Protein 9LA7 (pdb70)

Secondary structure (DSSP, 8-state):
-TTTTTTPBPTTSTTTHHHHHHHHHHHHHHHHHHHHHHHS-SS--HHHHHHHHHHHHHHHHHHHHTTTB-EEETTTTEEE--HHHHHHHHHHHSSHHHHHHTS-HHHHHHTTT--HHHHGGGGGGGGGHHHHHHHHHHHHH-SSS-HHHHHHHHHHHHHHHHHHHHHHHHHHHHHTS-GGGGGGSTTTT---TT---TTGGGS-HHHHHHHHHHHHHHHHTT----SS---SHHHHHHHHHHHHHHHHHHHHHHHHHHHHHHH--HHHHHHHHHHHHHHHHHHS---HHHHHHHHHHHHTTTTT-/-TTTS-SPBPTT-HHHHHHHHHHHHHHHHHHHHHHHHHHS-SS--GGGHHHHHHHHHHHHHHHHHTTTB-EE-SSS-SEE--HHHHHHHHHHHTHHHHHHHTS-HHHHHHHTTS-HHHHGGGGGGGGGHHHHHHHHHHHHT-TTS-HHHHHHHHHHHHHHHHHHHHHHHHHHHHHHS-GGGGGGSTTTT---TT---TTTTTS-HHHHHHHHHHHHHHHHTT---SSS---SHHHHHHHHHHHHHHHHHHHHHHHHHHHHHHH--HHHHHHHHHHHHHHHHHHHT--HHHHHHHHHHHHHHTTT-/--SS--SSBPTT-HHHHHHHHHHHHHHHHHHHHHHHHHHH-SS--GGGHHHHHHHHHHHHHHHHHHHTB-EE-SSS-SEE--HHHHHHHHHHHTHHHHHHHTS-HHHHHHHTTS-HHHHGGGGGGGGGGHHHHHHHHHHHH-TTS-HHHHHHHHHHHHHHHHHHHHHHHHHHHHHHS-GGGGGGSTTTT-EETTEE-TTGGGS-HHHHHHHHHHHHHHHHTT---SSS---SHHHHHHHHHHHHHHHHHHHHHHHHHHHHHHH--HHHHHHHHHHHHHHHHHHHT--HHHHHHHHHHHHHHHHT-/--SS-TT-B-TT-HHHHHHHHHHHHHHHHHHHHHHHHHHH-SS--GGGHHHHHHHHHHHHHHHHHGGGB-EE-SSS--EE--HHHHHHHHHHHTHHHHHHHTS-HHHHHHHTTT-GGGGGGGGGGGGGGHHHHHHHHHHHH-SSS-HHHHHHHHHHHHHHHHHHHHHHHHHHHHHTS-GGGGGGSTTTT---TT---TTTTSS-HHHHHHHHHHHHHHHHTT---SSS---SHHHHHHHHHHHHHHHHHHHHHHHHHHHHHHH--HHHHHHHHHHHHHHHHHHHT--HHHHHHHHHHHHHHHHT-

Foldseek 3Di:
DCVVLDPAAECPDPPVVVLLVVLLVLLLCLLLVLLLCLQLPLADDPVCVVVLLVSLVSLVVVLVNQLRYWDQDPVVRDTDRDSVVSNVCCVPPDDVLSVLCSPSLRVVCVVVVSDSVSSVSSNSSNCSCVSVVVVLVVLPVDPVNDVLVSVLVVLVVVLVSLLSSLLSVLSNVCVVDPLVCNCQHQQCVQCPDPRHCPRVSPDDSVVSSVVSSVCSVCLLVVVCPPSGAGRDPVRVVSSVVSNVVSVVSVVVSVVSNVCSVVVPDLVVVLVVVVVVVVVVCVVVPDDDVVVVVVNVVSVCVSPPD/DDDPQPQAAECVDPVNVVLLVVLLVLLVVLLLCLLLCLQLDLADDPVCPVVLQVSLVSLVVVLVNQLRYWAQDDVVRRTDRDSVVSNVCCVPPCSVLSVLCSDSLRVVCVVVVSDSVSSVSPCSSNCSCVSVVVVLVVVLVDPVDDNLVSVLVVLVVVLLSLLSSLLSVLSNVCVVDPLVCNCQHQQCVQCPDPDHCNSVSPPDSVVSSVVSSVCSVCLLVPVCPPSGAGRDPVRVVSSVVSNVVSVVSVVVSVVSVVVVVVVDDLVVVLVVVLVVVVVVCVVVVDDPVVNVVVVVVSVVVSVVD/DCVVDDPAAECPDPVNVVLLVVLLVLLVVLLLCLLLCLQLHLADDVVCVVVLLVSLVSLVVVLVNQLRYWDQDPPVRHTDGDSVVSNVCCVPPPNVLSVLLSDPLRVVCVVVVSDSVSSVSNCSSNCSCVSVVVVLVVVCPDPVDDNLRSVLVVLVVVLVSLLLSLLSVLSNVLVVDPLVCNCQHQQCVQCPDPDHCNSVSPDDSVVSSVVSSVVSVCLLVPVCPPSGAGGDPVRVVSSVVSNVVSVVSVVVSVVSVVCVVVVPDLVRVLCVVVVVVVVVCVVVVHDPVVVVVVNVVSVVVSPVD/DPPVLPQADECPDPVNVVLLVVLLVLLVCLLLVLLLCLQLDLADDPVCVVVLLVSLVSLVVVLVNQLRYWAQDDPVRHTDRDSVVSNVCCVVPPNVLSVLLSPSLRVVCVVVVNDSVSSVSNNSSNCSCVSVVVVLVVVCVVPVDDNLVSVLVVLVVVLVSLLSSLLSVLSRVCVVDPLVCNCQHQQCVQDDDPDHCNSVSPPDSVVSSVVSSVQSVCLLVPVCPPSTAGRDVVSVVSSVVSSVVSVVSVVVSVVSVVVVPVVPDLVVVLVVVVVVVVVVCVVVVPDPVVVVVVVVVSVVVSVVD

Nearest PDB structures (foldseek):
  8wtz-assembly1_B  TM=9.848E-01  e=7.050E-30  Arabidopsis thaliana
  8wui-assembly1_C  TM=9.180E-01  e=1.294E-29  Arabidopsis thaliana
  8wui-assembly1_D  TM=9.429E-01  e=3.217E-29  Arabidopsis thaliana
  8jet-assembly1_C  TM=9.693E-01  e=1.182E-28  Arabidopsis thaliana
  8jeu-assembly1_A  TM=9.623E-01  e=2.366E-28  Arabidopsis thaliana

Radius of gyration: 34.72 Å; Cα contacts (8 Å, |Δi|>4): 1526; chains: 4; bounding box: 105×106×72 Å

Solvent-accessible surface area: 60384 Å² total; per-residue (Å²): 93,120,129,115,87,133,175,21,50,45,36,129,46,191,216,19,103,66,40,36,93,97,5,9,98,37,0,44,75,8,0,49,31,1,0,19,3,4,1,9,26,79,33,8,56,144,221,39,75,99,71,9,56,65,3,17,92,10,6,71,63,6,10,86,43,41,50,95,13,3,24,130,27,90,164,85,78,144,40,22,39,87,51,96,90,3,30,106,116,9,101,148,67,68,40,112,59,18,76,36,1,11,67,53,25,3,50,61,11,60,95,55,67,124,93,39,112,26,2,94,65,0,56,34,6,43,103,13,46,30,14,7,80,55,42,9,84,95,41,11,84,34,42,199,80,51,21,74,111,3,74,6,67,36,19,38,70,55,3,86,27,32,1,11,19,5,0,1,48,0,4,8,31,0,10,46,15,60,74,147,72,21,23,38,0,4,0,7,46,9,130,5,23,90,63,30,0,112,91,0,73,149,21,89,37,138,29,18,25,13,0,0,33,0,2,1,20,2,2,8,5,35,0,0,5,10,27,2,36,0,3,3,44,106,0,0,81,23,0,16,109,9,2,33,89,4,28,45,14,16,4,70,2,30,0,6,0,1,11,36,6,35,72,23,53,85,71,8,97,14,22,46,98,19,30,90,55,36,69,96,0,82,149,110,189,46,39,195,100,71,32,74,124,47,27,29,106,10,120,109,75,66,90,65,143,107,59,148,121,74,168,183,12,52,64,35,103,53,178,184,17,84,59,48,37,98,94,2,9,89,46,0,59,84,10,1,59,37,3,0,12,4,4,2,8,31,95,14,4,58,156,206,21,91,101,65,7,55,63,4,20,88,9,5,78,60,6,12,70,36,28,53,62,12,2,30,141,27,108,144,78,134,173,27,27,33,88,50,88,122,4,28,125,112,13,87,157,55,82,40,107,70,10,75,39,0,9,64,58,26,4,70,61,8,76,90,52,69,111,94,38,111,20,2,90,66,1,55,29,4,39,101,6,32,38,20,3,72,51,55,18,98,81,49,33,160,59,63,218,57,67,15,1,81,0,51,8,57,53,24,38,37,48,2,86,15,34,1,13,16,6,0,0,45,0,4,10,30,0,13,43,15,63,72,143,77,29,19,42,0,4,0,1,29,8,112,7,29,103,62,39,0,82,103,0,67,147,20,88,37,143,32,18,25,12,0,0,33,1,4,1,15,4,0,8,10,28,0,0,2,13,26,2,39,0,3,2,45,107,0,0,83,27,0,14,108,11,2,35,83,6,31,34,19,18,3,56,2,23,0,2,1,1,2,30,28,42,77,19,49,86,48,21,124,10,6,72,83,4,52,84,50,52,57,88,4,109,107,128,172,38,42,153,99,80,65,49,112,62,31,39,110,11,86,79,76,72,78,76,142,65,114,126,112,84,134,168,24,42,79,39,158,48,198,205,19,64,62,51,28,81,94,3,11,98,40,0,42,73,8,0,52,32,2,0,16,4,4,1,8,33,96,16,4,51,121,214,32,73,97,73,19,57,68,2,18,90,9,5,71,64,3,9,78,46,35,50,79,14,4,24,140,22,109,151,64,74,149,26,21,36,74,47,98,114,3,30,109,119,9,104,141,51,79,42,98,58,9,77,39,1,9,67,61,20,10,68,60,9,60,93,43,58,115,109,42,140,28,3,92,65,1,58,35,8,45,106,4,47,33,11,5,73,48,51,11,84,69,39,19,115,53,71,216,58,74,19,4,80,0,52,5,53,43,25,40,75,57,4,84,22,31,1,11,18,6,0,0,48,0,4,7,29,0,9,42,25,54,75,147,70,24,15,43,0,3,0,3,45,9,127,6,20,90,64,39,0,103,97,0,76,146,21,89,37,141,27,16,26,12,0,0,34,0,1,0,19,2,2,8,8,31,0,0,3,10,26,1,40,0,1,2,41,101,0,0,79,24,0,16,111,11,2,34,91,4,28,40,14,18,5,57,1,27,0,0,0,1,3,35,9,37,74,22,44,84,73,16,93,35,51,52,57,18,38,84,35,32,60,88,2,78,86,120,171,47,40,209,102,82,55,65,120,54,27,37,116,10,140,110,81,73,83,57,195,120,42,142,105,49,150,184,8,54,75,35,139,49,184,201,18,57,62,46,39,96,94,5,12,101,40,0,49,76,7,0,47,34,1,0,17,2,5,1,10,28,100,15,4,56,160,201,22,88,95,68,5,53,65,5,13,90,11,4,69,63,4,20,84,41,37,45,95,4,2,22,151,32,98,152,92,141,134,42,12,30,82,45,72,129,0,26,118,85,20,81,163,58,77,53,103,60,32,78,45,1,10,63,56,20,3,66,58,8,76,90,49,68,118,105,39,117,23,2,97,68,2,54,38,5,44,86,16,33,102,32,6,50,64,41,16,93,81,51,33,160,59,48,190,35,67,29,0,76,0,63,3,64,49,22,39,53,56,3,81,18,33,1,14,18,6,0,0,47,0,4,9,28,0,9,43,20,61,68,146,76,29,19,40,0,4,0,10,45,10,120,2,22,92,70,34,0,106,106,0,71,150,18,86,34,142,28,19,27,11,0,0,33,1,5,0,19,4,2,10,6,34,1,0,2,15,26,3,38,0,3,3,45,100,0,0,83,28,0,13,109,9,4,36,84,5,32,34,15,18,3,49,2,24,0,2,0,1,2,30,6,41,64,16,39,108,52,7,118,12,9,70,83,5,53,91,53,33,41,103,6,75,124,114,145,56,32,205,100,84,66,64,109,54,34,39,115,9,82,72,75,73,54,67,155

InterPro domains:
  IPR000595 Cyclic nucleotide-binding domain [PF00027] (405-490)
  IPR000595 Cyclic nucleotide-binding domain [PS50042] (386-489)
  IPR000595 Cyclic nucleotide-binding domain [SM00100] (386-504)
  IPR000595 Cyclic nucleotide-binding domain [cd00038] (386-500)
  IPR002110 Ankyrin repeat [PF12796] (538-627)
  IPR002110 Ankyrin repeat [PF12796] (636-713)
  IPR002110 Ankyrin repeat [PS50088] (563-595)
  IPR002110 Ankyrin repeat [PS50088] (596-628)
  IPR002110 Ankyrin repeat [PS50088] (660-692)
  IPR002110 Ankyrin repeat [SM00248] (563-592)
  IPR002110 Ankyrin repeat [SM00248] (596-625)
  IPR002110 Ankyrin repeat [SM00248] (627-656)
  IPR002110 Ankyrin repeat [SM00248] (660-690)
  IPR002110 Ankyrin repeat [SM00248] (693-722)
  IPR003938 Potassium channel, voltage-dependent, EAG/ELK/ERG-like [PR01463] (78-85)
  IPR003938 Potassium channel, voltage-dependent, EAG/ELK/ERG-like [PR01463] (101-111)
  IPR003938 Potassium channel, voltage-dependent, EAG/ELK/ERG-like [PR01463] (210-220)
  IPR003938 Potassium channel, voltage-dependent, EAG/ELK/ERG-like [PR01463] (258-275)
  IPR003938 Potassium channel, voltage-dependent, EAG/ELK/ERG-like [PR01463] (302-311)
  IPR005821 Ion transport domain [PF00520] (65-313)

B-factor: mean 60.4, std 37.84, range [9.28, 151.01]

Structure (mmCIF, N/CA/C/O backbone):
data_9LA7
#
_entry.id   9LA7
#
_cell.length_a   1.00
_cell.length_b   1.00
_cell.length_c   1.00
_cell.angle_alpha   90.00
_cell.angle_beta   90.00
_cell.angle_gamma   90.00
#
_symmetry.space_group_name_H-M   'P 1'
#
loop_
_atom_site.group_PDB
_atom_site.id
_atom_site.type_symbol
_atom_site.label_atom_id
_atom_site.label_alt_id
_atom_site.label_comp_id
_atom_site.label_asym_id
_atom_site.label_entity_id
_atom_site.label_seq_id
_atom_site.pdbx_PDB_ins_code
_atom_site.Cartn_x
_atom_site.Cartn_y
_atom_site.Cartn_z
_atom_site.occupancy
_atom_site.B_iso_or_equiv
_atom_site.auth_seq_id
_atom_site.auth_comp_id
_atom_site.auth_asym_id
_atom_site.auth_atom_id
_atom_site.pdbx_PDB_model_num
ATOM 1 N N . GLY A 1 58 ? 109.716 154.051 163.847 1.00 127.34 50 GLY A N 1
ATOM 2 C CA . GLY A 1 58 ? 108.398 153.857 163.271 1.00 131.74 50 GLY A CA 1
ATOM 3 C C . GLY A 1 58 ? 108.412 153.773 161.758 1.00 132.24 50 GLY A C 1
ATOM 4 O O . GLY A 1 58 ? 107.938 154.678 161.070 1.00 128.81 50 GLY A O 1
ATOM 5 N N . HIS A 1 59 ? 108.963 152.674 161.236 1.00 133.21 51 HIS A N 1
ATOM 6 C CA . HIS A 1 59 ? 109.026 152.493 159.790 1.00 131.09 51 HIS A CA 1
ATOM 7 C C . HIS A 1 59 ? 107.641 152.297 159.187 1.00 128.99 51 HIS A C 1
ATOM 8 O O . HIS A 1 59 ? 107.413 152.663 158.029 1.00 126.76 51 HIS A O 1
ATOM 15 N N . ASN A 1 60 ? 106.709 151.719 159.950 1.00 130.75 52 ASN A N 1
ATOM 16 C CA . ASN A 1 60 ? 105.356 151.517 159.441 1.00 132.18 52 ASN A CA 1
ATOM 17 C C . ASN A 1 60 ? 104.639 152.839 159.202 1.00 130.51 52 ASN A C 1
ATOM 18 O O . ASN A 1 60 ? 103.782 152.926 158.315 1.00 129.44 52 ASN A O 1
ATOM 23 N N . ASP A 1 61 ? 104.962 153.869 159.988 1.00 127.99 53 ASP A N 1
ATOM 24 C CA . ASP A 1 61 ? 104.357 155.184 159.793 1.00 124.87 53 ASP A CA 1
ATOM 25 C C . ASP A 1 61 ? 104.629 155.703 158.387 1.00 123.89 53 ASP A C 1
ATOM 26 O O . ASP A 1 61 ? 103.703 155.932 157.601 1.00 121.18 53 ASP A O 1
ATOM 31 N N . TYR A 1 62 ? 105.900 155.894 158.055 1.00 121.69 54 TYR A N 1
ATOM 32 C CA . TYR A 1 62 ? 106.300 156.306 156.711 1.00 115.28 54 TYR A CA 1
ATOM 33 C C . TYR A 1 62 ? 106.676 155.082 155.879 1.00 114.95 54 TYR A C 1
ATOM 34 O O . TYR A 1 62 ? 107.822 154.887 155.473 1.00 108.94 54 TYR A O 1
ATOM 43 N N . LYS A 1 63 ? 105.671 154.245 155.637 1.00 116.49 55 LYS A N 1
ATOM 44 C CA . LYS A 1 63 ? 105.873 153.005 154.909 1.00 116.94 55 LYS A CA 1
ATOM 45 C C . LYS A 1 63 ? 106.115 153.296 153.429 1.00 115.65 55 LYS A C 1
ATOM 46 O O . LYS A 1 63 ? 105.922 154.415 152.945 1.00 110.24 55 LYS A O 1
ATOM 52 N N . TYR A 1 64 ? 106.558 152.262 152.712 1.00 114.71 56 TYR A N 1
ATOM 53 C CA . TYR A 1 64 ? 107.009 152.301 151.323 1.00 110.21 56 TYR A CA 1
ATOM 54 C C . TYR A 1 64 ? 108.303 153.087 151.158 1.00 100.64 56 TYR A C 1
ATOM 55 O O . TYR A 1 64 ? 108.758 153.272 150.023 1.00 96.87 56 TYR A O 1
ATOM 64 N N . ILE A 1 65 ? 108.910 153.556 152.244 1.00 97.15 57 ILE A N 1
ATOM 65 C CA . ILE A 1 65 ? 110.221 154.191 152.182 1.00 88.43 57 ILE A CA 1
ATOM 66 C C . ILE A 1 65 ? 111.281 153.106 152.322 1.00 85.94 57 ILE A C 1
ATOM 67 O O . ILE A 1 65 ? 111.273 152.336 153.288 1.00 87.43 57 ILE A O 1
ATOM 72 N N . ILE A 1 66 ? 112.188 153.041 151.358 1.00 82.98 58 ILE A N 1
ATOM 73 C CA . ILE A 1 66 ? 113.186 151.980 151.313 1.00 81.58 58 ILE A CA 1
ATOM 74 C C . ILE A 1 66 ? 114.354 152.336 152.220 1.00 83.21 58 ILE A C 1
ATOM 75 O O . ILE A 1 66 ? 114.914 153.436 152.139 1.00 82.13 58 ILE A O 1
ATOM 80 N N . HIS A 1 67 ? 114.720 151.406 153.099 1.00 85.10 59 HIS A N 1
ATOM 81 C CA . HIS A 1 67 ? 115.915 151.591 153.909 1.00 85.49 59 HIS A CA 1
ATOM 82 C C . HIS A 1 67 ? 117.158 151.492 153.025 1.00 84.02 59 HIS A C 1
ATOM 83 O O . HIS A 1 67 ? 117.211 150.646 152.130 1.00 81.24 59 HIS A O 1
ATOM 90 N N . PRO A 1 68 ? 118.161 152.349 153.246 1.00 85.55 60 PRO A N 1
ATOM 91 C CA . PRO A 1 68 ? 119.320 152.390 152.342 1.00 85.58 60 PRO A CA 1
ATOM 92 C C . PRO A 1 68 ? 120.012 151.051 152.136 1.00 87.38 60 PRO A C 1
ATOM 93 O O . PRO A 1 68 ? 120.389 150.716 151.009 1.00 88.60 60 PRO A O 1
ATOM 97 N N . LYS A 1 69 ? 120.181 150.271 153.203 1.00 88.34 61 LYS A N 1
ATOM 98 C CA . LYS A 1 69 ? 120.954 149.037 153.136 1.00 90.09 61 LYS A CA 1
ATOM 99 C C . LYS A 1 69 ? 120.091 147.802 153.372 1.00 86.82 61 LYS A C 1
ATOM 100 O O . LYS A 1 69 ? 120.564 146.803 153.917 1.00 86.82 61 LYS A O 1
ATOM 106 N N . ASN A 1 70 ? 118.826 147.851 152.970 1.00 84.35 62 ASN A N 1
ATOM 107 C CA . ASN A 1 70 ? 118.016 146.643 152.975 1.00 87.73 62 ASN A CA 1
ATOM 108 C C . ASN A 1 70 ? 118.288 145.826 151.718 1.00 88.20 62 ASN A C 1
ATOM 109 O O . ASN A 1 70 ? 118.869 146.314 150.746 1.00 88.01 62 ASN A O 1
ATOM 114 N N . ARG A 1 71 ? 117.870 144.565 151.747 1.00 93.95 63 ARG A N 1
ATOM 115 C CA . ARG A 1 71 ? 117.981 143.735 150.561 1.00 94.67 63 ARG A CA 1
ATOM 116 C C . ARG A 1 71 ? 116.982 144.198 149.504 1.00 93.66 63 ARG A C 1
ATOM 117 O O . ARG A 1 71 ? 116.038 144.944 149.784 1.00 92.07 63 ARG A O 1
ATOM 125 N N . TRP A 1 72 ? 117.233 143.772 148.263 1.00 89.94 64 TRP A N 1
ATOM 126 C CA . TRP A 1 72 ? 116.402 144.069 147.098 1.00 89.24 64 TRP A CA 1
ATOM 127 C C . TRP A 1 72 ? 116.542 145.527 146.676 1.00 82.50 64 TRP A C 1
ATOM 128 O O . TRP A 1 72 ? 116.009 145.931 145.638 1.00 82.65 64 TRP A O 1
ATOM 139 N N . TYR A 1 73 ? 117.259 146.325 147.471 1.00 80.07 65 TYR A N 1
ATOM 140 C CA . TYR A 1 73 ? 117.671 147.642 147.002 1.00 71.48 65 TYR A CA 1
ATOM 141 C C . TYR A 1 73 ? 119.177 147.695 146.805 1.00 70.96 65 TYR A C 1
ATOM 142 O O . TYR A 1 73 ? 119.677 148.496 146.012 1.00 72.88 65 TYR A O 1
ATOM 151 N N . LYS A 1 74 ? 119.921 146.859 147.530 1.00 71.15 66 LYS A N 1
ATOM 152 C CA . LYS A 1 74 ? 121.338 146.696 147.223 1.00 68.43 66 LYS A CA 1
ATOM 153 C C . LYS A 1 74 ? 121.515 145.972 145.895 1.00 65.36 66 LYS A C 1
ATOM 154 O O . LYS A 1 74 ? 122.438 146.273 145.128 1.00 67.25 66 LYS A O 1
ATOM 160 N N . ALA A 1 75 ? 120.624 145.023 145.599 1.00 65.22 67 ALA A N 1
ATOM 161 C CA . ALA A 1 75 ? 120.621 144.395 144.284 1.00 60.89 67 ALA A CA 1
ATOM 162 C C . ALA A 1 75 ? 120.326 145.415 143.193 1.00 60.92 67 ALA A C 1
ATOM 163 O O . ALA A 1 75 ? 120.974 145.414 142.140 1.00 59.62 67 ALA A O 1
ATOM 165 N N . TRP A 1 76 ? 119.356 146.302 143.429 1.00 61.25 68 TRP A N 1
ATOM 166 C CA . TRP A 1 76 ? 119.075 147.355 142.460 1.00 56.39 68 TRP A CA 1
ATOM 167 C C . TRP A 1 76 ? 120.241 148.328 142.359 1.00 54.33 68 TRP A C 1
ATOM 168 O O . TRP A 1 76 ? 120.507 148.885 141.292 1.00 56.11 68 TRP A O 1
ATOM 179 N N . GLU A 1 77 ? 120.936 148.566 143.471 1.00 54.93 69 GLU A N 1
ATOM 180 C CA . GLU A 1 77 ? 122.108 149.430 143.438 1.00 55.66 69 GLU A CA 1
ATOM 181 C C . GLU A 1 77 ? 123.195 148.838 142.556 1.00 54.25 69 GLU A C 1
ATOM 182 O O . GLU A 1 77 ? 123.808 149.547 141.756 1.00 54.41 69 GLU A O 1
ATOM 188 N N . MET A 1 78 ? 123.434 147.531 142.674 1.00 53.07 70 MET A N 1
ATOM 189 C CA . MET A 1 78 ? 124.393 146.871 141.792 1.00 51.86 70 MET A CA 1
ATOM 190 C C . MET A 1 78 ? 123.925 146.901 140.340 1.00 48.46 70 MET A C 1
ATOM 191 O O . MET A 1 78 ? 124.728 147.119 139.422 1.00 52.88 70 MET A O 1
ATOM 196 N N . PHE A 1 79 ? 122.629 146.677 140.114 1.00 45.33 71 PHE A N 1
ATOM 197 C CA . PHE A 1 79 ? 122.085 146.676 138.759 1.00 44.25 71 PHE A CA 1
ATOM 198 C C . PHE A 1 79 ? 122.248 148.042 138.103 1.00 46.82 71 PHE A C 1
ATOM 199 O O . PHE A 1 79 ? 122.708 148.149 136.959 1.00 47.04 71 PHE A O 1
ATOM 207 N N . ILE A 1 80 ? 121.900 149.106 138.828 1.00 43.77 72 ILE A N 1
ATOM 208 C CA . ILE A 1 80 ? 122.048 150.451 138.301 1.00 40.38 72 ILE A CA 1
ATOM 209 C C . ILE A 1 80 ? 123.506 150.876 138.254 1.00 40.34 72 ILE A C 1
ATOM 210 O O . ILE A 1 80 ? 123.859 151.738 137.454 1.00 42.34 72 ILE A O 1
ATOM 215 N N . LEU A 1 81 ? 124.373 150.216 139.019 1.00 42.59 73 LEU A N 1
ATOM 216 C CA . LEU A 1 81 ? 125.824 150.512 138.907 1.00 39.95 73 LEU A CA 1
ATOM 217 C C . LEU A 1 81 ? 126.300 150.013 137.537 1.00 39.07 73 LEU A C 1
ATOM 218 O O . LEU A 1 81 ? 126.992 150.775 136.840 1.00 46.96 73 LEU A O 1
ATOM 223 N N . VAL A 1 82 ? 125.928 148.785 137.169 1.00 38.98 74 VAL A N 1
ATOM 224 C CA . VAL A 1 82 ? 126.339 148.200 135.858 1.00 40.81 74 VAL A CA 1
ATOM 225 C C . VAL A 1 82 ? 125.790 149.077 134.723 1.00 38.75 74 VAL A C 1
ATOM 226 O O . VAL A 1 82 ? 126.557 149.380 133.790 1.00 40.96 74 VAL A O 1
ATOM 230 N N . TRP A 1 83 ? 124.520 149.476 134.811 1.00 37.54 75 TRP A N 1
ATOM 231 C CA . TRP A 1 83 ? 123.914 150.345 133.771 1.00 34.34 75 TRP A CA 1
ATOM 232 C C . TRP A 1 83 ? 124.661 151.674 133.700 1.00 32.32 75 TRP A C 1
ATOM 233 O O . TRP A 1 83 ? 124.904 152.155 132.581 1.00 36.90 75 TRP A O 1
ATOM 244 N N . ALA A 1 84 ? 125.008 152.245 134.855 1.00 31.89 76 ALA A N 1
ATOM 245 C CA . ALA A 1 84 ? 125.734 153.534 134.896 1.00 31.36 76 ALA A CA 1
ATOM 246 C C . ALA A 1 84 ? 127.080 153.380 134.192 1.00 30.97 76 ALA A C 1
ATOM 247 O O . ALA A 1 84 ? 127.458 154.277 133.422 1.00 33.49 76 ALA A O 1
ATOM 249 N N . ILE A 1 85 ? 127.771 152.270 134.449 1.00 29.54 77 ILE A N 1
ATOM 250 C CA . ILE A 1 85 ? 129.093 152.018 133.805 1.00 29.65 77 ILE A CA 1
ATOM 251 C C . ILE A 1 85 ? 128.886 151.943 132.286 1.00 29.71 77 ILE A C 1
ATOM 252 O O . ILE A 1 85 ? 129.595 152.664 131.561 1.00 36.70 77 ILE A O 1
ATOM 257 N N . TYR A 1 86 ? 127.929 151.134 131.833 1.00 27.66 78 TYR A N 1
ATOM 258 C CA . TYR A 1 86 ? 127.695 150.971 130.374 1.00 25.32 78 TYR A CA 1
ATOM 259 C C . TYR A 1 86 ? 127.304 152.311 129.776 1.00 27.63 78 TYR A C 1
ATOM 260 O O . TYR A 1 86 ? 127.887 152.706 128.756 1.00 31.46 78 TYR A O 1
ATOM 269 N N . SER A 1 87 ? 126.339 152.994 130.388 1.00 27.48 79 SER A N 1
ATOM 270 C CA . SER A 1 87 ? 125.843 154.278 129.834 1.00 28.23 79 SER A CA 1
ATOM 271 C C . SER A 1 87 ? 126.984 155.300 129.785 1.00 30.28 79 SER A C 1
ATOM 272 O O . SER A 1 87 ? 127.084 156.019 128.776 1.00 32.77 79 SER A O 1
ATOM 275 N N . SER A 1 88 ? 127.806 155.356 130.830 1.00 26.64 80 SER A N 1
ATOM 276 C CA . SER A 1 88 ? 128.896 156.361 130.895 1.00 27.18 80 SER A CA 1
ATOM 277 C C . SER A 1 88 ? 130.045 155.969 129.955 1.00 29.22 80 SER A C 1
ATOM 278 O O . SER A 1 88 ? 130.899 156.834 129.685 1.00 32.84 80 SER A O 1
ATOM 281 N N . LEU A 1 89 ? 130.071 154.719 129.490 1.00 24.67 81 LEU A N 1
ATOM 282 C CA . LEU A 1 89 ? 131.110 154.278 128.525 1.00 22.24 81 LEU A CA 1
ATOM 283 C C . LEU A 1 89 ? 130.552 154.368 127.097 1.00 24.22 81 LEU A C 1
ATOM 284 O O . LEU A 1 89 ? 131.315 154.718 126.183 1.00 26.68 81 LEU A O 1
ATOM 289 N N . PHE A 1 90 ? 129.267 154.071 126.919 1.00 26.51 82 PHE A N 1
ATOM 290 C CA . PHE A 1 90 ? 128.647 154.097 125.568 1.00 23.15 82 PHE A CA 1
ATOM 291 C C . PHE A 1 90 ? 128.412 155.538 125.144 1.00 26.28 82 PHE A C 1
ATOM 292 O O . PHE A 1 90 ? 128.450 155.822 123.935 1.00 29.64 82 PHE A O 1
ATOM 300 N N . THR A 1 91 ? 128.175 156.429 126.105 1.00 25.48 83 THR A N 1
ATOM 301 C CA . THR A 1 91 ? 127.856 157.834 125.765 1.00 25.71 83 THR A CA 1
ATOM 302 C C . THR A 1 91 ? 128.970 158.433 124.925 1.00 28.22 83 THR A C 1
ATOM 303 O O . THR A 1 91 ? 128.652 158.959 123.839 1.00 30.94 83 THR A O 1
ATOM 307 N N . PRO A 1 92 ? 130.256 158.390 125.339 1.00 24.03 84 PRO A N 1
ATOM 308 C CA . PRO A 1 92 ? 131.329 158.895 124.498 1.00 21.13 84 PRO A CA 1
ATOM 309 C C . PRO A 1 92 ? 131.335 158.266 123.108 1.00 24.08 84 PRO A C 1
ATOM 310 O O . PRO A 1 92 ? 131.612 158.982 122.130 1.00 25.84 84 PRO A O 1
ATOM 314 N N . MET A 1 93 ? 131.031 156.968 123.017 1.00 23.31 85 MET A N 1
ATOM 315 C CA . MET A 1 93 ? 131.046 156.253 121.713 1.00 21.97 85 MET A CA 1
ATOM 316 C C . MET A 1 93 ? 129.848 156.697 120.863 1.00 25.38 85 MET A C 1
ATOM 317 O O . MET A 1 93 ? 130.036 156.921 119.654 1.00 28.94 85 MET A O 1
ATOM 322 N N . GLU A 1 94 ? 128.666 156.812 121.470 1.00 26.65 86 GLU A N 1
ATOM 323 C CA . GLU A 1 94 ? 127.461 157.289 120.746 1.00 28.61 86 GLU A CA 1
ATOM 324 C C . GLU A 1 94 ? 127.724 158.701 120.210 1.00 30.26 86 GLU A C 1
ATOM 325 O O . GLU A 1 94 ? 127.230 159.026 119.112 1.00 33.94 86 GLU A O 1
ATOM 331 N N . PHE A 1 95 ? 128.481 159.500 120.958 1.00 26.82 87 PHE A N 1
ATOM 332 C CA . PHE A 1 95 ? 128.759 160.896 120.540 1.00 26.33 87 PHE A CA 1
ATOM 333 C C . PHE A 1 95 ? 129.844 160.921 119.476 1.00 26.77 87 PHE A C 1
ATOM 334 O O . PHE A 1 95 ? 129.677 161.621 118.462 1.00 33.67 87 PHE A O 1
ATOM 342 N N . GLY A 1 96 ? 130.931 160.181 119.681 1.00 23.30 88 GLY A N 1
ATOM 343 C CA . GLY A 1 96 ? 132.060 160.294 118.739 1.00 23.30 88 GLY A CA 1
ATOM 344 C C . GLY A 1 96 ? 131.914 159.486 117.477 1.00 23.41 88 GLY A C 1
ATOM 345 O O . GLY A 1 96 ? 132.194 160.045 116.402 1.00 26.75 88 GLY A O 1
ATOM 346 N N . PHE A 1 97 ? 131.463 158.240 117.574 1.00 23.65 89 PHE A N 1
ATOM 347 C CA . PHE A 1 97 ? 131.456 157.360 116.418 1.00 23.31 89 PHE A CA 1
ATOM 348 C C . PHE A 1 97 ? 130.126 157.348 115.683 1.00 27.31 89 PHE A C 1
ATOM 349 O O . PHE A 1 97 ? 129.955 156.559 114.750 1.00 32.78 89 PHE A O 1
ATOM 357 N N . PHE A 1 98 ? 129.157 158.134 116.158 1.00 28.28 90 PHE A N 1
ATOM 358 C CA . PHE A 1 98 ? 127.804 158.069 115.544 1.00 32.25 90 PHE A CA 1
ATOM 359 C C . PHE A 1 98 ? 127.194 159.454 115.463 1.00 35.07 90 PHE A C 1
ATOM 360 O O . PHE A 1 98 ? 126.618 159.913 116.469 1.00 44.61 90 PHE A O 1
ATOM 368 N N . ARG A 1 99 ? 127.279 160.099 114.299 1.00 38.09 91 ARG A N 1
ATOM 369 C CA . ARG A 1 99 ? 126.574 161.399 114.152 1.00 39.66 91 ARG A CA 1
ATOM 370 C C . ARG A 1 99 ? 125.082 161.115 114.384 1.00 41.81 91 ARG A C 1
ATOM 371 O O . ARG A 1 99 ? 124.390 162.017 114.882 1.00 47.22 91 ARG A O 1
ATOM 379 N N . GLY A 1 100 ? 124.619 159.908 114.042 1.00 47.43 92 GLY A N 1
ATOM 380 C CA . GLY A 1 100 ? 123.219 159.514 114.307 1.00 47.32 92 GLY A CA 1
ATOM 381 C C . GLY A 1 100 ? 123.151 158.048 114.699 1.00 52.17 92 GLY A C 1
ATOM 382 O O . GLY A 1 100 ? 123.634 157.208 113.911 1.00 55.44 92 GLY A O 1
ATOM 383 N N . LEU A 1 101 ? 122.581 157.740 115.869 1.00 45.95 93 LEU A N 1
ATOM 384 C CA . LEU A 1 101 ? 122.530 156.336 116.359 1.00 44.74 93 LEU A CA 1
ATOM 385 C C . LEU A 1 101 ? 121.650 155.499 115.415 1.00 48.23 93 LEU A C 1
ATOM 386 O O . LEU A 1 101 ? 120.567 155.988 115.027 1.00 49.65 93 LEU A O 1
ATOM 391 N N . PRO A 1 102 ? 122.059 154.268 115.034 1.00 53.59 94 PRO A N 1
ATOM 392 C CA . PRO A 1 102 ? 121.288 153.472 114.087 1.00 52.88 94 PRO A CA 1
ATOM 393 C C . PRO A 1 102 ? 120.083 152.765 114.693 1.00 55.71 94 PRO A C 1
ATOM 394 O O . PRO A 1 102 ? 120.051 152.556 115.924 1.00 59.46 94 PRO A O 1
ATOM 398 N N . GLU A 1 103 ? 119.110 152.400 113.851 1.00 60.10 95 GLU A N 1
ATOM 399 C CA . GLU A 1 103 ? 117.933 151.682 114.326 1.00 63.08 95 GLU A CA 1
ATOM 400 C C . GLU A 1 103 ? 118.305 150.462 115.157 1.00 62.96 95 GLU A C 1
ATOM 401 O O . GLU A 1 103 ? 117.599 150.146 116.122 1.00 62.83 95 GLU A O 1
ATOM 407 N N . ARG A 1 104 ? 119.411 149.794 114.815 1.00 58.32 96 ARG A N 1
ATOM 408 C CA . ARG A 1 104 ? 119.837 148.591 115.523 1.00 59.65 96 ARG A CA 1
ATOM 409 C C . ARG A 1 104 ? 119.977 148.825 117.022 1.00 59.58 96 ARG A C 1
ATOM 410 O O . ARG A 1 104 ? 119.718 147.915 117.815 1.00 59.82 96 ARG A O 1
ATOM 418 N N . LEU A 1 105 ? 120.384 150.026 117.429 1.00 57.86 97 LEU A N 1
ATOM 419 C CA . LEU A 1 105 ? 120.593 150.346 118.833 1.00 53.00 97 LEU A CA 1
ATOM 420 C C . LEU A 1 105 ? 119.373 150.976 119.490 1.00 55.83 97 LEU A C 1
ATOM 421 O O . LEU A 1 105 ? 119.352 151.109 120.720 1.00 60.14 97 LEU A O 1
ATOM 426 N N . PHE A 1 106 ? 118.350 151.332 118.701 1.00 56.54 98 PHE A N 1
ATOM 427 C CA . PHE A 1 106 ? 117.228 152.118 119.216 1.00 56.66 98 PHE A CA 1
ATOM 428 C C . PHE A 1 106 ? 116.723 151.576 120.545 1.00 58.85 98 PHE A C 1
ATOM 429 O O . PHE A 1 106 ? 116.818 152.251 121.579 1.00 58.64 98 PHE A O 1
ATOM 437 N N . VAL A 1 107 ? 116.234 150.333 120.545 1.00 57.09 99 VAL A N 1
ATOM 438 C CA . VAL A 1 107 ? 115.651 149.764 121.754 1.00 57.15 99 VAL A CA 1
ATOM 439 C C . VAL A 1 107 ? 116.636 149.853 122.907 1.00 52.42 99 VAL A C 1
ATOM 440 O O . VAL A 1 107 ? 116.303 150.367 123.984 1.00 54.82 99 VAL A O 1
ATOM 444 N N . LEU A 1 108 ? 117.882 149.429 122.674 1.00 49.52 100 LEU A N 1
ATOM 445 C CA . LEU A 1 108 ? 118.890 149.484 123.725 1.00 46.19 100 LEU A CA 1
ATOM 446 C C . LEU A 1 108 ? 118.956 150.878 124.325 1.00 49.17 100 LEU A C 1
ATOM 447 O O . LEU A 1 108 ? 118.803 151.051 125.542 1.00 50.85 100 LEU A O 1
ATOM 452 N N . ASP A 1 109 ? 119.083 151.895 123.468 1.00 47.93 101 ASP A N 1
ATOM 453 C CA . ASP A 1 109 ? 119.140 153.266 123.955 1.00 50.97 101 ASP A CA 1
ATOM 454 C C . ASP A 1 109 ? 117.947 153.562 124.850 1.00 52.72 101 ASP A C 1
ATOM 455 O O . ASP A 1 109 ? 118.112 153.922 126.024 1.00 53.89 101 ASP A O 1
ATOM 460 N N . ILE A 1 110 ? 116.737 153.304 124.344 1.00 51.65 102 ILE A N 1
ATOM 461 C CA . ILE A 1 110 ? 115.541 153.582 125.131 1.00 49.53 102 ILE A CA 1
ATOM 462 C C . ILE A 1 110 ? 115.615 152.843 126.454 1.00 49.12 102 ILE A C 1
ATOM 463 O O . ILE A 1 110 ? 115.453 153.441 127.528 1.00 50.88 102 ILE A O 1
ATOM 468 N N . VAL A 1 111 ? 115.964 151.554 126.400 1.00 48.57 103 VAL A N 1
ATOM 469 C CA . VAL A 1 111 ? 115.963 150.742 127.609 1.00 48.69 103 VAL A CA 1
ATOM 470 C C . VAL A 1 111 ? 116.865 151.373 128.654 1.00 49.64 103 VAL A C 1
ATOM 471 O O . VAL A 1 111 ? 116.484 151.499 129.827 1.00 51.21 103 VAL A O 1
ATOM 475 N N . GLY A 1 112 ? 118.033 151.862 128.229 1.00 48.24 104 GLY A N 1
ATOM 476 C CA . GLY A 1 112 ? 118.943 152.468 129.183 1.00 43.99 104 GLY A CA 1
ATOM 477 C C . GLY A 1 112 ? 118.266 153.566 129.973 1.00 43.93 104 GLY A C 1
ATOM 478 O O . GLY A 1 112 ? 118.198 153.512 131.206 1.00 47.53 104 GLY A O 1
ATOM 479 N N . GLN A 1 113 ? 117.656 154.518 129.264 1.00 45.15 105 GLN A N 1
ATOM 480 C CA . GLN A 1 113 ? 117.026 155.635 129.954 1.00 46.22 105 GLN A CA 1
ATOM 481 C C . GLN A 1 113 ? 115.941 155.133 130.887 1.00 46.03 105 GLN A C 1
ATOM 482 O O . GLN A 1 113 ? 115.832 155.598 132.031 1.00 47.45 105 GLN A O 1
ATOM 488 N N . ILE A 1 114 ? 115.188 154.120 130.447 1.00 47.23 106 ILE A N 1
ATOM 489 C CA . ILE A 1 114 ? 114.119 153.586 131.278 1.00 47.41 106 ILE A CA 1
ATOM 490 C C . ILE A 1 114 ? 114.672 153.181 132.633 1.00 47.07 106 ILE A C 1
ATOM 491 O O . ILE A 1 114 ? 114.157 153.604 133.677 1.00 50.22 106 ILE A O 1
ATOM 496 N N . ALA A 1 115 ? 115.781 152.433 132.639 1.00 41.19 107 ALA A N 1
ATOM 497 C CA . ALA A 1 115 ? 116.356 152.010 133.908 1.00 38.95 107 ALA A CA 1
ATOM 498 C C . ALA A 1 115 ? 116.653 153.213 134.786 1.00 41.54 107 ALA A C 1
ATOM 499 O O . ALA A 1 115 ? 116.205 153.278 135.938 1.00 47.67 107 ALA A O 1
ATOM 501 N N . PHE A 1 116 ? 117.332 154.215 134.228 1.00 40.51 108 PHE A N 1
ATOM 502 C CA . PHE A 1 116 ? 117.682 155.374 135.033 1.00 39.98 108 PHE A CA 1
ATOM 503 C C . PHE A 1 116 ? 116.440 156.144 135.444 1.00 45.60 108 PHE A C 1
ATOM 504 O O . PHE A 1 116 ? 116.392 156.689 136.553 1.00 50.30 108 PHE A O 1
ATOM 512 N N . LEU A 1 117 ? 115.410 156.154 134.592 1.00 45.97 109 LEU A N 1
ATOM 513 C CA . LEU A 1 117 ? 114.146 156.747 135.002 1.00 45.25 109 LEU A CA 1
ATOM 514 C C . LEU A 1 117 ? 113.637 156.082 136.270 1.00 46.29 109 LEU A C 1
ATOM 515 O O . LEU A 1 117 ? 113.302 156.767 137.245 1.00 52.10 109 LEU A O 1
ATOM 520 N N . VAL A 1 118 ? 113.643 154.747 136.298 1.00 43.23 110 VAL A N 1
ATOM 521 C CA . VAL A 1 118 ? 113.230 154.038 137.502 1.00 45.56 110 VAL A CA 1
ATOM 522 C C . VAL A 1 118 ? 114.093 154.472 138.674 1.00 46.92 110 VAL A C 1
ATOM 523 O O . VAL A 1 118 ? 113.589 154.733 139.775 1.00 52.03 110 VAL A O 1
ATOM 527 N N . ASP A 1 119 ? 115.400 154.618 138.437 1.00 45.64 111 ASP A N 1
ATOM 528 C CA . ASP A 1 119 ? 116.299 155.075 139.488 1.00 44.92 111 ASP A CA 1
ATOM 529 C C . ASP A 1 119 ? 115.821 156.399 140.064 1.00 50.28 111 ASP A C 1
ATOM 530 O O . ASP A 1 119 ? 115.716 156.555 141.286 1.00 58.22 111 ASP A O 1
ATOM 535 N N . ILE A 1 120 ? 115.469 157.347 139.190 1.00 51.01 112 ILE A N 1
ATOM 536 C CA . ILE A 1 120 ? 115.008 158.646 139.656 1.00 53.19 112 ILE A CA 1
ATOM 537 C C . ILE A 1 120 ? 113.776 158.498 140.527 1.00 54.99 112 ILE A C 1
ATOM 538 O O . ILE A 1 120 ? 113.638 159.203 141.532 1.00 61.75 112 ILE A O 1
ATOM 543 N N . VAL A 1 121 ? 112.877 157.580 140.177 1.00 51.36 113 VAL A N 1
ATOM 544 C CA . VAL A 1 121 ? 111.733 157.317 141.039 1.00 52.92 113 VAL A CA 1
ATOM 545 C C . VAL A 1 121 ? 112.188 156.644 142.326 1.00 54.96 113 VAL A C 1
ATOM 546 O O . VAL A 1 121 ? 111.797 157.047 143.428 1.00 61.33 113 VAL A O 1
ATOM 550 N N . LEU A 1 122 ? 113.058 155.639 142.206 1.00 55.49 114 LEU A N 1
ATOM 551 C CA . LEU A 1 122 ? 113.449 154.850 143.369 1.00 54.34 114 LEU A CA 1
ATOM 552 C C . LEU A 1 122 ? 114.196 155.703 144.385 1.00 57.71 114 LEU A C 1
ATOM 553 O O . LEU A 1 122 ? 114.026 155.534 145.597 1.00 67.25 114 LEU A O 1
ATOM 558 N N . GLN A 1 123 ? 115.022 156.633 143.910 1.00 58.98 115 GLN A N 1
ATOM 559 C CA . GLN A 1 123 ? 115.754 157.499 144.821 1.00 61.42 115 GLN A CA 1
ATOM 560 C C . GLN A 1 123 ? 114.866 158.549 145.473 1.00 61.48 115 GLN A C 1
ATOM 561 O O . GLN A 1 123 ? 115.318 159.226 146.401 1.00 68.01 115 GLN A O 1
ATOM 567 N N . PHE A 1 124 ? 113.622 158.702 145.016 1.00 60.82 116 PHE A N 1
ATOM 568 C CA . PHE A 1 124 ? 112.689 159.591 145.695 1.00 65.05 116 PHE A CA 1
ATOM 569 C C . PHE A 1 124 ? 112.039 158.932 146.902 1.00 70.62 116 PHE A C 1
ATOM 570 O O . PHE A 1 124 ? 111.330 159.610 147.653 1.00 74.88 116 PHE A O 1
ATOM 578 N N . PHE A 1 125 ? 112.262 157.635 147.101 1.00 67.71 117 PHE A N 1
ATOM 579 C CA . PHE A 1 125 ? 111.673 156.881 148.198 1.00 65.93 117 PHE A CA 1
ATOM 580 C C . PHE A 1 125 ? 112.695 156.311 149.165 1.00 70.55 117 PHE A C 1
ATOM 581 O O . PHE A 1 125 ? 112.311 155.824 150.228 1.00 79.99 117 PHE A O 1
ATOM 589 N N . VAL A 1 126 ? 113.982 156.348 148.823 1.00 69.62 118 VAL A N 1
ATOM 590 C CA . VAL A 1 126 ? 114.993 155.688 149.638 1.00 71.37 118 VAL A CA 1
ATOM 591 C C . VAL A 1 126 ? 115.435 156.615 150.761 1.00 76.95 118 VAL A C 1
ATOM 592 O O . VAL A 1 126 ? 115.830 157.763 150.523 1.00 75.02 118 VAL A O 1
ATOM 596 N N . ALA A 1 127 ? 115.380 156.115 151.992 1.00 80.08 119 ALA A N 1
ATOM 597 C CA . ALA A 1 127 ? 115.811 156.887 153.146 1.00 76.39 119 ALA A CA 1
ATOM 598 C C . ALA A 1 127 ? 117.317 157.130 153.094 1.00 76.98 119 ALA A C 1
ATOM 599 O O . ALA A 1 127 ? 118.040 156.561 152.274 1.00 82.67 119 ALA A O 1
ATOM 601 N N . TYR A 1 128 ? 117.787 158.003 153.979 1.00 78.30 120 TYR A N 1
ATOM 602 C CA . TYR A 1 128 ? 119.204 158.318 154.060 1.00 82.47 120 TYR A CA 1
ATOM 603 C C . TYR A 1 128 ? 119.594 158.640 155.493 1.00 88.71 120 TYR A C 1
ATOM 604 O O . TYR A 1 128 ? 118.768 159.077 156.299 1.00 91.96 120 TYR A O 1
ATOM 613 N N . ARG A 1 129 ? 120.869 158.419 155.795 1.00 91.28 121 ARG A N 1
ATOM 614 C CA . ARG A 1 129 ? 121.438 158.828 157.070 1.00 95.60 121 ARG A CA 1
ATOM 615 C C . ARG A 1 129 ? 121.806 160.303 157.010 1.00 97.51 121 ARG A C 1
ATOM 616 O O . ARG A 1 129 ? 122.653 160.707 156.208 1.00 98.86 121 ARG A O 1
ATOM 624 N N . ASP A 1 130 ? 121.173 161.109 157.859 1.00 98.43 122 ASP A N 1
ATOM 625 C CA . ASP A 1 130 ? 121.509 162.527 157.934 1.00 100.71 122 ASP A CA 1
ATOM 626 C C . ASP A 1 130 ? 122.740 162.692 158.815 1.00 104.96 122 ASP A C 1
ATOM 627 O O . ASP A 1 130 ? 122.757 162.236 159.963 1.00 107.27 122 ASP A O 1
ATOM 632 N N . THR A 1 131 ? 123.770 163.346 158.271 1.00 106.16 123 THR A N 1
ATOM 633 C CA . THR A 1 131 ? 125.071 163.414 158.924 1.00 109.62 123 THR A CA 1
ATOM 634 C C . THR A 1 131 ? 125.074 164.289 160.169 1.00 113.00 123 THR A C 1
ATOM 635 O O . THR A 1 131 ? 126.027 164.213 160.952 1.00 112.99 123 THR A O 1
ATOM 639 N N . GLN A 1 132 ? 124.053 165.117 160.373 1.00 111.18 124 GLN A N 1
ATOM 640 C CA . GLN A 1 132 ? 123.983 165.970 161.550 1.00 108.47 124 GLN A CA 1
ATOM 641 C C . GLN A 1 132 ? 123.254 165.317 162.715 1.00 107.25 124 GLN A C 1
ATOM 642 O O . GLN A 1 132 ? 123.229 165.889 163.810 1.00 108.68 124 GLN A O 1
ATOM 648 N N . THR A 1 133 ? 122.658 164.141 162.513 1.00 107.09 125 THR A N 1
ATOM 649 C CA . THR A 1 133 ? 122.074 163.385 163.614 1.00 107.43 125 THR A CA 1
ATOM 650 C C . THR A 1 133 ? 122.396 161.897 163.554 1.00 107.47 125 THR A C 1
ATOM 651 O O . THR A 1 133 ? 122.116 161.189 164.526 1.00 108.80 125 THR A O 1
ATOM 655 N N . TYR A 1 134 ? 122.978 161.403 162.459 1.00 105.93 126 TYR A N 1
ATOM 656 C CA . TYR A 1 134 ? 123.377 160.007 162.312 1.00 107.96 126 TYR A CA 1
ATOM 657 C C . TYR A 1 134 ? 122.207 159.046 162.474 1.00 106.32 126 TYR A C 1
ATOM 658 O O . TYR A 1 134 ? 122.379 157.933 162.982 1.00 107.51 126 TYR A O 1
ATOM 667 N N . ARG A 1 135 ? 121.021 159.457 162.044 1.00 104.05 127 ARG A N 1
ATOM 668 C CA . ARG A 1 135 ? 119.880 158.565 161.962 1.00 103.40 127 ARG A CA 1
ATOM 669 C C . ARG A 1 135 ? 119.503 158.375 160.496 1.00 102.48 127 ARG A C 1
ATOM 670 O O . ARG A 1 135 ? 120.084 158.992 159.594 1.00 102.39 127 ARG A O 1
ATOM 678 N N . THR A 1 136 ? 118.534 157.499 160.254 1.00 100.56 128 THR A N 1
ATOM 679 C CA . THR A 1 136 ? 117.997 157.262 158.920 1.00 98.40 128 THR A CA 1
ATOM 680 C C . THR A 1 136 ? 116.614 157.895 158.859 1.00 93.54 128 THR A C 1
ATOM 681 O O . THR A 1 136 ? 115.662 157.380 159.454 1.00 94.41 128 THR A O 1
ATOM 685 N N . VAL A 1 137 ? 116.508 159.008 158.139 1.00 89.97 129 VAL A N 1
ATOM 686 C CA . VAL A 1 137 ? 115.252 159.751 158.076 1.00 87.36 129 VAL A CA 1
ATOM 687 C C . VAL A 1 137 ? 114.361 159.104 157.020 1.00 86.72 129 VAL A C 1
ATOM 688 O O . VAL A 1 137 ? 114.753 158.970 155.858 1.00 89.42 129 VAL A O 1
ATOM 692 N N . TYR A 1 138 ? 113.164 158.688 157.429 1.00 88.14 130 TYR A N 1
ATOM 693 C CA . TYR A 1 138 ? 112.197 158.075 156.532 1.00 88.81 130 TYR A CA 1
ATOM 694 C C . TYR A 1 138 ? 111.167 159.060 155.998 1.00 91.61 130 TYR A C 1
ATOM 695 O O . TYR A 1 138 ? 110.272 158.649 155.253 1.00 95.44 130 TYR A O 1
ATOM 704 N N . LYS A 1 139 ? 111.264 160.335 156.358 1.00 90.09 131 LYS A N 1
ATOM 705 C CA . LYS A 1 139 ? 110.245 161.301 155.973 1.00 91.04 131 LYS A CA 1
ATOM 706 C C . LYS A 1 139 ? 110.385 161.645 154.495 1.00 89.76 131 LYS A C 1
ATOM 707 O O . LYS A 1 139 ? 111.436 162.139 154.067 1.00 88.79 131 LYS A O 1
ATOM 713 N N . PRO A 1 140 ? 109.346 161.398 153.691 1.00 90.63 132 PRO A N 1
ATOM 714 C CA . PRO A 1 140 ? 109.474 161.581 152.235 1.00 87.80 132 PRO A CA 1
ATOM 715 C C . PRO A 1 140 ? 109.839 162.993 151.811 1.00 85.63 132 PRO A C 1
ATOM 716 O O . PRO A 1 140 ? 110.509 163.169 150.786 1.00 87.52 132 PRO A O 1
ATOM 720 N N . THR A 1 141 ? 109.406 164.008 152.560 1.00 85.19 133 THR A N 1
ATOM 721 C CA . THR A 1 141 ? 109.733 165.382 152.196 1.00 86.01 133 THR A CA 1
ATOM 722 C C . THR A 1 141 ? 111.239 165.611 152.232 1.00 84.42 133 THR A C 1
ATOM 723 O O . THR A 1 141 ? 111.808 166.212 151.315 1.00 82.58 133 THR A O 1
ATOM 727 N N . ARG A 1 142 ? 111.906 165.116 153.277 1.00 83.69 134 ARG A N 1
ATOM 728 C CA . ARG A 1 142 ? 113.356 165.258 153.372 1.00 82.85 134 ARG A CA 1
ATOM 729 C C . ARG A 1 142 ? 114.060 164.493 152.258 1.00 83.29 134 ARG A C 1
ATOM 730 O O . ARG A 1 142 ? 115.050 164.969 151.693 1.00 83.33 134 ARG A O 1
ATOM 738 N N . ILE A 1 143 ? 113.564 163.296 151.935 1.00 82.76 135 ILE A N 1
ATOM 739 C CA . ILE A 1 143 ? 114.156 162.502 150.860 1.00 79.72 135 ILE A CA 1
ATOM 740 C C . ILE A 1 143 ? 114.071 163.245 149.534 1.00 79.98 135 ILE A C 1
ATOM 741 O O . ILE A 1 143 ? 115.068 163.373 148.807 1.00 77.80 135 ILE A O 1
ATOM 746 N N . ALA A 1 144 ? 112.880 163.746 149.199 1.00 76.17 136 ALA A N 1
ATOM 747 C CA . ALA A 1 144 ? 112.703 164.472 147.947 1.00 72.50 136 ALA A CA 1
ATOM 748 C C . ALA A 1 144 ? 113.533 165.747 147.930 1.00 71.30 136 ALA A C 1
ATOM 749 O O . ALA A 1 144 ? 114.108 166.108 146.898 1.00 73.63 136 ALA A O 1
ATOM 751 N N . PHE A 1 145 ? 113.602 166.445 149.064 1.00 72.09 137 PHE A N 1
ATOM 752 C CA . PHE A 1 145 ? 114.376 167.677 149.143 1.00 75.24 137 PHE A CA 1
ATOM 753 C C . PHE A 1 145 ? 115.860 167.408 148.924 1.00 75.16 137 PHE A C 1
ATOM 754 O O . PHE A 1 145 ? 116.534 168.144 148.192 1.00 76.52 137 PHE A O 1
ATOM 762 N N . ARG A 1 146 ? 116.383 166.341 149.537 1.00 73.67 138 ARG A N 1
ATOM 763 C CA . ARG A 1 146 ? 117.779 165.973 149.329 1.00 71.31 138 ARG A CA 1
ATOM 764 C C . ARG A 1 146 ? 118.042 165.597 147.879 1.00 75.24 138 ARG A C 1
ATOM 765 O O . ARG A 1 146 ? 119.062 165.993 147.304 1.00 76.20 138 ARG A O 1
ATOM 773 N N . TYR A 1 147 ? 117.139 164.822 147.271 1.00 76.66 139 TYR A N 1
ATOM 774 C CA . TYR A 1 147 ? 117.318 164.462 145.867 1.00 66.62 139 TYR A CA 1
ATOM 775 C C . TYR A 1 147 ? 117.324 165.699 144.979 1.00 67.82 139 TYR A C 1
ATOM 776 O O . TYR A 1 147 ? 118.176 165.836 144.094 1.00 71.96 139 TYR A O 1
ATOM 785 N N . LEU A 1 148 ? 116.382 166.616 145.206 1.00 67.87 140 LEU A N 1
ATOM 786 C CA . LEU A 1 148 ? 116.291 167.812 144.377 1.00 67.02 140 LEU A CA 1
ATOM 787 C C . LEU A 1 148 ? 117.515 168.704 144.536 1.00 71.12 140 LEU A C 1
ATOM 788 O O . LEU A 1 148 ? 117.998 169.270 143.550 1.00 72.76 140 LEU A O 1
ATOM 793 N N . LYS A 1 149 ? 118.029 168.850 145.758 1.00 73.70 141 LYS A N 1
ATOM 794 C CA . LYS A 1 149 ? 119.215 169.679 145.940 1.00 73.41 141 LYS A CA 1
ATOM 795 C C . LYS A 1 149 ? 120.491 169.035 145.411 1.00 76.32 141 LYS A C 1
ATOM 796 O O . LYS A 1 149 ? 121.292 169.712 144.759 1.00 76.75 141 LYS A O 1
ATOM 802 N N . SER A 1 150 ? 120.710 167.746 145.675 1.00 76.98 142 SER A N 1
ATOM 803 C CA . SER A 1 150 ? 122.042 167.178 145.463 1.00 78.96 142 SER A CA 1
ATOM 804 C C . SER A 1 150 ? 122.287 166.846 143.994 1.00 79.29 142 SER A C 1
ATOM 805 O O . SER A 1 150 ? 123.133 167.465 143.340 1.00 81.34 142 SER A O 1
ATOM 808 N N . HIS A 1 151 ? 121.550 165.868 143.455 1.00 74.22 143 HIS A N 1
ATOM 809 C CA . HIS A 1 151 ? 121.650 165.567 142.026 1.00 71.41 143 HIS A CA 1
ATOM 810 C C . HIS A 1 151 ? 120.331 164.933 141.577 1.00 70.39 143 HIS A C 1
ATOM 811 O O . HIS A 1 151 ? 120.110 163.727 141.695 1.00 69.18 143 HIS A O 1
ATOM 818 N N . PHE A 1 152 ? 119.446 165.771 141.042 1.00 67.94 144 PHE A N 1
ATOM 819 C CA . PHE A 1 152 ? 118.252 165.311 140.349 1.00 62.84 144 PHE A CA 1
ATOM 820 C C . PHE A 1 152 ? 118.192 165.877 138.937 1.00 64.39 144 PHE A C 1
ATOM 821 O O . PHE A 1 152 ? 117.838 165.164 137.994 1.00 61.82 144 PHE A O 1
ATOM 829 N N . LEU A 1 153 ? 118.528 167.158 138.778 1.00 63.49 145 LEU A N 1
ATOM 830 C CA . LEU A 1 153 ? 118.443 167.796 137.470 1.00 60.31 145 LEU A CA 1
ATOM 831 C C . LEU A 1 153 ? 119.363 167.114 136.468 1.00 59.03 145 LEU A C 1
ATOM 832 O O . LEU A 1 153 ? 118.964 166.839 135.333 1.00 61.45 145 LEU A O 1
ATOM 837 N N . MET A 1 154 ? 120.600 166.826 136.872 1.00 56.90 146 MET A N 1
ATOM 838 C CA . MET A 1 154 ? 121.524 166.156 135.964 1.00 53.85 146 MET A CA 1
ATOM 839 C C . MET A 1 154 ? 121.068 164.733 135.668 1.00 51.53 146 MET A C 1
ATOM 840 O O . MET A 1 154 ? 121.100 164.289 134.514 1.00 55.76 146 MET A O 1
ATOM 845 N N . ASP A 1 155 ? 120.617 164.012 136.698 1.00 51.42 147 ASP A N 1
ATOM 846 C CA . ASP A 1 155 ? 120.110 162.660 136.497 1.00 52.65 147 ASP A CA 1
ATOM 847 C C . ASP A 1 155 ? 118.902 162.647 135.571 1.00 50.65 147 ASP A C 1
ATOM 848 O O . ASP A 1 155 ? 118.806 161.786 134.690 1.00 48.93 147 ASP A O 1
ATOM 853 N N . PHE A 1 156 ? 117.976 163.586 135.755 1.00 53.57 148 PHE A N 1
ATOM 854 C CA . PHE A 1 156 ? 116.787 163.690 134.919 1.00 50.16 148 PHE A CA 1
ATOM 855 C C . PHE A 1 156 ? 117.128 164.069 133.483 1.00 48.96 148 PHE A C 1
ATOM 856 O O . PHE A 1 156 ? 116.573 163.498 132.540 1.00 49.06 148 PHE A O 1
ATOM 864 N N . ILE A 1 157 ? 118.035 165.030 133.304 1.00 48.88 149 ILE A N 1
ATOM 865 C CA . ILE A 1 157 ? 118.406 165.477 131.964 1.00 45.77 149 ILE A CA 1
ATOM 866 C C . ILE A 1 157 ? 119.115 164.362 131.210 1.00 46.63 149 ILE A C 1
ATOM 867 O O . ILE A 1 157 ? 118.921 164.188 130.001 1.00 51.51 149 ILE A O 1
ATOM 872 N N . GLY A 1 158 ? 119.936 163.577 131.912 1.00 43.44 150 GLY A N 1
ATOM 873 C CA . GLY A 1 158 ? 120.585 162.450 131.267 1.00 37.18 150 GLY A CA 1
ATOM 874 C C . GLY A 1 158 ? 119.608 161.422 130.732 1.00 42.51 150 GLY A C 1
ATOM 875 O O . GLY A 1 158 ? 119.927 160.689 129.793 1.00 43.34 150 GLY A O 1
ATOM 876 N N . CYS A 1 159 ? 118.409 161.354 131.313 1.00 47.36 151 CYS A N 1
ATOM 877 C CA . CYS A 1 159 ? 117.422 160.373 130.877 1.00 47.82 151 CYS A CA 1
ATOM 878 C C . CYS A 1 159 ? 116.618 160.844 129.675 1.00 45.25 151 CYS A C 1
ATOM 879 O O . CYS A 1 159 ? 115.803 160.075 129.155 1.00 49.44 151 CYS A O 1
ATOM 882 N N . PHE A 1 160 ? 116.816 162.078 129.231 1.00 47.11 152 PHE A N 1
ATOM 883 C CA . PHE A 1 160 ? 116.085 162.567 128.073 1.00 46.18 152 PHE A CA 1
ATOM 884 C C . PHE A 1 160 ? 116.494 161.781 126.830 1.00 47.99 152 PHE A C 1
ATOM 885 O O . PHE A 1 160 ? 117.665 161.408 126.688 1.00 53.01 152 PHE A O 1
ATOM 893 N N . PRO A 1 161 ? 115.582 161.495 125.864 1.00 43.31 153 PRO A N 1
ATOM 894 C CA . PRO A 1 161 ? 115.986 160.821 124.637 1.00 44.28 153 PRO A CA 1
ATOM 895 C C . PRO A 1 161 ? 116.811 161.753 123.762 1.00 45.59 153 PRO A C 1
ATOM 896 O O . PRO A 1 161 ? 116.363 162.096 122.650 1.00 49.98 153 PRO A O 1
ATOM 900 N N . TRP A 1 162 ? 118.005 162.130 124.230 1.00 44.69 154 TRP A N 1
ATOM 901 C CA . TRP A 1 162 ? 118.855 163.096 123.485 1.00 40.93 154 TRP A CA 1
ATOM 902 C C . TRP A 1 162 ? 119.040 162.650 122.033 1.00 43.79 154 TRP A C 1
ATOM 903 O O . TRP A 1 162 ? 118.934 163.507 121.131 1.00 46.24 154 TRP A O 1
ATOM 914 N N . ASP A 1 163 ? 119.317 161.362 121.817 1.00 48.03 155 ASP A N 1
ATOM 915 C CA . ASP A 1 163 ? 119.536 160.847 120.439 1.00 49.60 155 ASP A CA 1
ATOM 916 C C . ASP A 1 163 ? 118.321 161.188 119.572 1.00 47.15 155 ASP A C 1
ATOM 917 O O . ASP A 1 163 ? 118.509 161.806 118.502 1.00 52.25 155 ASP A O 1
ATOM 922 N N . LEU A 1 164 ? 117.124 160.802 120.021 1.00 45.54 156 LEU A N 1
ATOM 923 C CA . LEU A 1 164 ? 115.887 161.043 119.233 1.00 45.47 156 LEU A CA 1
ATOM 924 C C . LEU A 1 164 ? 115.645 162.555 119.110 1.00 45.93 156 LEU A C 1
ATOM 925 O O . LEU A 1 164 ? 115.259 163.004 118.010 1.00 54.71 156 LEU A O 1
ATOM 930 N N . ILE A 1 165 ? 115.868 163.302 120.195 1.00 41.19 157 ILE A N 1
ATOM 931 C CA . ILE A 1 165 ? 115.650 164.780 120.180 1.00 39.39 157 ILE A CA 1
ATOM 932 C C . ILE A 1 165 ? 116.566 165.399 119.112 1.00 47.10 157 ILE A C 1
ATOM 933 O O . ILE A 1 165 ? 116.083 166.260 118.344 1.00 53.33 157 ILE A O 1
ATOM 938 N N . TYR A 1 166 ? 117.826 164.958 119.053 1.00 44.71 158 TYR A N 1
ATOM 939 C CA . TYR A 1 166 ? 118.788 165.494 118.053 1.00 44.48 158 TYR A CA 1
ATOM 940 C C . TYR A 1 166 ? 118.232 165.256 116.652 1.00 44.81 158 TYR A C 1
ATOM 941 O O . TYR A 1 166 ? 118.253 166.189 115.819 1.00 46.90 158 TYR A O 1
ATOM 950 N N . LYS A 1 167 ? 117.738 164.041 116.401 1.00 43.71 159 LYS A N 1
ATOM 951 C CA . LYS A 1 167 ? 117.186 163.702 115.064 1.00 44.78 159 LYS A CA 1
ATOM 952 C C . LYS A 1 167 ? 115.932 164.547 114.802 1.00 49.96 159 LYS A C 1
ATOM 953 O O . LYS A 1 167 ? 115.810 165.089 113.681 1.00 58.53 159 LYS A O 1
ATOM 959 N N . ALA A 1 168 ? 115.044 164.661 115.794 1.00 46.34 160 ALA A N 1
ATOM 960 C CA . ALA A 1 168 ? 113.800 165.393 115.602 1.00 47.90 160 ALA A CA 1
ATOM 961 C C . ALA A 1 168 ? 114.003 166.901 115.549 1.00 52.60 160 ALA A C 1
ATOM 962 O O . ALA A 1 168 ? 113.027 167.642 115.400 1.00 58.92 160 ALA A O 1
ATOM 964 N N . SER A 1 169 ? 115.243 167.373 115.664 1.00 50.40 161 SER A N 1
ATOM 965 C CA . SER A 1 169 ? 115.548 168.797 115.608 1.00 47.46 161 SER A CA 1
ATOM 966 C C . SER A 1 169 ? 116.334 169.146 114.349 1.00 51.70 161 SER A C 1
ATOM 967 O O . SER A 1 169 ? 117.050 170.148 114.313 1.00 54.36 161 SER A O 1
ATOM 970 N N . GLY A 1 170 ? 116.206 168.328 113.309 1.00 48.17 162 GLY A N 1
ATOM 971 C CA . GLY A 1 170 ? 116.932 168.578 112.082 1.00 49.43 162 GLY A CA 1
ATOM 972 C C . GLY A 1 170 ? 118.407 168.261 112.142 1.00 55.06 162 GLY A C 1
ATOM 973 O O . GLY A 1 170 ? 119.186 168.851 111.388 1.00 54.82 162 GLY A O 1
ATOM 974 N N . LYS A 1 171 ? 118.813 167.346 113.023 1.00 48.15 163 LYS A N 1
ATOM 975 C CA . LYS A 1 171 ? 120.204 166.915 113.158 1.00 42.14 163 LYS A CA 1
ATOM 976 C C . LYS A 1 171 ? 121.127 168.094 113.475 1.00 47.85 163 LYS A C 1
ATOM 977 O O . LYS A 1 171 ? 121.996 168.473 112.688 1.00 50.04 163 LYS A O 1
ATOM 983 N N . HIS A 1 172 ? 120.915 168.695 114.646 1.00 45.28 164 HIS A N 1
ATOM 984 C CA . HIS A 1 172 ? 121.793 169.809 115.091 1.00 44.34 164 HIS A CA 1
ATOM 985 C C . HIS A 1 172 ? 122.874 169.214 115.995 1.00 44.92 164 HIS A C 1
ATOM 986 O O . HIS A 1 172 ? 122.525 168.628 117.036 1.00 47.27 164 HIS A O 1
ATOM 993 N N . GLU A 1 173 ? 124.145 169.346 115.613 1.00 42.19 165 GLU A N 1
ATOM 994 C CA . GLU A 1 173 ? 125.233 168.709 116.401 1.00 39.50 165 GLU A CA 1
ATOM 995 C C . GLU A 1 173 ? 125.189 169.189 117.860 1.00 43.08 165 GLU A C 1
ATOM 996 O O . GLU A 1 173 ? 125.549 168.389 118.749 1.00 47.01 165 GLU A O 1
ATOM 1002 N N . LEU A 1 174 ? 124.759 170.431 118.101 1.00 40.63 166 LEU A N 1
ATOM 1003 C CA . LEU A 1 174 ? 124.814 170.978 119.483 1.00 41.81 166 LEU A CA 1
ATOM 1004 C C . LEU A 1 174 ? 123.897 170.160 120.407 1.00 40.25 166 LEU A C 1
ATOM 1005 O O . LEU A 1 174 ? 124.262 169.977 121.583 1.00 38.77 166 LEU A O 1
ATOM 1010 N N . VAL A 1 175 ? 122.761 169.692 119.892 1.00 41.18 167 VAL A N 1
ATOM 1011 C CA . VAL A 1 175 ? 121.829 168.852 120.702 1.00 40.42 167 VAL A CA 1
ATOM 1012 C C . VAL A 1 175 ? 122.555 167.563 121.117 1.00 39.77 167 VAL A C 1
ATOM 1013 O O . VAL A 1 175 ? 122.253 167.039 122.208 1.00 40.89 167 VAL A O 1
ATOM 1017 N N . ARG A 1 176 ? 123.480 167.073 120.289 1.00 38.91 168 ARG A N 1
ATOM 1018 C CA . ARG A 1 176 ? 124.146 165.781 120.604 1.00 35.38 168 ARG A CA 1
ATOM 1019 C C . ARG A 1 176 ? 125.217 165.992 121.689 1.00 34.35 168 ARG A C 1
ATOM 1020 O O . ARG A 1 176 ? 125.681 164.984 122.260 1.00 38.56 168 ARG A O 1
ATOM 1028 N N . TYR A 1 177 ? 125.588 167.245 121.966 1.00 32.28 169 TYR A N 1
ATOM 1029 C CA . TYR A 1 177 ? 126.560 167.520 123.058 1.00 30.30 169 TYR A CA 1
ATOM 1030 C C . TYR A 1 177 ? 125.883 167.299 124.407 1.00 32.60 169 TYR A C 1
ATOM 1031 O O . TYR A 1 177 ? 126.582 167.170 125.428 1.00 32.80 169 TYR A O 1
ATOM 1040 N N . LEU A 1 178 ? 124.550 167.264 124.416 1.00 35.26 170 LEU A N 1
ATOM 1041 C CA . LEU A 1 178 ? 123.794 167.057 125.676 1.00 34.80 170 LEU A CA 1
ATOM 1042 C C . LEU A 1 178 ? 124.053 165.629 126.172 1.00 35.24 170 LEU A C 1
ATOM 1043 O O . LEU A 1 178 ? 123.939 165.399 127.387 1.00 38.18 170 LEU A O 1
ATOM 1048 N N . LEU A 1 179 ? 124.386 164.713 125.262 1.00 33.61 171 LEU A N 1
ATOM 1049 C CA . LEU A 1 179 ? 124.728 163.326 125.663 1.00 29.73 171 LEU A CA 1
ATOM 1050 C C . LEU A 1 179 ? 125.767 163.368 126.793 1.00 32.17 171 LEU A C 1
ATOM 1051 O O . LEU A 1 179 ? 125.743 162.460 127.638 1.00 34.16 171 LEU A O 1
ATOM 1056 N N . TRP A 1 180 ? 126.643 164.378 126.812 1.00 33.03 172 TRP A N 1
ATOM 1057 C CA . TRP A 1 180 ? 127.706 164.365 127.848 1.00 28.44 172 TRP A CA 1
ATOM 1058 C C . TRP A 1 180 ? 127.111 164.497 129.251 1.00 31.17 172 TRP A C 1
ATOM 1059 O O . TRP A 1 180 ? 127.821 164.166 130.217 1.00 35.25 172 TRP A O 1
ATOM 1070 N N . ILE A 1 181 ? 125.862 164.950 129.370 1.00 33.09 173 ILE A N 1
ATOM 1071 C CA . ILE A 1 181 ? 125.220 164.986 130.680 1.00 35.05 173 ILE A CA 1
ATOM 1072 C C . ILE A 1 181 ? 125.158 163.583 131.270 1.00 38.96 173 ILE A C 1
ATOM 1073 O O . ILE A 1 181 ? 125.290 163.395 132.485 1.00 43.96 173 ILE A O 1
ATOM 1078 N N . ARG A 1 182 ? 124.983 162.572 130.414 1.00 34.96 174 ARG A N 1
ATOM 1079 C CA . ARG A 1 182 ? 124.904 161.194 130.882 1.00 31.00 174 ARG A CA 1
ATOM 1080 C C . ARG A 1 182 ? 126.225 160.692 131.445 1.00 32.77 174 ARG A C 1
ATOM 1081 O O . ARG A 1 182 ? 126.273 159.579 131.977 1.00 37.45 174 ARG A O 1
ATOM 1089 N N . LEU A 1 183 ? 127.300 161.473 131.332 1.00 34.86 175 LEU A N 1
ATOM 1090 C CA . LEU A 1 183 ? 128.537 161.119 132.014 1.00 34.94 175 LEU A CA 1
ATOM 1091 C C . LEU A 1 183 ? 128.482 161.398 133.507 1.00 37.25 175 LEU A C 1
ATOM 1092 O O . LEU A 1 183 ? 129.396 160.990 134.228 1.00 43.51 175 LEU A O 1
ATOM 1097 N N . PHE A 1 184 ? 127.448 162.087 133.987 1.00 40.63 176 PHE A N 1
ATOM 1098 C CA . PHE A 1 184 ? 127.270 162.242 135.422 1.00 43.57 176 PHE A CA 1
ATOM 1099 C C . PHE A 1 184 ? 126.804 160.957 136.087 1.00 45.38 176 PHE A C 1
ATOM 1100 O O . PHE A 1 184 ? 126.764 160.895 137.319 1.00 50.58 176 PHE A O 1
ATOM 1108 N N . ARG A 1 185 ? 126.457 159.935 135.303 1.00 43.79 177 ARG A N 1
ATOM 1109 C CA . ARG A 1 185 ? 126.157 158.620 135.850 1.00 38.23 177 ARG A CA 1
ATOM 1110 C C . ARG A 1 185 ? 127.387 157.925 136.415 1.00 42.36 177 ARG A C 1
ATOM 1111 O O . ARG A 1 185 ? 127.239 156.899 137.087 1.00 48.44 177 ARG A O 1
ATOM 1119 N N . VAL A 1 186 ? 128.591 158.448 136.165 1.00 42.45 178 VAL A N 1
ATOM 1120 C CA . VAL A 1 186 ? 129.772 157.963 136.870 1.00 41.43 178 VAL A CA 1
ATOM 1121 C C . VAL A 1 186 ? 129.731 158.291 138.351 1.00 43.98 178 VAL A C 1
ATOM 1122 O O . VAL A 1 186 ? 130.583 157.810 139.106 1.00 48.52 178 VAL A O 1
ATOM 1126 N N . ARG A 1 187 ? 128.772 159.109 138.788 1.00 43.68 179 ARG A N 1
ATOM 1127 C CA . ARG A 1 187 ? 128.583 159.311 140.218 1.00 46.06 179 ARG A CA 1
ATOM 1128 C C . ARG A 1 187 ? 128.226 158.001 140.906 1.00 49.63 179 ARG A C 1
ATOM 1129 O O . ARG A 1 187 ? 128.554 157.801 142.078 1.00 53.27 179 ARG A O 1
ATOM 1137 N N . LYS A 1 188 ? 127.575 157.085 140.186 1.00 47.75 180 LYS A N 1
ATOM 1138 C CA . LYS A 1 188 ? 127.308 155.764 140.745 1.00 46.20 180 LYS A CA 1
ATOM 1139 C C . LYS A 1 188 ? 128.591 154.970 140.947 1.00 48.46 180 LYS A C 1
ATOM 1140 O O . LYS A 1 188 ? 128.745 154.294 141.968 1.00 52.70 180 LYS A O 1
ATOM 1146 N N . VAL A 1 189 ? 129.520 155.041 139.993 1.00 48.70 181 VAL A N 1
ATOM 1147 C CA . VAL A 1 189 ? 130.801 154.362 140.158 1.00 45.37 181 VAL A CA 1
ATOM 1148 C C . VAL A 1 189 ? 131.596 154.994 141.293 1.00 48.88 181 VAL A C 1
ATOM 1149 O O . VAL A 1 189 ? 132.262 154.299 142.068 1.00 53.81 181 VAL A O 1
ATOM 1153 N N . VAL A 1 190 ? 131.536 156.321 141.409 1.00 50.05 182 VAL A N 1
ATOM 1154 C CA . VAL A 1 190 ? 132.204 157.005 142.512 1.00 51.77 182 VAL A CA 1
ATOM 1155 C C . VAL A 1 190 ? 131.604 156.583 143.848 1.00 56.80 182 VAL A C 1
ATOM 1156 O O . VAL A 1 190 ? 132.327 156.358 144.823 1.00 64.50 182 VAL A O 1
ATOM 1160 N N . GLU A 1 191 ? 130.276 156.472 143.916 1.00 53.71 183 GLU A N 1
ATOM 1161 C CA . GLU A 1 191 ? 129.616 156.025 145.138 1.00 55.18 183 GLU A CA 1
ATOM 1162 C C . GLU A 1 191 ? 130.010 154.595 145.482 1.00 57.41 183 GLU A C 1
ATOM 1163 O O . GLU A 1 191 ? 130.251 154.265 146.649 1.00 65.80 183 GLU A O 1
ATOM 1169 N N . PHE A 1 192 ? 130.068 153.727 144.471 1.00 54.67 184 PHE A N 1
ATOM 1170 C CA . PHE A 1 192 ? 130.482 152.348 144.700 1.00 57.10 184 PHE A CA 1
ATOM 1171 C C . PHE A 1 192 ? 131.913 152.286 145.213 1.00 58.29 184 PHE A C 1
ATOM 1172 O O . PHE A 1 192 ? 132.230 151.482 146.095 1.00 65.14 184 PHE A O 1
ATOM 1180 N N . PHE A 1 193 ? 132.792 153.130 144.674 1.00 58.10 185 PHE A N 1
ATOM 1181 C CA . PHE A 1 193 ? 134.172 153.142 145.143 1.00 60.06 185 PHE A CA 1
ATOM 1182 C C . PHE A 1 193 ? 134.270 153.711 146.554 1.00 65.74 185 PHE A C 1
ATOM 1183 O O . PHE A 1 193 ? 135.105 153.266 147.345 1.00 74.12 185 PHE A O 1
ATOM 1191 N N . GLN A 1 194 ? 133.418 154.681 146.893 1.00 64.57 186 GLN A N 1
ATOM 1192 C CA . GLN A 1 194 ? 133.357 155.161 148.271 1.00 65.70 186 GLN A CA 1
ATOM 1193 C C . GLN A 1 194 ? 132.947 154.043 149.222 1.00 67.93 186 GLN A C 1
ATOM 1194 O O . GLN A 1 194 ? 133.571 153.845 150.273 1.00 75.51 186 GLN A O 1
ATOM 1200 N N . ARG A 1 195 ? 131.903 153.295 148.861 1.00 65.96 187 ARG A N 1
ATOM 1201 C CA . ARG A 1 195 ? 131.456 152.184 149.696 1.00 68.40 187 ARG A CA 1
ATOM 1202 C C . ARG A 1 195 ? 132.517 151.096 149.805 1.00 73.62 187 ARG A C 1
ATOM 1203 O O . ARG A 1 195 ? 132.695 150.513 150.880 1.00 78.07 187 ARG A O 1
ATOM 1211 N N . LEU A 1 196 ? 133.222 150.805 148.711 1.00 72.34 188 LEU A N 1
ATOM 1212 C CA . LEU A 1 196 ? 134.295 149.817 148.755 1.00 71.91 188 LEU A CA 1
ATOM 1213 C C . LEU A 1 196 ? 135.452 150.300 149.621 1.00 80.06 188 LEU A C 1
ATOM 1214 O O . LEU A 1 196 ? 136.090 149.503 150.317 1.00 85.38 188 LEU A O 1
ATOM 1219 N N . GLU A 1 197 ? 135.745 151.602 149.576 1.00 77.86 189 GLU A N 1
ATOM 1220 C CA . GLU A 1 197 ? 136.773 152.168 150.440 1.00 82.39 189 GLU A CA 1
ATOM 1221 C C . GLU A 1 197 ? 136.384 152.039 151.905 1.00 87.24 189 GLU A C 1
ATOM 1222 O O . GLU A 1 197 ? 137.232 151.760 152.760 1.00 92.44 189 GLU A O 1
ATOM 1228 N N . LYS A 1 198 ? 135.102 152.244 152.215 1.00 85.36 190 LYS A N 1
ATOM 1229 C CA . LYS A 1 198 ? 134.632 152.022 153.579 1.00 87.08 190 LYS A CA 1
ATOM 1230 C C . LYS A 1 198 ? 134.73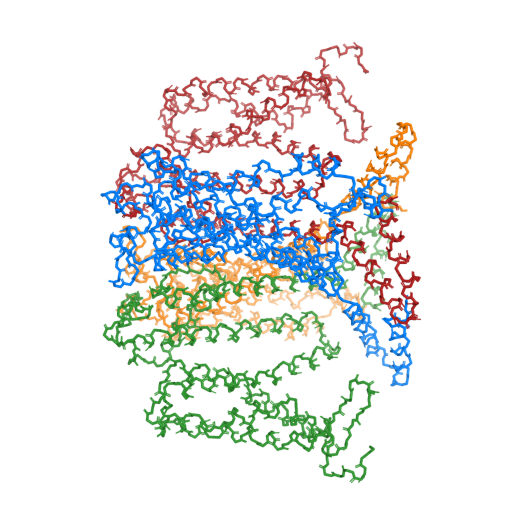1 150.551 153.966 1.00 90.60 190 LYS A C 1
ATOM 1231 O O . LYS A 1 198 ? 134.897 150.223 155.146 1.00 95.14 190 LYS A O 1
ATOM 1237 N N . ASP A 1 199 ? 134.626 149.652 152.989 1.00 91.29 191 ASP A N 1
ATOM 1238 C CA . ASP A 1 199 ? 134.686 148.222 153.269 1.00 95.24 191 ASP A CA 1
ATOM 1239 C C . ASP A 1 199 ? 136.062 147.826 153.788 1.00 100.41 191 ASP A C 1
ATOM 1240 O O . ASP A 1 199 ? 137.085 148.360 153.350 1.00 101.97 191 ASP A O 1
ATOM 1245 N N . THR A 1 200 ? 136.081 146.878 154.728 1.00 102.10 192 THR A N 1
ATOM 1246 C CA . THR A 1 200 ? 137.345 146.420 155.295 1.00 105.15 192 THR A CA 1
ATOM 1247 C C . THR A 1 200 ? 137.875 145.188 154.568 1.00 105.45 192 THR A C 1
ATOM 1248 O O . THR A 1 200 ? 139.092 145.045 154.404 1.00 101.21 192 THR A O 1
ATOM 1252 N N . ARG A 1 201 ? 136.983 144.300 154.114 1.00 106.48 193 ARG A N 1
ATOM 1253 C CA . ARG A 1 201 ? 137.423 143.110 153.391 1.00 108.42 193 ARG A CA 1
ATOM 1254 C C . ARG A 1 201 ? 138.209 143.491 152.144 1.00 108.67 193 ARG A C 1
ATOM 1255 O O . ARG A 1 201 ? 139.334 143.022 151.935 1.00 104.66 193 ARG A O 1
ATOM 1263 N N . ILE A 1 202 ? 137.632 144.351 151.307 1.00 107.97 194 ILE A N 1
ATOM 1264 C CA . ILE A 1 202 ? 138.332 144.895 150.146 1.00 103.39 194 ILE A CA 1
ATOM 1265 C C . ILE A 1 202 ? 139.207 146.031 150.666 1.00 101.05 194 ILE A C 1
ATOM 1266 O O . ILE A 1 202 ? 138.745 147.159 150.842 1.00 101.10 194 ILE A O 1
ATOM 1271 N N . ASN A 1 203 ? 140.475 145.724 150.925 1.00 100.56 195 ASN A N 1
ATOM 1272 C CA . ASN A 1 203 ? 141.360 146.662 151.598 1.00 100.57 195 ASN A CA 1
ATOM 1273 C C . ASN A 1 203 ? 141.527 147.941 150.788 1.00 98.78 195 ASN A C 1
ATOM 1274 O O . ASN A 1 203 ? 141.712 147.910 149.569 1.00 97.73 195 ASN A O 1
ATOM 1279 N N . TYR A 1 204 ? 141.469 149.076 151.495 1.00 96.78 196 TYR A N 1
ATOM 1280 C CA . TYR A 1 204 ? 141.800 150.378 150.920 1.00 95.93 196 TYR A CA 1
ATOM 1281 C C . TYR A 1 204 ? 143.060 150.311 150.074 1.00 95.53 196 TYR A C 1
ATOM 1282 O O . TYR A 1 204 ? 143.172 151.042 149.078 1.00 95.36 196 TYR A O 1
ATOM 1291 N N . LEU A 1 205 ? 143.984 149.420 150.444 1.00 95.68 197 LEU A N 1
ATOM 1292 C CA . LEU A 1 205 ? 145.244 149.242 149.734 1.00 98.39 197 LEU A CA 1
ATOM 1293 C C . LEU A 1 205 ? 145.033 149.164 148.226 1.00 88.88 197 LEU A C 1
ATOM 1294 O O . LEU A 1 205 ? 145.500 150.027 147.474 1.00 78.85 197 LEU A O 1
ATOM 1299 N N . PHE A 1 206 ? 144.309 148.145 147.765 1.00 87.07 198 PHE A N 1
ATOM 1300 C CA . PHE A 1 206 ? 144.085 148.009 146.332 1.00 84.41 198 PHE A CA 1
ATOM 1301 C C . PHE A 1 206 ? 143.074 149.016 145.801 1.00 80.43 198 PHE A C 1
ATOM 1302 O O . PHE A 1 206 ? 143.286 149.572 144.721 1.00 75.90 198 PHE A O 1
ATOM 1310 N N . THR A 1 207 ? 141.988 149.272 146.538 1.00 82.03 199 THR A N 1
ATOM 1311 C CA . THR A 1 207 ? 140.909 150.093 145.995 1.00 77.39 199 THR A CA 1
ATOM 1312 C C . THR A 1 207 ? 141.361 151.512 145.679 1.00 72.87 199 THR A C 1
ATOM 1313 O O . THR A 1 207 ? 140.818 152.131 144.758 1.00 72.47 199 THR A O 1
ATOM 1317 N N . ARG A 1 208 ? 142.346 152.046 146.406 1.00 73.94 200 ARG A N 1
ATOM 1318 C CA . ARG A 1 208 ? 142.775 153.408 146.103 1.00 72.14 200 ARG A CA 1
ATOM 1319 C C . ARG A 1 208 ? 143.359 153.510 144.698 1.00 65.73 200 ARG A C 1
ATOM 1320 O O . ARG A 1 208 ? 143.096 154.483 143.982 1.00 59.05 200 ARG A O 1
ATOM 1328 N N . ILE A 1 209 ? 144.149 152.519 144.281 1.00 65.74 201 ILE A N 1
ATOM 1329 C CA . ILE A 1 209 ? 144.675 152.534 142.921 1.00 57.63 201 ILE A CA 1
ATOM 1330 C C . ILE A 1 209 ? 143.687 151.943 141.924 1.00 54.49 201 ILE A C 1
ATOM 1331 O O . ILE A 1 209 ? 143.779 152.238 140.730 1.00 51.95 201 ILE A O 1
ATOM 1336 N N . LEU A 1 210 ? 142.738 151.121 142.379 1.00 56.61 202 LEU A N 1
ATOM 1337 C CA . LEU A 1 210 ? 141.700 150.624 141.482 1.00 53.10 202 LEU A CA 1
ATOM 1338 C C . LEU A 1 210 ? 140.785 151.755 141.035 1.00 49.70 202 LEU A C 1
ATOM 1339 O O . LEU A 1 210 ? 140.330 151.778 139.887 1.00 50.12 202 LEU A O 1
ATOM 1344 N N . LYS A 1 211 ? 140.510 152.703 141.930 1.00 51.98 203 LYS A N 1
ATOM 1345 C CA . LYS A 1 211 ? 139.766 153.899 141.553 1.00 46.66 203 LYS A CA 1
ATOM 1346 C C . LYS A 1 211 ? 140.498 154.669 140.461 1.00 45.00 203 LYS A C 1
ATOM 1347 O O . LYS A 1 211 ? 139.895 155.104 139.474 1.00 48.84 203 LYS A O 1
ATOM 1353 N N . LEU A 1 212 ? 141.814 154.829 140.615 1.00 48.01 204 LEU A N 1
ATOM 1354 C CA . LEU A 1 212 ? 142.590 155.564 139.623 1.00 44.33 204 LEU A CA 1
ATOM 1355 C C . LEU A 1 212 ? 142.713 154.794 138.316 1.00 42.23 204 LEU A C 1
ATOM 1356 O O . LEU A 1 212 ? 142.789 155.405 137.250 1.00 42.03 204 LEU A O 1
ATOM 1361 N N . LEU A 1 213 ? 142.729 153.462 138.370 1.00 40.76 205 LEU A N 1
ATOM 1362 C CA . LEU A 1 213 ? 142.737 152.677 137.139 1.00 41.71 205 LEU A CA 1
ATOM 1363 C C . LEU A 1 213 ? 141.394 152.760 136.423 1.00 39.15 205 LEU A C 1
ATOM 1364 O O . LEU A 1 213 ? 141.344 152.794 135.190 1.00 40.77 205 LEU A O 1
ATOM 1369 N N . PHE A 1 214 ? 140.296 152.797 137.180 1.00 41.47 206 PHE A N 1
ATOM 1370 C CA . PHE A 1 214 ? 138.994 153.068 136.578 1.00 39.35 206 PHE A CA 1
ATOM 1371 C C . PHE A 1 214 ? 138.971 154.441 135.923 1.00 34.39 206 PHE A C 1
ATOM 1372 O O . PHE A 1 214 ? 138.435 154.604 134.821 1.00 36.00 206 PHE A O 1
ATOM 1380 N N . VAL A 1 215 ? 139.545 155.443 136.594 1.00 34.27 207 VAL A N 1
ATOM 1381 C CA . VAL A 1 215 ? 139.627 156.781 136.014 1.00 33.18 207 VAL A CA 1
ATOM 1382 C C . VAL A 1 215 ? 140.472 156.762 134.747 1.00 30.46 207 VAL A C 1
ATOM 1383 O O . VAL A 1 215 ? 140.138 157.409 133.752 1.00 31.16 207 VAL A O 1
ATOM 1387 N N . GLU A 1 216 ? 141.580 156.022 134.767 1.00 36.11 208 GLU A N 1
ATOM 1388 C CA . GLU A 1 216 ? 142.432 155.895 133.589 1.00 33.74 208 GLU A CA 1
ATOM 1389 C C . GLU A 1 216 ? 141.677 155.269 132.426 1.00 28.61 208 GLU A C 1
ATOM 1390 O O . GLU A 1 216 ? 141.753 155.755 131.294 1.00 29.19 208 GLU A O 1
ATOM 1396 N N . VAL A 1 217 ? 140.935 154.194 132.693 1.00 28.88 209 VAL A N 1
ATOM 1397 C CA . VAL A 1 217 ? 140.158 153.529 131.649 1.00 28.83 209 VAL A CA 1
ATOM 1398 C C . VAL A 1 217 ? 139.110 154.479 131.083 1.00 25.25 209 VAL A C 1
ATOM 1399 O O . VAL A 1 217 ? 138.961 154.615 129.861 1.00 26.68 209 VAL A O 1
ATOM 1403 N N . TYR A 1 218 ? 138.367 155.146 131.964 1.00 24.27 210 TYR A N 1
ATOM 1404 C CA . TYR A 1 218 ? 137.305 156.080 131.505 1.00 24.15 210 TYR A CA 1
ATOM 1405 C C . TYR A 1 218 ? 137.921 157.190 130.672 1.00 22.88 210 TYR A C 1
ATOM 1406 O O . TYR A 1 218 ? 137.397 157.467 129.579 1.00 24.00 210 TYR A O 1
ATOM 1415 N N . CYS A 1 219 ? 138.992 157.813 131.165 1.00 21.84 211 CYS A N 1
ATOM 1416 C CA . CYS A 1 219 ? 139.580 158.948 130.470 1.00 20.23 211 CYS A CA 1
ATOM 1417 C C . CYS A 1 219 ? 140.177 158.530 129.136 1.00 19.05 211 CYS A C 1
ATOM 1418 O O . CYS A 1 219 ? 140.049 159.255 128.148 1.00 24.35 211 CYS A O 1
ATOM 1421 N N . THR A 1 220 ? 140.817 157.362 129.079 1.00 18.83 212 THR A N 1
ATOM 1422 C CA . THR A 1 220 ? 141.379 156.890 127.820 1.00 17.61 212 THR A CA 1
ATOM 1423 C C . THR A 1 220 ? 140.285 156.594 126.801 1.00 19.08 212 THR A C 1
ATOM 1424 O O . THR A 1 220 ? 140.394 156.977 125.630 1.00 25.60 212 THR A O 1
ATOM 1428 N N . HIS A 1 221 ? 139.218 155.915 127.227 1.00 18.53 213 HIS A N 1
ATOM 1429 C CA . HIS A 1 221 ? 138.127 155.607 126.307 1.00 16.08 213 HIS A CA 1
ATOM 1430 C C . HIS A 1 221 ? 137.441 156.880 125.821 1.00 17.64 213 HIS A C 1
ATOM 1431 O O . HIS A 1 221 ? 137.158 157.029 124.623 1.00 20.56 213 HIS A O 1
ATOM 1438 N N . THR A 1 222 ? 137.195 157.824 126.733 1.00 17.74 214 THR A N 1
ATOM 1439 C CA . THR A 1 222 ? 136.582 159.090 126.353 1.00 17.89 214 THR A CA 1
ATOM 1440 C C . THR A 1 222 ? 137.488 159.887 125.425 1.00 17.49 214 THR A C 1
ATOM 1441 O O . THR A 1 222 ? 137.009 160.527 124.484 1.00 22.45 214 THR A O 1
ATOM 1445 N N . ALA A 1 223 ? 138.798 159.865 125.675 1.00 16.65 215 ALA A N 1
ATOM 1446 C CA . ALA A 1 223 ? 139.737 160.557 124.805 1.00 16.08 215 ALA A CA 1
ATOM 1447 C C . ALA A 1 223 ? 139.759 159.940 123.416 1.00 17.71 215 ALA A C 1
ATOM 1448 O O . ALA A 1 223 ? 139.852 160.658 122.418 1.00 23.56 215 ALA A O 1
ATOM 1450 N N . ALA A 1 224 ? 139.683 158.611 123.329 1.00 15.98 216 ALA A N 1
ATOM 1451 C CA . ALA A 1 224 ? 139.604 157.960 122.026 1.00 12.99 216 ALA A CA 1
ATOM 1452 C C . ALA A 1 224 ? 138.353 158.388 121.274 1.00 13.11 216 ALA A C 1
ATOM 1453 O O . ALA A 1 224 ? 138.405 158.698 120.074 1.00 17.87 216 ALA A O 1
ATOM 1455 N N . CYS A 1 225 ? 137.216 158.416 121.970 1.00 16.44 217 CYS A N 1
ATOM 1456 C CA . CYS A 1 225 ? 135.971 158.826 121.330 1.00 14.52 217 CYS A CA 1
ATOM 1457 C C . CYS A 1 225 ? 136.032 160.279 120.871 1.00 15.94 217 CYS A C 1
ATOM 1458 O O . CYS A 1 225 ? 135.579 160.607 119.769 1.00 17.91 217 CYS A O 1
ATOM 1461 N N . ILE A 1 226 ? 136.599 161.162 121.696 1.00 17.05 218 ILE A N 1
ATOM 1462 C CA . ILE A 1 226 ? 136.703 162.569 121.320 1.00 16.49 218 ILE A CA 1
ATOM 1463 C C . ILE A 1 226 ? 137.690 162.757 120.174 1.00 17.42 218 ILE A C 1
ATOM 1464 O O . ILE A 1 226 ? 137.492 163.618 119.315 1.00 21.76 218 ILE A O 1
ATOM 1469 N N . PHE A 1 227 ? 138.766 161.970 120.142 1.00 16.11 219 PHE A N 1
ATOM 1470 C CA . PHE A 1 227 ? 139.714 162.032 119.035 1.00 15.43 219 PHE A CA 1
ATOM 1471 C C . PHE A 1 227 ? 139.041 161.660 117.720 1.00 16.80 219 PHE A C 1
ATOM 1472 O O . PHE A 1 227 ? 139.183 162.363 116.707 1.00 20.32 219 PHE A O 1
ATOM 1480 N N . TYR A 1 228 ? 138.279 160.564 117.721 1.00 13.49 220 TYR A N 1
ATOM 1481 C CA . TYR A 1 228 ? 137.552 160.201 116.509 1.00 14.94 220 TYR A CA 1
ATOM 1482 C C . TYR A 1 228 ? 136.515 161.257 116.141 1.00 17.07 220 TYR A C 1
ATOM 1483 O O . TYR A 1 228 ? 136.334 161.569 114.956 1.00 20.26 220 TYR A O 1
ATOM 1492 N N . TYR A 1 229 ? 135.842 161.812 117.151 1.00 16.76 221 TYR A N 1
ATOM 1493 C CA . TYR A 1 229 ? 134.822 162.864 116.886 1.00 18.05 221 TYR A CA 1
ATOM 1494 C C . TYR A 1 229 ? 135.503 164.059 116.214 1.00 17.70 221 TYR A C 1
ATOM 1495 O O . TYR A 1 229 ? 134.955 164.601 115.233 1.00 19.85 221 TYR A O 1
ATOM 1504 N N . LEU A 1 230 ? 136.665 164.466 116.728 1.00 17.39 222 LEU A N 1
ATOM 1505 C CA . LEU A 1 230 ? 137.390 165.591 116.149 1.00 16.28 222 LEU A CA 1
ATOM 1506 C C . LEU A 1 230 ? 137.803 165.291 114.719 1.00 20.20 222 LEU A C 1
ATOM 1507 O O . LEU A 1 230 ? 137.831 166.190 113.871 1.00 24.14 222 LEU A O 1
ATOM 1512 N N . ALA A 1 231 ? 138.140 164.032 114.434 1.00 19.36 223 ALA A N 1
ATOM 1513 C CA . ALA A 1 231 ? 138.348 163.646 113.043 1.00 17.09 223 ALA A CA 1
ATOM 1514 C C . ALA A 1 231 ? 137.086 163.848 112.212 1.00 18.99 223 ALA A C 1
ATOM 1515 O O . ALA A 1 231 ? 137.166 164.292 111.063 1.00 23.25 223 ALA A O 1
ATOM 1517 N N . THR A 1 232 ? 135.917 163.581 112.801 1.00 20.99 224 THR A N 1
ATOM 1518 C CA . THR A 1 232 ? 134.657 163.677 112.024 1.00 19.94 224 THR A CA 1
ATOM 1519 C C . THR A 1 232 ? 134.223 165.128 111.885 1.00 23.65 224 THR A C 1
ATOM 1520 O O . THR A 1 232 ? 133.410 165.402 110.977 1.00 28.06 224 THR A O 1
ATOM 1524 N N . THR A 1 233 ? 134.715 166.029 112.744 1.00 25.49 225 THR A N 1
ATOM 1525 C CA . THR A 1 233 ? 134.262 167.416 112.677 1.00 20.72 225 THR A CA 1
ATOM 1526 C C . THR A 1 233 ? 134.686 168.089 111.379 1.00 23.81 225 THR A C 1
ATOM 1527 O O . THR A 1 233 ? 134.110 169.114 110.998 1.00 30.46 225 THR A O 1
ATOM 1531 N N . LEU A 1 234 ? 135.688 167.547 110.698 1.00 25.46 226 LEU A N 1
ATOM 1532 C CA . LEU A 1 234 ? 136.030 168.043 109.380 1.00 28.17 226 LEU A CA 1
ATOM 1533 C C . LEU A 1 234 ? 135.137 167.383 108.330 1.00 31.50 226 LEU A C 1
ATOM 1534 O O . LEU A 1 234 ? 134.694 166.246 108.508 1.00 31.82 226 LEU A O 1
ATOM 1539 N N . PRO A 1 235 ? 134.848 168.081 107.231 1.00 33.96 227 PRO A N 1
ATOM 1540 C CA . PRO A 1 235 ? 134.075 167.459 106.162 1.00 33.40 227 PRO A CA 1
ATOM 1541 C C . PRO A 1 235 ? 134.848 166.307 105.547 1.00 35.17 227 PRO A C 1
ATOM 1542 O O . PRO A 1 235 ? 136.090 166.287 105.583 1.00 38.36 227 PRO A O 1
ATOM 1546 N N . PRO A 1 236 ? 134.156 165.311 104.990 1.00 36.57 228 PRO A N 1
ATOM 1547 C CA . PRO A 1 236 ? 134.868 164.152 104.426 1.00 36.58 228 PRO A CA 1
ATOM 1548 C C . PRO A 1 236 ? 135.853 164.513 103.330 1.00 40.67 228 PRO A C 1
ATOM 1549 O O . PRO A 1 236 ? 136.877 163.833 103.194 1.00 44.19 228 PRO A O 1
ATOM 1553 N N . GLU A 1 237 ? 135.586 165.563 102.550 1.00 39.97 229 GLU A N 1
ATOM 1554 C CA . GLU A 1 237 ? 136.535 165.984 101.525 1.00 37.61 229 GLU A CA 1
ATOM 1555 C C . GLU A 1 237 ? 137.838 166.489 102.135 1.00 40.94 229 GLU A C 1
ATOM 1556 O O . GLU A 1 237 ? 138.896 166.380 101.507 1.00 46.57 229 GLU A O 1
ATOM 1562 N N . ASN A 1 238 ? 137.785 167.036 103.349 1.00 38.65 230 ASN A N 1
ATOM 1563 C CA . ASN A 1 238 ? 138.975 167.432 104.088 1.00 34.93 230 ASN A CA 1
ATOM 1564 C C . ASN A 1 238 ? 139.493 166.308 104.973 1.00 31.51 230 ASN A C 1
ATOM 1565 O O . ASN A 1 238 ? 140.360 166.538 105.823 1.00 35.84 230 ASN A O 1
ATOM 1570 N N . GLU A 1 239 ? 138.977 165.096 104.777 1.00 30.66 231 GLU A N 1
ATOM 1571 C CA . GLU A 1 239 ? 139.338 163.946 105.593 1.00 30.80 231 GLU A CA 1
ATOM 1572 C C . GLU A 1 239 ? 140.813 163.586 105.494 1.00 28.54 231 GLU A C 1
ATOM 1573 O O . GLU A 1 239 ? 141.341 162.944 106.406 1.00 28.06 231 GLU A O 1
ATOM 1579 N N . GLY A 1 240 ? 141.492 163.987 104.421 1.00 30.54 232 GLY A N 1
ATOM 1580 C CA . GLY A 1 240 ? 142.925 163.775 104.347 1.00 25.93 232 GLY A CA 1
ATOM 1581 C C . GLY A 1 240 ? 143.723 164.572 105.353 1.00 28.20 232 GLY A C 1
ATOM 1582 O O . GLY A 1 240 ? 144.899 164.264 105.571 1.00 29.70 232 GLY A O 1
ATOM 1583 N N . TYR A 1 241 ? 143.115 165.585 105.969 1.00 26.83 233 TYR A N 1
ATOM 1584 C CA . TYR A 1 241 ? 143.767 166.382 106.995 1.00 22.97 233 TYR A CA 1
ATOM 1585 C C . TYR A 1 241 ? 143.462 165.886 108.404 1.00 25.40 233 TYR A C 1
ATOM 1586 O O . TYR A 1 241 ? 143.954 166.463 109.373 1.00 28.85 233 TYR A O 1
ATOM 1595 N N . THR A 1 242 ? 142.693 164.817 108.545 1.00 23.76 234 THR A N 1
ATOM 1596 C CA . THR A 1 242 ? 142.394 164.274 109.860 1.00 20.97 234 THR A CA 1
ATOM 1597 C C . THR A 1 242 ? 143.402 163.191 110.231 1.00 21.58 234 THR A C 1
ATOM 1598 O O . THR A 1 242 ? 144.167 162.702 109.398 1.00 23.96 234 THR A O 1
ATOM 1602 N N . TRP A 1 243 ? 143.401 162.829 111.516 1.00 18.59 235 TRP A N 1
ATOM 1603 C CA . TRP A 1 243 ? 144.360 161.845 112.005 1.00 16.36 235 TRP A CA 1
ATOM 1604 C C . TRP A 1 243 ? 144.077 160.455 111.452 1.00 17.52 235 TRP A C 1
ATOM 1605 O O . TRP A 1 243 ? 145.012 159.684 111.217 1.00 20.65 235 TRP A O 1
ATOM 1616 N N . ILE A 1 244 ? 142.808 160.120 111.236 1.00 16.50 236 ILE A N 1
ATOM 1617 C CA . ILE A 1 244 ? 142.434 158.782 110.797 1.00 17.18 236 ILE A CA 1
ATOM 1618 C C . ILE A 1 244 ? 142.294 158.768 109.281 1.00 21.34 236 ILE A C 1
ATOM 1619 O O . ILE A 1 244 ? 142.602 157.765 108.630 1.00 24.77 236 ILE A O 1
ATOM 1624 N N . GLY A 1 245 ? 141.854 159.887 108.703 1.00 20.92 237 GLY A N 1
ATOM 1625 C CA . GLY A 1 245 ? 141.711 159.952 107.260 1.00 22.91 237 GLY A CA 1
ATOM 1626 C C . GLY A 1 245 ? 143.033 159.887 106.526 1.00 24.31 237 GLY A C 1
ATOM 1627 O O . GLY A 1 245 ? 143.081 159.476 105.363 1.00 28.94 237 GLY A O 1
ATOM 1628 N N . SER A 1 246 ? 144.120 160.290 107.185 1.00 24.02 238 SER A N 1
ATOM 1629 C CA . SER A 1 246 ? 145.463 160.214 106.624 1.00 24.05 238 SER A CA 1
ATOM 1630 C C . SER A 1 246 ? 146.239 159.002 107.125 1.00 25.04 238 SER A C 1
ATOM 1631 O O . SER A 1 246 ? 147.436 158.872 106.840 1.00 30.13 238 SER A O 1
ATOM 1634 N N . LEU A 1 247 ? 145.586 158.109 107.860 1.00 22.03 239 LEU A N 1
ATOM 1635 C CA . LEU A 1 247 ? 146.227 156.950 108.464 1.00 20.00 239 LEU A CA 1
ATOM 1636 C C . LEU A 1 247 ? 146.384 155.839 107.433 1.00 26.86 239 LEU A C 1
ATOM 1637 O O . LEU A 1 247 ? 145.432 155.509 106.720 1.00 28.41 239 LEU A O 1
ATOM 1642 N N . LYS A 1 248 ? 147.586 155.272 107.358 1.00 28.26 240 LYS A N 1
ATOM 1643 C CA . LYS A 1 248 ? 147.932 154.209 106.417 1.00 27.08 240 LYS A CA 1
ATOM 1644 C C . LYS A 1 248 ? 148.700 153.100 107.133 1.00 29.02 240 LYS A C 1
ATOM 1645 O O . LYS A 1 248 ? 149.804 152.714 106.745 1.00 39.40 240 LYS A O 1
ATOM 1651 N N . LEU A 1 249 ? 148.139 152.615 108.237 1.00 24.79 241 LEU A N 1
ATOM 1652 C CA . LEU A 1 249 ? 148.745 151.537 109.011 1.00 21.65 241 LEU A CA 1
ATOM 1653 C C . LEU A 1 249 ? 148.957 150.282 108.173 1.00 22.39 241 LEU A C 1
ATOM 1654 O O . LEU A 1 249 ? 147.992 149.645 107.744 1.00 23.05 241 LEU A O 1
ATOM 1659 N N . GLY A 1 250 ? 150.217 149.909 107.954 1.00 24.15 242 GLY A N 1
ATOM 1660 C CA . GLY A 1 250 ? 150.548 148.776 107.111 1.00 22.27 242 GLY A CA 1
ATOM 1661 C C . GLY A 1 250 ? 150.194 149.006 105.658 1.00 28.25 242 GLY A C 1
ATOM 1662 O O . GLY A 1 250 ? 150.481 150.073 105.107 1.00 34.66 242 GLY A O 1
ATOM 1663 N N . ASP A 1 251 ? 149.575 148.014 105.020 1.00 26.67 243 ASP A N 1
ATOM 1664 C CA . ASP A 1 251 ? 149.051 148.171 103.671 1.00 28.92 243 ASP A CA 1
ATOM 1665 C C . ASP A 1 251 ? 147.596 148.614 103.662 1.00 33.27 243 ASP A C 1
ATOM 1666 O O . ASP A 1 251 ? 147.006 148.750 102.586 1.00 34.02 243 ASP A O 1
ATOM 1671 N N . TYR A 1 252 ? 147.007 148.836 104.831 1.00 29.94 244 TYR A N 1
ATOM 1672 C CA . TYR A 1 252 ? 145.631 149.291 104.954 1.00 24.23 244 TYR A CA 1
ATOM 1673 C C . TYR A 1 252 ? 145.628 150.787 105.224 1.00 26.10 244 TYR A C 1
ATOM 1674 O O . TYR A 1 252 ? 146.257 151.251 106.180 1.00 28.98 244 TYR A O 1
ATOM 1683 N N . SER A 1 253 ? 144.926 151.537 104.386 1.00 25.67 245 SER A N 1
ATOM 1684 C CA . SER A 1 253 ? 144.761 152.970 104.571 1.00 27.48 245 SER A CA 1
ATOM 1685 C C . SER A 1 253 ? 143.314 153.239 104.956 1.00 25.27 245 SER A C 1
ATOM 1686 O O . SER A 1 253 ? 142.393 152.721 104.319 1.00 29.08 245 SER A O 1
ATOM 1689 N N . TYR A 1 254 ? 143.119 154.042 106.002 1.00 25.24 246 TYR A N 1
ATOM 1690 C CA . TYR A 1 254 ? 141.784 154.396 106.484 1.00 24.66 246 TYR A CA 1
ATOM 1691 C C . TYR A 1 254 ? 141.206 155.479 105.571 1.00 27.58 246 TYR A C 1
ATOM 1692 O O . TYR A 1 254 ? 140.981 156.623 105.966 1.00 32.57 246 TYR A O 1
ATOM 1701 N N . GLU A 1 255 ? 140.967 155.095 104.314 1.00 36.36 247 GLU A N 1
ATOM 1702 C CA . GLU A 1 255 ? 140.610 156.074 103.295 1.00 35.57 247 GLU A CA 1
ATOM 1703 C C . GLU A 1 255 ? 139.325 156.811 103.636 1.00 35.54 247 GLU A C 1
ATOM 1704 O O . GLU A 1 255 ? 139.371 157.991 103.987 1.00 38.91 247 GLU A O 1
ATOM 1710 N N . ASN A 1 256 ? 138.189 156.118 103.594 1.00 33.22 248 ASN A N 1
ATOM 1711 C CA . ASN A 1 256 ? 136.901 156.706 103.951 1.00 32.65 248 ASN A CA 1
ATOM 1712 C C . ASN A 1 256 ? 136.547 156.194 105.343 1.00 34.50 248 ASN A C 1
ATOM 1713 O O . ASN A 1 256 ? 135.839 155.203 105.514 1.00 39.10 248 ASN A O 1
ATOM 1718 N N . PHE A 1 257 ? 137.060 156.893 106.357 1.00 30.83 249 PHE A N 1
ATOM 1719 C CA . PHE A 1 257 ? 137.003 156.360 107.711 1.00 27.17 249 PHE A CA 1
ATOM 1720 C C . PHE A 1 257 ? 135.590 156.327 108.276 1.00 28.94 249 PHE A C 1
ATOM 1721 O O . PHE A 1 257 ? 135.327 155.538 109.186 1.00 34.29 249 PHE A O 1
ATOM 1729 N N . ARG A 1 258 ? 134.675 157.148 107.768 1.00 28.42 250 ARG A N 1
ATOM 1730 C CA . ARG A 1 258 ? 133.294 157.078 108.228 1.00 27.66 250 ARG A CA 1
ATOM 1731 C C . ARG A 1 258 ? 132.589 155.803 107.787 1.00 31.13 250 ARG A C 1
ATOM 1732 O O . ARG A 1 258 ? 131.636 155.382 108.451 1.00 36.95 250 ARG A O 1
ATOM 1740 N N . GLU A 1 259 ? 133.034 155.175 106.700 1.00 33.53 251 GLU A N 1
ATOM 1741 C CA . GLU A 1 259 ? 132.437 153.938 106.221 1.00 32.80 251 GLU A CA 1
ATOM 1742 C C . GLU A 1 259 ? 133.150 152.691 106.721 1.00 32.20 251 GLU A C 1
ATOM 1743 O O . GLU A 1 259 ? 132.714 151.579 106.403 1.00 34.09 251 GLU A O 1
ATOM 1749 N N . ILE A 1 260 ? 134.230 152.836 107.484 1.00 30.62 252 ILE A N 1
ATOM 1750 C CA . ILE A 1 260 ? 134.914 151.695 108.080 1.00 27.78 252 ILE A CA 1
ATOM 1751 C C . ILE A 1 260 ? 134.027 151.127 109.182 1.00 28.63 252 ILE A C 1
ATOM 1752 O O . ILE A 1 260 ? 133.169 151.833 109.723 1.00 31.48 252 ILE A O 1
ATOM 1757 N N . ASP A 1 261 ? 134.205 149.844 109.494 1.00 27.16 253 ASP A N 1
ATOM 1758 C CA . ASP A 1 261 ? 133.468 149.212 110.578 1.00 23.05 253 ASP A CA 1
ATOM 1759 C C . ASP A 1 261 ? 133.664 149.982 111.876 1.00 23.28 253 ASP A C 1
ATOM 1760 O O . ASP A 1 261 ? 134.746 150.506 112.149 1.00 23.42 253 ASP A O 1
ATOM 1765 N N . LEU A 1 262 ? 132.592 150.060 112.668 1.00 24.35 254 LEU A N 1
ATOM 1766 C CA . LEU A 1 262 ? 132.643 150.790 113.930 1.00 20.84 254 LEU A CA 1
ATOM 1767 C C . LEU A 1 262 ? 133.773 150.292 114.817 1.00 24.83 254 LEU A C 1
ATOM 1768 O O . LEU A 1 262 ? 134.482 151.091 115.439 1.00 27.58 254 LEU A O 1
ATOM 1773 N N . TRP A 1 263 ? 133.961 148.975 114.887 1.00 25.41 255 TRP A N 1
ATOM 1774 C CA . TRP A 1 263 ? 134.922 148.436 115.837 1.00 18.62 255 TRP A CA 1
ATOM 1775 C C . TRP A 1 263 ? 136.357 148.621 115.372 1.00 19.92 255 TRP A C 1
ATOM 1776 O O . TRP A 1 263 ? 137.244 148.791 116.207 1.00 21.73 255 TRP A O 1
ATOM 1787 N N . LYS A 1 264 ? 136.613 148.626 114.063 1.00 20.38 256 LYS A N 1
ATOM 1788 C CA . LYS A 1 264 ? 137.964 148.945 113.611 1.00 17.06 256 LYS A CA 1
ATOM 1789 C C . LYS A 1 264 ? 138.322 150.394 113.929 1.00 17.66 256 LYS A C 1
ATOM 1790 O O . LYS A 1 264 ? 139.421 150.673 114.422 1.00 16.95 256 LYS A O 1
ATOM 1796 N N . ARG A 1 265 ? 137.397 151.324 113.674 1.00 20.67 257 ARG A N 1
ATOM 1797 C CA . ARG A 1 265 ? 137.632 152.725 114.012 1.00 15.91 257 ARG A CA 1
ATOM 1798 C C . ARG A 1 265 ? 137.820 152.911 115.510 1.00 15.95 257 ARG A C 1
ATOM 1799 O O . ARG A 1 265 ? 138.724 153.637 115.945 1.00 18.65 257 ARG A O 1
ATOM 1807 N N . TYR A 1 266 ? 136.970 152.272 116.316 1.00 16.22 258 TYR A N 1
ATOM 1808 C CA . TYR A 1 266 ? 137.087 152.416 117.761 1.00 13.61 258 TYR A CA 1
ATOM 1809 C C . TYR A 1 266 ? 138.368 151.785 118.278 1.00 16.01 258 TYR A C 1
ATOM 1810 O O . TYR A 1 266 ? 139.001 152.325 119.184 1.00 16.63 258 TYR A O 1
ATOM 1819 N N . THR A 1 267 ? 138.753 150.630 117.736 1.00 16.30 259 THR A N 1
ATOM 1820 C CA . THR A 1 267 ? 139.995 149.996 118.150 1.00 14.03 259 THR A CA 1
ATOM 1821 C C . THR A 1 267 ? 141.189 150.865 117.793 1.00 14.67 259 THR A C 1
ATOM 1822 O O . THR A 1 267 ? 142.122 150.993 118.586 1.00 19.76 259 THR A O 1
ATOM 1826 N N . THR A 1 268 ? 141.163 151.495 116.619 1.00 14.23 260 THR A N 1
ATOM 1827 C CA . THR A 1 268 ? 142.242 152.400 116.235 1.00 14.33 260 THR A CA 1
ATOM 1828 C C . THR A 1 268 ? 142.324 153.597 117.180 1.00 14.83 260 THR A C 1
ATOM 1829 O O . THR A 1 268 ? 143.406 153.944 117.675 1.00 16.55 260 THR A O 1
ATOM 1833 N N . ALA A 1 269 ? 141.182 154.239 117.444 1.00 13.81 261 ALA A N 1
ATOM 1834 C CA . ALA A 1 269 ? 141.174 155.403 118.324 1.00 13.14 261 ALA A CA 1
ATOM 1835 C C . ALA A 1 269 ? 141.581 155.032 119.745 1.00 12.26 261 ALA A C 1
ATOM 1836 O O . ALA A 1 269 ? 142.365 155.745 120.382 1.00 14.99 261 ALA A O 1
ATOM 1838 N N . LEU A 1 270 ? 141.061 153.916 120.258 1.00 15.02 262 LEU A N 1
ATOM 1839 C CA . LEU A 1 270 ? 141.422 153.454 121.590 1.00 14.05 262 LEU A CA 1
ATOM 1840 C C . LEU A 1 270 ? 142.883 153.053 121.663 1.00 12.38 262 LEU A C 1
ATOM 1841 O O . LEU A 1 270 ? 143.514 153.234 122.701 1.00 17.47 262 LEU A O 1
ATOM 1846 N N . TYR A 1 271 ? 143.441 152.510 120.586 1.00 14.45 263 TYR A N 1
ATOM 1847 C CA . TYR A 1 271 ? 144.887 152.163 120.553 1.00 14.21 263 TYR A CA 1
ATOM 1848 C C . TYR A 1 271 ? 145.705 153.432 120.646 1.00 15.73 263 TYR A C 1
ATOM 1849 O O . TYR A 1 271 ? 146.670 153.471 121.412 1.00 18.54 263 TYR A O 1
ATOM 1858 N N . PHE A 1 272 ? 145.317 154.457 119.900 1.00 14.16 264 PHE A N 1
ATOM 1859 C CA . PHE A 1 272 ? 146.022 155.726 120.032 1.00 14.15 264 PHE A CA 1
ATOM 1860 C C . PHE A 1 272 ? 145.909 156.264 121.453 1.00 14.43 264 PHE A C 1
ATOM 1861 O O . PHE A 1 272 ? 146.894 156.747 122.022 1.00 15.75 264 PHE A O 1
ATOM 1869 N N . ALA A 1 273 ? 144.716 156.186 122.044 1.00 14.23 265 ALA A N 1
ATOM 1870 C CA . ALA A 1 273 ? 144.504 156.762 123.369 1.00 14.53 265 ALA A CA 1
ATOM 1871 C C . ALA A 1 273 ? 145.253 155.991 124.451 1.00 17.25 265 ALA A C 1
ATOM 1872 O O . ALA A 1 273 ? 145.788 156.593 125.385 1.00 19.89 265 ALA A O 1
ATOM 1874 N N . ILE A 1 274 ? 145.287 154.661 124.353 1.00 17.09 266 ILE A N 1
ATOM 1875 C CA . ILE A 1 274 ? 146.019 153.846 125.318 1.00 16.48 266 ILE A CA 1
ATOM 1876 C C . ILE A 1 274 ? 147.520 154.035 125.138 1.00 17.03 266 ILE A C 1
ATOM 1877 O O . ILE A 1 274 ? 148.271 154.122 126.116 1.00 19.77 266 ILE A O 1
ATOM 1882 N N . VAL A 1 275 ? 147.952 154.087 123.875 1.00 17.32 267 VAL A N 1
ATOM 1883 C CA . VAL A 1 275 ? 149.385 154.349 123.545 1.00 16.95 267 VAL A CA 1
ATOM 1884 C C . VAL A 1 275 ? 149.791 155.691 124.177 1.00 18.11 267 VAL A C 1
ATOM 1885 O O . VAL A 1 275 ? 150.879 155.752 124.793 1.00 21.81 267 VAL A O 1
ATOM 1889 N N . THR A 1 276 ? 148.939 156.712 124.044 1.00 17.37 268 THR A N 1
ATOM 1890 C CA . THR A 1 276 ? 149.242 158.016 124.618 1.00 15.79 268 THR A CA 1
ATOM 1891 C C . THR A 1 276 ? 149.220 157.970 126.141 1.00 18.95 268 THR A C 1
ATOM 1892 O O . THR A 1 276 ? 150.096 158.544 126.797 1.00 25.29 268 THR A O 1
ATOM 1896 N N . MET A 1 277 ? 148.224 157.294 126.717 1.00 19.58 269 MET A N 1
ATOM 1897 C CA . MET A 1 277 ? 148.121 157.196 128.168 1.00 19.16 269 MET A CA 1
ATOM 1898 C C . MET A 1 277 ? 149.308 156.455 128.764 1.00 21.81 269 MET A C 1
ATOM 1899 O O . MET A 1 277 ? 149.847 156.870 129.795 1.00 25.59 269 MET A O 1
ATOM 1904 N N . ALA A 1 278 ? 149.734 155.370 128.128 1.00 22.15 270 ALA A N 1
ATOM 1905 C CA . ALA A 1 278 ? 150.887 154.603 128.565 1.00 18.90 270 ALA A CA 1
ATOM 1906 C C . ALA A 1 278 ? 152.199 155.332 128.327 1.00 23.00 270 ALA A C 1
ATOM 1907 O O . ALA A 1 278 ? 153.247 154.838 128.755 1.00 28.30 270 ALA A O 1
ATOM 1909 N N . THR A 1 279 ? 152.134 156.472 127.619 1.00 23.54 271 THR A N 1
ATOM 1910 C CA . THR A 1 279 ? 153.320 157.319 127.297 1.00 22.71 271 THR A CA 1
ATOM 1911 C C . THR A 1 279 ? 154.286 156.587 126.382 1.00 23.92 271 THR A C 1
ATOM 1912 O O . THR A 1 279 ? 155.495 156.880 126.460 1.00 32.97 271 THR A O 1
ATOM 1916 N N . VAL A 1 280 ? 153.781 155.683 125.536 1.00 21.86 272 VAL A N 1
ATOM 1917 C CA . VAL A 1 280 ? 154.642 155.005 124.518 1.00 22.89 272 VAL A CA 1
ATOM 1918 C C . VAL A 1 280 ? 154.811 155.942 123.311 1.00 24.22 272 VAL A C 1
ATOM 1919 O O . VAL A 1 280 ? 155.971 156.247 122.956 1.00 33.22 272 VAL A O 1
ATOM 1923 N N . GLY A 1 281 ? 153.695 156.373 122.715 1.00 24.16 273 GLY A N 1
ATOM 1924 C CA . GLY A 1 281 ? 153.716 157.341 121.601 1.00 18.86 273 GLY A CA 1
ATOM 1925 C C . GLY A 1 281 ? 154.570 156.852 120.447 1.00 19.21 273 GLY A C 1
ATOM 1926 O O . GLY A 1 281 ? 155.563 157.534 120.119 1.00 26.11 273 GLY A O 1
ATOM 1927 N N . TYR A 1 282 ? 154.195 155.720 119.842 1.00 17.94 274 TYR A N 1
ATOM 1928 C CA . TYR A 1 282 ? 154.867 155.234 118.606 1.00 17.04 274 TYR A CA 1
ATOM 1929 C C . TYR A 1 282 ? 154.804 156.327 117.543 1.00 20.73 274 TYR A C 1
ATOM 1930 O O . TYR A 1 282 ? 155.842 156.649 116.925 1.00 29.51 274 TYR A O 1
ATOM 1939 N N . GLY A 1 283 ? 153.606 156.884 117.340 1.00 16.47 275 GLY A N 1
ATOM 1940 C CA . GLY A 1 283 ? 153.409 157.983 116.377 1.00 14.59 275 GLY A CA 1
ATOM 1941 C C . GLY A 1 283 ? 152.791 157.487 115.084 1.00 16.03 275 GLY A C 1
ATOM 1942 O O . GLY A 1 283 ? 152.475 158.333 114.223 1.00 17.58 275 GLY A O 1
ATOM 1943 N N . ASP A 1 284 ? 152.619 156.167 114.946 1.00 15.29 276 ASP A N 1
ATOM 1944 C CA . ASP A 1 284 ? 151.885 155.611 113.783 1.00 14.88 276 ASP A CA 1
ATOM 1945 C C . ASP A 1 284 ? 150.607 156.423 113.650 1.00 17.09 276 ASP A C 1
ATOM 1946 O O . ASP A 1 284 ? 150.274 156.833 112.532 1.00 18.49 276 ASP A O 1
ATOM 1951 N N . ILE A 1 285 ? 149.942 156.637 114.768 1.00 14.55 277 ILE A N 1
ATOM 1952 C CA . ILE A 1 285 ? 148.730 157.440 114.871 1.00 15.43 277 ILE A CA 1
ATOM 1953 C C . ILE A 1 285 ? 149.116 158.667 115.687 1.00 16.83 277 ILE A C 1
ATOM 1954 O O . ILE A 1 285 ? 149.715 158.568 116.756 1.00 19.85 277 ILE A O 1
ATOM 1959 N N . HIS A 1 286 ? 148.783 159.840 115.168 1.00 18.61 278 HIS A N 1
ATOM 1960 C CA . HIS A 1 286 ? 149.101 161.100 115.817 1.00 15.03 278 HIS A CA 1
ATOM 1961 C C . HIS A 1 286 ? 148.138 162.184 115.347 1.00 15.96 278 HIS A C 1
ATOM 1962 O O . HIS A 1 286 ? 147.411 162.025 114.365 1.00 20.19 278 HIS A O 1
ATOM 1969 N N . ALA A 1 287 ? 148.144 163.298 116.070 1.00 19.62 279 ALA A N 1
ATOM 1970 C CA . ALA A 1 287 ? 147.337 164.452 115.712 1.00 13.83 279 ALA A CA 1
ATOM 1971 C C . ALA A 1 287 ? 147.825 165.063 114.406 1.00 16.01 279 ALA A C 1
ATOM 1972 O O . ALA A 1 287 ? 149.029 165.107 114.138 1.00 18.91 279 ALA A O 1
ATOM 1974 N N . VAL A 1 288 ? 146.883 165.536 113.590 1.00 19.90 280 VAL A N 1
ATOM 1975 C CA . VAL A 1 288 ? 147.187 166.170 112.313 1.00 17.69 280 VAL A CA 1
ATOM 1976 C C . VAL A 1 288 ? 146.538 167.548 112.206 1.00 19.76 280 VAL A C 1
ATOM 1977 O O . VAL A 1 288 ? 147.207 168.537 111.897 1.00 21.82 280 VAL A O 1
ATOM 1981 N N . ASN A 1 289 ? 145.229 167.631 112.461 1.00 25.40 281 ASN A N 1
ATOM 1982 C CA . ASN A 1 289 ? 144.548 168.914 112.594 1.00 17.33 281 ASN A CA 1
ATOM 1983 C C . ASN A 1 289 ? 145.159 169.739 113.717 1.00 16.67 281 ASN A C 1
ATOM 1984 O O . ASN A 1 289 ? 145.874 169.233 114.579 1.00 16.82 281 ASN A O 1
ATOM 1989 N N . LEU A 1 290 ? 144.831 171.031 113.716 1.00 19.33 282 LEU A N 1
ATOM 1990 C CA . LEU A 1 290 ? 145.138 171.878 114.864 1.00 14.82 282 LEU A CA 1
ATOM 1991 C C . LEU A 1 290 ? 144.253 171.532 116.052 1.00 16.90 282 LEU A C 1
ATOM 1992 O O . LEU A 1 290 ? 144.714 171.537 117.200 1.00 18.65 282 LEU A O 1
ATOM 1997 N N . ARG A 1 291 ? 142.976 171.234 115.797 1.00 16.46 283 ARG A N 1
ATOM 1998 C CA . ARG A 1 291 ? 142.100 170.771 116.867 1.00 15.76 283 ARG A CA 1
ATOM 1999 C C . ARG A 1 291 ? 142.593 169.451 117.441 1.00 15.92 283 ARG A C 1
ATOM 2000 O O . ARG A 1 291 ? 142.489 169.221 118.652 1.00 17.44 283 ARG A O 1
ATOM 2008 N N . GLU A 1 292 ? 143.149 168.585 116.592 1.00 15.81 284 GLU A N 1
ATOM 2009 C CA . GLU A 1 292 ? 143.756 167.356 117.082 1.00 12.52 284 GLU A CA 1
ATOM 2010 C C . GLU A 1 292 ? 144.963 167.647 117.964 1.00 15.41 284 GLU A C 1
ATOM 2011 O O . GLU A 1 292 ? 145.131 167.011 119.008 1.00 17.52 284 GLU A O 1
ATOM 2017 N N . MET A 1 293 ? 145.813 168.604 117.569 1.00 16.41 285 MET A N 1
ATOM 2018 C CA . MET A 1 293 ? 146.936 168.974 118.429 1.00 13.32 285 MET A CA 1
ATOM 2019 C C . MET A 1 293 ? 146.449 169.489 119.771 1.00 15.86 285 MET A C 1
ATOM 2020 O O . MET A 1 293 ? 147.007 169.140 120.813 1.00 17.59 285 MET A O 1
ATOM 2025 N N . ILE A 1 294 ? 145.425 170.344 119.764 1.00 16.68 286 ILE A N 1
ATOM 2026 C CA . ILE A 1 294 ? 144.942 170.930 121.010 1.00 13.38 286 ILE A CA 1
ATOM 2027 C C . ILE A 1 294 ? 144.374 169.851 121.922 1.00 15.31 286 ILE A C 1
ATOM 2028 O O . ILE A 1 294 ? 144.663 169.816 123.127 1.00 19.74 286 ILE A O 1
ATOM 2033 N N . PHE A 1 295 ? 143.569 168.945 121.363 1.00 15.99 287 PHE A N 1
ATOM 2034 C CA . PHE A 1 295 ? 143.033 167.859 122.174 1.00 15.70 287 PHE A CA 1
ATOM 2035 C C . PHE A 1 295 ? 144.136 166.954 122.698 1.00 19.17 287 PHE A C 1
ATOM 2036 O O . PHE A 1 295 ? 144.077 166.503 123.846 1.00 22.79 287 PHE A O 1
ATOM 2044 N N . VAL A 1 296 ? 145.133 166.646 121.867 1.00 17.89 288 VAL A N 1
ATOM 2045 C CA . VAL A 1 296 ? 146.213 165.777 122.315 1.00 14.10 288 VAL A CA 1
ATOM 2046 C C . VAL A 1 296 ? 147.019 166.460 123.409 1.00 18.48 288 VAL A C 1
ATOM 2047 O O . VAL A 1 296 ? 147.446 165.817 124.366 1.00 23.22 288 VAL A O 1
ATOM 2051 N N . MET A 1 297 ? 147.218 167.774 123.302 1.00 16.55 289 MET A N 1
ATOM 2052 C CA . MET A 1 297 ? 147.913 168.504 124.359 1.00 17.90 289 MET A CA 1
ATOM 2053 C C . MET A 1 297 ? 147.136 168.451 125.667 1.00 21.21 289 MET A C 1
ATOM 2054 O O . MET A 1 297 ? 147.709 168.196 126.733 1.00 24.70 289 MET A O 1
ATOM 2059 N N . ILE A 1 298 ? 145.822 168.681 125.603 1.00 20.00 290 ILE A N 1
ATOM 2060 C CA . ILE A 1 298 ? 145.003 168.650 126.813 1.00 17.17 290 ILE A CA 1
ATOM 2061 C C . ILE A 1 298 ? 145.034 167.261 127.436 1.00 20.52 290 ILE A C 1
ATOM 2062 O O . ILE A 1 298 ? 145.287 167.098 128.639 1.00 27.54 290 ILE A O 1
ATOM 2067 N N . TYR A 1 299 ? 144.793 166.237 126.616 1.00 22.57 291 TYR A N 1
ATOM 2068 C CA . TYR A 1 299 ? 144.777 164.864 127.100 1.00 21.37 291 TYR A CA 1
ATOM 2069 C C . TYR A 1 299 ? 146.139 164.452 127.633 1.00 20.16 291 TYR A C 1
ATOM 2070 O O . TYR A 1 299 ? 146.229 163.759 128.646 1.00 23.27 291 TYR A O 1
ATOM 2079 N N . VAL A 1 300 ? 147.210 164.891 126.976 1.00 19.99 292 VAL A N 1
ATOM 2080 C CA . VAL A 1 300 ? 148.560 164.505 127.357 1.00 21.01 292 VAL A CA 1
ATOM 2081 C C . VAL A 1 300 ? 148.959 165.154 128.676 1.00 23.26 292 VAL A C 1
ATOM 2082 O O . VAL A 1 300 ? 149.569 164.510 129.532 1.00 25.24 292 VAL A O 1
ATOM 2086 N N . SER A 1 301 ? 148.617 166.429 128.872 1.00 23.30 293 SER A N 1
ATOM 2087 C CA . SER A 1 301 ? 148.915 167.081 130.144 1.00 22.32 293 SER A CA 1
ATOM 2088 C C . SER A 1 301 ? 148.109 166.459 131.279 1.00 25.72 293 SER A C 1
ATOM 2089 O O . SER A 1 301 ? 148.651 166.139 132.351 1.00 30.21 293 SER A O 1
ATOM 2092 N N . PHE A 1 302 ? 146.806 166.263 131.053 1.00 28.77 294 PHE A N 1
ATOM 2093 C CA . PHE A 1 302 ? 145.974 165.645 132.077 1.00 27.47 294 PHE A CA 1
ATOM 2094 C C . PHE A 1 302 ? 146.460 164.240 132.399 1.00 27.64 294 PHE A C 1
ATOM 2095 O O . PHE A 1 302 ? 146.491 163.837 133.565 1.00 30.71 294 PHE A O 1
ATOM 2103 N N . ASP A 1 303 ? 146.855 163.482 131.378 1.00 25.67 295 ASP A N 1
ATOM 2104 C CA . ASP A 1 303 ? 147.329 162.125 131.581 1.00 25.09 295 ASP A CA 1
ATOM 2105 C C . ASP A 1 303 ? 148.705 162.087 132.223 1.00 26.41 295 ASP A C 1
ATOM 2106 O O . ASP A 1 303 ? 149.006 161.139 132.944 1.00 26.81 295 ASP A O 1
ATOM 2111 N N . MET A 1 304 ? 149.551 163.088 131.982 1.00 25.62 296 MET A N 1
ATOM 2112 C CA . MET A 1 304 ? 150.805 163.163 132.718 1.00 25.69 296 MET A CA 1
ATOM 2113 C C . MET A 1 304 ? 150.537 163.345 134.202 1.00 27.23 296 MET A C 1
ATOM 2114 O O . MET A 1 304 ? 151.121 162.646 135.040 1.00 28.87 296 MET A O 1
ATOM 2119 N N . VAL A 1 305 ? 149.621 164.257 134.542 1.00 30.16 297 VAL A N 1
ATOM 2120 C CA . VAL A 1 305 ? 149.274 164.451 135.948 1.00 27.30 297 VAL A CA 1
ATOM 2121 C C . VAL A 1 305 ? 148.658 163.182 136.531 1.00 26.82 297 VAL A C 1
ATOM 2122 O O . VAL A 1 305 ? 148.983 162.773 137.651 1.00 32.01 297 VAL A O 1
ATOM 2126 N N . LEU A 1 306 ? 147.776 162.527 135.774 1.00 27.39 298 LEU A N 1
ATOM 2127 C CA . LEU A 1 306 ? 147.073 161.359 136.296 1.00 30.12 298 LEU A CA 1
ATOM 2128 C C . LEU A 1 306 ? 147.999 160.151 136.418 1.00 29.89 298 LEU A C 1
ATOM 2129 O O . LEU A 1 306 ? 147.865 159.355 137.351 1.00 36.48 298 LEU A O 1
ATOM 2134 N N . GLY A 1 307 ? 148.946 159.997 135.493 1.00 26.95 299 GLY A N 1
ATOM 2135 C CA . GLY A 1 307 ? 149.932 158.940 135.621 1.00 29.63 299 GLY A CA 1
ATOM 2136 C C . GLY A 1 307 ? 150.890 159.180 136.769 1.00 29.77 299 GLY A C 1
ATOM 2137 O O . GLY A 1 307 ? 151.296 158.239 137.457 1.00 32.48 299 GLY A O 1
ATOM 2138 N N . ALA A 1 308 ? 151.271 160.441 136.990 1.00 27.66 300 ALA A N 1
ATOM 2139 C CA . ALA A 1 308 ? 152.052 160.764 138.177 1.00 26.30 300 ALA A CA 1
ATOM 2140 C C . ALA A 1 308 ? 151.271 160.435 139.441 1.00 27.89 300 ALA A C 1
ATOM 2141 O O . ALA A 1 308 ? 151.838 159.938 140.417 1.00 33.22 300 ALA A O 1
ATOM 2143 N N . TYR A 1 309 ? 149.962 160.697 139.435 1.00 27.76 301 TYR A N 1
ATOM 2144 C CA . TYR A 1 309 ? 149.126 160.331 140.575 1.00 30.67 301 TYR A CA 1
ATOM 2145 C C . TYR A 1 309 ? 149.062 158.821 140.765 1.00 32.52 301 TYR A C 1
ATOM 2146 O O . TYR A 1 309 ? 149.077 158.333 141.899 1.00 37.06 301 TYR A O 1
ATOM 2155 N N . LEU A 1 310 ? 148.961 158.066 139.671 1.00 32.54 302 LEU A N 1
ATOM 2156 C CA . LEU A 1 310 ? 148.942 156.609 139.771 1.00 29.45 302 LEU A CA 1
ATOM 2157 C C . LEU A 1 310 ? 150.245 156.085 140.360 1.00 31.24 302 LEU A C 1
ATOM 2158 O O . LEU A 1 310 ? 150.241 155.229 141.256 1.00 33.52 302 LEU A O 1
ATOM 2163 N N . ILE A 1 311 ? 151.375 156.601 139.872 1.00 30.19 303 ILE A N 1
ATOM 2164 C CA . ILE A 1 311 ? 152.672 156.194 140.402 1.00 27.03 303 ILE A CA 1
ATOM 2165 C C . ILE A 1 311 ? 152.786 156.574 141.872 1.00 30.34 303 ILE A C 1
ATOM 2166 O O . ILE A 1 311 ? 153.288 155.795 142.690 1.00 35.07 303 ILE A O 1
ATOM 2171 N N . GLY A 1 312 ? 152.313 157.767 142.235 1.00 28.06 304 GLY A N 1
ATOM 2172 C CA . GLY A 1 312 ? 152.378 158.191 143.623 1.00 29.56 304 GLY A CA 1
ATOM 2173 C C . GLY A 1 312 ? 151.527 157.337 144.542 1.00 33.51 304 GLY A C 1
ATOM 2174 O O . GLY A 1 312 ? 151.943 157.002 145.651 1.00 37.31 304 GLY A O 1
ATOM 2175 N N . ASN A 1 313 ? 150.325 156.975 144.095 1.00 32.92 305 ASN A N 1
ATOM 2176 C CA . ASN A 1 313 ? 149.460 156.122 144.902 1.00 32.64 305 ASN A CA 1
ATOM 2177 C C . ASN A 1 313 ? 150.055 154.730 145.068 1.00 32.44 305 ASN A C 1
ATOM 2178 O O . ASN A 1 313 ? 150.023 154.164 146.166 1.00 34.62 305 ASN A O 1
ATOM 2183 N N . ILE A 1 314 ? 150.609 154.165 143.994 1.00 32.59 306 ILE A N 1
ATOM 2184 C CA . ILE A 1 314 ? 151.236 152.851 144.098 1.00 33.30 306 ILE A CA 1
ATOM 2185 C C . ILE A 1 314 ? 152.459 152.909 145.008 1.00 33.28 306 ILE A C 1
ATOM 2186 O O . ILE A 1 314 ? 152.706 151.994 145.804 1.00 39.19 306 ILE A O 1
ATOM 2191 N N . THR A 1 315 ? 153.248 153.970 144.908 1.00 35.71 307 THR A N 1
ATOM 2192 C CA . THR A 1 315 ? 154.461 154.095 145.740 1.00 34.16 307 THR A CA 1
ATOM 2193 C C . THR A 1 315 ? 154.065 154.166 147.189 1.00 37.34 307 THR A C 1
ATOM 2194 O O . THR A 1 315 ? 154.717 153.505 148.001 1.00 43.75 307 THR A O 1
ATOM 2198 N N . ALA A 1 316 ? 153.021 154.921 147.508 1.00 36.41 308 ALA A N 1
ATOM 2199 C CA . ALA A 1 316 ? 152.570 155.097 148.903 1.00 39.18 308 ALA A CA 1
ATOM 2200 C C . ALA A 1 316 ? 152.096 153.769 149.493 1.00 42.13 308 ALA A C 1
ATOM 2201 O O . ALA A 1 316 ? 152.305 153.554 150.689 1.00 48.23 308 ALA A O 1
ATOM 2203 N N . LEU A 1 317 ? 151.454 152.925 148.695 1.00 39.41 309 LEU A N 1
ATOM 2204 C CA . LEU A 1 317 ? 150.998 151.596 149.160 1.00 40.05 309 LEU A CA 1
ATOM 2205 C C . LEU A 1 317 ? 152.212 150.721 149.485 1.00 44.06 309 LEU A C 1
ATOM 2206 O O . LEU A 1 317 ? 152.149 149.948 150.462 1.00 48.88 309 LEU A O 1
ATOM 2211 N N . ILE A 1 318 ? 153.281 150.853 148.706 1.00 39.10 310 ILE A N 1
ATOM 2212 C CA . ILE A 1 318 ? 154.508 150.046 148.934 1.00 42.28 310 ILE A CA 1
ATOM 2213 C C . ILE A 1 318 ? 155.289 150.668 150.105 1.00 48.09 310 ILE A C 1
ATOM 2214 O O . ILE A 1 318 ? 155.865 149.905 150.899 1.00 55.21 310 ILE A O 1
ATOM 2219 N N . VAL A 1 319 ? 155.259 151.989 150.240 1.00 43.32 311 VAL A N 1
ATOM 2220 C CA . VAL A 1 319 ? 155.995 152.676 151.341 1.00 46.84 311 VAL A CA 1
ATOM 2221 C C . VAL A 1 319 ? 155.268 152.369 152.659 1.00 52.02 311 VAL A C 1
ATOM 2222 O O . VAL A 1 319 ? 155.942 151.954 153.619 1.00 58.66 311 VAL A O 1
ATOM 2226 N N . LYS A 1 320 ? 153.948 152.529 152.688 1.00 50.32 312 LYS A N 1
ATOM 2227 C CA . LYS A 1 320 ? 153.154 152.251 153.908 1.00 59.00 312 LYS A CA 1
ATOM 2228 C C . LYS A 1 320 ? 153.653 150.947 154.525 1.00 64.90 312 LYS A C 1
ATOM 2229 O O . LYS A 1 320 ? 153.831 150.894 155.753 1.00 68.48 312 LYS A O 1
ATOM 2235 N N . GLY A 1 321 ? 153.838 149.935 153.688 1.00 65.18 313 GLY A N 1
ATOM 2236 C CA . GLY A 1 321 ? 154.464 148.679 154.113 1.00 72.01 313 GLY A CA 1
ATOM 2237 C C . GLY A 1 321 ? 153.480 147.813 154.857 1.00 86.24 313 GLY A C 1
ATOM 2238 O O . GLY A 1 321 ? 152.297 148.197 154.940 1.00 86.26 313 GLY A O 1
ATOM 2239 N N . SER A 1 322 ? 153.948 146.674 155.369 1.00 91.95 314 SER A N 1
ATOM 2240 C CA . SER A 1 322 ? 153.058 145.730 156.084 1.00 94.44 314 SER A CA 1
ATOM 2241 C C . SER A 1 322 ? 153.618 145.486 157.484 1.00 99.75 314 SER A C 1
ATOM 2242 O O . SER A 1 322 ? 154.808 145.775 157.703 1.00 100.02 314 SER A O 1
ATOM 2245 N N . ASN A 1 323 ? 152.784 145.000 158.400 1.00 105.10 315 ASN A N 1
ATOM 2246 C CA . ASN A 1 323 ? 153.287 144.656 159.754 1.00 106.25 315 ASN A CA 1
ATOM 2247 C C . ASN A 1 323 ? 154.423 143.659 159.553 1.00 103.44 315 ASN A C 1
ATOM 2248 O O . ASN A 1 323 ? 155.484 143.845 160.176 1.00 104.57 315 ASN A O 1
ATOM 2253 N N . THR A 1 324 ? 154.203 142.658 158.700 1.00 103.44 316 THR A N 1
ATOM 2254 C CA . THR A 1 324 ? 155.261 141.686 158.383 1.00 107.60 316 THR A CA 1
ATOM 2255 C C . THR A 1 324 ? 156.499 142.428 157.961 1.00 105.68 316 THR A C 1
ATOM 2256 O O . THR A 1 324 ? 157.591 142.053 158.415 1.00 110.08 316 THR A O 1
ATOM 2260 N N . GLU A 1 325 ? 156.350 143.429 157.098 1.00 99.71 317 GLU A N 1
ATOM 2261 C CA . GLU A 1 325 ? 157.536 144.151 156.574 1.00 97.42 317 GLU A CA 1
ATOM 2262 C C . GLU A 1 325 ? 158.254 144.851 157.740 1.00 100.30 317 GLU A C 1
ATOM 2263 O O . GLU A 1 325 ? 159.459 144.633 157.866 1.00 103.25 317 GLU A O 1
ATOM 2269 N N . ARG A 1 326 ? 157.564 145.634 158.575 1.00 99.89 318 ARG A N 1
ATOM 2270 C CA . ARG A 1 326 ? 158.306 146.219 159.690 1.00 100.41 318 ARG A CA 1
ATOM 2271 C C . ARG A 1 326 ? 158.942 145.137 160.554 1.00 104.77 318 ARG A C 1
ATOM 2272 O O . ARG A 1 326 ? 160.067 145.305 161.055 1.00 105.33 318 ARG A O 1
ATOM 2280 N N . PHE A 1 327 ? 158.240 144.017 160.741 1.00 107.13 319 PHE A N 1
ATOM 2281 C CA . PHE A 1 327 ? 158.832 142.905 161.473 1.00 109.76 319 PHE A CA 1
ATOM 2282 C C . PHE A 1 327 ? 160.079 142.394 160.764 1.00 109.22 319 PHE A C 1
ATOM 2283 O O . PHE A 1 327 ? 161.070 142.047 161.411 1.00 112.65 319 PHE A O 1
ATOM 2291 N N . ARG A 1 328 ? 160.049 142.345 159.431 1.00 107.50 320 ARG A N 1
ATOM 2292 C CA . ARG A 1 328 ? 161.213 141.902 158.676 1.00 105.91 320 ARG A CA 1
ATOM 2293 C C . ARG A 1 328 ? 162.359 142.899 158.766 1.00 107.42 320 ARG A C 1
ATOM 2294 O O . ARG A 1 328 ? 163.518 142.485 158.804 1.00 109.29 320 ARG A O 1
ATOM 2302 N N . ASP A 1 329 ? 162.062 144.199 158.807 1.00 108.86 321 ASP A N 1
ATOM 2303 C CA . ASP A 1 329 ? 163.097 145.200 159.085 1.00 109.42 321 ASP A CA 1
ATOM 2304 C C . ASP A 1 329 ? 163.784 144.937 160.422 1.00 110.87 321 ASP A C 1
ATOM 2305 O O . ASP A 1 329 ? 165.018 144.870 160.505 1.00 113.36 321 ASP A O 1
ATOM 2310 N N . LYS A 1 330 ? 162.987 144.800 161.484 1.00 111.20 322 LYS A N 1
ATOM 2311 C CA . LYS A 1 330 ? 163.558 144.584 162.810 1.00 111.70 322 LYS A CA 1
ATOM 2312 C C . LYS A 1 330 ? 164.337 143.275 162.862 1.00 113.00 322 LYS A C 1
ATOM 2313 O O . LYS A 1 330 ? 165.420 143.200 163.458 1.00 115.54 322 LYS A O 1
ATOM 2319 N N . MET A 1 331 ? 163.801 142.233 162.225 1.00 114.01 323 MET A N 1
ATOM 2320 C CA . MET A 1 331 ? 164.479 140.943 162.197 1.00 116.24 323 MET A CA 1
ATOM 2321 C C . MET A 1 331 ? 165.790 141.027 161.429 1.00 115.60 323 MET A C 1
ATOM 2322 O O . MET A 1 331 ? 166.786 140.423 161.828 1.00 118.25 323 MET A O 1
ATOM 2327 N N . ASN A 1 332 ? 165.812 141.769 160.320 1.00 113.96 324 ASN A N 1
ATOM 2328 C CA . ASN A 1 332 ? 167.057 141.944 159.580 1.00 113.67 324 ASN A CA 1
ATOM 2329 C C . ASN A 1 332 ? 168.102 142.646 160.430 1.00 115.76 324 ASN A C 1
ATOM 2330 O O . ASN A 1 332 ? 169.266 142.228 160.466 1.00 118.88 324 ASN A O 1
ATOM 2335 N N . ASP A 1 333 ? 167.704 143.712 161.128 1.00 116.83 325 ASP A N 1
ATOM 2336 C CA . ASP A 1 333 ? 168.650 144.416 161.991 1.00 119.26 325 ASP A CA 1
ATOM 2337 C C . ASP A 1 333 ? 169.202 143.487 163.067 1.00 120.16 325 ASP A C 1
ATOM 2338 O O . ASP A 1 333 ? 170.420 143.422 163.293 1.00 118.48 325 ASP A O 1
ATOM 2343 N N . LEU A 1 334 ? 168.316 142.735 163.724 1.00 120.16 326 LEU A N 1
ATOM 2344 C CA . LEU A 1 334 ? 168.750 141.893 164.832 1.00 120.31 326 LEU A CA 1
ATOM 2345 C C . LEU A 1 334 ? 169.585 140.715 164.346 1.00 121.79 326 LEU A C 1
ATOM 2346 O O . LEU A 1 334 ? 170.530 140.300 165.019 1.00 125.86 326 LEU A O 1
ATOM 2351 N N . ILE A 1 335 ? 169.262 140.166 163.173 1.00 120.98 327 ILE A N 1
ATOM 2352 C CA . ILE A 1 335 ? 170.052 139.066 162.626 1.00 122.16 327 ILE A CA 1
ATOM 2353 C C . ILE A 1 335 ? 171.427 139.556 162.190 1.00 122.03 327 ILE A C 1
ATOM 2354 O O . ILE A 1 335 ? 172.430 138.853 162.355 1.00 124.86 327 ILE A O 1
ATOM 2359 N N . SER A 1 336 ? 171.503 140.766 161.628 1.00 121.07 328 SER A N 1
ATOM 2360 C CA . SER A 1 336 ? 172.805 141.330 161.290 1.00 122.95 328 SER A CA 1
ATOM 2361 C C . SER A 1 336 ? 173.656 141.511 162.540 1.00 126.26 328 SER A C 1
ATOM 2362 O O . SER A 1 336 ? 174.841 141.151 162.560 1.00 125.88 328 SER A O 1
ATOM 2365 N N . PHE A 1 337 ? 173.058 142.050 163.605 1.00 127.10 329 PHE A N 1
ATOM 2366 C CA . PHE A 1 337 ? 173.789 142.205 164.859 1.00 126.88 329 PHE A CA 1
ATOM 2367 C C . PHE A 1 337 ? 174.193 140.848 165.430 1.00 126.88 329 PHE A C 1
ATOM 2368 O O . PHE A 1 337 ? 175.297 140.688 165.961 1.00 129.68 329 PHE A O 1
ATOM 2376 N N . MET A 1 338 ? 173.305 139.858 165.323 1.00 125.08 330 MET A N 1
ATOM 2377 C CA . MET A 1 338 ? 173.565 138.531 165.867 1.00 127.39 330 MET A CA 1
ATOM 2378 C C . MET A 1 338 ? 174.711 137.844 165.137 1.00 129.64 330 MET A C 1
ATOM 2379 O O . MET A 1 338 ? 175.550 137.185 165.760 1.00 131.75 330 MET A O 1
ATOM 2384 N N . ASN A 1 339 ? 174.745 137.961 163.809 1.00 129.04 331 ASN A N 1
ATOM 2385 C CA . ASN A 1 339 ? 175.860 137.409 163.052 1.00 130.01 331 ASN A CA 1
ATOM 2386 C C . ASN A 1 339 ? 177.149 138.162 163.349 1.00 131.85 331 ASN A C 1
ATOM 2387 O O . ASN A 1 339 ? 178.224 137.556 163.431 1.00 132.45 331 ASN A O 1
ATOM 2392 N N . ARG A 1 340 ? 177.065 139.484 163.510 1.00 131.82 332 ARG A N 1
ATOM 2393 C CA . ARG A 1 340 ? 178.244 140.276 163.833 1.00 132.11 332 ARG A CA 1
ATOM 2394 C C . ARG A 1 340 ? 178.744 139.929 165.232 1.00 132.12 332 ARG A C 1
ATOM 2395 O O . ARG A 1 340 ? 179.942 139.705 165.432 1.00 130.04 332 ARG A O 1
ATOM 2403 N N . LYS A 1 341 ? 177.832 139.878 166.206 1.00 132.42 333 LYS A N 1
ATOM 2404 C CA . LYS A 1 341 ? 178.147 139.398 167.555 1.00 131.99 333 LYS A CA 1
ATOM 2405 C C . LYS A 1 341 ? 177.605 137.979 167.729 1.00 133.91 333 LYS A C 1
ATOM 2406 O O . LYS A 1 341 ? 176.522 137.750 168.271 1.00 134.29 333 LYS A O 1
ATOM 2412 N N . LYS A 1 342 ? 178.389 137.014 167.251 1.00 132.76 334 LYS A N 1
ATOM 2413 C CA . LYS A 1 342 ? 178.012 135.606 167.311 1.00 133.22 334 LYS A CA 1
ATOM 2414 C C . LYS A 1 342 ? 177.706 135.186 168.742 1.00 133.64 334 LYS A C 1
ATOM 2415 O O . LYS A 1 342 ? 178.529 135.368 169.645 1.00 131.26 334 LYS A O 1
ATOM 2421 N N . LEU A 1 343 ? 176.514 134.620 168.951 1.00 134.48 335 LEU A N 1
ATOM 2422 C CA . LEU A 1 343 ? 176.028 134.352 170.298 1.00 137.10 335 LEU A CA 1
ATOM 2423 C C . LEU A 1 343 ? 175.340 133.005 170.488 1.00 138.96 335 LEU A C 1
ATOM 2424 O O . LEU A 1 343 ? 174.923 132.710 171.614 1.00 139.87 335 LEU A O 1
ATOM 2429 N N . GLY A 1 344 ? 175.202 132.190 169.454 1.00 136.45 336 GLY A N 1
ATOM 2430 C CA . GLY A 1 344 ? 174.639 130.865 169.673 1.00 138.09 336 GLY A CA 1
ATOM 2431 C C . GLY A 1 344 ? 173.178 130.772 169.283 1.00 140.76 336 GLY A C 1
ATOM 2432 O O . GLY A 1 344 ? 172.459 131.764 169.187 1.00 141.17 336 GLY A O 1
ATOM 2433 N N . ARG A 1 345 ? 172.729 129.534 169.063 1.00 141.16 337 ARG A N 1
ATOM 2434 C CA . ARG A 1 345 ? 171.371 129.305 168.578 1.00 141.88 337 ARG A CA 1
ATOM 2435 C C . ARG A 1 345 ? 170.333 129.495 169.679 1.00 142.30 337 ARG A C 1
ATOM 2436 O O . ARG A 1 345 ? 169.188 129.864 169.405 1.00 143.60 337 ARG A O 1
ATOM 2444 N N . ASP A 1 346 ? 170.709 129.237 170.933 1.00 141.57 338 ASP A N 1
ATOM 2445 C CA . ASP A 1 346 ? 169.746 129.348 172.027 1.00 141.68 338 ASP A CA 1
ATOM 2446 C C . ASP A 1 346 ? 169.352 130.801 172.286 1.00 141.70 338 ASP A C 1
ATOM 2447 O O . ASP A 1 346 ? 168.162 131.127 172.393 1.00 139.89 338 ASP A O 1
ATOM 2452 N N . LEU A 1 347 ? 170.342 131.690 172.389 1.00 141.85 339 LEU A N 1
ATOM 2453 C CA . LEU A 1 347 ? 170.050 133.108 172.572 1.00 142.02 339 LEU A CA 1
ATOM 2454 C C . LEU A 1 347 ? 169.361 133.679 171.339 1.00 142.23 339 LEU A C 1
ATOM 2455 O O . LEU A 1 347 ? 168.458 134.521 171.446 1.00 141.59 339 LEU A O 1
ATOM 2460 N N . ARG A 1 348 ? 169.789 133.234 170.154 1.00 141.20 340 ARG A N 1
ATOM 2461 C CA . ARG A 1 348 ? 169.099 133.591 168.920 1.00 140.20 340 ARG A CA 1
ATOM 2462 C C . ARG A 1 348 ? 167.619 133.254 169.014 1.00 139.98 340 ARG A C 1
ATOM 2463 O O . ARG A 1 348 ? 166.758 134.089 168.720 1.00 139.00 340 ARG A O 1
ATOM 2471 N N . SER A 1 349 ? 167.309 132.026 169.434 1.00 140.89 341 SER A N 1
ATOM 2472 C CA . SER A 1 349 ? 165.922 131.589 169.528 1.00 141.14 341 SER A CA 1
ATOM 2473 C C . SER A 1 349 ? 165.153 132.424 170.541 1.00 140.14 341 SER A C 1
ATOM 2474 O O . SER A 1 349 ? 164.024 132.851 170.278 1.00 138.33 341 SER A O 1
ATOM 2477 N N . GLN A 1 350 ? 165.756 132.679 171.704 1.00 141.09 342 GLN A N 1
ATOM 2478 C CA . GLN A 1 350 ? 165.075 133.471 172.724 1.00 141.43 342 GLN A CA 1
ATOM 2479 C C . GLN A 1 350 ? 164.741 134.879 172.244 1.00 141.18 342 GLN A C 1
ATOM 2480 O O . GLN A 1 350 ? 163.580 135.298 172.346 1.00 141.70 342 GLN A O 1
ATOM 2486 N N . ILE A 1 351 ? 165.712 135.607 171.702 1.00 139.85 343 ILE A N 1
ATOM 2487 C CA . ILE A 1 351 ? 165.482 136.974 171.251 1.00 138.26 343 ILE A CA 1
ATOM 2488 C C . ILE A 1 351 ? 164.566 137.022 170.032 1.00 138.11 343 ILE A C 1
ATOM 2489 O O . ILE A 1 351 ? 163.727 137.918 169.923 1.00 136.99 343 ILE A O 1
ATOM 2494 N N . THR A 1 352 ? 164.698 136.068 169.106 1.00 138.99 344 THR A N 1
ATOM 2495 C CA . THR A 1 352 ? 163.812 136.047 167.947 1.00 137.37 344 THR A CA 1
ATOM 2496 C C . THR A 1 352 ? 162.377 135.740 168.353 1.00 136.99 344 THR A C 1
ATOM 2497 O O . THR A 1 352 ? 161.436 136.305 167.786 1.00 137.11 344 THR A O 1
ATOM 2501 N N . GLY A 1 353 ? 162.183 134.851 169.329 1.00 137.22 345 GLY A N 1
ATOM 2502 C CA . GLY A 1 353 ? 160.845 134.622 169.845 1.00 137.69 345 GLY A CA 1
ATOM 2503 C C . GLY A 1 353 ? 160.282 135.846 170.538 1.00 138.83 345 GLY A C 1
ATOM 2504 O O . GLY A 1 353 ? 159.096 136.162 170.398 1.00 139.64 345 GLY A O 1
ATOM 2505 N N . HIS A 1 354 ? 161.126 136.558 171.290 1.00 138.40 346 HIS A N 1
ATOM 2506 C CA . HIS A 1 354 ? 160.689 137.816 171.888 1.00 136.82 346 HIS A CA 1
ATOM 2507 C C . HIS A 1 354 ? 160.217 138.792 170.818 1.00 137.43 346 HIS A C 1
ATOM 2508 O O . HIS A 1 354 ? 159.154 139.409 170.948 1.00 137.88 346 HIS A O 1
ATOM 2515 N N . VAL A 1 355 ? 160.998 138.938 169.745 1.00 136.14 347 VAL A N 1
ATOM 2516 C CA . VAL A 1 355 ? 160.627 139.857 168.670 1.00 137.15 347 VAL A CA 1
ATOM 2517 C C . VAL A 1 355 ? 159.334 139.408 168.002 1.00 137.55 347 VAL A C 1
ATOM 2518 O O . VAL A 1 355 ? 158.445 140.222 167.724 1.00 136.82 347 VAL A O 1
ATOM 2522 N N . ARG A 1 356 ? 159.205 138.107 167.739 1.00 137.65 348 ARG A N 1
ATOM 2523 C CA . ARG A 1 356 ? 157.975 137.552 167.192 1.00 139.29 348 ARG A CA 1
ATOM 2524 C C . ARG A 1 356 ? 156.793 137.724 168.131 1.00 140.40 348 ARG A C 1
ATOM 2525 O O . ARG A 1 356 ? 155.647 137.600 167.686 1.00 140.08 348 ARG A O 1
ATOM 2533 N N . LEU A 1 357 ? 157.044 138.001 169.412 1.00 139.73 349 LEU A N 1
ATOM 2534 C CA . LEU A 1 357 ? 155.995 138.327 170.369 1.00 140.67 349 LEU A CA 1
ATOM 2535 C C . LEU A 1 357 ? 155.777 139.835 170.483 1.00 139.86 349 LEU A C 1
ATOM 2536 O O . LEU A 1 357 ? 155.315 140.325 171.516 1.00 138.86 349 LEU A O 1
ATOM 2541 N N . GLN A 1 358 ? 156.124 140.581 169.435 1.00 140.17 350 GLN A N 1
ATOM 2542 C CA . GLN A 1 358 ? 155.773 141.991 169.314 1.00 141.15 350 GLN A CA 1
ATOM 2543 C C . GLN A 1 358 ? 154.921 142.259 168.085 1.00 141.68 350 GLN A C 1
ATOM 2544 O O . GLN A 1 358 ? 153.953 143.026 168.157 1.00 141.15 350 GLN A O 1
ATOM 2550 N N . TYR A 1 359 ? 155.261 141.644 166.952 1.00 141.00 351 TYR A N 1
ATOM 2551 C CA . TYR A 1 359 ? 154.445 141.746 165.751 1.00 139.18 351 TYR A CA 1
ATOM 2552 C C . TYR A 1 359 ? 153.141 140.965 165.881 1.00 139.18 351 TYR A C 1
ATOM 2553 O O . TYR A 1 359 ? 152.220 141.177 165.086 1.00 140.35 351 TYR A O 1
ATOM 2562 N N . ASP A 1 360 ? 153.025 140.102 166.892 1.00 139.52 352 ASP A N 1
ATOM 2563 C CA . ASP A 1 360 ? 151.833 139.288 167.096 1.00 141.27 352 ASP A CA 1
ATOM 2564 C C . ASP A 1 360 ? 151.157 139.537 168.440 1.00 142.07 352 ASP A C 1
ATOM 2565 O O . ASP A 1 360 ? 150.170 138.860 168.756 1.00 137.68 352 ASP A O 1
ATOM 2570 N N . SER A 1 361 ? 151.652 140.481 169.241 1.00 145.31 353 SER A N 1
ATOM 2571 C CA . SER A 1 361 ? 151.101 140.685 170.577 1.00 145.73 353 SER A CA 1
ATOM 2572 C C . SER A 1 361 ? 150.540 142.089 170.773 1.00 144.52 353 SER A C 1
ATOM 2573 O O . SER A 1 361 ? 149.481 142.251 171.389 1.00 141.53 353 SER A O 1
ATOM 2576 N N . HIS A 1 362 ? 151.248 143.099 170.270 1.00 145.20 354 HIS A N 1
ATOM 2577 C CA . HIS A 1 362 ? 150.923 144.509 170.505 1.00 144.80 354 HIS A CA 1
ATOM 2578 C C . HIS A 1 362 ? 149.437 144.832 170.348 1.00 144.80 354 HIS A C 1
ATOM 2579 O O . HIS A 1 362 ? 149.007 145.957 170.604 1.00 145.35 354 HIS A O 1
ATOM 2586 N N . GLY B 1 58 ? 152.561 202.417 161.928 1.00 129.06 50 GLY D N 1
ATOM 2587 C CA . GLY B 1 58 ? 153.631 202.707 162.863 1.00 132.34 50 GLY D CA 1
ATOM 2588 C C . GLY B 1 58 ? 154.730 203.568 162.268 1.00 134.54 50 GLY D C 1
ATOM 2589 O O . GLY B 1 58 ? 155.915 203.307 162.472 1.00 131.30 50 GLY D O 1
ATOM 2590 N N . HIS B 1 59 ? 154.331 204.601 161.528 1.00 133.27 51 HIS D N 1
ATOM 2591 C CA . HIS B 1 59 ? 155.286 205.499 160.884 1.00 131.58 51 HIS D CA 1
ATOM 2592 C C . HIS B 1 59 ? 154.632 206.862 160.705 1.00 133.72 51 HIS D C 1
ATOM 2593 O O . HIS B 1 59 ? 153.804 207.051 159.809 1.00 133.84 51 HIS D O 1
ATOM 2600 N N . ASN B 1 60 ? 154.994 207.809 161.572 1.00 134.94 52 ASN D N 1
ATOM 2601 C CA . ASN B 1 60 ? 154.439 209.156 161.495 1.00 135.70 52 ASN D CA 1
ATOM 2602 C C . ASN B 1 60 ? 155.209 210.020 160.502 1.00 135.00 52 ASN D C 1
ATOM 2603 O O . ASN B 1 60 ? 154.613 210.741 159.695 1.00 133.05 52 ASN D O 1
ATOM 2608 N N . ASP B 1 61 ? 156.543 209.963 160.557 1.00 133.36 53 ASP D N 1
ATOM 2609 C CA . ASP B 1 61 ? 157.363 210.798 159.685 1.00 133.10 53 ASP D CA 1
ATOM 2610 C C . ASP B 1 61 ? 157.169 210.433 158.218 1.00 132.32 53 ASP D C 1
ATOM 2611 O O . ASP B 1 61 ? 157.049 211.316 157.360 1.00 131.52 53 ASP D O 1
ATOM 2616 N N . TYR B 1 62 ? 157.132 209.138 157.912 1.00 130.25 54 TYR D N 1
ATOM 2617 C CA . TYR B 1 62 ? 157.110 208.661 156.530 1.00 126.98 54 TYR D CA 1
ATOM 2618 C C . TYR B 1 62 ? 155.672 208.335 156.149 1.00 127.04 54 TYR D C 1
ATOM 2619 O O . TYR B 1 62 ? 155.258 207.177 156.127 1.00 124.42 54 TYR D O 1
ATOM 2628 N N . LYS B 1 63 ? 154.900 209.375 155.837 1.00 127.77 55 LYS D N 1
ATOM 2629 C CA . LYS B 1 63 ? 153.517 209.217 155.411 1.00 128.63 55 LYS D CA 1
ATOM 2630 C C . LYS B 1 63 ? 153.396 208.716 153.977 1.00 127.36 55 LYS D C 1
ATOM 2631 O O . LYS B 1 63 ? 152.333 208.212 153.598 1.00 123.62 55 LYS D O 1
ATOM 2637 N N . TYR B 1 64 ? 154.462 208.817 153.185 1.00 124.62 56 TYR D N 1
ATOM 2638 C CA . TYR B 1 64 ? 154.435 208.482 151.769 1.00 122.17 56 TYR D CA 1
ATOM 2639 C C . TYR B 1 64 ? 154.788 207.022 151.497 1.00 114.96 56 TYR D C 1
ATOM 2640 O O . TYR B 1 64 ? 155.110 206.676 150.355 1.00 112.06 56 TYR D O 1
ATOM 2649 N N . ILE B 1 65 ? 154.737 206.163 152.513 1.00 112.00 57 ILE D N 1
ATOM 2650 C CA . ILE B 1 65 ? 155.115 204.759 152.393 1.00 106.09 57 ILE D CA 1
ATOM 2651 C C . ILE B 1 65 ? 153.857 203.912 152.532 1.00 105.03 57 ILE D C 1
ATOM 2652 O O . ILE B 1 65 ? 153.015 204.181 153.397 1.00 109.06 57 ILE D O 1
ATOM 2657 N N . ILE B 1 66 ? 153.728 202.900 151.676 1.00 103.88 58 ILE D N 1
ATOM 2658 C CA . ILE B 1 66 ? 152.549 202.041 151.632 1.00 101.52 58 ILE D CA 1
ATOM 2659 C C . ILE B 1 66 ? 152.842 200.748 152.380 1.00 99.78 58 ILE D C 1
ATOM 2660 O O . ILE B 1 66 ? 153.889 200.123 152.174 1.00 99.05 58 ILE D O 1
ATOM 2665 N N . HIS B 1 67 ? 151.923 200.357 153.253 1.00 101.27 59 HIS D N 1
ATOM 2666 C CA . HIS B 1 67 ? 152.005 199.061 153.917 1.00 102.40 59 HIS D CA 1
ATOM 2667 C C . HIS B 1 67 ? 151.824 197.947 152.892 1.00 101.82 59 HIS D C 1
ATOM 2668 O O . HIS B 1 67 ? 150.944 198.047 152.029 1.00 100.36 59 HIS D O 1
ATOM 2675 N N . PRO B 1 68 ? 152.620 196.868 152.947 1.00 99.81 60 PRO D N 1
ATOM 2676 C CA . PRO B 1 68 ? 152.339 195.723 152.071 1.00 98.17 60 PRO D CA 1
ATOM 2677 C C . PRO B 1 68 ? 151.214 194.862 152.618 1.00 99.98 60 PRO D C 1
ATOM 2678 O O . PRO B 1 68 ? 151.279 193.629 152.598 1.00 102.09 60 PRO D O 1
ATOM 2682 N N . LYS B 1 69 ? 150.169 195.527 153.104 1.00 99.92 61 LYS D N 1
ATOM 2683 C CA . LYS B 1 69 ? 148.917 194.902 153.502 1.00 97.56 61 LYS D CA 1
ATOM 2684 C C . LYS B 1 69 ? 147.716 195.729 153.088 1.00 94.15 61 LYS D C 1
ATOM 2685 O O . LYS B 1 69 ? 146.584 195.264 153.250 1.00 90.91 61 LYS D O 1
ATOM 2691 N N . ASN B 1 70 ? 147.924 196.940 152.576 1.00 91.08 62 ASN D N 1
ATOM 2692 C CA . ASN B 1 70 ? 146.832 197.784 152.120 1.00 88.75 62 ASN D CA 1
ATOM 2693 C C . ASN B 1 70 ? 146.034 197.070 151.039 1.00 88.24 62 ASN D C 1
ATOM 2694 O O . ASN B 1 70 ? 146.602 196.420 150.157 1.00 88.30 62 ASN D O 1
ATOM 2699 N N . ARG B 1 71 ? 144.706 197.177 151.123 1.00 90.43 63 ARG D N 1
ATOM 2700 C CA . ARG B 1 71 ? 143.858 196.534 150.127 1.00 91.00 63 ARG D CA 1
ATOM 2701 C C . ARG B 1 71 ? 144.102 197.105 148.736 1.00 90.95 63 ARG D C 1
ATOM 2702 O O . ARG B 1 71 ? 143.989 196.379 147.741 1.00 90.57 63 ARG D O 1
ATOM 2710 N N . TRP B 1 72 ? 144.458 198.389 148.643 1.00 91.41 64 TRP D N 1
ATOM 2711 C CA . TRP B 1 72 ? 144.823 198.955 147.350 1.00 90.80 64 TRP D CA 1
ATOM 2712 C C . TRP B 1 72 ? 146.095 198.313 146.810 1.00 84.35 64 TRP D C 1
ATOM 2713 O O . TRP B 1 72 ? 146.160 197.945 145.630 1.00 82.68 64 TRP D O 1
ATOM 2724 N N . TYR B 1 73 ? 147.110 198.149 147.661 1.00 83.23 65 TYR D N 1
ATOM 2725 C CA . TYR B 1 73 ? 148.358 197.563 147.188 1.00 80.55 65 TYR D CA 1
ATOM 2726 C C . TYR B 1 73 ? 148.203 196.071 146.928 1.00 79.92 65 TYR D C 1
ATOM 2727 O O . TYR B 1 73 ? 148.858 195.528 146.037 1.00 81.49 65 TYR D O 1
ATOM 2736 N N . LYS B 1 74 ? 147.337 195.389 147.679 1.00 80.19 66 LYS D N 1
ATOM 2737 C CA . LYS B 1 74 ? 147.073 193.984 147.377 1.00 76.79 66 LYS D CA 1
ATOM 2738 C C . LYS B 1 74 ? 146.320 193.828 146.061 1.00 73.49 66 LYS D C 1
ATOM 2739 O O . LYS B 1 74 ? 146.605 192.906 145.284 1.00 75.29 66 LYS D O 1
ATOM 2745 N N . ALA B 1 75 ? 145.364 194.719 145.788 1.00 74.06 67 ALA D N 1
ATOM 2746 C CA . ALA B 1 75 ? 144.689 194.699 144.496 1.00 72.02 67 ALA D CA 1
ATOM 2747 C C . ALA B 1 75 ? 145.669 194.974 143.363 1.00 68.71 67 ALA D C 1
ATOM 2748 O O . ALA B 1 75 ? 145.615 194.320 142.314 1.00 66.99 67 ALA D O 1
ATOM 2750 N N . TRP B 1 76 ? 146.578 195.933 143.559 1.00 68.61 68 TRP D N 1
ATOM 2751 C CA . TRP B 1 76 ? 147.587 196.198 142.540 1.00 63.81 68 TRP D CA 1
ATOM 2752 C C . TRP B 1 76 ? 148.537 195.017 142.389 1.00 62.08 68 TRP D C 1
ATOM 2753 O O . TRP B 1 76 ? 149.015 194.736 141.288 1.00 62.40 68 TRP D O 1
ATOM 2764 N N . GLU B 1 77 ? 148.833 194.322 143.488 1.00 63.12 69 GLU D N 1
ATOM 2765 C CA . GLU B 1 77 ? 149.671 193.133 143.410 1.00 60.53 69 GLU D CA 1
ATOM 2766 C C . GLU B 1 77 ? 149.010 192.053 142.570 1.00 59.42 69 GLU D C 1
ATOM 2767 O O . GLU B 1 77 ? 149.668 191.409 141.751 1.00 62.06 69 GLU D O 1
ATOM 2773 N N . MET B 1 78 ? 147.705 191.843 142.751 1.00 58.72 70 MET D N 1
ATOM 2774 C CA . MET B 1 78 ? 147.001 190.867 141.921 1.00 56.12 70 MET D CA 1
ATOM 2775 C C . MET B 1 78 ? 146.958 191.307 140.460 1.00 54.62 70 MET D C 1
ATOM 2776 O O . MET B 1 78 ? 147.149 190.492 139.546 1.00 56.85 70 MET D O 1
ATOM 2781 N N . PHE B 1 79 ? 146.712 192.597 140.222 1.00 53.67 71 PHE D N 1
ATOM 2782 C CA . PHE B 1 79 ? 146.664 193.124 138.860 1.00 49.53 71 PHE D CA 1
ATOM 2783 C C . PHE B 1 79 ? 148.006 192.949 138.156 1.00 49.79 71 PHE D C 1
ATOM 2784 O O . PHE B 1 79 ? 148.069 192.495 137.005 1.00 50.79 71 PHE D O 1
ATOM 2792 N N . ILE B 1 80 ? 149.100 193.277 138.845 1.00 48.23 72 ILE D N 1
ATOM 2793 C CA . ILE B 1 80 ? 150.417 193.129 138.251 1.00 47.38 72 ILE D CA 1
ATOM 2794 C C . ILE B 1 80 ? 150.846 191.672 138.204 1.00 46.75 72 ILE D C 1
ATOM 2795 O O . ILE B 1 80 ? 151.679 191.315 137.376 1.00 50.57 72 ILE D O 1
ATOM 2800 N N . LEU B 1 81 ? 150.292 190.809 139.055 1.00 46.50 73 LEU D N 1
ATOM 2801 C CA . LEU B 1 81 ? 150.527 189.380 138.895 1.00 43.06 73 LEU D CA 1
ATOM 2802 C C . LEU B 1 81 ? 149.911 188.877 137.600 1.00 43.35 73 LEU D C 1
ATOM 2803 O O . LEU B 1 81 ? 150.533 188.102 136.866 1.00 47.52 73 LEU D O 1
ATOM 2808 N N . VAL B 1 82 ? 148.689 189.319 137.299 1.00 42.69 74 VAL D N 1
ATOM 2809 C CA . VAL B 1 82 ? 148.062 188.953 136.032 1.00 42.18 74 VAL D CA 1
ATOM 2810 C C . VAL B 1 82 ? 148.880 189.491 134.862 1.00 41.78 74 VAL D C 1
ATOM 2811 O O . VAL B 1 82 ? 149.156 188.773 133.888 1.00 41.44 74 VAL D O 1
ATOM 2815 N N . TRP B 1 83 ? 149.300 190.756 134.950 1.00 42.17 75 TRP D N 1
ATOM 2816 C CA . TRP B 1 83 ? 150.112 191.338 133.888 1.00 39.18 75 TRP D CA 1
ATOM 2817 C C . TRP B 1 83 ? 151.457 190.640 133.739 1.00 37.16 75 TRP D C 1
ATOM 2818 O O . TRP B 1 83 ? 151.941 190.482 132.617 1.00 35.76 75 TRP D O 1
ATOM 2829 N N . ALA B 1 84 ? 152.070 190.217 134.844 1.00 38.53 76 ALA D N 1
ATOM 2830 C CA . ALA B 1 84 ? 153.358 189.542 134.777 1.00 35.43 76 ALA D CA 1
ATOM 2831 C C . ALA B 1 84 ? 153.216 188.144 134.201 1.00 35.30 76 ALA D C 1
ATOM 2832 O O . ALA B 1 84 ? 154.085 187.690 133.454 1.00 35.73 76 ALA D O 1
ATOM 2834 N N . ILE B 1 85 ? 152.128 187.448 134.533 1.00 36.36 77 ILE D N 1
ATOM 2835 C CA . ILE B 1 85 ? 151.866 186.156 133.906 1.00 33.15 77 ILE D CA 1
ATOM 2836 C C . ILE B 1 85 ? 151.735 186.329 132.401 1.00 31.33 77 ILE D C 1
ATOM 2837 O O . ILE B 1 85 ? 152.368 185.611 131.615 1.00 35.58 77 ILE D O 1
ATOM 2842 N N . TYR B 1 86 ? 150.943 187.318 131.975 1.00 31.57 78 TYR D N 1
ATOM 2843 C CA . TYR B 1 86 ? 150.777 187.540 130.543 1.00 27.75 78 TYR D CA 1
ATOM 2844 C C . TYR B 1 86 ? 152.096 187.919 129.883 1.00 29.18 78 TYR D C 1
ATOM 2845 O O . TYR B 1 86 ? 152.412 187.433 128.795 1.00 33.01 78 TYR D O 1
ATOM 2854 N N . SER B 1 87 ? 152.871 188.803 130.512 1.00 28.50 79 SER D N 1
ATOM 2855 C CA . SER B 1 87 ? 154.100 189.279 129.889 1.00 27.50 79 SER D CA 1
ATOM 2856 C C . SER B 1 87 ? 155.146 188.176 129.813 1.00 31.27 79 SER D C 1
ATOM 2857 O O . SER B 1 87 ? 155.831 188.033 128.795 1.00 34.30 79 SER D O 1
ATOM 2860 N N . SER B 1 88 ? 155.284 187.384 130.876 1.00 30.77 80 SER D N 1
ATOM 2861 C CA . SER B 1 88 ? 156.204 186.261 130.869 1.00 28.23 80 SER D CA 1
ATOM 2862 C C . SER B 1 88 ? 155.790 185.176 129.888 1.00 29.41 80 SER D C 1
ATOM 2863 O O . SER B 1 88 ? 156.661 184.488 129.351 1.00 31.06 80 SER D O 1
ATOM 2866 N N . LEU B 1 89 ? 154.491 185.003 129.644 1.00 27.36 81 LEU D N 1
ATOM 2867 C CA . LEU B 1 89 ? 154.047 184.061 128.624 1.00 21.40 81 LEU D CA 1
ATOM 2868 C C . LEU B 1 89 ? 154.210 184.600 127.210 1.00 25.94 81 LEU D C 1
ATOM 2869 O O . LEU B 1 89 ? 154.514 183.831 126.292 1.00 29.47 81 LEU D O 1
ATOM 2874 N N . PHE B 1 90 ? 154.017 185.904 127.015 1.00 27.83 82 PHE D N 1
ATOM 2875 C CA . PHE B 1 90 ? 154.060 186.494 125.684 1.00 25.97 82 PHE D CA 1
ATOM 2876 C C . PHE B 1 90 ? 155.479 186.782 125.218 1.00 27.00 82 PHE D C 1
ATOM 2877 O O . PHE B 1 90 ? 155.734 186.788 124.010 1.00 32.09 82 PHE D O 1
ATOM 2885 N N . THR B 1 91 ? 156.380 187.083 126.152 1.00 26.52 83 THR D N 1
ATOM 2886 C CA . THR B 1 91 ? 157.766 187.439 125.776 1.00 26.37 83 THR D CA 1
ATOM 2887 C C . THR B 1 91 ? 158.356 186.353 124.894 1.00 28.64 83 THR D C 1
ATOM 2888 O O . THR B 1 91 ? 158.857 186.702 123.807 1.00 32.02 83 THR D O 1
ATOM 2892 N N . PRO B 1 92 ? 158.327 185.055 125.277 1.00 26.35 84 PRO D N 1
ATOM 2893 C CA . PRO B 1 92 ? 158.816 183.998 124.404 1.00 22.02 84 PRO D CA 1
ATOM 2894 C C . PRO B 1 92 ? 158.165 183.978 123.020 1.00 24.68 84 PRO D C 1
ATOM 2895 O O . PRO B 1 92 ? 158.872 183.701 122.037 1.00 26.25 84 PRO D O 1
ATOM 2899 N N . MET B 1 93 ? 156.860 184.255 122.941 1.00 23.55 85 MET D N 1
ATOM 2900 C CA . MET B 1 93 ? 156.140 184.252 121.639 1.00 22.74 85 MET D CA 1
ATOM 2901 C C . MET B 1 93 ? 156.598 185.447 120.790 1.00 24.44 85 MET D C 1
ATOM 2902 O O . MET B 1 93 ? 156.794 185.266 119.576 1.00 27.98 85 MET D O 1
ATOM 2907 N N . GLU B 1 94 ? 156.753 186.615 121.410 1.00 24.02 86 GLU D N 1
ATOM 2908 C CA . GLU B 1 94 ? 157.235 187.815 120.685 1.00 26.41 86 GLU D CA 1
ATOM 2909 C C . GLU B 1 94 ? 158.637 187.532 120.133 1.00 27.62 86 GLU D C 1
ATOM 2910 O O . GLU B 1 94 ? 158.933 187.978 119.006 1.00 30.90 86 GLU D O 1
ATOM 2916 N N . PHE B 1 95 ? 159.454 186.803 120.890 1.00 24.49 87 PHE D N 1
ATOM 2917 C CA . PHE B 1 95 ? 160.850 186.540 120.462 1.00 24.77 87 PHE D CA 1
ATOM 2918 C C . PHE B 1 95 ? 160.891 185.428 119.433 1.00 23.49 87 PHE D C 1
ATOM 2919 O O . PHE B 1 95 ? 161.666 185.537 118.466 1.00 27.93 87 PHE D O 1
ATOM 2927 N N . GLY B 1 96 ? 160.073 184.393 119.605 1.00 19.65 88 GLY D N 1
ATOM 2928 C CA . GLY B 1 96 ? 160.199 183.225 118.718 1.00 18.34 88 GLY D CA 1
ATOM 2929 C C . GLY B 1 96 ? 159.403 183.320 117.445 1.00 21.44 88 GLY D C 1
ATOM 2930 O O . GLY B 1 96 ? 159.923 182.859 116.413 1.00 25.16 88 GLY D O 1
ATOM 2931 N N . PHE B 1 97 ? 158.219 183.926 117.480 1.00 22.43 89 PHE D N 1
ATOM 2932 C CA . PHE B 1 97 ? 157.345 183.889 116.318 1.00 19.40 89 PHE D CA 1
ATOM 2933 C C . PHE B 1 97 ? 157.296 185.198 115.545 1.00 23.60 89 PHE D C 1
ATOM 2934 O O . PHE B 1 97 ? 156.607 185.265 114.522 1.00 26.41 89 PHE D O 1
ATOM 2942 N N . PHE B 1 98 ? 158.074 186.193 115.971 1.00 24.13 90 PHE D N 1
ATOM 2943 C CA . PHE B 1 98 ? 158.110 187.473 115.219 1.00 26.48 90 PHE D CA 1
ATOM 2944 C C . PHE B 1 98 ? 159.506 188.071 115.209 1.00 32.33 90 PHE D C 1
ATOM 2945 O O . PHE B 1 98 ? 160.138 188.104 116.277 1.00 38.87 90 PHE D O 1
ATOM 2953 N N . ARG B 1 99 ? 159.989 188.516 114.046 1.00 32.67 91 ARG D N 1
ATOM 2954 C CA . ARG B 1 99 ? 161.274 189.265 113.994 1.00 34.54 91 ARG D CA 1
ATOM 2955 C C . ARG B 1 99 ? 160.849 190.733 114.024 1.00 38.43 91 ARG D C 1
ATOM 2956 O O . ARG B 1 99 ? 161.050 191.430 113.011 1.00 42.81 91 ARG D O 1
ATOM 2964 N N . GLY B 1 100 ? 160.266 191.170 115.138 1.00 34.29 92 GLY D N 1
ATOM 2965 C CA . GLY B 1 100 ? 159.699 192.494 115.271 1.00 41.75 92 GLY D CA 1
ATOM 2966 C C . GLY B 1 100 ? 158.193 192.422 115.398 1.00 45.42 92 GLY D C 1
ATOM 2967 O O . GLY B 1 100 ? 157.533 191.722 114.625 1.00 46.46 92 GLY D O 1
ATOM 2968 N N . LEU B 1 101 ? 157.640 193.132 116.371 1.00 49.45 93 LEU D N 1
ATOM 2969 C CA . LEU B 1 101 ? 156.210 193.052 116.630 1.00 46.21 93 LEU D CA 1
ATOM 2970 C C . LEU B 1 101 ? 155.423 193.709 115.501 1.00 52.64 93 LEU D C 1
ATOM 2971 O O . LEU B 1 101 ? 155.772 194.817 115.072 1.00 57.81 93 LEU D O 1
ATOM 2976 N N . PRO B 1 102 ? 154.376 193.067 114.992 1.00 53.84 94 PRO D N 1
ATOM 2977 C CA . PRO B 1 102 ? 153.513 193.732 114.012 1.00 55.32 94 PRO D CA 1
ATOM 2978 C C . PRO B 1 102 ? 152.787 194.911 114.637 1.00 62.29 94 PRO D C 1
ATOM 2979 O O . PRO B 1 102 ? 152.545 194.954 115.845 1.00 65.79 94 PRO D O 1
ATOM 2983 N N . GLU B 1 103 ? 152.444 195.883 113.788 1.00 65.88 95 GLU D N 1
ATOM 2984 C CA . GLU B 1 103 ? 151.850 197.127 114.265 1.00 70.29 95 GLU D CA 1
ATOM 2985 C C . GLU B 1 103 ? 150.520 196.912 114.977 1.00 67.93 95 GLU D C 1
ATOM 2986 O O . GLU B 1 103 ? 150.171 197.707 115.856 1.00 66.02 95 GLU D O 1
ATOM 2992 N N . ARG B 1 104 ? 149.787 195.849 114.629 1.00 64.78 96 ARG D N 1
ATOM 2993 C CA . ARG B 1 104 ? 148.444 195.642 115.169 1.00 69.76 96 ARG D CA 1
ATOM 2994 C C . ARG B 1 104 ? 148.443 195.676 116.692 1.00 67.52 96 ARG D C 1
ATOM 2995 O O . ARG B 1 104 ? 147.525 196.226 117.312 1.00 67.20 96 ARG D O 1
ATOM 3003 N N . LEU B 1 105 ? 149.466 195.098 117.314 1.00 62.83 97 LEU D N 1
ATOM 3004 C CA . LEU B 1 105 ? 149.563 195.039 118.766 1.00 65.33 97 LEU D CA 1
ATOM 3005 C C . LEU B 1 105 ? 150.666 195.942 119.315 1.00 63.08 97 LEU D C 1
ATOM 3006 O O . LEU B 1 105 ? 151.133 195.743 120.440 1.00 64.38 97 LEU D O 1
ATOM 3011 N N . PHE B 1 106 ? 151.068 196.956 118.541 1.00 64.34 98 PHE D N 1
ATOM 3012 C CA . PHE B 1 106 ? 152.086 197.891 119.014 1.00 67.05 98 PHE D CA 1
ATOM 3013 C C . PHE B 1 106 ? 151.684 198.519 120.342 1.00 64.94 98 PHE D C 1
ATOM 3014 O O . PHE B 1 106 ? 152.496 198.596 121.272 1.00 65.63 98 PHE D O 1
ATOM 3022 N N . VAL B 1 107 ? 150.429 198.960 120.451 1.00 63.07 99 VAL D N 1
ATOM 3023 C CA . VAL B 1 107 ? 149.945 199.537 121.701 1.00 65.69 99 VAL D CA 1
ATOM 3024 C C . VAL B 1 107 ? 150.104 198.540 122.840 1.00 62.70 99 VAL D C 1
ATOM 3025 O O . VAL B 1 107 ? 150.524 198.901 123.946 1.00 63.60 99 VAL D O 1
ATOM 3029 N N . LEU B 1 108 ? 149.803 197.266 122.579 1.00 59.41 100 LEU D N 1
ATOM 3030 C CA . LEU B 1 108 ? 149.936 196.250 123.617 1.00 57.03 100 LEU D CA 1
ATOM 3031 C C . LEU B 1 108 ? 151.378 196.136 124.095 1.00 60.19 100 LEU D C 1
ATOM 3032 O O . LEU B 1 108 ? 151.630 195.810 125.261 1.00 59.10 100 LEU D O 1
ATOM 3037 N N . ASP B 1 109 ? 152.340 196.405 123.210 1.00 61.44 101 ASP D N 1
ATOM 3038 C CA . ASP B 1 109 ? 153.738 196.386 123.623 1.00 61.42 101 ASP D CA 1
ATOM 3039 C C . ASP B 1 109 ? 154.047 197.540 124.567 1.00 63.72 101 ASP D C 1
ATOM 3040 O O . ASP B 1 109 ? 154.866 197.401 125.483 1.00 63.13 101 ASP D O 1
ATOM 3045 N N . ILE B 1 110 ? 153.402 198.689 124.361 1.00 63.36 102 ILE D N 1
ATOM 3046 C CA . ILE B 1 110 ? 153.714 199.870 125.159 1.00 60.85 102 ILE D CA 1
ATOM 3047 C C . ILE B 1 110 ? 153.015 199.805 126.510 1.00 60.80 102 ILE D C 1
ATOM 3048 O O . ILE B 1 110 ? 153.666 199.807 127.563 1.00 62.10 102 ILE D O 1
ATOM 3053 N N . VAL B 1 111 ? 151.680 199.724 126.500 1.00 60.80 103 VAL D N 1
ATOM 3054 C CA . VAL B 1 111 ? 150.909 199.846 127.736 1.00 61.33 103 VAL D CA 1
ATOM 3055 C C . VAL B 1 111 ? 151.342 198.804 128.756 1.00 62.29 103 VAL D C 1
ATOM 3056 O O . VAL B 1 111 ? 151.491 199.115 129.945 1.00 64.97 103 VAL D O 1
ATOM 3060 N N . GLY B 1 112 ? 151.591 197.571 128.311 1.00 59.00 104 GLY D N 1
ATOM 3061 C CA . GLY B 1 112 ? 152.038 196.544 129.235 1.00 53.19 104 GLY D CA 1
ATOM 3062 C C . GLY B 1 112 ? 153.296 196.949 129.974 1.00 51.55 104 GLY D C 1
ATOM 3063 O O . GLY B 1 112 ? 153.370 196.832 131.199 1.00 55.24 104 GLY D O 1
ATOM 3064 N N . GLN B 1 113 ? 154.279 197.483 129.248 1.00 52.29 105 GLN D N 1
ATOM 3065 C CA . GLN B 1 113 ? 155.486 197.973 129.901 1.00 53.51 105 GLN D CA 1
ATOM 3066 C C . GLN B 1 113 ? 155.149 199.059 130.911 1.00 54.69 105 GLN D C 1
ATOM 3067 O O . GLN B 1 113 ? 155.670 199.053 132.034 1.00 54.35 105 GLN D O 1
ATOM 3073 N N . ILE B 1 114 ? 154.245 199.971 130.543 1.00 56.72 106 ILE D N 1
ATOM 3074 C CA . ILE B 1 114 ? 153.807 200.998 131.480 1.00 58.04 106 ILE D CA 1
ATOM 3075 C C . ILE B 1 114 ? 153.237 200.350 132.732 1.00 55.35 106 ILE D C 1
ATOM 3076 O O . ILE B 1 114 ? 153.532 200.774 133.857 1.00 57.34 106 ILE D O 1
ATOM 3081 N N . ALA B 1 115 ? 152.456 199.280 132.556 1.00 51.70 107 ALA D N 1
ATOM 3082 C CA . ALA B 1 115 ? 151.873 198.591 133.701 1.00 51.61 107 ALA D CA 1
ATOM 3083 C C . ALA B 1 115 ? 152.941 198.138 134.682 1.00 51.55 107 ALA D C 1
ATOM 3084 O O . ALA B 1 115 ? 152.710 198.147 135.895 1.00 59.63 107 ALA D O 1
ATOM 3086 N N . PHE B 1 116 ? 154.120 197.757 134.187 1.00 50.44 108 PHE D N 1
ATOM 3087 C CA . PHE B 1 116 ? 155.209 197.411 135.085 1.00 49.80 108 PHE D CA 1
ATOM 3088 C C . PHE B 1 116 ? 156.024 198.616 135.517 1.00 56.66 108 PHE D C 1
ATOM 3089 O O . PHE B 1 116 ? 156.538 198.618 136.639 1.00 63.00 108 PHE D O 1
ATOM 3097 N N . LEU B 1 117 ? 156.124 199.648 134.675 1.00 59.12 109 LEU D N 1
ATOM 3098 C CA . LEU B 1 117 ? 156.879 200.833 135.062 1.00 57.99 109 LEU D CA 1
ATOM 3099 C C . LEU B 1 117 ? 156.299 201.446 136.328 1.00 58.60 109 LEU D C 1
ATOM 3100 O O . LEU B 1 117 ? 157.040 201.807 137.251 1.00 64.89 109 LEU D O 1
ATOM 3105 N N . VAL B 1 118 ? 154.969 201.524 136.404 1.00 56.63 110 VAL D N 1
ATOM 3106 C CA . VAL B 1 118 ? 154.307 201.983 137.621 1.00 57.34 110 VAL D CA 1
ATOM 3107 C C . VAL B 1 118 ? 154.750 201.145 138.811 1.00 59.39 110 VAL D C 1
ATOM 3108 O O . VAL B 1 118 ? 155.077 201.680 139.878 1.00 64.35 110 VAL D O 1
ATOM 3112 N N . ASP B 1 119 ? 154.797 199.820 138.640 1.00 56.90 111 ASP D N 1
ATOM 3113 C CA . ASP B 1 119 ? 155.254 198.955 139.722 1.00 60.34 111 ASP D CA 1
ATOM 3114 C C . ASP B 1 119 ? 156.671 199.313 140.148 1.00 65.02 111 ASP D C 1
ATOM 3115 O O . ASP B 1 119 ? 156.975 199.332 141.347 1.00 71.73 111 ASP D O 1
ATOM 3120 N N . ILE B 1 120 ? 157.541 199.633 139.185 1.00 62.17 112 ILE D N 1
ATOM 3121 C CA . ILE B 1 120 ? 158.900 200.045 139.531 1.00 63.65 112 ILE D CA 1
ATOM 3122 C C . ILE B 1 120 ? 158.860 201.225 140.490 1.00 68.53 112 ILE D C 1
ATOM 3123 O O . ILE B 1 120 ? 159.628 201.288 141.457 1.00 74.70 112 ILE D O 1
ATOM 3128 N N . VAL B 1 121 ? 157.943 202.164 140.254 1.00 66.31 113 VAL D N 1
ATOM 3129 C CA . VAL B 1 121 ? 157.791 203.291 141.166 1.00 67.16 113 VAL D CA 1
ATOM 3130 C C . VAL B 1 121 ? 157.212 202.827 142.497 1.00 70.06 113 VAL D C 1
ATOM 3131 O O . VAL B 1 121 ? 157.681 203.232 143.568 1.00 75.56 113 VAL D O 1
ATOM 3135 N N . LEU B 1 122 ? 156.200 201.954 142.455 1.00 69.16 114 LEU D N 1
ATOM 3136 C CA . LEU B 1 122 ? 155.456 201.623 143.668 1.00 70.95 114 LEU D CA 1
ATOM 3137 C C . LEU B 1 122 ? 156.352 200.961 144.706 1.00 74.75 114 LEU D C 1
ATOM 3138 O O . LEU B 1 122 ? 156.335 201.330 145.886 1.00 81.68 114 LEU D O 1
ATOM 3143 N N . GLN B 1 123 ? 157.175 200.006 144.275 1.00 73.93 115 GLN D N 1
ATOM 3144 C CA . GLN B 1 123 ? 158.058 199.318 145.204 1.00 77.01 115 GLN D CA 1
ATOM 3145 C C . GLN B 1 123 ? 159.124 200.235 145.782 1.00 78.96 115 GLN D C 1
ATOM 3146 O O . GLN B 1 123 ? 159.806 199.840 146.733 1.00 79.89 115 GLN D O 1
ATOM 3152 N N . PHE B 1 124 ? 159.285 201.443 145.236 1.00 79.01 116 PHE D N 1
ATOM 3153 C CA . PHE B 1 124 ? 160.207 202.397 145.836 1.00 78.66 116 PHE D CA 1
ATOM 3154 C C . PHE B 1 124 ? 159.638 203.009 147.109 1.00 84.55 116 PHE D C 1
ATOM 3155 O O . PHE B 1 124 ? 160.398 203.511 147.943 1.00 92.66 116 PHE D O 1
ATOM 3163 N N . PHE B 1 125 ? 158.317 202.992 147.277 1.00 83.86 117 PHE D N 1
ATOM 3164 C CA . PHE B 1 125 ? 157.708 203.476 148.510 1.00 87.33 117 PHE D CA 1
ATOM 3165 C C . PHE B 1 125 ? 156.638 202.515 149.007 1.00 89.05 117 PHE D C 1
ATOM 3166 O O . PHE B 1 125 ? 155.526 202.914 149.361 1.00 94.03 117 PHE D O 1
ATOM 3174 N N . VAL B 1 126 ? 156.966 201.227 149.045 1.00 86.93 118 VAL D N 1
ATOM 3175 C CA . VAL B 1 126 ? 156.156 200.223 149.722 1.00 90.55 118 VAL D CA 1
ATOM 3176 C C . VAL B 1 126 ? 157.000 199.629 150.842 1.00 95.49 118 VAL D C 1
ATOM 3177 O O . VAL B 1 126 ? 158.199 199.384 150.664 1.00 93.09 118 VAL D O 1
ATOM 3181 N N . ALA B 1 127 ? 156.391 199.457 152.011 1.00 99.63 119 ALA D N 1
ATOM 3182 C CA . ALA B 1 127 ? 157.118 198.929 153.155 1.00 96.28 119 ALA D CA 1
ATOM 3183 C C . ALA B 1 127 ? 157.415 197.448 152.960 1.00 97.00 119 ALA D C 1
ATOM 3184 O O . ALA B 1 127 ? 156.743 196.750 152.197 1.00 100.90 119 ALA D O 1
ATOM 3186 N N . TYR B 1 128 ? 158.449 196.972 153.647 1.00 98.16 120 TYR D N 1
ATOM 3187 C CA . TYR B 1 128 ? 158.843 195.574 153.578 1.00 102.54 120 TYR D CA 1
ATOM 3188 C C . TYR B 1 128 ? 159.135 195.052 154.974 1.00 109.56 120 TYR D C 1
ATOM 3189 O O . TYR B 1 128 ? 159.740 195.748 155.794 1.00 111.67 120 TYR D O 1
ATOM 3198 N N . ARG B 1 129 ? 158.695 193.826 155.240 1.00 112.74 121 ARG D N 1
ATOM 3199 C CA . ARG B 1 129 ? 158.99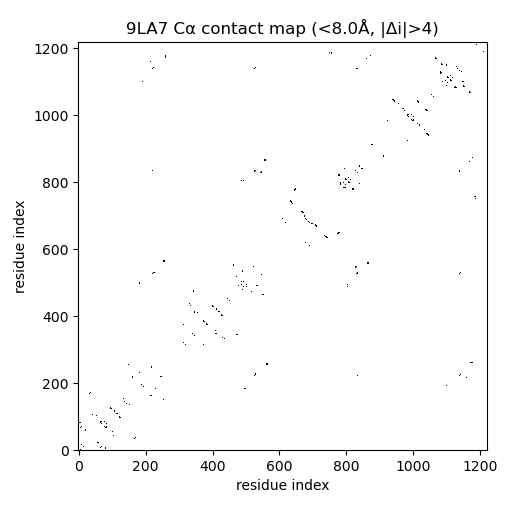2 193.190 156.513 1.00 116.03 121 ARG D CA 1
ATOM 3200 C C . ARG B 1 129 ? 160.435 192.708 156.536 1.00 119.63 121 ARG D C 1
ATOM 3201 O O . ARG B 1 129 ? 160.895 192.027 155.615 1.00 120.17 121 ARG D O 1
ATOM 3209 N N . ASP B 1 130 ? 161.150 193.067 157.596 1.00 123.76 122 ASP D N 1
ATOM 3210 C CA . ASP B 1 130 ? 162.533 192.650 157.739 1.00 125.33 122 ASP D CA 1
ATOM 3211 C C . ASP B 1 130 ? 162.608 191.153 158.024 1.00 128.12 122 ASP D C 1
ATOM 3212 O O . ASP B 1 130 ? 161.652 190.531 158.495 1.00 128.41 122 ASP D O 1
ATOM 3217 N N . THR B 1 131 ? 163.770 190.573 157.726 1.00 129.83 123 THR D N 1
ATOM 3218 C CA . THR B 1 131 ? 163.973 189.137 157.882 1.00 132.48 123 THR D CA 1
ATOM 3219 C C . THR B 1 131 ? 164.231 188.758 159.338 1.00 133.75 123 THR D C 1
ATOM 3220 O O . THR B 1 131 ? 163.484 187.966 159.922 1.00 131.60 123 THR D O 1
ATOM 3224 N N . GLN B 1 132 ? 165.283 189.319 159.936 1.00 135.65 124 GLN D N 1
ATOM 3225 C CA . GLN B 1 132 ? 165.646 188.951 161.300 1.00 135.50 124 GLN D CA 1
ATOM 3226 C C . GLN B 1 132 ? 164.755 189.645 162.325 1.00 134.99 124 GLN D C 1
ATOM 3227 O O . GLN B 1 132 ? 164.224 188.999 163.235 1.00 134.37 124 GLN D O 1
ATOM 3233 N N . THR B 1 133 ? 164.579 190.961 162.192 1.00 133.39 125 THR D N 1
ATOM 3234 C CA . THR B 1 133 ? 163.830 191.717 163.189 1.00 134.21 125 THR D CA 1
ATOM 3235 C C . THR B 1 133 ? 162.331 191.455 163.121 1.00 134.47 125 THR D C 1
ATOM 3236 O O . THR B 1 133 ? 161.628 191.726 164.100 1.00 135.15 125 THR D O 1
ATOM 3240 N N . TYR B 1 134 ? 161.831 190.950 161.991 1.00 132.34 126 TYR D N 1
ATOM 3241 C CA . TYR B 1 134 ? 160.401 190.704 161.787 1.00 133.69 126 TYR D CA 1
ATOM 3242 C C . TYR B 1 134 ? 159.578 191.981 161.931 1.00 132.53 126 TYR D C 1
ATOM 3243 O O . TYR B 1 134 ? 158.377 191.931 162.207 1.00 130.59 126 TYR D O 1
ATOM 3252 N N . ARG B 1 135 ? 160.215 193.133 161.743 1.00 131.57 127 ARG D N 1
ATOM 3253 C CA . ARG B 1 135 ? 159.558 194.431 161.823 1.00 129.87 127 ARG D CA 1
ATOM 3254 C C . ARG B 1 135 ? 159.519 195.040 160.429 1.00 124.97 127 ARG D C 1
ATOM 3255 O O . ARG B 1 135 ? 160.543 195.086 159.740 1.00 123.84 127 ARG D O 1
ATOM 3263 N N . THR B 1 136 ? 158.340 195.500 160.015 1.00 120.90 128 THR D N 1
ATOM 3264 C CA . THR B 1 136 ? 158.180 196.086 158.691 1.00 116.99 128 THR D CA 1
ATOM 3265 C C . THR B 1 136 ? 158.926 197.411 158.596 1.00 113.66 128 THR D C 1
ATOM 3266 O O . THR B 1 136 ? 158.497 198.415 159.173 1.00 112.71 128 THR D O 1
ATOM 3270 N N . VAL B 1 137 ? 160.044 197.418 157.869 1.00 110.89 129 VAL D N 1
ATOM 3271 C CA . VAL B 1 137 ? 160.861 198.619 157.751 1.00 107.75 129 VAL D CA 1
ATOM 3272 C C . VAL B 1 137 ? 160.112 199.666 156.940 1.00 106.75 129 VAL D C 1
ATOM 3273 O O . VAL B 1 137 ? 159.629 199.391 155.834 1.00 109.99 129 VAL D O 1
ATOM 3277 N N . TYR B 1 138 ? 160.015 200.877 157.486 1.00 106.45 130 TYR D N 1
ATOM 3278 C CA . TYR B 1 138 ? 159.255 201.949 156.862 1.00 108.06 130 TYR D CA 1
ATOM 3279 C C . TYR B 1 138 ? 160.120 203.056 156.281 1.00 108.54 130 TYR D C 1
ATOM 3280 O O . TYR B 1 138 ? 159.584 203.938 155.600 1.00 110.05 130 TYR D O 1
ATOM 3289 N N . LYS B 1 139 ? 161.424 203.042 156.526 1.00 108.21 131 LYS D N 1
ATOM 3290 C CA . LYS B 1 139 ? 162.289 204.115 156.056 1.00 109.14 131 LYS D CA 1
ATOM 3291 C C . LYS B 1 139 ? 162.337 204.124 154.533 1.00 107.04 131 LYS D C 1
ATOM 3292 O O . LYS B 1 139 ? 162.692 203.102 153.927 1.00 106.38 131 LYS D O 1
ATOM 3298 N N . PRO B 1 140 ? 161.988 205.235 153.879 1.00 107.47 132 PRO D N 1
ATOM 3299 C CA . PRO B 1 140 ? 162.064 205.270 152.411 1.00 106.78 132 PRO D CA 1
ATOM 3300 C C . PRO B 1 140 ? 163.464 205.038 151.879 1.00 105.35 132 PRO D C 1
ATOM 3301 O O . PRO B 1 140 ? 163.615 204.448 150.803 1.00 105.41 132 PRO D O 1
ATOM 3305 N N . THR B 1 141 ? 164.496 205.483 152.598 1.00 104.63 133 THR D N 1
ATOM 3306 C CA . THR B 1 141 ? 165.863 205.242 152.149 1.00 105.05 133 THR D CA 1
ATOM 3307 C C . THR B 1 141 ? 166.189 203.754 152.154 1.00 101.33 133 THR D C 1
ATOM 3308 O O . THR B 1 141 ? 166.744 203.229 151.181 1.00 99.69 133 THR D O 1
ATOM 3312 N N . ARG B 1 142 ? 165.836 203.052 153.234 1.00 101.92 134 ARG D N 1
ATOM 3313 C CA . ARG B 1 142 ? 166.083 201.615 153.297 1.00 103.06 134 ARG D CA 1
ATOM 3314 C C . ARG B 1 142 ? 165.291 200.870 152.232 1.00 101.44 134 ARG D C 1
ATOM 3315 O O . ARG B 1 142 ? 165.821 199.964 151.577 1.00 100.32 134 ARG D O 1
ATOM 3323 N N . ILE B 1 143 ? 164.022 201.239 152.047 1.00 101.50 135 ILE D N 1
ATOM 3324 C CA . ILE B 1 143 ? 163.183 200.579 151.050 1.00 98.26 135 ILE D CA 1
ATOM 3325 C C . ILE B 1 143 ? 163.771 200.778 149.660 1.00 94.30 135 ILE D C 1
ATOM 3326 O O . ILE B 1 143 ? 163.905 199.829 148.874 1.00 89.41 135 ILE D O 1
ATOM 3331 N N . ALA B 1 144 ? 164.142 202.021 149.344 1.00 94.03 136 ALA D N 1
ATOM 3332 C CA . ALA B 1 144 ? 164.692 202.333 148.034 1.00 90.64 136 ALA D CA 1
ATOM 3333 C C . ALA B 1 144 ? 166.005 201.603 147.798 1.00 89.78 136 ALA D C 1
ATOM 3334 O O . ALA B 1 144 ? 166.231 201.073 146.708 1.00 89.56 136 ALA D O 1
ATOM 3336 N N . PHE B 1 145 ? 166.880 201.557 148.804 1.00 90.84 137 PHE D N 1
ATOM 3337 C CA . PHE B 1 145 ? 168.156 200.870 148.637 1.00 90.85 137 PHE D CA 1
ATOM 3338 C C . PHE B 1 145 ? 167.951 199.373 148.436 1.00 88.60 137 PHE D C 1
ATOM 3339 O O . PHE B 1 145 ? 168.592 198.754 147.574 1.00 90.21 137 PHE D O 1
ATOM 3347 N N . ARG B 1 146 ? 167.055 198.771 149.223 1.00 86.71 138 ARG D N 1
ATOM 3348 C CA . ARG B 1 146 ? 166.823 197.337 149.107 1.00 86.32 138 ARG D CA 1
ATOM 3349 C C . ARG B 1 146 ? 166.241 196.991 147.744 1.00 89.22 138 ARG D C 1
ATOM 3350 O O . ARG B 1 146 ? 166.631 195.993 147.127 1.00 88.30 138 ARG D O 1
ATOM 3358 N N . TYR B 1 147 ? 165.305 197.807 147.252 1.00 88.45 139 TYR D N 1
ATOM 3359 C CA . TYR B 1 147 ? 164.781 197.577 145.910 1.00 80.14 139 TYR D CA 1
ATOM 3360 C C . TYR B 1 147 ? 165.859 197.787 144.854 1.00 77.68 139 TYR D C 1
ATOM 3361 O O . TYR B 1 147 ? 165.968 197.003 143.904 1.00 80.53 139 TYR D O 1
ATOM 3370 N N . LEU B 1 148 ? 166.674 198.834 145.008 1.00 78.52 140 LEU D N 1
ATOM 3371 C CA . LEU B 1 148 ? 167.708 199.137 144.027 1.00 79.68 140 LEU D CA 1
ATOM 3372 C C . LEU B 1 148 ? 168.714 198.005 143.904 1.00 79.71 140 LEU D C 1
ATOM 3373 O O . LEU B 1 148 ? 169.225 197.748 142.809 1.00 79.15 140 LEU D O 1
ATOM 3378 N N . LYS B 1 149 ? 169.017 197.323 145.007 1.00 81.02 141 LYS D N 1
ATOM 3379 C CA . LYS B 1 149 ? 169.981 196.234 144.963 1.00 82.04 141 LYS D CA 1
ATOM 3380 C C . LYS B 1 149 ? 169.354 194.847 144.894 1.00 84.46 141 LYS D C 1
ATOM 3381 O O . LYS B 1 149 ? 170.094 193.862 144.798 1.00 83.67 141 LYS D O 1
ATOM 3387 N N . SER B 1 150 ? 168.024 194.732 144.939 1.00 86.44 142 SER D N 1
ATOM 3388 C CA . SER B 1 150 ? 167.405 193.411 144.860 1.00 85.56 142 SER D CA 1
ATOM 3389 C C . SER B 1 150 ? 166.945 193.076 143.444 1.00 83.37 142 SER D C 1
ATOM 3390 O O . SER B 1 150 ? 167.446 192.131 142.826 1.00 86.00 142 SER D O 1
ATOM 3393 N N . HIS B 1 151 ? 165.993 193.848 142.907 1.00 78.89 143 HIS D N 1
ATOM 3394 C CA . HIS B 1 151 ? 165.412 193.524 141.608 1.00 76.87 143 HIS D CA 1
ATOM 3395 C C . HIS B 1 151 ? 165.137 194.743 140.737 1.00 74.40 143 HIS D C 1
ATOM 3396 O O . HIS B 1 151 ? 164.450 194.604 139.717 1.00 75.49 143 HIS D O 1
ATOM 3403 N N . PHE B 1 152 ? 165.624 195.931 141.100 1.00 72.20 144 PHE D N 1
ATOM 3404 C CA . PHE B 1 152 ? 165.325 197.113 140.298 1.00 66.96 144 PHE D CA 1
ATOM 3405 C C . PHE B 1 152 ? 165.919 197.004 138.902 1.00 67.87 144 PHE D C 1
ATOM 3406 O O . PHE B 1 152 ? 165.287 197.404 137.919 1.00 70.81 144 PHE D O 1
ATOM 3414 N N . LEU B 1 153 ? 167.145 196.489 138.797 1.00 69.44 145 LEU D N 1
ATOM 3415 C CA . LEU B 1 153 ? 167.848 196.503 137.519 1.00 68.82 145 LEU D CA 1
ATOM 3416 C C . LEU B 1 153 ? 167.133 195.648 136.482 1.00 66.42 145 LEU D C 1
ATOM 3417 O O . LEU B 1 153 ? 166.914 196.085 135.346 1.00 65.03 145 LEU D O 1
ATOM 3422 N N . MET B 1 154 ? 166.760 194.423 136.854 1.00 64.53 146 MET D N 1
ATOM 3423 C CA . MET B 1 154 ? 166.125 193.525 135.899 1.00 62.48 146 MET D CA 1
ATOM 3424 C C . MET B 1 154 ? 164.697 193.942 135.584 1.00 61.38 146 MET D C 1
ATOM 3425 O O . MET B 1 154 ? 164.186 193.606 134.511 1.00 62.14 146 MET D O 1
ATOM 3430 N N . ASP B 1 155 ? 164.041 194.660 136.495 1.00 59.50 147 ASP D N 1
ATOM 3431 C CA . ASP B 1 155 ? 162.728 195.215 136.193 1.00 58.87 147 ASP D CA 1
ATOM 3432 C C . ASP B 1 155 ? 162.839 196.381 135.218 1.00 59.91 147 ASP D C 1
ATOM 3433 O O . ASP B 1 155 ? 162.076 196.468 134.247 1.00 59.90 147 ASP D O 1
ATOM 3438 N N . PHE B 1 156 ? 163.796 197.278 135.455 1.00 61.72 148 PHE D N 1
ATOM 3439 C CA . PHE B 1 156 ? 163.962 198.455 134.612 1.00 59.58 148 PHE D CA 1
ATOM 3440 C C . PHE B 1 156 ? 164.429 198.080 133.211 1.00 59.03 148 PHE D C 1
ATOM 3441 O O . PHE B 1 156 ? 163.937 198.629 132.219 1.00 57.66 148 PHE D O 1
ATOM 3449 N N . ILE B 1 157 ? 165.385 197.152 133.109 1.00 58.57 149 ILE D N 1
ATOM 3450 C CA . ILE B 1 157 ? 165.828 196.693 131.795 1.00 56.79 149 ILE D CA 1
ATOM 3451 C C . ILE B 1 157 ? 164.686 195.999 131.067 1.00 56.92 149 ILE D C 1
ATOM 3452 O O . ILE B 1 157 ? 164.512 196.162 129.853 1.00 60.91 149 ILE D O 1
ATOM 3457 N N . GLY B 1 158 ? 163.886 195.221 131.797 1.00 52.21 150 GLY D N 1
ATOM 3458 C CA . GLY B 1 158 ? 162.726 194.595 131.187 1.00 42.92 150 GLY D CA 1
ATOM 3459 C C . GLY B 1 158 ? 161.710 195.604 130.691 1.00 46.33 150 GLY D C 1
ATOM 3460 O O . GLY B 1 158 ? 160.999 195.355 129.715 1.00 49.38 150 GLY D O 1
ATOM 3461 N N . CYS B 1 159 ? 161.627 196.759 131.353 1.00 53.70 151 CYS D N 1
ATOM 3462 C CA . CYS B 1 159 ? 160.649 197.769 130.966 1.00 53.19 151 CYS D CA 1
ATOM 3463 C C . CYS B 1 159 ? 161.066 198.585 129.748 1.00 50.10 151 CYS D C 1
ATOM 3464 O O . CYS B 1 159 ? 160.271 199.407 129.282 1.00 53.18 151 CYS D O 1
ATOM 3467 N N . PHE B 1 160 ? 162.274 198.395 129.229 1.00 51.66 152 PHE D N 1
ATOM 3468 C CA . PHE B 1 160 ? 162.694 199.154 128.060 1.00 51.29 152 PHE D CA 1
ATOM 3469 C C . PHE B 1 160 ? 161.893 198.719 126.835 1.00 51.49 152 PHE D C 1
ATOM 3470 O O . PHE B 1 160 ? 161.498 197.552 126.734 1.00 55.40 152 PHE D O 1
ATOM 3478 N N . PRO B 1 161 ? 161.628 199.627 125.890 1.00 47.85 153 PRO D N 1
ATOM 3479 C CA . PRO B 1 161 ? 160.896 199.238 124.677 1.00 48.43 153 PRO D CA 1
ATOM 3480 C C . PRO B 1 161 ? 161.763 198.433 123.725 1.00 47.39 153 PRO D C 1
ATOM 3481 O O . PRO B 1 161 ? 162.236 198.956 122.712 1.00 48.93 153 PRO D O 1
ATOM 3485 N N . TRP B 1 162 ? 161.969 197.152 124.038 1.00 44.47 154 TRP D N 1
ATOM 3486 C CA . TRP B 1 162 ? 162.935 196.357 123.290 1.00 41.17 154 TRP D CA 1
ATOM 3487 C C . TRP B 1 162 ? 162.493 196.115 121.854 1.00 45.38 154 TRP D C 1
ATOM 3488 O O . TRP B 1 162 ? 163.339 195.900 120.982 1.00 47.09 154 TRP D O 1
ATOM 3499 N N . ASP B 1 163 ? 161.190 196.154 121.581 1.00 47.46 155 ASP D N 1
ATOM 3500 C CA . ASP B 1 163 ? 160.735 196.047 120.198 1.00 44.40 155 ASP D CA 1
ATOM 3501 C C . ASP B 1 163 ? 161.094 197.298 119.408 1.00 46.84 155 ASP D C 1
ATOM 3502 O O . ASP B 1 163 ? 161.617 197.215 118.290 1.00 51.49 155 ASP D O 1
ATOM 3507 N N . LEU B 1 164 ? 160.820 198.472 119.977 1.00 46.88 156 LEU D N 1
ATOM 3508 C CA . LEU B 1 164 ? 161.184 199.718 119.312 1.00 45.13 156 LEU D CA 1
ATOM 3509 C C . LEU B 1 164 ? 162.695 199.859 119.199 1.00 47.69 156 LEU D C 1
ATOM 3510 O O . LEU B 1 1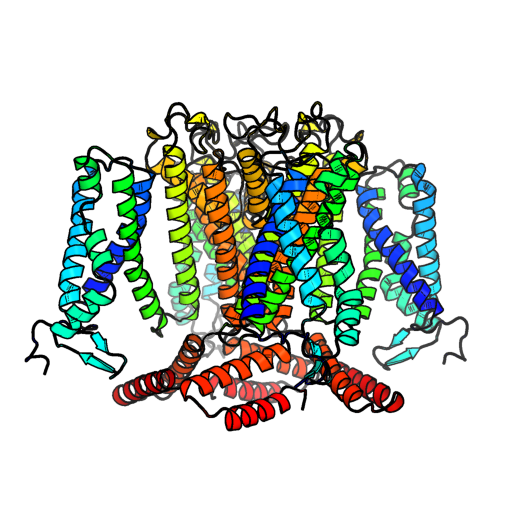64 ? 163.201 200.368 118.194 1.00 52.11 156 LEU D O 1
ATOM 3515 N N . ILE B 1 165 ? 163.432 199.422 120.222 1.00 45.72 157 ILE D N 1
ATOM 3516 C CA . ILE B 1 165 ? 164.889 199.492 120.168 1.00 40.86 157 ILE D CA 1
ATOM 3517 C C . ILE B 1 165 ? 165.427 198.539 119.108 1.00 44.08 157 ILE D C 1
ATOM 3518 O O . ILE B 1 165 ? 166.384 198.859 118.393 1.00 50.27 157 ILE D O 1
ATOM 3523 N N . TYR B 1 166 ? 164.789 197.374 118.972 1.00 43.23 158 TYR D N 1
ATOM 3524 C CA . TYR B 1 166 ? 165.211 196.400 117.928 1.00 44.50 158 TYR D CA 1
ATOM 3525 C C . TYR B 1 166 ? 164.954 196.995 116.554 1.00 41.68 158 TYR D C 1
ATOM 3526 O O . TYR B 1 166 ? 165.829 196.895 115.673 1.00 42.25 158 TYR D O 1
ATOM 3535 N N . LYS B 1 167 ? 163.782 197.600 116.370 1.00 41.00 159 LYS D N 1
ATOM 3536 C CA . LYS B 1 167 ? 163.431 198.132 115.057 1.00 43.78 159 LYS D CA 1
ATOM 3537 C C . LYS B 1 167 ? 164.284 199.343 114.701 1.00 51.23 159 LYS D C 1
ATOM 3538 O O . LYS B 1 167 ? 164.650 199.529 113.535 1.00 55.18 159 LYS D O 1
ATOM 3544 N N . ALA B 1 168 ? 164.608 200.179 115.688 1.00 48.13 160 ALA D N 1
ATOM 3545 C CA . ALA B 1 168 ? 165.399 201.375 115.419 1.00 48.14 160 ALA D CA 1
ATOM 3546 C C . ALA B 1 168 ? 166.849 201.029 115.109 1.00 52.13 160 ALA D C 1
ATOM 3547 O O . ALA B 1 168 ? 167.478 201.675 114.265 1.00 53.63 160 ALA D O 1
ATOM 3549 N N . SER B 1 169 ? 167.398 200.017 115.779 1.00 48.57 161 SER D N 1
ATOM 3550 C CA . SER B 1 169 ? 168.804 199.678 115.600 1.00 48.76 161 SER D CA 1
ATOM 3551 C C . SER B 1 169 ? 169.021 198.743 114.417 1.00 48.78 161 SER D C 1
ATOM 3552 O O . SER B 1 169 ? 169.681 197.708 114.552 1.00 48.37 161 SER D O 1
ATOM 3555 N N . GLY B 1 170 ? 168.488 199.109 113.255 1.00 49.35 162 GLY D N 1
ATOM 3556 C CA . GLY B 1 170 ? 168.730 198.356 112.032 1.00 49.89 162 GLY D CA 1
ATOM 3557 C C . GLY B 1 170 ? 168.305 196.905 112.075 1.00 53.02 162 GLY D C 1
ATOM 3558 O O . GLY B 1 170 ? 168.864 196.079 111.342 1.00 55.04 162 GLY D O 1
ATOM 3559 N N . LYS B 1 171 ? 167.321 196.574 112.914 1.00 50.68 163 LYS D N 1
ATOM 3560 C CA . LYS B 1 171 ? 166.838 195.200 113.062 1.00 43.00 163 LYS D CA 1
ATOM 3561 C C . LYS B 1 171 ? 167.973 194.244 113.419 1.00 44.18 163 LYS D C 1
ATOM 3562 O O . LYS B 1 171 ? 168.106 193.161 112.846 1.00 46.06 163 LYS D O 1
ATOM 3568 N N . HIS B 1 172 ? 168.808 194.651 114.371 1.00 42.74 164 HIS D N 1
ATOM 3569 C CA . HIS B 1 172 ? 169.894 193.800 114.839 1.00 44.95 164 HIS D CA 1
ATOM 3570 C C . HIS B 1 172 ? 169.315 192.703 115.721 1.00 45.65 164 HIS D C 1
ATOM 3571 O O . HIS B 1 172 ? 168.663 192.991 116.729 1.00 49.87 164 HIS D O 1
ATOM 3578 N N . GLU B 1 173 ? 169.499 191.439 115.334 1.00 40.60 165 GLU D N 1
ATOM 3579 C CA . GLU B 1 173 ? 168.832 190.322 116.061 1.00 39.80 165 GLU D CA 1
ATOM 3580 C C . GLU B 1 173 ? 169.206 190.275 117.552 1.00 42.21 165 GLU D C 1
ATOM 3581 O O . GLU B 1 173 ? 168.334 189.895 118.355 1.00 43.70 165 GLU D O 1
ATOM 3587 N N . LEU B 1 174 ? 170.431 190.642 117.919 1.00 43.47 166 LEU D N 1
ATOM 3588 C CA . LEU B 1 174 ? 170.855 190.496 119.338 1.00 45.90 166 LEU D CA 1
ATOM 3589 C C . LEU B 1 174 ? 169.978 191.363 120.257 1.00 44.34 166 LEU D C 1
ATOM 3590 O O . LEU B 1 174 ? 169.791 190.975 121.427 1.00 44.61 166 LEU D O 1
ATOM 3595 N N . VAL B 1 175 ? 169.467 192.486 119.752 1.00 43.26 167 VAL D N 1
ATOM 3596 C CA . VAL B 1 175 ? 168.636 193.404 120.586 1.00 40.91 167 VAL D CA 1
ATOM 3597 C C . VAL B 1 175 ? 167.380 192.653 121.055 1.00 39.49 167 VAL D C 1
ATOM 3598 O O . VAL B 1 175 ? 166.918 192.923 122.181 1.00 41.89 167 VAL D O 1
ATOM 3602 N N . ARG B 1 176 ? 166.862 191.740 120.230 1.00 38.46 168 ARG D N 1
ATOM 3603 C CA . ARG B 1 176 ? 165.614 191.007 120.564 1.00 32.34 168 ARG D CA 1
ATOM 3604 C C . ARG B 1 176 ? 165.882 189.934 121.631 1.00 33.03 168 ARG D C 1
ATOM 3605 O O . ARG B 1 176 ? 164.905 189.361 122.139 1.00 39.54 168 ARG D O 1
ATOM 3613 N N . TYR B 1 177 ? 167.148 189.677 121.961 1.00 35.84 169 TYR D N 1
ATOM 3614 C CA . TYR B 1 177 ? 167.480 188.697 123.031 1.00 32.63 169 TYR D CA 1
ATOM 3615 C C . TYR B 1 177 ? 167.337 189.376 124.384 1.00 34.65 169 TYR D C 1
ATOM 3616 O O . TYR B 1 177 ? 167.300 188.682 125.418 1.00 37.80 169 TYR D O 1
ATOM 3625 N N . LEU B 1 178 ? 167.267 190.707 124.384 1.00 36.93 170 LEU D N 1
ATOM 3626 C CA . LEU B 1 178 ? 167.072 191.459 125.648 1.00 36.76 170 LEU D CA 1
ATOM 3627 C C . LEU B 1 178 ? 165.609 191.308 126.080 1.00 38.69 170 LEU D C 1
ATOM 3628 O O . LEU B 1 178 ? 165.304 191.614 127.246 1.00 42.35 170 LEU D O 1
ATOM 3633 N N . LEU B 1 179 ? 164.743 190.858 125.170 1.00 34.11 171 LEU D N 1
ATOM 3634 C CA . LEU B 1 179 ? 163.325 190.607 125.529 1.00 32.21 171 LEU D CA 1
ATOM 3635 C C . LEU B 1 179 ? 163.293 189.574 126.659 1.00 33.55 171 LEU D C 1
ATOM 3636 O O . LEU B 1 179 ? 162.361 189.624 127.476 1.00 39.23 171 LEU D O 1
ATOM 3641 N N . TRP B 1 180 ? 164.291 188.692 126.711 1.00 31.34 172 TRP D N 1
ATOM 3642 C CA . TRP B 1 180 ? 164.299 187.616 127.733 1.00 29.66 172 TRP D CA 1
ATOM 3643 C C . TRP B 1 180 ? 164.454 188.193 129.139 1.00 33.91 172 TRP D C 1
ATOM 3644 O O . TRP B 1 180 ? 164.230 187.443 130.098 1.00 37.04 172 TRP D O 1
ATOM 3655 N N . ILE B 1 181 ? 164.854 189.459 129.272 1.00 37.92 173 ILE D N 1
ATOM 3656 C CA . ILE B 1 181 ? 164.879 190.065 130.598 1.00 38.72 173 ILE D CA 1
ATOM 3657 C C . ILE B 1 181 ? 163.477 190.099 131.189 1.00 42.50 173 ILE D C 1
ATOM 3658 O O . ILE B 1 181 ? 163.305 189.987 132.408 1.00 48.41 173 ILE D O 1
ATOM 3663 N N . ARG B 1 182 ? 162.453 190.231 130.341 1.00 37.13 174 ARG D N 1
ATOM 3664 C CA . ARG B 1 182 ? 161.075 190.224 130.817 1.00 32.04 174 ARG D CA 1
ATOM 3665 C C . ARG B 1 182 ? 160.657 188.859 131.345 1.00 34.97 174 ARG D C 1
ATOM 3666 O O . ARG B 1 182 ? 159.582 188.738 131.940 1.00 39.53 174 ARG D O 1
ATOM 3674 N N . LEU B 1 183 ? 161.476 187.830 131.126 1.00 37.41 175 LEU D N 1
ATOM 3675 C CA . LEU B 1 183 ? 161.307 186.563 131.825 1.00 35.69 175 LEU D CA 1
ATOM 3676 C C . LEU B 1 183 ? 161.402 186.727 133.332 1.00 40.03 175 LEU D C 1
ATOM 3677 O O . LEU B 1 183 ? 160.799 185.943 134.071 1.00 46.27 175 LEU D O 1
ATOM 3682 N N . PHE B 1 184 ? 162.147 187.728 133.803 1.00 44.54 176 PHE D N 1
ATOM 3683 C CA . PHE B 1 184 ? 162.309 187.936 135.235 1.00 44.44 176 PHE D CA 1
ATOM 3684 C C . PHE B 1 184 ? 161.026 188.414 135.896 1.00 45.40 176 PHE D C 1
ATOM 3685 O O . PHE B 1 184 ? 160.942 188.409 137.127 1.00 50.83 176 PHE D O 1
ATOM 3693 N N . ARG B 1 185 ? 160.026 188.819 135.112 1.00 47.47 177 ARG D N 1
ATOM 3694 C CA . ARG B 1 185 ? 158.722 189.152 135.667 1.00 39.30 177 ARG D CA 1
ATOM 3695 C C . ARG B 1 185 ? 157.984 187.928 136.186 1.00 41.54 177 ARG D C 1
ATOM 3696 O O . ARG B 1 185 ? 156.933 188.081 136.814 1.00 49.76 177 ARG D O 1
ATOM 3704 N N . VAL B 1 186 ? 158.496 186.723 135.926 1.00 43.16 178 VAL D N 1
ATOM 3705 C CA . VAL B 1 186 ? 157.965 185.521 136.556 1.00 44.48 178 VAL D CA 1
ATOM 3706 C C . VAL B 1 186 ? 158.261 185.476 138.047 1.00 48.74 178 VAL D C 1
ATOM 3707 O O . VAL B 1 186 ? 157.736 184.605 138.754 1.00 53.74 178 VAL D O 1
ATOM 3711 N N . ARG B 1 187 ? 159.089 186.398 138.547 1.00 49.77 179 ARG D N 1
ATOM 3712 C CA . ARG B 1 187 ? 159.303 186.486 139.986 1.00 51.17 179 ARG D CA 1
ATOM 3713 C C . ARG B 1 187 ? 158.017 186.843 140.714 1.00 55.20 179 ARG D C 1
ATOM 3714 O O . ARG B 1 187 ? 157.840 186.464 141.873 1.00 60.32 179 ARG D O 1
ATOM 3722 N N . LYS B 1 188 ? 157.108 187.570 140.058 1.00 50.98 180 LYS D N 1
ATOM 3723 C CA . LYS B 1 188 ? 155.818 187.858 140.676 1.00 50.16 180 LYS D CA 1
ATOM 3724 C C . LYS B 1 188 ? 155.005 186.585 140.866 1.00 50.78 180 LYS D C 1
ATOM 3725 O O . LYS B 1 188 ? 154.357 186.403 141.901 1.00 56.13 180 LYS D O 1
ATOM 3731 N N . VAL B 1 189 ? 155.042 185.680 139.885 1.00 51.32 181 VAL D N 1
ATOM 3732 C CA . VAL B 1 189 ? 154.369 184.393 140.036 1.00 50.09 181 VAL D CA 1
ATOM 3733 C C . VAL B 1 189 ? 155.049 183.558 141.113 1.00 52.60 181 VAL D C 1
ATOM 3734 O O . VAL B 1 189 ? 154.388 182.856 141.890 1.00 59.08 181 VAL D O 1
ATOM 3738 N N . VAL B 1 190 ? 156.381 183.611 141.168 1.00 50.57 182 VAL D N 1
ATOM 3739 C CA . VAL B 1 190 ? 157.111 182.884 142.204 1.00 5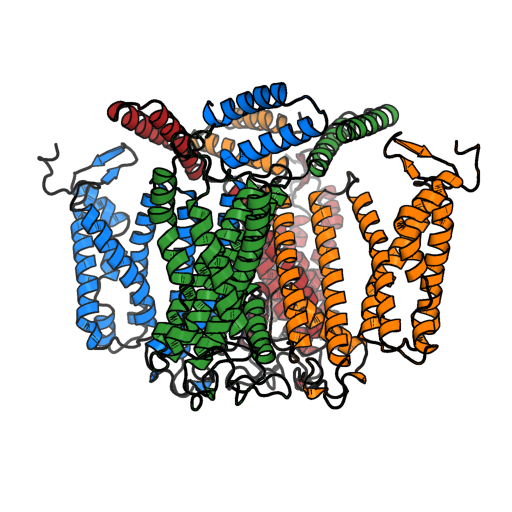5.62 182 VAL D CA 1
ATOM 3740 C C . VAL B 1 190 ? 156.716 183.389 143.587 1.00 60.25 182 VAL D C 1
ATOM 3741 O O . VAL B 1 190 ? 156.497 182.601 144.514 1.00 63.65 182 VAL D O 1
ATOM 3745 N N . GLU B 1 191 ? 156.609 184.709 143.745 1.00 59.16 183 GLU D N 1
ATOM 3746 C CA . GLU B 1 191 ? 156.212 185.283 145.025 1.00 61.27 183 GLU D CA 1
ATOM 3747 C C . GLU B 1 191 ? 154.757 184.964 145.347 1.00 61.67 183 GLU D C 1
ATOM 3748 O O . GLU B 1 191 ? 154.402 184.765 146.514 1.00 68.36 183 GLU D O 1
ATOM 3754 N N . PHE B 1 192 ? 153.899 184.918 144.326 1.00 56.32 184 PHE D N 1
ATOM 3755 C CA . PHE B 1 192 ? 152.521 184.493 144.541 1.00 58.91 184 PHE D CA 1
ATOM 3756 C C . PHE B 1 192 ? 152.463 183.073 145.083 1.00 61.13 184 PHE D C 1
ATOM 3757 O O . PHE B 1 192 ? 151.715 182.790 146.024 1.00 65.94 184 PHE D O 1
ATOM 3765 N N . PHE B 1 193 ? 153.247 182.165 144.503 1.00 60.99 185 PHE D N 1
ATOM 3766 C CA . PHE B 1 193 ? 153.256 180.793 145.002 1.00 59.69 185 PHE D CA 1
ATOM 3767 C C . PHE B 1 193 ? 153.904 180.699 146.378 1.00 64.59 185 PHE D C 1
ATOM 3768 O O . PHE B 1 193 ? 153.510 179.856 147.189 1.00 70.51 185 PHE D O 1
ATOM 3776 N N . GLN B 1 194 ? 154.884 181.558 146.664 1.00 65.05 186 GLN D N 1
ATOM 3777 C CA . GLN B 1 194 ? 155.451 181.618 148.008 1.00 69.17 186 GLN D CA 1
ATOM 3778 C C . GLN B 1 194 ? 154.390 182.012 149.028 1.00 69.26 186 GLN D C 1
ATOM 3779 O O . GLN B 1 194 ? 154.264 181.389 150.089 1.00 72.18 186 GLN D O 1
ATOM 3785 N N . ARG B 1 195 ? 153.606 183.044 148.711 1.00 65.53 187 ARG D N 1
ATOM 3786 C CA . ARG B 1 195 ? 152.523 183.458 149.596 1.00 69.26 187 ARG D CA 1
ATOM 3787 C C . ARG B 1 195 ? 151.472 182.363 149.731 1.00 72.65 187 ARG D C 1
ATOM 3788 O O . ARG B 1 195 ? 150.941 182.134 150.824 1.00 77.18 187 ARG D O 1
ATOM 3796 N N . LEU B 1 196 ? 151.157 181.679 148.629 1.00 71.10 188 LEU D N 1
ATOM 3797 C CA . LEU B 1 196 ? 150.170 180.605 148.677 1.00 67.60 188 LEU D CA 1
ATOM 3798 C C . LEU B 1 196 ? 150.635 179.464 149.573 1.00 71.44 188 LEU D C 1
ATOM 3799 O O . LEU B 1 196 ? 149.848 178.917 150.353 1.00 75.33 188 LEU D O 1
ATOM 3804 N N . GLU B 1 197 ? 151.911 179.085 149.471 1.00 71.39 189 GLU D N 1
ATOM 3805 C CA . GLU B 1 197 ? 152.440 178.049 150.351 1.00 76.14 189 GLU D CA 1
ATOM 3806 C C . GLU B 1 197 ? 152.528 178.539 151.790 1.00 81.65 189 GLU D C 1
ATOM 3807 O O . GLU B 1 197 ? 152.480 177.729 152.723 1.00 84.03 189 GLU D O 1
ATOM 3813 N N . LYS B 1 198 ? 152.656 179.853 151.990 1.00 80.13 190 LYS D N 1
ATOM 3814 C CA . LYS B 1 198 ? 152.589 180.398 153.341 1.00 77.88 190 LYS D CA 1
ATOM 3815 C C . LYS B 1 198 ? 151.164 180.375 153.879 1.00 81.32 190 LYS D C 1
ATOM 3816 O O . LYS B 1 198 ? 150.963 180.317 155.097 1.00 84.81 190 LYS D O 1
ATOM 3822 N N . ASP B 1 199 ? 150.171 180.422 152.994 1.00 82.25 191 ASP D N 1
ATOM 3823 C CA . ASP B 1 199 ? 148.779 180.390 153.420 1.00 82.59 191 ASP D CA 1
ATOM 3824 C C . ASP B 1 199 ? 148.420 179.012 153.963 1.00 88.44 191 ASP D C 1
ATOM 3825 O O . ASP B 1 199 ? 148.804 177.983 153.401 1.00 85.21 191 ASP D O 1
ATOM 3830 N N . THR B 1 200 ? 147.675 178.998 155.067 1.00 94.41 192 THR D N 1
ATOM 3831 C CA . THR B 1 200 ? 147.262 177.765 155.720 1.00 94.20 192 THR D CA 1
ATOM 3832 C C . THR B 1 200 ? 145.974 177.186 155.149 1.00 89.14 192 THR D C 1
ATOM 3833 O O . THR B 1 200 ? 145.665 176.021 155.415 1.00 87.26 192 THR D O 1
ATOM 3837 N N . ARG B 1 201 ? 145.218 177.966 154.372 1.00 89.18 193 ARG D N 1
ATOM 3838 C CA . ARG B 1 201 ? 143.977 177.464 153.793 1.00 92.43 193 ARG D CA 1
ATOM 3839 C C . ARG B 1 201 ? 144.228 176.379 152.754 1.00 90.57 193 ARG D C 1
ATOM 3840 O O . ARG B 1 201 ? 143.322 175.591 152.460 1.00 90.53 193 ARG D O 1
ATOM 3848 N N . ILE B 1 202 ? 145.437 176.310 152.208 1.00 91.11 194 ILE D N 1
ATOM 3849 C CA . ILE B 1 202 ? 145.784 175.333 151.188 1.00 83.38 194 ILE D CA 1
ATOM 3850 C C . ILE B 1 202 ? 146.929 174.469 151.702 1.00 76.35 194 ILE D C 1
ATOM 3851 O O . ILE B 1 202 ? 147.784 174.910 152.477 1.00 73.99 194 ILE D O 1
ATOM 3856 N N . ASN B 1 203 ? 146.921 173.207 151.284 1.00 72.88 195 ASN D N 1
ATOM 3857 C CA . ASN B 1 203 ? 147.970 172.277 151.669 1.00 72.20 195 ASN D CA 1
ATOM 3858 C C . ASN B 1 203 ? 149.298 172.696 151.047 1.00 67.00 195 ASN D C 1
ATOM 3859 O O . ASN B 1 203 ? 149.355 173.164 149.907 1.00 69.84 195 ASN D O 1
ATOM 3864 N N . TYR B 1 204 ? 150.378 172.569 151.822 1.00 63.56 196 TYR D N 1
ATOM 3865 C CA . TYR B 1 204 ? 151.714 173.026 151.348 1.00 64.81 196 TYR D CA 1
ATOM 3866 C C . TYR B 1 204 ? 152.173 172.176 150.166 1.00 63.86 196 TYR D C 1
ATOM 3867 O O . TYR B 1 204 ? 152.620 172.736 149.146 1.00 63.29 196 TYR D O 1
ATOM 3876 N N . LEU B 1 205 ? 152.107 170.853 150.312 1.00 63.60 197 LEU D N 1
ATOM 3877 C CA . LEU B 1 205 ? 152.565 169.989 149.231 1.00 59.07 197 LEU D CA 1
ATOM 3878 C C . LEU B 1 205 ? 151.714 170.148 147.979 1.00 51.83 197 LEU D C 1
ATOM 3879 O O . LEU B 1 205 ? 152.236 170.047 146.864 1.00 51.96 197 LEU D O 1
ATOM 3884 N N . PHE B 1 206 ? 150.415 170.406 148.137 1.00 52.41 198 PHE D N 1
ATOM 3885 C CA . PHE B 1 206 ? 149.593 170.739 146.981 1.00 49.35 198 PHE D CA 1
ATOM 3886 C C . PHE B 1 206 ? 150.052 172.038 146.333 1.00 49.83 198 PHE D C 1
ATOM 3887 O O . PHE B 1 206 ? 150.032 172.160 145.104 1.00 49.35 198 PHE D O 1
ATOM 3895 N N . THR B 1 207 ? 150.463 173.019 147.139 1.00 54.10 199 THR D N 1
ATOM 3896 C CA . THR B 1 207 ? 151.015 174.250 146.583 1.00 51.04 199 THR D CA 1
ATOM 3897 C C . THR B 1 207 ? 152.312 173.982 145.832 1.00 49.32 199 THR D C 1
ATOM 3898 O O . THR B 1 207 ? 152.564 174.586 144.786 1.00 50.67 199 THR D O 1
ATOM 3902 N N . ARG B 1 208 ? 153.153 173.087 146.356 1.00 48.48 200 ARG D N 1
ATOM 3903 C CA . ARG B 1 208 ? 154.359 172.702 145.630 1.00 48.55 200 ARG D CA 1
ATOM 3904 C C . ARG B 1 208 ? 154.024 172.027 144.307 1.00 44.73 200 ARG D C 1
ATOM 3905 O O . ARG B 1 208 ? 154.689 172.275 143.295 1.00 46.83 200 ARG D O 1
ATOM 3913 N N . ILE B 1 209 ? 153.004 171.167 144.298 1.00 41.36 201 ILE D N 1
ATOM 3914 C CA . ILE B 1 209 ? 152.580 170.518 143.060 1.00 37.91 201 ILE D CA 1
ATOM 3915 C C . ILE B 1 209 ? 152.081 171.553 142.058 1.00 39.72 201 ILE D C 1
ATOM 3916 O O . ILE B 1 209 ? 152.379 171.474 140.862 1.00 41.12 201 ILE D O 1
ATOM 3921 N N . LEU B 1 210 ? 151.302 172.529 142.528 1.00 42.79 202 LEU D N 1
ATOM 3922 C CA . LEU B 1 210 ? 150.823 173.585 141.642 1.00 40.62 202 LEU D CA 1
ATOM 3923 C C . LEU B 1 210 ? 151.978 174.414 141.093 1.00 40.97 202 LEU D C 1
ATOM 3924 O O . LEU B 1 210 ? 151.975 174.798 139.919 1.00 42.40 202 LEU D O 1
ATOM 3929 N N . LYS B 1 211 ? 152.971 174.707 141.934 1.00 41.27 203 LYS D N 1
ATOM 3930 C CA . LYS B 1 211 ? 154.145 175.439 141.473 1.00 37.52 203 LYS D CA 1
ATOM 3931 C C . LYS B 1 211 ? 154.896 174.654 140.407 1.00 38.29 203 LYS D C 1
ATOM 3932 O O . LYS B 1 211 ? 155.317 175.216 139.390 1.00 41.10 203 LYS D O 1
ATOM 3938 N N . LEU B 1 212 ? 155.066 173.348 140.619 1.00 38.60 204 LEU D N 1
ATOM 3939 C CA . LEU B 1 212 ? 155.746 172.519 139.631 1.00 34.67 204 LEU D CA 1
ATOM 3940 C C . LEU B 1 212 ? 154.950 172.424 138.337 1.00 35.93 204 LEU D C 1
ATOM 3941 O O . LEU B 1 212 ? 155.532 172.390 137.250 1.00 37.15 204 LEU D O 1
ATOM 3946 N N . LEU B 1 213 ? 153.622 172.366 138.430 1.00 36.05 205 LEU D N 1
ATOM 3947 C CA . LEU B 1 213 ? 152.805 172.316 137.222 1.00 34.51 205 LEU D CA 1
ATOM 3948 C C . LEU B 1 213 ? 152.880 173.627 136.453 1.00 33.76 205 LEU D C 1
ATOM 3949 O O . LEU B 1 213 ? 152.935 173.627 135.218 1.00 37.12 205 LEU D O 1
ATOM 3954 N N . PHE B 1 214 ? 152.889 174.757 137.163 1.00 35.87 206 PHE D N 1
ATOM 3955 C CA . PHE B 1 214 ? 153.088 176.036 136.490 1.00 35.07 206 PHE D CA 1
ATOM 3956 C C . PHE B 1 214 ? 154.460 176.102 135.835 1.00 33.51 206 PHE D C 1
ATOM 3957 O O . PHE B 1 214 ? 154.597 176.617 134.721 1.00 34.07 206 PHE D O 1
ATOM 3965 N N . VAL B 1 215 ? 155.490 175.604 136.521 1.00 33.36 207 VAL D N 1
ATOM 3966 C CA . VAL B 1 215 ? 156.831 175.594 135.945 1.00 31.51 207 VAL D CA 1
ATOM 3967 C C . VAL B 1 215 ? 156.863 174.729 134.694 1.00 31.59 207 VAL D C 1
ATOM 3968 O O . VAL B 1 215 ? 157.461 175.102 133.681 1.00 33.95 207 VAL D O 1
ATOM 3972 N N . GLU B 1 216 ? 156.218 173.563 134.742 1.00 33.47 208 GLU D N 1
ATOM 3973 C CA . GLU B 1 216 ? 156.167 172.682 133.580 1.00 32.24 208 GLU D CA 1
ATOM 3974 C C . GLU B 1 216 ? 155.451 173.351 132.416 1.00 27.68 208 GLU D C 1
ATOM 3975 O O . GLU B 1 216 ? 155.925 173.309 131.276 1.00 31.53 208 GLU D O 1
ATOM 3981 N N . VAL B 1 217 ? 154.310 173.986 132.688 1.00 28.32 209 VAL D N 1
ATOM 3982 C CA . VAL B 1 217 ? 153.559 174.667 131.638 1.00 30.91 209 VAL D CA 1
ATOM 3983 C C . VAL B 1 217 ? 154.391 175.789 131.031 1.00 27.56 209 VAL D C 1
ATOM 3984 O O . VAL B 1 217 ? 154.477 175.932 129.803 1.00 30.73 209 VAL D O 1
ATOM 3988 N N . TYR B 1 218 ? 155.027 176.592 131.880 1.00 26.60 210 TYR D N 1
ATOM 3989 C CA . TYR B 1 218 ? 155.769 177.743 131.390 1.00 26.59 210 TYR D CA 1
ATOM 3990 C C . TYR B 1 218 ? 156.998 177.310 130.605 1.00 25.35 210 TYR D C 1
ATOM 3991 O O . TYR B 1 218 ? 157.312 177.891 129.561 1.00 28.54 210 TYR D O 1
ATOM 4000 N N . CYS B 1 219 ? 157.699 176.283 131.088 1.00 23.92 211 CYS D N 1
ATOM 4001 C CA . CYS B 1 219 ? 158.865 175.773 130.383 1.00 20.59 211 CYS D CA 1
ATOM 4002 C C . CYS B 1 219 ? 158.480 175.104 129.074 1.00 19.58 211 CYS D C 1
ATOM 4003 O O . CYS B 1 219 ? 159.220 175.207 128.097 1.00 23.50 211 CYS D O 1
ATOM 4006 N N . THR B 1 220 ? 157.329 174.432 129.026 1.00 23.07 212 THR D N 1
ATOM 4007 C CA . THR B 1 220 ? 156.856 173.866 127.768 1.00 18.45 212 THR D CA 1
ATOM 4008 C C . THR B 1 220 ? 156.534 174.959 126.756 1.00 18.07 212 THR D C 1
ATOM 4009 O O . THR B 1 220 ? 156.901 174.854 125.581 1.00 22.17 212 THR D O 1
ATOM 4013 N N . HIS B 1 221 ? 155.853 176.019 127.196 1.00 18.94 213 HIS D N 1
ATOM 4014 C CA . HIS B 1 221 ? 155.545 177.130 126.299 1.00 17.08 213 HIS D CA 1
ATOM 4015 C C . HIS B 1 221 ? 156.820 177.802 125.794 1.00 15.37 213 HIS D C 1
ATOM 4016 O O . HIS B 1 221 ? 156.964 178.070 124.591 1.00 16.63 213 HIS D O 1
ATOM 4023 N N . THR B 1 222 ? 157.767 178.056 126.699 1.00 16.57 214 THR D N 1
ATOM 4024 C CA . THR B 1 222 ? 159.037 178.662 126.315 1.00 16.92 214 THR D CA 1
ATOM 4025 C C . THR B 1 222 ? 159.824 177.755 125.379 1.00 18.14 214 THR D C 1
ATOM 4026 O O . THR B 1 222 ? 160.460 178.234 124.436 1.00 20.60 214 THR D O 1
ATOM 4030 N N . ALA B 1 223 ? 159.796 176.445 125.625 1.00 17.14 215 ALA D N 1
ATOM 4031 C CA . ALA B 1 223 ? 160.496 175.504 124.765 1.00 13.40 215 ALA D CA 1
ATOM 4032 C C . ALA B 1 223 ? 159.879 175.464 123.376 1.00 16.31 215 ALA D C 1
ATOM 4033 O O . ALA B 1 223 ? 160.598 175.359 122.381 1.00 24.10 215 ALA D O 1
ATOM 4035 N N . ALA B 1 224 ? 158.551 175.535 123.288 1.00 14.93 216 ALA D N 1
ATOM 4036 C CA . ALA B 1 224 ? 157.901 175.608 121.984 1.00 12.80 216 ALA D CA 1
ATOM 4037 C C . ALA B 1 224 ? 158.329 176.858 121.230 1.00 14.03 216 ALA D C 1
ATOM 4038 O O . ALA B 1 224 ? 158.649 176.801 120.033 1.00 18.13 216 ALA D O 1
ATOM 4040 N N . CYS B 1 225 ? 158.348 177.999 121.921 1.00 16.89 217 CYS D N 1
ATOM 4041 C CA . CYS B 1 225 ? 158.757 179.240 121.273 1.00 13.87 217 CYS D CA 1
ATOM 4042 C C . CYS B 1 225 ? 160.213 179.180 120.823 1.00 15.51 217 CYS D C 1
ATOM 4043 O O . CYS B 1 225 ? 160.545 179.629 119.721 1.00 17.92 217 CYS D O 1
ATOM 4046 N N . ILE B 1 226 ? 161.090 178.610 121.652 1.00 17.10 218 ILE D N 1
ATOM 4047 C CA . ILE B 1 226 ? 162.503 178.508 121.296 1.00 14.77 218 ILE D CA 1
ATOM 4048 C C . ILE B 1 226 ? 162.701 177.528 120.145 1.00 16.56 218 ILE D C 1
ATOM 4049 O O . ILE B 1 226 ? 163.551 177.739 119.276 1.00 19.35 218 ILE D O 1
ATOM 4054 N N . PHE B 1 227 ? 161.931 176.440 120.124 1.00 14.94 219 PHE D N 1
ATOM 4055 C CA . PHE B 1 227 ? 162.006 175.484 119.026 1.00 15.33 219 PHE D CA 1
ATOM 4056 C C . PHE B 1 227 ? 161.624 176.137 117.703 1.00 16.88 219 PHE D C 1
ATOM 4057 O O . PHE B 1 227 ? 162.332 175.993 116.695 1.00 18.28 219 PHE D O 1
ATOM 4065 N N . TYR B 1 228 ? 160.519 176.887 117.694 1.00 13.09 220 TYR D N 1
ATOM 4066 C CA . TYR B 1 228 ? 160.149 177.596 116.474 1.00 13.89 220 TYR D CA 1
ATOM 4067 C C . TYR B 1 228 ? 161.205 178.631 116.096 1.00 16.61 220 TYR D C 1
ATOM 4068 O O . TYR B 1 228 ? 161.539 178.783 114.914 1.00 20.59 220 TYR D O 1
ATOM 4077 N N . TYR B 1 229 ? 161.730 179.339 117.095 1.00 15.80 221 TYR D N 1
ATOM 4078 C CA . TYR B 1 229 ? 162.784 180.348 116.826 1.00 15.51 221 TYR D CA 1
ATOM 4079 C C . TYR B 1 229 ? 163.969 179.670 116.144 1.00 16.70 221 TYR D C 1
ATOM 4080 O O . TYR B 1 229 ? 164.470 180.199 115.140 1.00 19.58 221 TYR D O 1
ATOM 4089 N N . LEU B 1 230 ? 164.424 178.542 116.688 1.00 15.56 222 LEU D N 1
ATOM 4090 C CA . LEU B 1 230 ? 165.543 177.816 116.100 1.00 15.96 222 LEU D CA 1
ATOM 4091 C C . LEU B 1 230 ? 165.233 177.389 114.678 1.00 18.66 222 LEU D C 1
ATOM 4092 O O . LEU B 1 230 ? 166.134 177.344 113.834 1.00 24.67 222 LEU D O 1
ATOM 4097 N N . ALA B 1 231 ? 163.973 177.054 114.400 1.00 17.41 223 ALA D N 1
ATOM 4098 C CA . ALA B 1 231 ? 163.584 176.849 113.009 1.00 16.03 223 ALA D CA 1
ATOM 4099 C C . ALA B 1 231 ? 163.792 178.112 112.182 1.00 19.28 223 ALA D C 1
ATOM 4100 O O . ALA B 1 231 ? 164.210 178.030 111.023 1.00 23.85 223 ALA D O 1
ATOM 4102 N N . THR B 1 232 ? 163.508 179.282 112.752 1.00 21.10 224 THR D N 1
ATOM 4103 C CA . THR B 1 232 ? 163.666 180.536 112.021 1.00 21.61 224 THR D CA 1
ATOM 4104 C C . THR B 1 232 ? 165.108 181.021 111.938 1.00 24.96 224 THR D C 1
ATOM 4105 O O . THR B 1 232 ? 165.380 181.956 111.179 1.00 27.03 224 THR D O 1
ATOM 4109 N N . THR B 1 233 ? 166.033 180.428 112.689 1.00 24.81 225 THR D N 1
ATOM 4110 C CA . THR B 1 233 ? 167.433 180.831 112.633 1.00 20.05 225 THR D CA 1
ATOM 4111 C C . THR B 1 233 ? 168.136 180.342 111.376 1.00 24.63 225 THR D C 1
ATOM 4112 O O . THR B 1 233 ? 169.242 180.806 111.082 1.00 32.99 225 THR D O 1
ATOM 4116 N N . LEU B 1 234 ? 167.541 179.428 110.650 1.00 26.63 226 LEU D N 1
ATOM 4117 C CA . LEU B 1 234 ? 168.033 179.079 109.332 1.00 30.03 226 LEU D CA 1
ATOM 4118 C C . LEU B 1 234 ? 167.404 179.992 108.287 1.00 33.72 226 LEU D C 1
ATOM 4119 O O . LEU B 1 234 ? 166.281 180.471 108.471 1.00 36.62 226 LEU D O 1
ATOM 4124 N N . PRO B 1 235 ? 168.102 180.267 107.187 1.00 38.84 227 PRO D N 1
ATOM 4125 C CA . PRO B 1 235 ? 167.497 181.065 106.128 1.00 38.10 227 PRO D CA 1
ATOM 4126 C C . PRO B 1 235 ? 166.306 180.345 105.533 1.00 39.02 227 PRO D C 1
ATOM 4127 O O . PRO B 1 235 ? 166.220 179.103 105.582 1.00 39.48 227 PRO D O 1
ATOM 4131 N N . PRO B 1 236 ? 165.348 181.085 104.968 1.00 40.85 228 PRO D N 1
ATOM 4132 C CA . PRO B 1 236 ? 164.144 180.441 104.416 1.00 40.14 228 PRO D CA 1
ATOM 4133 C C . PRO B 1 236 ? 164.429 179.464 103.287 1.00 43.12 228 PRO D C 1
ATOM 4134 O O . PRO B 1 236 ? 163.583 178.606 103.014 1.00 45.41 228 PRO D O 1
ATOM 4138 N N . GLU B 1 237 ? 165.572 179.575 102.616 1.00 43.70 229 GLU D N 1
ATOM 4139 C CA . GLU B 1 237 ? 165.975 178.597 101.617 1.00 40.47 229 GLU D CA 1
ATOM 4140 C C . GLU B 1 237 ? 166.404 177.270 102.227 1.00 41.44 229 GLU D C 1
ATOM 4141 O O . GLU B 1 237 ? 166.182 176.222 101.611 1.00 41.72 229 GLU D O 1
ATOM 4147 N N . ASN B 1 238 ? 167.005 177.287 103.417 1.00 42.13 230 ASN D N 1
ATOM 4148 C CA . ASN B 1 238 ? 167.398 176.076 104.125 1.00 36.02 230 ASN D CA 1
ATOM 4149 C C . ASN B 1 238 ? 166.299 175.585 105.059 1.00 32.65 230 ASN D C 1
ATOM 4150 O O . ASN B 1 238 ? 166.568 174.812 105.982 1.00 37.76 230 ASN D O 1
ATOM 4155 N N . GLU B 1 239 ? 165.064 176.029 104.829 1.00 32.85 231 GLU D N 1
ATOM 4156 C CA . GLU B 1 239 ? 163.942 175.647 105.678 1.00 32.27 231 GLU D CA 1
ATOM 4157 C C . GLU B 1 239 ? 163.652 174.155 105.616 1.00 28.31 231 GLU D C 1
ATOM 4158 O O . GLU B 1 239 ? 163.071 173.600 106.554 1.00 29.86 231 GLU D O 1
ATOM 4164 N N . GLY B 1 240 ? 164.040 173.489 104.527 1.00 29.96 232 GLY D N 1
ATOM 4165 C CA . GLY B 1 240 ? 163.854 172.053 104.441 1.00 24.99 232 GLY D CA 1
ATOM 4166 C C . GLY B 1 240 ? 164.652 171.287 105.470 1.00 25.36 232 GLY D C 1
ATOM 4167 O O . GLY B 1 240 ? 164.360 170.115 105.725 1.00 28.57 232 GLY D O 1
ATOM 4168 N N . TYR B 1 241 ? 165.655 171.922 106.064 1.00 25.42 233 TYR D N 1
ATOM 4169 C CA . TYR B 1 241 ? 166.432 171.329 107.138 1.00 20.93 233 TYR D CA 1
ATOM 4170 C C . TYR B 1 241 ? 165.884 171.667 108.519 1.00 22.78 233 TYR D C 1
ATOM 4171 O O . TYR B 1 241 ? 166.426 171.189 109.514 1.00 25.72 233 TYR D O 1
ATOM 4180 N N . THR B 1 242 ? 164.815 172.445 108.614 1.00 23.53 234 THR D N 1
ATOM 4181 C CA . THR B 1 242 ? 164.242 172.752 109.914 1.00 21.67 234 THR D CA 1
ATOM 4182 C C . THR B 1 242 ? 163.155 171.746 110.273 1.00 19.65 234 THR D C 1
ATOM 4183 O O . THR B 1 242 ? 162.658 170.999 109.427 1.00 21.05 234 THR D O 1
ATOM 4187 N N . TRP B 1 243 ? 162.797 171.726 111.560 1.00 17.21 235 TRP D N 1
ATOM 4188 C CA . TRP B 1 243 ? 161.781 170.791 112.031 1.00 14.64 235 TRP D CA 1
ATOM 4189 C C . TRP B 1 243 ? 160.416 171.104 111.432 1.00 16.22 235 TRP D C 1
ATOM 4190 O O . TRP B 1 243 ? 159.651 170.189 111.110 1.00 20.16 235 TRP D O 1
ATOM 4201 N N . ILE B 1 244 ? 160.094 172.383 111.276 1.00 16.33 236 ILE D N 1
ATOM 4202 C CA . ILE B 1 244 ? 158.783 172.770 110.770 1.00 15.43 236 ILE D CA 1
ATOM 4203 C C . ILE B 1 244 ? 158.790 172.904 109.252 1.00 18.82 236 ILE D C 1
ATOM 4204 O O . ILE B 1 244 ? 157.804 172.572 108.594 1.00 24.58 236 ILE D O 1
ATOM 4209 N N . GLY B 1 245 ? 159.898 173.360 108.665 1.00 19.82 237 GLY D N 1
ATOM 4210 C CA . GLY B 1 245 ? 159.964 173.481 107.221 1.00 23.63 237 GLY D CA 1
ATOM 4211 C C . GLY B 1 245 ? 159.931 172.155 106.494 1.00 25.95 237 GLY D C 1
ATOM 4212 O O . GLY B 1 245 ? 159.593 172.116 105.308 1.00 32.85 237 GLY D O 1
ATOM 4213 N N . SER B 1 246 ? 160.277 171.065 107.178 1.00 22.38 238 SER D N 1
ATOM 4214 C CA . SER B 1 246 ? 160.214 169.721 106.621 1.00 23.66 238 SER D CA 1
ATOM 4215 C C . SER B 1 246 ? 158.996 168.948 107.117 1.00 26.74 238 SER D C 1
ATOM 4216 O O . SER B 1 246 ? 158.891 167.741 106.879 1.00 34.88 238 SER D O 1
ATOM 4219 N N . LEU B 1 247 ? 158.072 169.620 107.797 1.00 23.15 239 LEU D N 1
ATOM 4220 C CA . LEU B 1 247 ? 156.913 168.974 108.396 1.00 19.38 239 LEU D CA 1
ATOM 4221 C C . LEU B 1 247 ? 155.820 168.774 107.352 1.00 24.54 239 LEU D C 1
ATOM 4222 O O . LEU B 1 247 ? 155.489 169.699 106.605 1.00 30.58 239 LEU D O 1
ATOM 4227 N N . LYS B 1 248 ? 155.269 167.563 107.303 1.00 23.82 240 LYS D N 1
ATOM 4228 C CA . LYS B 1 248 ? 154.241 167.166 106.341 1.00 26.62 240 LYS D CA 1
ATOM 4229 C C . LYS B 1 248 ? 153.107 166.433 107.046 1.00 28.92 240 LYS D C 1
ATOM 4230 O O . LYS B 1 248 ? 152.693 165.345 106.641 1.00 40.69 240 LYS D O 1
ATOM 4236 N N . LEU B 1 249 ? 152.610 167.011 108.135 1.00 22.09 241 LEU D N 1
ATOM 4237 C CA . LEU B 1 249 ? 151.536 166.384 108.897 1.00 22.97 241 LEU D CA 1
ATOM 4238 C C . LEU B 1 249 ? 150.277 166.248 108.051 1.00 23.44 241 LEU D C 1
ATOM 4239 O O . LEU B 1 249 ? 149.741 167.242 107.553 1.00 25.62 241 LEU D O 1
ATOM 4244 N N . GLY B 1 250 ? 149.794 165.015 107.910 1.00 24.73 242 GLY D N 1
ATOM 4245 C CA . GLY B 1 250 ? 148.672 164.722 107.040 1.00 23.98 242 GLY D CA 1
ATOM 4246 C C . GLY B 1 250 ? 148.948 165.107 105.603 1.00 29.60 242 GLY D C 1
ATOM 4247 O O . GLY B 1 250 ? 150.031 164.831 105.080 1.00 30.75 242 GLY D O 1
ATOM 4248 N N . ASP B 1 251 ? 147.980 165.744 104.947 1.00 29.93 243 ASP D N 1
ATOM 4249 C CA . ASP B 1 251 ? 148.195 166.291 103.617 1.00 31.70 243 ASP D CA 1
ATOM 4250 C C . ASP B 1 251 ? 148.665 167.737 103.637 1.00 34.10 243 ASP D C 1
ATOM 4251 O O . ASP B 1 251 ? 148.935 168.298 102.571 1.00 35.56 243 ASP D O 1
ATOM 4256 N N . TYR B 1 252 ? 148.765 168.349 104.814 1.00 31.79 244 TYR D N 1
ATOM 4257 C CA . TYR B 1 252 ? 149.264 169.710 104.933 1.00 26.18 244 TYR D CA 1
ATOM 4258 C C . TYR B 1 252 ? 150.780 169.701 105.056 1.00 26.26 244 TYR D C 1
ATOM 4259 O O . TYR B 1 252 ? 151.347 168.900 105.805 1.00 27.44 244 TYR D O 1
ATOM 4268 N N . SER B 1 253 ? 151.433 170.592 104.322 1.00 30.84 245 SER D N 1
ATOM 4269 C CA . SER B 1 253 ? 152.879 170.747 104.375 1.00 26.55 245 SER D CA 1
ATOM 4270 C C . SER B 1 253 ? 153.197 172.142 104.890 1.00 26.44 245 SER D C 1
ATOM 4271 O O . SER B 1 253 ? 152.636 173.129 104.405 1.00 28.99 245 SER D O 1
ATOM 4274 N N . TYR B 1 254 ? 154.092 172.219 105.874 1.00 25.55 246 TYR D N 1
ATOM 4275 C CA . TYR B 1 254 ? 154.505 173.496 106.452 1.00 28.00 246 TYR D CA 1
ATOM 4276 C C . TYR B 1 254 ? 155.642 174.103 105.627 1.00 31.28 246 TYR D C 1
ATOM 4277 O O . TYR B 1 254 ? 156.706 174.446 106.139 1.00 36.86 246 TYR D O 1
ATOM 4286 N N . GLU B 1 255 ? 155.404 174.223 104.318 1.00 34.60 247 GLU D N 1
ATOM 4287 C CA . GLU B 1 255 ? 156.468 174.664 103.421 1.00 38.13 247 GLU D CA 1
ATOM 4288 C C . GLU B 1 255 ? 156.922 176.078 103.759 1.00 44.69 247 GLU D C 1
ATOM 4289 O O . GLU B 1 255 ? 157.995 176.276 104.332 1.00 48.75 247 GLU D O 1
ATOM 4295 N N . ASN B 1 256 ? 156.076 177.071 103.498 1.00 43.32 248 ASN D N 1
ATOM 4296 C CA . ASN B 1 256 ? 156.449 178.463 103.752 1.00 37.71 248 ASN D CA 1
ATOM 4297 C C . ASN B 1 256 ? 156.067 178.814 105.187 1.00 37.73 248 ASN D C 1
ATOM 4298 O O . ASN B 1 256 ? 155.181 179.626 105.457 1.00 43.29 248 ASN D O 1
ATOM 4303 N N . PHE B 1 257 ? 156.774 178.173 106.121 1.00 32.06 249 PHE D N 1
ATOM 4304 C CA . PHE B 1 257 ? 156.325 178.144 107.506 1.00 29.11 249 PHE D CA 1
ATOM 4305 C C . PHE B 1 257 ? 156.321 179.515 108.167 1.00 29.18 249 PHE D C 1
ATOM 4306 O O . PHE B 1 257 ? 155.602 179.695 109.151 1.00 34.37 249 PHE D O 1
ATOM 4314 N N . ARG B 1 258 ? 157.086 180.480 107.666 1.00 27.70 250 ARG D N 1
ATOM 4315 C CA . ARG B 1 258 ? 157.031 181.829 108.212 1.00 28.05 250 ARG D CA 1
ATOM 4316 C C . ARG B 1 258 ? 155.804 182.603 107.754 1.00 29.44 250 ARG D C 1
ATOM 4317 O O . ARG B 1 258 ? 155.428 183.579 108.409 1.00 33.05 250 ARG D O 1
ATOM 4325 N N . GLU B 1 259 ? 155.169 182.191 106.657 1.00 30.20 251 GLU D N 1
ATOM 4326 C CA . GLU B 1 259 ? 153.939 182.817 106.190 1.00 31.35 251 GLU D CA 1
ATOM 4327 C C . GLU B 1 259 ? 152.696 182.065 106.646 1.00 34.00 251 GLU D C 1
ATOM 4328 O O . GLU B 1 259 ? 151.580 182.458 106.291 1.00 35.99 251 GLU D O 1
ATOM 4334 N N . ILE B 1 260 ? 152.859 180.997 107.418 1.00 30.19 252 ILE D N 1
ATOM 4335 C CA . ILE B 1 260 ? 151.719 180.311 108.005 1.00 25.53 252 ILE D CA 1
ATOM 4336 C C . ILE B 1 260 ? 151.133 181.170 109.122 1.00 28.06 252 ILE D C 1
ATOM 4337 O O . ILE B 1 260 ? 151.813 182.009 109.716 1.00 30.68 252 ILE D O 1
ATOM 4342 N N . ASP B 1 261 ? 149.842 180.977 109.388 1.00 29.31 253 ASP D N 1
ATOM 4343 C CA . ASP B 1 261 ? 149.170 181.730 110.438 1.00 21.93 253 ASP D CA 1
ATOM 4344 C C . ASP B 1 261 ? 149.873 181.514 111.771 1.00 22.91 253 ASP D C 1
ATOM 4345 O O . ASP B 1 261 ? 150.334 180.412 112.077 1.00 23.54 253 ASP D O 1
ATOM 4350 N N . LEU B 1 262 ? 149.965 182.588 112.559 1.00 24.53 254 LEU D N 1
ATOM 4351 C CA . LEU B 1 262 ? 150.748 182.552 113.789 1.00 21.26 254 LEU D CA 1
ATOM 4352 C C . LEU B 1 262 ? 150.276 181.447 114.722 1.00 24.60 254 LEU D C 1
ATOM 4353 O O . LEU B 1 262 ? 151.094 180.724 115.302 1.00 28.43 254 LEU D O 1
ATOM 4358 N N . TRP B 1 263 ? 148.963 181.300 114.881 1.00 23.97 255 TRP D N 1
ATOM 4359 C CA . TRP B 1 263 ? 148.456 180.308 115.819 1.00 20.83 255 TRP D CA 1
ATOM 4360 C C . TRP B 1 263 ? 148.640 178.893 115.297 1.00 21.14 255 TRP D C 1
ATOM 4361 O O . TRP B 1 263 ? 148.823 177.971 116.092 1.00 22.96 255 TRP D O 1
ATOM 4372 N N . LYS B 1 264 ? 148.631 178.702 113.976 1.00 22.38 256 LYS D N 1
ATOM 4373 C CA . LYS B 1 264 ? 148.971 177.394 113.426 1.00 19.69 256 LYS D CA 1
ATOM 4374 C C . LYS B 1 264 ? 150.397 176.990 113.778 1.00 18.75 256 LYS D C 1
ATOM 4375 O O . LYS B 1 264 ? 150.633 175.851 114.194 1.00 18.99 256 LYS D O 1
ATOM 4381 N N . ARG B 1 265 ? 151.354 177.906 113.620 1.00 20.77 257 ARG D N 1
ATOM 4382 C CA . ARG B 1 265 ? 152.737 177.632 113.987 1.00 17.74 257 ARG D CA 1
ATOM 4383 C C . ARG B 1 265 ? 152.901 177.428 115.486 1.00 19.30 257 ARG D C 1
ATOM 4384 O O . ARG B 1 265 ? 153.620 176.513 115.911 1.00 21.52 257 ARG D O 1
ATOM 4392 N N . TYR B 1 266 ? 152.254 178.269 116.295 1.00 15.19 258 TYR D N 1
ATOM 4393 C CA . TYR B 1 266 ? 152.393 178.150 117.740 1.00 13.64 258 TYR D CA 1
ATOM 4394 C C . TYR B 1 266 ? 151.775 176.858 118.248 1.00 16.13 258 TYR D C 1
ATOM 4395 O O . TYR B 1 266 ? 152.317 176.221 119.151 1.00 16.94 258 TYR D O 1
ATOM 4404 N N . THR B 1 267 ? 150.624 176.468 117.699 1.00 18.25 259 THR D N 1
ATOM 4405 C CA . THR B 1 267 ? 149.989 175.232 118.132 1.00 14.89 259 THR D CA 1
ATOM 4406 C C . THR B 1 267 ? 150.837 174.030 117.753 1.00 14.44 259 THR D C 1
ATOM 4407 O O . THR B 1 267 ? 150.927 173.068 118.515 1.00 18.33 259 THR D O 1
ATOM 4411 N N . THR B 1 268 ? 151.486 174.076 116.591 1.00 14.28 260 THR D N 1
ATOM 4412 C CA . THR B 1 268 ? 152.378 172.992 116.192 1.00 13.73 260 THR D CA 1
ATOM 4413 C C . THR B 1 268 ? 153.582 172.898 117.126 1.00 16.37 260 THR D C 1
ATOM 4414 O O . THR B 1 268 ? 153.940 171.809 117.599 1.00 18.76 260 THR D O 1
ATOM 4418 N N . ALA B 1 269 ? 154.215 174.039 117.410 1.00 14.46 261 ALA D N 1
ATOM 4419 C CA . ALA B 1 269 ? 155.366 174.038 118.307 1.00 11.83 261 ALA D CA 1
ATOM 4420 C C . ALA B 1 269 ? 154.973 173.609 119.716 1.00 11.98 261 ALA D C 1
ATOM 4421 O O . ALA B 1 269 ? 155.694 172.839 120.360 1.00 15.15 261 ALA D O 1
ATOM 4423 N N . LEU B 1 270 ? 153.831 174.091 120.208 1.00 13.63 262 LEU D N 1
ATOM 4424 C CA . LEU B 1 270 ? 153.369 173.718 121.538 1.00 13.65 262 LEU D CA 1
ATOM 4425 C C . LEU B 1 270 ? 152.942 172.262 121.584 1.00 13.80 262 LEU D C 1
ATOM 4426 O O . LEU B 1 270 ? 153.083 171.608 122.616 1.00 16.96 262 LEU D O 1
ATOM 4431 N N . TYR B 1 271 ? 152.404 171.740 120.484 1.00 14.99 263 TYR D N 1
ATOM 4432 C CA . TYR B 1 271 ? 152.104 170.320 120.403 1.00 13.37 263 TYR D CA 1
ATOM 4433 C C . TYR B 1 271 ? 153.366 169.490 120.540 1.00 15.14 263 TYR D C 1
ATOM 4434 O O . TYR B 1 271 ? 153.399 168.536 121.325 1.00 18.80 263 TYR D O 1
ATOM 4443 N N . PHE B 1 272 ? 154.423 169.869 119.820 1.00 13.43 264 PHE D N 1
ATOM 4444 C CA . PHE B 1 272 ? 155.716 169.149 119.971 1.00 13.85 264 PHE D CA 1
ATOM 4445 C C . PHE B 1 272 ? 156.197 169.265 121.415 1.00 15.88 264 PHE D C 1
ATOM 4446 O O . PHE B 1 272 ? 156.601 168.234 121.996 1.00 17.38 264 PHE D O 1
ATOM 4454 N N . ALA B 1 273 ? 156.149 170.471 121.989 1.00 15.50 265 ALA D N 1
ATOM 4455 C CA . ALA B 1 273 ? 156.698 170.681 123.324 1.00 14.67 265 ALA D CA 1
ATOM 4456 C C . ALA B 1 273 ? 155.900 169.936 124.390 1.00 17.58 265 ALA D C 1
ATOM 4457 O O . ALA B 1 273 ? 156.481 169.381 125.325 1.00 19.59 265 ALA D O 1
ATOM 4459 N N . ILE B 1 274 ? 154.570 169.930 124.279 1.00 16.48 266 ILE D N 1
ATOM 4460 C CA . ILE B 1 274 ? 153.724 169.202 125.219 1.00 17.67 266 ILE D CA 1
ATOM 4461 C C . ILE B 1 274 ? 153.943 167.702 125.086 1.00 18.06 266 ILE D C 1
ATOM 4462 O O . ILE B 1 274 ? 154.059 166.988 126.088 1.00 22.94 266 ILE D O 1
ATOM 4467 N N . VAL B 1 275 ? 154.001 167.197 123.850 1.00 16.91 267 VAL D N 1
ATOM 4468 C CA . VAL B 1 275 ? 154.215 165.775 123.623 1.00 16.41 267 VAL D CA 1
ATOM 4469 C C . VAL B 1 275 ? 155.568 165.309 124.132 1.00 17.99 267 VAL D C 1
ATOM 4470 O O . VAL B 1 275 ? 155.665 164.217 124.702 1.00 22.38 267 VAL D O 1
ATOM 4474 N N . THR B 1 276 ? 156.578 166.177 124.030 1.00 17.63 268 THR D N 1
ATOM 4475 C CA . THR B 1 276 ? 157.907 165.848 124.588 1.00 17.60 268 THR D CA 1
ATOM 4476 C C . THR B 1 276 ? 157.841 165.946 126.099 1.00 18.41 268 THR D C 1
ATOM 4477 O O . THR B 1 276 ? 158.467 165.100 126.774 1.00 22.69 268 THR D O 1
ATOM 4481 N N . MET B 1 277 ? 157.104 166.932 126.624 1.00 20.16 269 MET D N 1
ATOM 4482 C CA . MET B 1 277 ? 157.011 167.132 128.065 1.00 19.58 269 MET D CA 1
ATOM 4483 C C . MET B 1 277 ? 156.453 165.905 128.776 1.00 22.61 269 MET D C 1
ATOM 4484 O O . MET B 1 277 ? 156.926 165.542 129.858 1.00 27.04 269 MET D O 1
ATOM 4489 N N . ALA B 1 278 ? 155.450 165.257 128.196 1.00 22.44 270 ALA D N 1
ATOM 4490 C CA . ALA B 1 278 ? 154.925 164.023 128.761 1.00 21.11 270 ALA D CA 1
ATOM 4491 C C . ALA B 1 278 ? 155.708 162.796 128.321 1.00 23.67 270 ALA D C 1
ATOM 4492 O O . ALA B 1 278 ? 155.358 161.680 128.716 1.00 27.37 270 ALA D O 1
ATOM 4494 N N . THR B 1 279 ? 156.746 162.981 127.505 1.00 24.35 271 THR D N 1
ATOM 4495 C CA . THR B 1 279 ? 157.582 161.894 126.992 1.00 20.95 271 THR D CA 1
ATOM 4496 C C . THR B 1 279 ? 156.771 160.891 126.177 1.00 21.30 271 THR D C 1
ATOM 4497 O O . THR B 1 279 ? 157.165 159.733 126.030 1.00 30.47 271 THR D O 1
ATOM 4501 N N . VAL B 1 280 ? 155.633 161.341 125.641 1.00 19.43 272 VAL D N 1
ATOM 4502 C CA . VAL B 1 280 ? 154.905 160.538 124.612 1.00 21.07 272 VAL D CA 1
ATOM 4503 C C . VAL B 1 280 ? 155.799 160.421 123.367 1.00 22.31 272 VAL D C 1
ATOM 4504 O O . VAL B 1 280 ? 156.059 159.281 122.928 1.00 30.44 272 VAL D O 1
ATOM 4508 N N . GLY B 1 281 ? 156.307 161.545 122.860 1.00 24.67 273 GLY D N 1
ATOM 4509 C CA . GLY B 1 281 ? 157.309 161.499 121.776 1.00 17.87 273 GLY D CA 1
ATOM 4510 C C . GLY B 1 281 ? 156.866 160.873 120.472 1.00 18.61 273 GLY D C 1
ATOM 4511 O O . GLY B 1 281 ? 157.611 160.011 119.966 1.00 24.44 273 GLY D O 1
ATOM 4512 N N . TYR B 1 282 ? 155.722 161.251 119.912 1.00 20.35 274 TYR D N 1
ATOM 4513 C CA . TYR B 1 282 ? 155.134 160.630 118.691 1.00 16.15 274 TYR D CA 1
ATOM 4514 C C . TYR B 1 282 ? 156.122 160.526 117.537 1.00 20.89 274 TYR D C 1
ATOM 4515 O O . TYR B 1 282 ? 156.162 159.469 116.918 1.00 28.72 274 TYR D O 1
ATOM 4524 N N . GLY B 1 283 ? 156.866 161.584 117.221 1.00 16.75 275 GLY D N 1
ATOM 4525 C CA . GLY B 1 283 ? 157.878 161.511 116.159 1.00 13.48 275 GLY D CA 1
ATOM 4526 C C . GLY B 1 283 ? 157.440 162.271 114.948 1.00 17.82 275 GLY D C 1
ATOM 4527 O O . GLY B 1 283 ? 158.318 162.571 114.132 1.00 20.28 275 GLY D O 1
ATOM 4528 N N . ASP B 1 284 ? 156.140 162.427 114.739 1.00 16.92 276 ASP D N 1
ATOM 4529 C CA . ASP B 1 284 ? 155.584 163.294 113.706 1.00 16.43 276 ASP D CA 1
ATOM 4530 C C . ASP B 1 284 ? 156.354 164.604 113.632 1.00 15.86 276 ASP D C 1
ATOM 4531 O O . ASP B 1 284 ? 156.675 165.091 112.543 1.00 22.51 276 ASP D O 1
ATOM 4536 N N . ILE B 1 285 ? 156.664 165.182 114.787 1.00 14.46 277 ILE D N 1
ATOM 4537 C CA . ILE B 1 285 ? 157.488 166.378 114.895 1.00 14.45 277 ILE D CA 1
ATOM 4538 C C . ILE B 1 285 ? 158.728 166.004 115.690 1.00 15.51 277 ILE D C 1
ATOM 4539 O O . ILE B 1 285 ? 158.624 165.423 116.776 1.00 20.46 277 ILE D O 1
ATOM 4544 N N . HIS B 1 286 ? 159.892 166.296 115.109 1.00 16.27 278 HIS D N 1
ATOM 4545 C CA . HIS B 1 286 ? 161.168 165.931 115.773 1.00 16.23 278 HIS D CA 1
ATOM 4546 C C . HIS B 1 286 ? 162.271 166.874 115.296 1.00 16.74 278 HIS D C 1
ATOM 4547 O O . HIS B 1 286 ? 162.145 167.468 114.202 1.00 18.64 278 HIS D O 1
ATOM 4554 N N . ALA B 1 287 ? 163.321 167.013 116.100 1.00 20.23 279 ALA D N 1
ATOM 4555 C CA . ALA B 1 287 ? 164.460 167.844 115.743 1.00 13.40 279 ALA D CA 1
ATOM 4556 C C . ALA B 1 287 ? 165.111 167.333 114.465 1.00 15.90 279 ALA D C 1
ATOM 4557 O O . ALA B 1 287 ? 165.223 166.125 114.245 1.00 19.81 279 ALA D O 1
ATOM 4559 N N . VAL B 1 288 ? 165.545 168.264 113.616 1.00 18.06 280 VAL D N 1
ATOM 4560 C CA . VAL B 1 288 ? 166.188 167.939 112.349 1.00 15.53 280 VAL D CA 1
ATOM 4561 C C . VAL B 1 288 ? 167.580 168.559 112.258 1.00 18.11 280 VAL D C 1
ATOM 4562 O O . VAL B 1 288 ? 168.551 167.882 111.908 1.00 22.21 280 VAL D O 1
ATOM 4566 N N . ASN B 1 289 ? 167.696 169.848 112.578 1.00 23.37 281 ASN D N 1
ATOM 4567 C CA . ASN B 1 289 ? 168.992 170.506 112.702 1.00 16.61 281 ASN D CA 1
ATOM 4568 C C . ASN B 1 289 ? 169.818 169.893 113.828 1.00 16.68 281 ASN D C 1
ATOM 4569 O O . ASN B 1 289 ? 169.336 169.107 114.647 1.00 15.99 281 ASN D O 1
ATOM 4574 N N . LEU B 1 290 ? 171.088 170.287 113.867 1.00 18.55 282 LEU D N 1
ATOM 4575 C CA . LEU B 1 290 ? 171.923 170.074 115.039 1.00 15.97 282 LEU D CA 1
ATOM 4576 C C . LEU B 1 290 ? 171.533 170.985 116.191 1.00 17.33 282 LEU D C 1
ATOM 4577 O O . LEU B 1 290 ? 171.551 170.548 117.346 1.00 18.29 282 LEU D O 1
ATOM 4582 N N . ARG B 1 291 ? 171.189 172.245 115.905 1.00 14.89 283 ARG D N 1
ATOM 4583 C CA . ARG B 1 291 ? 170.722 173.141 116.958 1.00 14.95 283 ARG D CA 1
ATOM 4584 C C . ARG B 1 291 ? 169.406 172.651 117.548 1.00 14.10 283 ARG D C 1
ATOM 4585 O O . ARG B 1 291 ? 169.206 172.707 118.768 1.00 15.60 283 ARG D O 1
ATOM 4593 N N . GLU B 1 292 ? 168.500 172.164 116.698 1.00 15.48 284 GLU D N 1
ATOM 4594 C CA . GLU B 1 292 ? 167.263 171.573 117.190 1.00 12.48 284 GLU D CA 1
ATOM 4595 C C . GLU B 1 292 ? 167.548 170.351 118.049 1.00 15.00 284 GLU D C 1
ATOM 4596 O O . GLU B 1 292 ? 166.914 170.160 119.090 1.00 16.39 284 GLU D O 1
ATOM 4602 N N . MET B 1 293 ? 168.499 169.513 117.630 1.00 17.65 285 MET D N 1
ATOM 4603 C CA . MET B 1 293 ? 168.863 168.341 118.420 1.00 13.50 285 MET D CA 1
ATOM 4604 C C . MET B 1 293 ? 169.403 168.746 119.783 1.00 14.96 285 MET D C 1
ATOM 4605 O O . MET B 1 293 ? 169.049 168.150 120.805 1.00 15.81 285 MET D O 1
ATOM 4610 N N . ILE B 1 294 ? 170.279 169.751 119.812 1.00 15.39 286 ILE D N 1
ATOM 4611 C CA . ILE B 1 294 ? 170.868 170.194 121.071 1.00 12.94 286 ILE D CA 1
ATOM 4612 C C . ILE B 1 294 ? 169.793 170.753 121.992 1.00 14.50 286 ILE D C 1
ATOM 4613 O O . ILE B 1 294 ? 169.762 170.452 123.194 1.00 20.07 286 ILE D O 1
ATOM 4618 N N . PHE B 1 295 ? 168.888 171.565 121.443 1.00 14.28 287 PHE D N 1
ATOM 4619 C CA . PHE B 1 295 ? 167.801 172.100 122.253 1.00 13.81 287 PHE D CA 1
ATOM 4620 C C . PHE B 1 295 ? 166.902 170.991 122.777 1.00 15.82 287 PHE D C 1
ATOM 4621 O O . PHE B 1 295 ? 166.432 171.048 123.916 1.00 19.76 287 PHE D O 1
ATOM 4629 N N . VAL B 1 296 ? 166.620 169.990 121.945 1.00 17.14 288 VAL D N 1
ATOM 4630 C CA . VAL B 1 296 ? 165.761 168.896 122.381 1.00 13.22 288 VAL D CA 1
ATOM 4631 C C . VAL B 1 296 ? 166.444 168.101 123.484 1.00 15.68 288 VAL D C 1
ATOM 4632 O O . VAL B 1 296 ? 165.805 167.694 124.455 1.00 19.06 288 VAL D O 1
ATOM 4636 N N . MET B 1 297 ? 167.759 167.890 123.370 1.00 14.94 289 MET D N 1
ATOM 4637 C CA . MET B 1 297 ? 168.479 167.224 124.451 1.00 15.45 289 MET D CA 1
ATOM 4638 C C . MET B 1 297 ? 168.386 168.021 125.742 1.00 18.10 289 MET D C 1
ATOM 4639 O O . MET B 1 297 ? 168.118 167.459 126.808 1.00 22.89 289 MET D O 1
ATOM 4644 N N . ILE B 1 298 ? 168.600 169.334 125.664 1.00 16.33 290 ILE D N 1
ATOM 4645 C CA . ILE B 1 298 ? 168.573 170.165 126.865 1.00 16.45 290 ILE D CA 1
ATOM 4646 C C . ILE B 1 298 ? 167.187 170.141 127.499 1.00 18.47 290 ILE D C 1
ATOM 4647 O O . ILE B 1 298 ? 167.037 169.902 128.705 1.00 21.85 290 ILE D O 1
ATOM 4652 N N . TYR B 1 299 ? 166.156 170.382 126.689 1.00 18.68 291 TYR D N 1
ATOM 4653 C CA . TYR B 1 299 ? 164.790 170.428 127.191 1.00 17.93 291 TYR D CA 1
ATOM 4654 C C . TYR B 1 299 ? 164.353 169.071 127.722 1.00 19.80 291 TYR D C 1
ATOM 4655 O O . TYR B 1 299 ? 163.701 168.992 128.763 1.00 23.26 291 TYR D O 1
ATOM 4664 N N . VAL B 1 300 ? 164.720 167.995 127.028 1.00 19.13 292 VAL D N 1
ATOM 4665 C CA . VAL B 1 300 ? 164.372 166.643 127.446 1.00 18.96 292 VAL D CA 1
ATOM 4666 C C . VAL B 1 300 ? 165.051 166.288 128.762 1.00 22.91 292 VAL D C 1
ATOM 4667 O O . VAL B 1 300 ? 164.427 165.716 129.662 1.00 25.09 292 VAL D O 1
ATOM 4671 N N . SER B 1 301 ? 166.335 166.624 128.903 1.00 22.62 293 SER D N 1
ATOM 4672 C CA . SER B 1 301 ? 167.051 166.313 130.134 1.00 21.11 293 SER D CA 1
ATOM 4673 C C . SER B 1 301 ? 166.485 167.097 131.310 1.00 23.56 293 SER D C 1
ATOM 4674 O O . SER B 1 301 ? 166.294 166.548 132.401 1.00 26.30 293 SER D O 1
ATOM 4677 N N . PHE B 1 302 ? 166.212 168.388 131.109 1.00 26.77 294 PHE D N 1
ATOM 4678 C CA . PHE B 1 302 ? 165.619 169.182 132.180 1.00 25.24 294 PHE D CA 1
ATOM 4679 C C . PHE B 1 302 ? 164.214 168.697 132.518 1.00 25.33 294 PHE D C 1
ATOM 4680 O O . PHE B 1 302 ? 163.840 168.632 133.696 1.00 26.01 294 PHE D O 1
ATOM 4688 N N . ASP B 1 303 ? 163.434 168.334 131.500 1.00 24.28 295 ASP D N 1
ATOM 4689 C CA . ASP B 1 303 ? 162.069 167.874 131.711 1.00 22.48 295 ASP D CA 1
ATOM 4690 C C . ASP B 1 303 ? 162.037 166.516 132.393 1.00 22.76 295 ASP D C 1
ATOM 4691 O O . ASP B 1 303 ? 161.071 166.191 133.085 1.00 24.71 295 ASP D O 1
ATOM 4696 N N . MET B 1 304 ? 163.077 165.705 132.207 1.00 24.21 296 MET D N 1
ATOM 4697 C CA . MET B 1 304 ? 163.157 164.435 132.919 1.00 23.84 296 MET D CA 1
ATOM 4698 C C . MET B 1 304 ? 163.233 164.660 134.424 1.00 24.27 296 MET D C 1
ATOM 4699 O O . MET B 1 304 ? 162.487 164.047 135.199 1.00 26.82 296 MET D O 1
ATOM 4704 N N . VAL B 1 305 ? 164.115 165.565 134.853 1.00 25.62 297 VAL D N 1
ATOM 4705 C CA . VAL B 1 305 ? 164.221 165.897 136.271 1.00 24.30 297 VAL D CA 1
ATOM 4706 C C . VAL B 1 305 ? 162.949 166.578 136.757 1.00 24.55 297 VAL D C 1
ATOM 4707 O O . VAL B 1 305 ? 162.501 166.351 137.886 1.00 28.42 297 VAL D O 1
ATOM 4711 N N . LEU B 1 306 ? 162.349 167.425 135.919 1.00 24.70 298 LEU D N 1
ATOM 4712 C CA . LEU B 1 306 ? 161.116 168.100 136.316 1.00 25.29 298 LEU D CA 1
ATOM 4713 C C . LEU B 1 306 ? 159.975 167.107 136.518 1.00 27.11 298 LEU D C 1
ATOM 4714 O O . LEU B 1 306 ? 159.206 167.219 137.479 1.00 35.27 298 LEU D O 1
ATOM 4719 N N . GLY B 1 307 ? 159.848 166.127 135.624 1.00 23.30 299 GLY D N 1
ATOM 4720 C CA . GLY B 1 307 ? 158.829 165.106 135.791 1.00 24.76 299 GLY D CA 1
ATOM 4721 C C . GLY B 1 307 ? 159.095 164.211 136.983 1.00 26.97 299 GLY D C 1
ATOM 4722 O O . GLY B 1 307 ? 158.163 163.798 137.680 1.00 31.17 299 GLY D O 1
ATOM 4723 N N . ALA B 1 308 ? 160.367 163.896 137.236 1.00 25.44 300 ALA D N 1
ATOM 4724 C CA . ALA B 1 308 ? 160.704 163.148 138.440 1.00 22.38 300 ALA D CA 1
ATOM 4725 C C . ALA B 1 308 ? 160.335 163.925 139.696 1.00 26.38 300 ALA D C 1
ATOM 4726 O O . ALA B 1 308 ? 159.833 163.338 140.658 1.00 32.89 300 ALA D O 1
ATOM 4728 N N . TYR B 1 309 ? 160.562 165.240 139.702 1.00 25.15 301 TYR D N 1
ATOM 4729 C CA . TYR B 1 309 ? 160.179 166.056 140.850 1.00 27.86 301 TYR D CA 1
ATOM 4730 C C . TYR B 1 309 ? 158.667 166.136 141.000 1.00 30.27 301 TYR D C 1
ATOM 4731 O O . TYR B 1 309 ? 158.152 166.142 142.122 1.00 33.77 301 TYR D O 1
ATOM 4740 N N . LEU B 1 310 ? 157.938 166.214 139.886 1.00 30.34 302 LEU D N 1
ATOM 4741 C CA . LEU B 1 310 ? 156.480 166.194 139.961 1.00 28.55 302 LEU D CA 1
ATOM 4742 C C . LEU B 1 310 ? 155.978 164.884 140.554 1.00 30.53 302 LEU D C 1
ATOM 4743 O O . LEU B 1 310 ? 155.103 164.882 141.430 1.00 34.15 302 LEU D O 1
ATOM 4748 N N . ILE B 1 311 ? 156.527 163.759 140.091 1.00 28.57 303 ILE D N 1
ATOM 4749 C CA . ILE B 1 311 ? 156.145 162.464 140.640 1.00 27.39 303 ILE D CA 1
ATOM 4750 C C . ILE B 1 311 ? 156.491 162.392 142.120 1.00 31.06 303 ILE D C 1
ATOM 4751 O O . ILE B 1 311 ? 155.700 161.900 142.930 1.00 33.92 303 ILE D O 1
ATOM 4756 N N . GLY B 1 312 ? 157.674 162.880 142.496 1.00 30.81 304 GLY D N 1
ATOM 4757 C CA . GLY B 1 312 ? 158.070 162.846 143.892 1.00 30.95 304 GLY D CA 1
ATOM 4758 C C . GLY B 1 312 ? 157.171 163.680 144.780 1.00 32.74 304 GLY D C 1
ATOM 4759 O O . GLY B 1 312 ? 156.818 163.264 145.883 1.00 36.27 304 GLY D O 1
ATOM 4760 N N . ASN B 1 313 ? 156.783 164.867 144.313 1.00 30.87 305 ASN D N 1
ATOM 4761 C CA . ASN B 1 313 ? 155.910 165.722 145.109 1.00 31.62 305 ASN D CA 1
ATOM 4762 C C . ASN B 1 313 ? 154.510 165.134 145.227 1.00 31.76 305 ASN D C 1
ATOM 4763 O O . ASN B 1 313 ? 153.905 165.175 146.305 1.00 36.69 305 ASN D O 1
ATOM 4768 N N . ILE B 1 314 ? 153.993 164.576 144.135 1.00 31.93 306 ILE D N 1
ATOM 4769 C CA . ILE B 1 314 ? 152.654 163.917 144.182 1.00 30.92 306 ILE D CA 1
ATOM 4770 C C . ILE B 1 314 ? 152.728 162.723 145.148 1.00 33.75 306 ILE D C 1
ATOM 4771 O O . ILE B 1 314 ? 151.835 162.611 146.011 1.00 38.49 306 ILE D O 1
ATOM 4776 N N . THR B 1 315 ? 153.766 161.893 145.033 1.00 33.53 307 THR D N 1
ATOM 4777 C CA . THR B 1 315 ? 153.932 160.738 145.938 1.00 32.22 307 THR D CA 1
ATOM 4778 C C . THR B 1 315 ? 154.008 161.225 147.365 1.00 35.06 307 THR D C 1
ATOM 4779 O O . THR B 1 315 ? 153.302 160.656 148.211 1.00 41.17 307 THR D O 1
ATOM 4783 N N . ALA B 1 316 ? 154.818 162.251 147.630 1.00 34.69 308 ALA D N 1
ATOM 4784 C CA . ALA B 1 316 ? 155.001 162.761 149.008 1.00 38.21 308 ALA D CA 1
ATOM 4785 C C . ALA B 1 316 ? 153.648 163.136 149.610 1.00 41.30 308 ALA D C 1
ATOM 4786 O O . ALA B 1 316 ? 153.394 162.776 150.774 1.00 48.21 308 ALA D O 1
ATOM 4788 N N . LEU B 1 317 ? 152.812 163.837 148.843 1.00 39.80 309 LEU D N 1
ATOM 4789 C CA . LEU B 1 317 ? 151.474 164.248 149.333 1.00 40.69 309 LEU D CA 1
ATOM 4790 C C . LEU B 1 317 ? 150.636 162.998 149.644 1.00 44.16 309 LEU D C 1
ATOM 4791 O O . LEU B 1 317 ? 150.045 162.933 150.743 1.00 50.16 309 LEU D O 1
ATOM 4796 N N . ILE B 1 318 ? 150.599 162.042 148.715 1.00 40.68 310 ILE D N 1
ATOM 4797 C CA . ILE B 1 318 ? 149.798 160.797 148.909 1.00 40.34 310 ILE D CA 1
ATOM 4798 C C . ILE B 1 318 ? 150.384 160.019 150.098 1.00 45.24 310 ILE D C 1
ATOM 4799 O O . ILE B 1 318 ? 149.592 159.481 150.897 1.00 53.69 310 ILE D O 1
ATOM 4804 N N . VAL B 1 319 ? 151.713 159.986 150.220 1.00 41.43 311 VAL D N 1
ATOM 4805 C CA . VAL B 1 319 ? 152.384 159.272 151.349 1.00 43.64 311 VAL D CA 1
ATOM 4806 C C . VAL B 1 319 ? 151.996 159.964 152.664 1.00 50.45 311 VAL D C 1
ATOM 4807 O O . VAL B 1 319 ? 151.696 159.247 153.641 1.00 54.22 311 VAL D O 1
ATOM 4811 N N . LYS B 1 320 ? 151.973 161.300 152.680 1.00 51.49 312 LYS D N 1
ATOM 4812 C CA . LYS B 1 320 ? 151.662 162.043 153.930 1.00 53.57 312 LYS D CA 1
ATOM 4813 C C . LYS B 1 320 ? 150.310 161.553 154.465 1.00 60.61 312 LYS D C 1
ATOM 4814 O O . LYS B 1 320 ? 150.133 161.520 155.700 1.00 69.04 312 LYS D O 1
ATOM 4820 N N . GLY B 1 321 ? 149.402 161.182 153.560 1.00 61.92 313 GLY D N 1
ATOM 4821 C CA . GLY B 1 321 ? 148.234 160.361 153.926 1.00 70.29 313 GLY D CA 1
ATOM 4822 C C . GLY B 1 321 ? 147.045 161.223 154.288 1.00 82.30 313 GLY D C 1
ATOM 4823 O O . GLY B 1 321 ? 147.251 162.405 154.629 1.00 79.23 313 GLY D O 1
ATOM 4824 N N . SER B 1 322 ? 145.839 160.655 154.213 1.00 90.90 314 SER D N 1
ATOM 4825 C CA . SER B 1 322 ? 144.606 161.415 154.540 1.00 94.11 314 SER D CA 1
ATOM 4826 C C . SER B 1 322 ? 144.037 160.911 155.871 1.00 96.36 314 SER D C 1
ATOM 4827 O O . SER B 1 322 ? 144.226 159.717 156.175 1.00 96.33 314 SER D O 1
ATOM 4830 N N . ASN B 1 323 ? 143.357 161.782 156.621 1.00 97.12 315 ASN D N 1
ATOM 4831 C CA . ASN B 1 323 ? 142.713 161.351 157.892 1.00 98.41 315 ASN D CA 1
ATOM 4832 C C . ASN B 1 323 ? 141.835 160.131 157.602 1.00 100.34 315 ASN D C 1
ATOM 4833 O O . ASN B 1 323 ? 141.788 159.226 158.456 1.00 104.35 315 ASN D O 1
ATOM 4838 N N . THR B 1 324 ? 141.178 160.107 156.440 1.00 96.99 316 THR D N 1
ATOM 4839 C CA . THR B 1 324 ? 140.351 158.947 156.051 1.00 98.27 316 THR D CA 1
ATOM 4840 C C . THR B 1 324 ? 141.210 157.704 156.060 1.00 97.39 316 THR D C 1
ATOM 4841 O O . THR B 1 324 ? 140.766 156.684 156.621 1.00 101.11 316 THR D O 1
ATOM 4845 N N . GLU B 1 325 ? 142.399 157.778 155.458 1.00 97.66 317 GLU D N 1
ATOM 4846 C CA . GLU B 1 325 ? 143.321 156.615 155.405 1.00 98.19 317 GLU D CA 1
ATOM 4847 C C . GLU B 1 325 ? 143.806 156.296 156.827 1.00 97.49 317 GLU D C 1
ATOM 4848 O O . GLU B 1 325 ? 143.878 155.100 157.181 1.00 97.61 317 GLU D O 1
ATOM 4854 N N . ARG B 1 326 ? 144.121 157.331 157.608 1.00 97.31 318 ARG D N 1
ATOM 4855 C CA . ARG B 1 326 ? 144.560 157.120 159.011 1.00 95.28 318 ARG D CA 1
ATOM 4856 C C . ARG B 1 326 ? 143.441 156.383 159.764 1.00 101.01 318 ARG D C 1
ATOM 4857 O O . ARG B 1 326 ? 143.756 155.445 160.526 1.00 105.47 318 ARG D O 1
ATOM 4865 N N . PHE B 1 327 ? 142.187 156.777 159.533 1.00 101.67 319 PHE D N 1
ATOM 4866 C CA . PHE B 1 327 ? 141.037 156.097 160.186 1.00 103.49 319 PHE D CA 1
ATOM 4867 C C . PHE B 1 327 ? 140.955 154.659 159.682 1.00 101.48 319 PHE D C 1
ATOM 4868 O O . PHE B 1 327 ? 140.809 153.727 160.497 1.00 106.04 319 PHE D O 1
ATOM 4876 N N . ARG B 1 328 ? 141.060 154.476 158.366 1.00 98.60 320 ARG D N 1
ATOM 4877 C CA . ARG B 1 328 ? 140.985 153.113 157.781 1.00 100.96 320 ARG D CA 1
ATOM 4878 C C . ARG B 1 328 ? 142.014 152.211 158.477 1.00 102.95 320 ARG D C 1
ATOM 4879 O O . ARG B 1 328 ? 141.676 151.049 158.769 1.00 104.42 320 ARG D O 1
ATOM 4887 N N . ASP B 1 329 ? 143.216 152.732 158.740 1.00 104.12 321 ASP D N 1
ATOM 4888 C CA . ASP B 1 329 ? 144.288 151.917 159.376 1.00 102.87 321 ASP D CA 1
ATOM 4889 C C . ASP B 1 329 ? 143.910 151.656 160.836 1.00 102.75 321 ASP D C 1
ATOM 4890 O O . ASP B 1 329 ? 144.122 150.519 161.307 1.00 103.90 321 ASP D O 1
ATOM 4895 N N . LYS B 1 330 ? 143.378 152.669 161.525 1.00 103.13 322 LYS D N 1
ATOM 4896 C CA . LYS B 1 330 ? 142.920 152.478 162.898 1.00 102.38 322 LYS D CA 1
ATOM 4897 C C . LYS B 1 330 ? 141.803 151.442 162.960 1.00 105.84 322 LYS D C 1
ATOM 4898 O O . LYS B 1 330 ? 141.783 150.582 163.848 1.00 107.13 322 LYS D O 1
ATOM 4904 N N . MET B 1 331 ? 140.863 151.511 162.015 1.00 107.48 323 MET D N 1
ATOM 4905 C CA . MET B 1 331 ? 139.765 150.554 161.968 1.00 108.11 323 MET D CA 1
ATOM 4906 C C . MET B 1 331 ? 140.280 149.146 161.717 1.00 108.51 323 MET D C 1
ATOM 4907 O O . MET B 1 331 ? 139.787 148.181 162.306 1.00 111.56 323 MET D O 1
ATOM 4912 N N . ASN B 1 332 ? 141.267 149.006 160.832 1.00 107.40 324 ASN D N 1
ATOM 4913 C CA . ASN B 1 332 ? 141.850 147.690 160.595 1.00 106.46 324 ASN D CA 1
ATOM 4914 C C . ASN B 1 332 ? 142.502 147.145 161.859 1.00 110.69 324 ASN D C 1
ATOM 4915 O O . ASN B 1 332 ? 142.356 145.960 162.181 1.00 115.09 324 ASN D O 1
ATOM 4920 N N . ASP B 1 333 ? 143.215 148.001 162.596 1.00 111.57 325 ASP D N 1
ATOM 4921 C CA . ASP B 1 333 ? 143.826 147.564 163.850 1.00 113.27 325 ASP D CA 1
ATOM 4922 C C . ASP B 1 333 ? 142.768 147.114 164.854 1.00 113.83 325 ASP D C 1
ATOM 4923 O O . ASP B 1 333 ? 142.904 146.062 165.492 1.00 113.66 325 ASP D O 1
ATOM 4928 N N . LEU B 1 334 ? 141.698 147.900 165.000 1.00 114.11 326 LEU D N 1
ATOM 4929 C CA . LEU B 1 334 ? 140.643 147.546 165.948 1.00 113.00 326 LEU D CA 1
ATOM 4930 C C . LEU B 1 334 ? 139.935 146.261 165.536 1.00 114.94 326 LEU D C 1
ATOM 4931 O O . LEU B 1 334 ? 139.587 145.433 166.384 1.00 119.85 326 LEU D O 1
ATOM 4936 N N . ILE B 1 335 ? 139.698 146.086 164.235 1.00 114.62 327 ILE D N 1
ATOM 4937 C CA . ILE B 1 335 ? 139.041 144.874 163.755 1.00 116.52 327 ILE D CA 1
ATOM 4938 C C . ILE B 1 335 ? 139.923 143.660 164.003 1.00 117.23 327 ILE D C 1
ATOM 4939 O O . ILE B 1 335 ? 139.436 142.595 164.397 1.00 119.83 327 ILE D O 1
ATOM 4944 N N . SER B 1 336 ? 141.233 143.800 163.787 1.00 115.22 328 SER D N 1
ATOM 4945 C CA . SER B 1 336 ? 142.151 142.711 164.103 1.00 118.24 328 SER D CA 1
ATOM 4946 C C . SER B 1 336 ? 142.098 142.371 165.588 1.00 120.86 328 SER D C 1
ATOM 4947 O O . SER B 1 336 ? 142.059 141.194 165.969 1.00 123.10 328 SER D O 1
ATOM 4950 N N . PHE B 1 337 ? 142.082 143.397 166.441 1.00 119.12 329 PHE D N 1
ATOM 4951 C CA . PHE B 1 337 ? 142.001 143.174 167.882 1.00 119.10 329 PHE D CA 1
ATOM 4952 C C . PHE B 1 337 ? 140.731 142.413 168.253 1.00 121.33 329 PHE D C 1
ATOM 4953 O O . PHE B 1 337 ? 140.779 141.397 168.958 1.00 123.79 329 PHE D O 1
ATOM 4961 N N . MET B 1 338 ? 139.580 142.892 167.775 1.00 120.61 330 MET D N 1
ATOM 4962 C CA . MET B 1 338 ? 138.313 142.247 168.109 1.00 122.21 330 MET D CA 1
ATOM 4963 C C . MET B 1 338 ? 138.247 140.827 167.561 1.00 122.05 330 MET D C 1
ATOM 4964 O O . MET B 1 338 ? 137.720 139.927 168.223 1.00 120.99 330 MET D O 1
ATOM 4969 N N . ASN B 1 339 ? 138.772 140.606 166.354 1.00 122.51 331 ASN D N 1
ATOM 4970 C CA . ASN B 1 339 ? 138.792 139.259 165.794 1.00 124.79 331 ASN D CA 1
ATOM 4971 C C . ASN B 1 339 ? 139.657 138.330 166.634 1.00 123.57 331 ASN D C 1
ATOM 4972 O O . ASN B 1 339 ? 139.310 137.160 166.833 1.00 124.37 331 ASN D O 1
ATOM 4977 N N . ARG B 1 340 ? 140.793 138.828 167.128 1.00 122.60 332 ARG D N 1
ATOM 4978 C CA . ARG B 1 340 ? 141.628 138.019 168.010 1.00 124.69 332 ARG D CA 1
ATOM 4979 C C . ARG B 1 340 ? 140.897 137.681 169.305 1.00 124.33 332 ARG D C 1
ATOM 4980 O O . ARG B 1 340 ? 140.925 136.534 169.765 1.00 121.93 332 ARG D O 1
ATOM 4988 N N . LYS B 1 341 ? 140.233 138.667 169.907 1.00 124.25 333 LYS D N 1
ATOM 4989 C CA . LYS B 1 341 ? 139.551 138.450 171.178 1.00 121.68 333 LYS D CA 1
ATOM 4990 C C . LYS B 1 341 ? 138.094 138.025 171.022 1.00 121.59 333 LYS D C 1
ATOM 4991 O O . LYS B 1 341 ? 137.442 137.739 172.032 1.00 119.73 333 LYS D O 1
ATOM 4997 N N . LYS B 1 342 ? 137.577 137.974 169.796 1.00 124.77 334 LYS D N 1
ATOM 4998 C CA . LYS B 1 342 ? 136.222 137.498 169.507 1.00 125.45 334 LYS D CA 1
ATOM 4999 C C . LYS B 1 342 ? 135.176 138.236 170.344 1.00 125.90 334 LYS D C 1
ATOM 5000 O O . LYS B 1 342 ? 134.447 137.650 171.146 1.00 124.93 334 LYS D O 1
ATOM 5006 N N . LEU B 1 343 ? 135.114 139.549 170.144 1.00 127.32 335 LEU D N 1
ATOM 5007 C CA . LEU B 1 343 ? 134.110 140.374 170.804 1.00 127.50 335 LEU D CA 1
ATOM 5008 C C . LEU B 1 343 ? 132.760 140.162 170.129 1.00 129.57 335 LEU D C 1
ATOM 5009 O O . LEU B 1 343 ? 132.678 140.119 168.897 1.00 131.16 335 LEU D O 1
ATOM 5014 N N . GLY B 1 344 ? 131.709 140.020 170.935 1.00 128.48 336 GLY D N 1
ATOM 5015 C CA . GLY B 1 344 ? 130.367 139.814 170.422 1.00 126.68 336 GLY D CA 1
ATOM 5016 C C . GLY B 1 344 ? 129.931 140.884 169.442 1.00 129.94 336 GLY D C 1
ATOM 5017 O O . GLY B 1 344 ? 130.362 142.037 169.546 1.00 130.43 336 GLY D O 1
ATOM 5018 N N . ARG B 1 345 ? 129.079 140.512 168.485 1.00 130.01 337 ARG D N 1
ATOM 5019 C CA . ARG B 1 345 ? 128.689 141.411 167.405 1.00 130.30 337 ARG D CA 1
ATOM 5020 C C . ARG B 1 345 ? 128.060 142.702 167.913 1.00 130.32 337 ARG D C 1
ATOM 5021 O O . ARG B 1 345 ? 128.240 143.757 167.300 1.00 130.65 337 ARG D O 1
ATOM 5029 N N . ASP B 1 346 ? 127.322 142.638 169.022 1.00 128.33 338 ASP D N 1
ATOM 5030 C CA . ASP B 1 346 ? 126.748 143.852 169.591 1.00 127.47 338 ASP D CA 1
ATOM 5031 C C . ASP B 1 346 ? 127.845 144.823 170.018 1.00 128.69 338 ASP D C 1
ATOM 5032 O O . ASP B 1 346 ? 127.848 145.998 169.629 1.00 127.94 338 ASP D O 1
ATOM 5037 N N . LEU B 1 347 ? 128.812 144.330 170.794 1.00 128.70 339 LEU D N 1
ATOM 5038 C CA . LEU B 1 347 ? 129.899 145.184 171.256 1.00 127.11 339 LEU D CA 1
ATOM 5039 C C . LEU B 1 347 ? 130.801 145.602 170.103 1.00 126.60 339 LEU D C 1
ATOM 5040 O O . LEU B 1 347 ? 131.284 146.737 170.071 1.00 125.28 339 LEU D O 1
ATOM 5045 N N . ARG B 1 348 ? 131.042 144.701 169.147 1.00 128.50 340 ARG D N 1
ATOM 5046 C CA . ARG B 1 348 ? 131.865 145.055 167.994 1.00 126.50 340 ARG D CA 1
ATOM 5047 C C . ARG B 1 348 ? 131.218 146.163 167.172 1.00 124.24 340 ARG D C 1
ATOM 5048 O O . ARG B 1 348 ? 131.892 147.114 166.759 1.00 123.69 340 ARG D O 1
ATOM 5056 N N . SER B 1 349 ? 129.910 146.058 166.925 1.00 124.93 341 SER D N 1
ATOM 5057 C CA . SER B 1 349 ? 129.206 147.104 166.195 1.00 124.34 341 SER D CA 1
ATOM 5058 C C . SER B 1 349 ? 129.201 148.414 166.968 1.00 122.07 341 SER D C 1
ATOM 5059 O O . SER B 1 349 ? 129.366 149.487 166.372 1.00 122.60 341 SER D O 1
ATOM 5062 N N . GLN B 1 350 ? 129.019 148.352 168.291 1.00 121.46 342 GLN D N 1
ATOM 5063 C CA . GLN B 1 350 ? 129.100 149.567 169.094 1.00 121.71 342 GLN D CA 1
ATOM 5064 C C . GLN B 1 350 ? 130.475 150.212 168.982 1.00 121.67 342 GLN D C 1
ATOM 5065 O O . GLN B 1 350 ? 130.581 151.434 168.832 1.00 120.03 342 GLN D O 1
ATOM 5071 N N . ILE B 1 351 ? 131.538 149.406 169.047 1.00 122.02 343 ILE D N 1
ATOM 5072 C CA . ILE B 1 351 ? 132.896 149.941 168.966 1.00 120.12 343 ILE D CA 1
ATOM 5073 C C . ILE B 1 351 ? 133.133 150.581 167.605 1.00 119.13 343 ILE D C 1
ATOM 5074 O O . ILE B 1 351 ? 133.687 151.681 167.504 1.00 119.68 343 ILE D O 1
ATOM 5079 N N . THR B 1 352 ? 132.714 149.900 166.537 1.00 117.74 344 THR D N 1
ATOM 5080 C CA . THR B 1 352 ? 132.888 150.438 165.192 1.00 117.06 344 THR D CA 1
ATOM 5081 C C . THR B 1 352 ? 132.160 151.767 165.042 1.00 115.12 344 THR D C 1
ATOM 5082 O O . THR B 1 352 ? 132.754 152.751 164.591 1.00 116.23 344 THR D O 1
ATOM 5086 N N . GLY B 1 353 ? 130.883 151.810 165.429 1.00 113.53 345 GLY D N 1
ATOM 5087 C CA . GLY B 1 353 ? 130.125 153.043 165.294 1.00 113.45 345 GLY D CA 1
ATOM 5088 C C . GLY B 1 353 ? 130.687 154.173 166.135 1.00 117.50 345 GLY D C 1
ATOM 5089 O O . GLY B 1 353 ? 130.757 155.322 165.684 1.00 117.06 345 GLY D O 1
ATOM 5090 N N . HIS B 1 354 ? 131.104 153.866 167.365 1.00 119.43 346 HIS D N 1
ATOM 5091 C CA . HIS B 1 354 ? 131.629 154.904 168.241 1.00 117.25 346 HIS D CA 1
ATOM 5092 C C . HIS B 1 354 ? 132.973 155.413 167.738 1.00 116.97 346 HIS D C 1
ATOM 5093 O O . HIS B 1 354 ? 133.288 156.596 167.890 1.00 117.36 346 HIS D O 1
ATOM 5100 N N . VAL B 1 355 ? 133.771 154.544 167.112 1.00 116.64 347 VAL D N 1
ATOM 5101 C CA . VAL B 1 355 ? 135.035 154.987 166.532 1.00 116.45 347 VAL D CA 1
ATOM 5102 C C . VAL B 1 355 ? 134.784 155.853 165.302 1.00 117.97 347 VAL D C 1
ATOM 5103 O O . VAL B 1 355 ? 135.480 156.852 165.079 1.00 120.08 347 VAL D O 1
ATOM 5107 N N . ARG B 1 356 ? 133.791 155.489 164.484 1.00 116.49 348 ARG D N 1
ATOM 5108 C CA . ARG B 1 356 ? 133.423 156.342 163.356 1.00 117.26 348 ARG D CA 1
ATOM 5109 C C . ARG B 1 356 ? 132.991 157.721 163.837 1.00 118.84 348 ARG D C 1
ATOM 5110 O O . ARG B 1 356 ? 133.394 158.744 163.268 1.00 119.22 348 ARG D O 1
ATOM 5118 N N . LEU B 1 357 ? 132.179 157.767 164.894 1.00 116.96 349 LEU D N 1
ATOM 5119 C CA . LEU B 1 357 ? 131.753 159.046 165.452 1.00 117.13 349 LEU D CA 1
ATOM 5120 C C . LEU B 1 357 ? 132.911 159.818 166.076 1.00 118.53 349 LEU D C 1
ATOM 5121 O O . LEU B 1 357 ? 132.928 161.051 165.996 1.00 120.14 349 LEU D O 1
ATOM 5126 N N . GLN B 1 358 ? 133.872 159.126 166.696 1.00 116.83 350 GLN D N 1
ATOM 5127 C CA . GLN B 1 358 ? 135.062 159.798 167.209 1.00 117.86 350 GLN D CA 1
ATOM 5128 C C . GLN B 1 358 ? 135.859 160.435 166.082 1.00 121.15 350 GLN D C 1
ATOM 5129 O O . GLN B 1 358 ? 136.298 161.586 166.194 1.00 122.43 350 GLN D O 1
ATOM 5135 N N . TYR B 1 359 ? 136.067 159.693 164.993 1.00 119.95 351 TYR D N 1
ATOM 5136 C CA . TYR B 1 359 ? 136.818 160.231 163.865 1.00 120.35 351 TYR D CA 1
ATOM 5137 C C . TYR B 1 359 ? 136.098 161.419 163.242 1.00 121.31 351 TYR D C 1
ATOM 5138 O O . TYR B 1 359 ? 136.726 162.428 162.905 1.00 121.21 351 TYR D O 1
ATOM 5147 N N . ASP B 1 360 ? 134.780 161.315 163.076 1.00 121.50 352 ASP D N 1
ATOM 5148 C CA . ASP B 1 360 ? 134.020 162.415 162.493 1.00 123.31 352 ASP D CA 1
ATOM 5149 C C . ASP B 1 360 ? 133.974 163.613 163.434 1.00 123.78 352 ASP D C 1
ATOM 5150 O O . ASP B 1 360 ? 134.059 164.766 162.997 1.00 124.25 352 ASP D O 1
ATOM 5155 N N . SER B 1 361 ? 133.842 163.361 164.737 1.00 121.80 353 SER D N 1
ATOM 5156 C CA . SER B 1 361 ? 133.774 164.454 165.699 1.00 122.27 353 SER D CA 1
ATOM 5157 C C . SER B 1 361 ? 135.119 164.670 166.379 1.00 123.19 353 SER D C 1
ATOM 5158 O O . SER B 1 361 ? 135.174 165.124 167.526 1.00 121.44 353 SER D O 1
ATOM 5161 N N . HIS B 1 362 ? 136.200 164.373 165.663 1.00 124.81 354 HIS D N 1
ATOM 5162 C CA . HIS B 1 362 ? 137.566 164.624 166.131 1.00 124.30 354 HIS D CA 1
ATOM 5163 C C . HIS B 1 362 ? 137.820 164.151 167.559 1.00 118.50 354 HIS D C 1
ATOM 5164 O O . HIS B 1 362 ? 138.533 163.174 167.783 1.00 109.79 354 HIS D O 1
ATOM 5171 N N . GLY C 1 58 ? 203.552 159.567 162.616 1.00 117.29 50 GLY B N 1
ATOM 5172 C CA . GLY C 1 58 ? 204.730 158.991 161.996 1.00 118.54 50 GLY B CA 1
ATOM 5173 C C . GLY C 1 58 ? 205.144 159.711 160.729 1.00 124.09 50 GLY B C 1
ATOM 5174 O O . GLY C 1 58 ? 205.896 159.176 159.915 1.00 122.97 50 GLY B O 1
ATOM 5175 N N . HIS C 1 59 ? 204.650 160.941 160.565 1.00 125.15 51 HIS B N 1
ATOM 5176 C CA . HIS C 1 59 ? 204.970 161.709 159.366 1.00 125.44 51 HIS B CA 1
ATOM 5177 C C . HIS C 1 59 ? 206.398 162.242 159.409 1.00 127.72 51 HIS B C 1
ATOM 5178 O O . HIS C 1 59 ? 206.913 162.739 158.401 1.00 125.64 51 HIS B O 1
ATOM 5185 N N . ASN C 1 60 ? 207.053 162.149 160.569 1.00 127.69 52 ASN B N 1
ATOM 5186 C CA . ASN C 1 60 ? 208.462 162.518 160.652 1.00 129.29 52 ASN B CA 1
ATOM 5187 C C . ASN C 1 60 ? 209.366 161.349 160.283 1.00 127.69 52 ASN B C 1
ATOM 5188 O O . ASN C 1 60 ? 210.452 161.550 159.727 1.00 126.94 52 ASN B O 1
ATOM 5193 N N . ASP C 1 61 ? 208.938 160.122 160.588 1.00 126.86 53 ASP B N 1
ATOM 5194 C CA . ASP C 1 61 ? 209.776 158.950 160.358 1.00 125.07 53 ASP B CA 1
ATOM 5195 C C . ASP C 1 61 ? 210.092 158.755 158.880 1.00 123.19 53 ASP B C 1
ATOM 5196 O O . ASP C 1 61 ? 211.226 158.430 158.513 1.00 120.34 53 ASP B O 1
ATOM 5201 N N . TYR C 1 62 ? 209.099 158.949 158.017 1.00 122.92 54 TYR B N 1
ATOM 5202 C CA . TYR C 1 62 ? 209.257 158.770 156.579 1.00 117.51 54 TYR B CA 1
ATOM 5203 C C . TYR C 1 62 ? 208.773 160.025 155.870 1.00 114.63 54 TYR B C 1
ATOM 5204 O O . TYR C 1 62 ? 207.586 160.362 155.937 1.00 112.74 54 TYR B O 1
ATOM 5213 N N . LYS C 1 63 ? 209.690 160.709 155.192 1.00 114.54 55 LYS B N 1
ATOM 5214 C CA . LYS C 1 63 ? 209.373 161.934 154.477 1.00 114.25 55 LYS B CA 1
ATOM 5215 C C . LYS C 1 63 ? 208.954 161.593 153.048 1.00 111.97 55 LYS B C 1
ATOM 5216 O O . LYS C 1 63 ? 208.885 160.422 152.663 1.00 109.04 55 LYS B O 1
ATOM 5222 N N . TYR C 1 64 ? 208.642 162.625 152.258 1.00 109.41 56 TYR B N 1
ATOM 5223 C CA . TYR C 1 64 ? 208.099 162.496 150.907 1.00 105.60 56 TYR B CA 1
ATOM 5224 C C . TYR C 1 64 ? 206.691 161.909 150.934 1.00 98.96 56 TYR B C 1
ATOM 5225 O O . TYR C 1 64 ? 206.063 161.744 149.884 1.00 97.31 56 TYR B O 1
ATOM 5234 N N . ILE C 1 65 ? 206.186 161.592 152.126 1.00 96.29 57 ILE B N 1
ATOM 5235 C CA . ILE C 1 65 ? 204.830 161.077 152.250 1.00 87.56 57 ILE B CA 1
ATOM 5236 C C . ILE C 1 65 ? 203.862 162.237 152.427 1.00 85.50 57 ILE B C 1
ATOM 5237 O O . ILE C 1 65 ? 204.032 163.086 153.312 1.00 87.35 57 ILE B O 1
ATOM 5242 N N . ILE C 1 66 ? 202.836 162.279 151.585 1.00 82.81 58 ILE B N 1
ATOM 5243 C CA . ILE C 1 66 ? 201.864 163.365 151.572 1.00 83.86 58 ILE B CA 1
ATOM 5244 C C . ILE C 1 66 ? 200.666 162.964 152.422 1.00 84.38 58 ILE B C 1
ATOM 5245 O O . ILE C 1 66 ? 200.131 161.860 152.275 1.00 84.88 58 ILE B O 1
ATOM 5250 N N . HIS C 1 67 ? 200.263 163.857 153.320 1.00 83.91 59 HIS B N 1
ATOM 5251 C CA . HIS C 1 67 ? 199.028 163.680 154.069 1.00 85.58 59 HIS B CA 1
ATOM 5252 C C . HIS C 1 67 ? 197.853 163.682 153.089 1.00 85.38 59 HIS B C 1
ATOM 5253 O O . HIS C 1 67 ? 197.823 164.507 152.169 1.00 82.25 59 HIS B O 1
ATOM 5260 N N . PRO C 1 68 ? 196.886 162.766 153.233 1.00 85.47 60 PRO B N 1
ATOM 5261 C CA . PRO C 1 68 ? 195.745 162.759 152.296 1.00 85.77 60 PRO B CA 1
ATOM 5262 C C . PRO C 1 68 ? 195.025 164.093 152.172 1.00 87.76 60 PRO B C 1
ATOM 5263 O O . PRO C 1 68 ? 194.571 164.439 151.074 1.00 88.01 60 PRO B O 1
ATOM 5267 N N . LYS C 1 69 ? 194.908 164.857 153.253 1.00 89.60 61 LYS B N 1
ATOM 5268 C CA . LYS C 1 69 ? 194.232 166.148 153.215 1.00 89.92 61 LYS B CA 1
ATOM 5269 C C . LYS C 1 69 ? 195.237 167.297 153.150 1.00 85.29 61 LYS B C 1
ATOM 5270 O O . LYS C 1 69 ? 195.002 168.383 153.682 1.00 84.59 61 LYS B O 1
ATOM 5276 N N . ASN C 1 70 ? 196.373 167.062 152.499 1.00 80.42 62 ASN B N 1
ATOM 5277 C CA . ASN C 1 70 ? 197.325 168.133 152.247 1.00 76.41 62 ASN B CA 1
ATOM 5278 C C . ASN C 1 70 ? 196.790 169.069 151.169 1.00 78.42 62 ASN B C 1
ATOM 5279 O O . ASN C 1 70 ? 196.109 168.648 150.232 1.00 81.29 62 ASN B O 1
ATOM 5284 N N . ARG C 1 71 ? 197.112 170.357 151.308 1.00 80.11 63 ARG B N 1
ATOM 5285 C CA . ARG C 1 71 ? 196.560 171.367 150.409 1.00 81.29 63 ARG B CA 1
ATOM 5286 C C . ARG C 1 71 ? 196.995 171.128 148.967 1.00 78.37 63 ARG B C 1
ATOM 5287 O O . ARG C 1 71 ? 196.171 171.149 148.044 1.00 79.04 63 ARG B O 1
ATOM 5295 N N . TRP C 1 72 ? 198.293 170.898 148.753 1.00 82.06 64 TRP B N 1
ATOM 5296 C CA . TRP C 1 72 ? 198.780 170.618 147.405 1.00 82.08 64 TRP B CA 1
ATOM 5297 C C . TRP C 1 72 ? 198.186 169.325 146.863 1.00 76.68 64 TRP B C 1
ATOM 5298 O O . TRP C 1 72 ? 197.845 169.237 145.677 1.00 74.35 64 TRP B O 1
ATOM 5309 N N . TYR C 1 73 ? 198.052 168.308 147.717 1.00 77.08 65 TYR B N 1
ATOM 5310 C CA . TYR C 1 73 ? 197.415 167.075 147.270 1.00 71.61 65 TYR B CA 1
ATOM 5311 C C . TYR C 1 73 ? 195.939 167.290 146.974 1.00 72.10 65 TYR B C 1
ATOM 5312 O O . TYR C 1 73 ? 195.389 166.648 146.079 1.00 75.49 65 TYR B O 1
ATOM 5321 N N . LYS C 1 74 ? 195.271 168.172 147.720 1.00 70.10 66 LYS B N 1
ATOM 5322 C CA . LYS C 1 74 ? 193.881 168.486 147.397 1.00 69.26 66 LYS B CA 1
ATOM 5323 C C . LYS C 1 74 ? 193.776 169.172 146.040 1.00 67.36 66 LYS B C 1
ATOM 5324 O O . LYS C 1 74 ? 192.860 168.885 145.256 1.00 68.41 66 LYS B O 1
ATOM 5330 N N . ALA C 1 75 ? 194.707 170.080 145.743 1.00 67.31 67 ALA B N 1
ATOM 5331 C CA . ALA C 1 75 ? 194.727 170.724 144.434 1.00 61.35 67 ALA B CA 1
ATOM 5332 C C . ALA C 1 75 ? 194.956 169.701 143.327 1.00 61.60 67 ALA B C 1
ATOM 5333 O O . ALA C 1 75 ? 194.289 169.727 142.285 1.00 61.83 67 ALA B O 1
ATOM 5335 N N . TRP C 1 76 ? 195.900 168.781 143.541 1.00 61.59 68 TRP B N 1
ATOM 5336 C CA . TRP C 1 76 ? 196.139 167.736 142.550 1.00 57.09 68 TRP B CA 1
ATOM 5337 C C . TRP C 1 76 ? 194.940 166.807 142.422 1.00 56.67 68 TRP B C 1
ATOM 5338 O O . TRP C 1 76 ? 194.660 166.291 141.338 1.00 56.71 68 TRP B O 1
ATOM 5349 N N . GLU C 1 77 ? 194.233 166.560 143.525 1.00 57.57 69 GLU B N 1
ATOM 5350 C CA . GLU C 1 77 ? 193.029 165.743 143.466 1.00 56.74 69 GLU B CA 1
ATOM 5351 C C . GLU C 1 77 ? 191.967 166.405 142.605 1.00 55.40 69 GLU B C 1
ATOM 5352 O O . GLU C 1 77 ? 191.342 165.750 141.768 1.00 57.80 69 GLU B O 1
ATOM 5358 N N . MET C 1 78 ? 191.765 167.711 142.781 1.00 54.54 70 MET B N 1
ATOM 5359 C CA . MET C 1 78 ? 190.812 168.427 141.942 1.00 53.93 70 MET B CA 1
ATOM 5360 C C . MET C 1 78 ? 191.246 168.474 140.482 1.00 51.53 70 MET B C 1
ATOM 5361 O O . MET C 1 78 ? 190.391 168.416 139.592 1.00 52.05 70 MET B O 1
ATOM 5366 N N . PHE C 1 79 ? 192.547 168.581 140.219 1.00 48.85 71 PHE B N 1
ATOM 5367 C CA . PHE C 1 79 ? 193.074 168.590 138.858 1.00 45.60 71 PHE B CA 1
ATOM 5368 C C . PHE C 1 79 ? 192.906 167.237 138.170 1.00 46.51 71 PHE B C 1
ATOM 5369 O O . PHE C 1 79 ? 192.402 167.162 137.038 1.00 47.64 71 PHE B O 1
ATOM 5377 N N . ILE C 1 80 ? 193.293 166.159 138.850 1.00 44.73 72 ILE B N 1
ATOM 5378 C CA . ILE C 1 80 ? 193.118 164.822 138.304 1.00 41.37 72 ILE B CA 1
ATOM 5379 C C . ILE C 1 80 ? 191.653 164.414 138.255 1.00 41.14 72 ILE B C 1
ATOM 5380 O O . ILE C 1 80 ? 191.299 163.542 137.464 1.00 42.64 72 ILE B O 1
ATOM 5385 N N . LEU C 1 81 ? 190.783 165.034 139.054 1.00 44.31 73 LEU B N 1
ATOM 5386 C CA . LEU C 1 81 ? 189.353 164.792 138.904 1.00 41.38 73 LEU B CA 1
ATOM 5387 C C . LEU C 1 81 ? 188.847 165.314 137.568 1.00 39.61 73 LEU B C 1
ATOM 5388 O O . LEU C 1 81 ? 188.101 164.622 136.867 1.00 44.93 73 LEU B O 1
ATOM 5393 N N . VAL C 1 82 ? 189.246 166.532 137.198 1.00 40.66 74 VAL B N 1
ATOM 5394 C CA . VAL C 1 82 ? 188.875 167.075 135.895 1.00 41.75 74 VAL B CA 1
ATOM 5395 C C . VAL C 1 82 ? 189.476 166.230 134.782 1.00 39.79 74 VAL B C 1
ATOM 5396 O O . VAL C 1 82 ? 188.813 165.929 133.780 1.00 42.69 74 VAL B O 1
ATOM 5400 N N . TRP C 1 83 ? 190.740 165.828 134.941 1.00 37.74 75 TRP B N 1
ATOM 5401 C CA . TRP C 1 83 ? 191.361 164.984 133.923 1.00 35.58 75 TRP B CA 1
ATOM 5402 C C . TRP C 1 83 ? 190.649 163.644 133.789 1.00 34.23 75 TRP B C 1
ATOM 5403 O O . TRP C 1 83 ? 190.469 163.148 132.675 1.00 35.79 75 TRP B O 1
ATOM 5414 N N . ALA C 1 84 ? 190.241 163.040 134.906 1.00 35.02 76 ALA B N 1
ATOM 5415 C CA . ALA C 1 84 ? 189.531 161.768 134.855 1.00 32.01 76 ALA B CA 1
ATOM 5416 C C . ALA C 1 84 ? 188.152 161.918 134.235 1.00 32.40 76 ALA B C 1
ATOM 5417 O O . ALA C 1 84 ? 187.722 161.043 133.478 1.00 31.71 76 ALA B O 1
ATOM 5419 N N . ILE C 1 85 ? 187.447 163.007 134.545 1.00 34.50 77 ILE B N 1
ATOM 5420 C CA . ILE C 1 85 ? 186.164 163.261 133.901 1.00 31.41 77 ILE B CA 1
ATOM 5421 C C . ILE C 1 85 ? 186.343 163.369 132.394 1.00 29.64 77 ILE B C 1
ATOM 5422 O O . ILE C 1 85 ? 185.629 162.716 131.621 1.00 35.98 77 ILE B O 1
ATOM 5427 N N . TYR C 1 86 ? 187.314 164.171 131.952 1.00 28.70 78 TYR B N 1
ATOM 5428 C CA . TYR C 1 86 ? 187.538 164.322 130.520 1.00 26.50 78 TYR B CA 1
ATOM 5429 C C . TYR C 1 86 ? 187.944 163.001 129.883 1.00 28.77 78 TYR B C 1
ATOM 5430 O O . TYR C 1 86 ? 187.482 162.665 128.790 1.00 31.31 78 TYR B O 1
ATOM 5439 N N . SER C 1 87 ? 188.826 162.248 130.539 1.00 28.91 79 SER B N 1
ATOM 5440 C CA . SER C 1 87 ? 189.302 160.994 129.971 1.00 27.17 79 SER B CA 1
ATOM 5441 C C . SER C 1 87 ? 188.184 159.971 129.848 1.00 31.91 79 SER B C 1
ATOM 5442 O O . SER C 1 87 ? 188.060 159.314 128.811 1.00 34.95 79 SER B O 1
ATOM 5445 N N . SER C 1 88 ? 187.351 159.831 130.879 1.00 29.26 80 SER B N 1
ATOM 5446 C CA . SER C 1 88 ? 186.278 158.852 130.834 1.00 26.93 80 SER B CA 1
ATOM 5447 C C . SER C 1 88 ? 185.100 159.307 129.985 1.00 29.58 80 SER B C 1
ATOM 5448 O O . SER C 1 88 ? 184.263 158.475 129.623 1.00 35.50 80 SER B O 1
ATOM 5451 N N . LEU C 1 89 ? 185.005 160.597 129.662 1.00 27.24 81 LEU B N 1
ATOM 5452 C CA . LEU C 1 89 ? 184.028 161.059 128.686 1.00 24.32 81 LEU B CA 1
ATOM 5453 C C . LEU C 1 89 ? 184.533 160.956 127.253 1.00 25.09 81 LEU B C 1
ATOM 5454 O O . LEU C 1 89 ? 183.743 160.667 126.351 1.00 27.39 81 LEU B O 1
ATOM 5459 N N . PHE C 1 90 ? 185.821 161.176 127.027 1.00 27.38 82 PHE B N 1
ATOM 5460 C CA . PHE C 1 90 ? 186.434 161.108 125.712 1.00 23.24 82 PHE B CA 1
ATOM 5461 C C . PHE C 1 90 ? 186.755 159.694 125.262 1.00 25.85 82 PHE B C 1
ATOM 5462 O O . PHE C 1 90 ? 186.803 159.445 124.057 1.00 28.26 82 PHE B O 1
ATOM 5470 N N . THR C 1 91 ? 186.978 158.767 126.192 1.00 26.72 83 THR B N 1
ATOM 5471 C CA . THR C 1 91 ? 187.270 157.386 125.814 1.00 25.06 83 THR B CA 1
ATOM 5472 C C . THR C 1 91 ? 186.154 156.750 124.997 1.00 27.19 83 THR B C 1
ATOM 5473 O O . THR C 1 91 ? 186.458 156.134 123.961 1.00 29.91 83 THR B O 1
ATOM 5477 N N . PRO C 1 92 ? 184.873 156.834 125.382 1.00 23.52 84 PRO B N 1
ATOM 5478 C CA . PRO C 1 92 ? 183.832 156.314 124.484 1.00 19.84 84 PRO B CA 1
ATOM 5479 C C . PRO C 1 92 ? 183.805 157.014 123.138 1.00 23.37 84 PRO B C 1
ATOM 5480 O O . PRO C 1 92 ? 183.555 156.367 122.116 1.00 23.90 84 PRO B O 1
ATOM 5484 N N . MET C 1 93 ? 184.068 158.322 123.106 1.00 23.82 85 MET B N 1
ATOM 5485 C CA . MET C 1 93 ? 184.076 159.047 121.839 1.00 21.64 85 MET B CA 1
ATOM 5486 C C . MET C 1 93 ? 185.253 158.620 120.972 1.00 23.68 85 MET B C 1
ATOM 5487 O O . MET C 1 93 ? 185.117 158.454 119.756 1.00 29.04 85 MET B O 1
ATOM 5492 N N . GLU C 1 94 ? 186.423 158.445 121.584 1.00 25.61 86 GLU B N 1
ATOM 5493 C CA . GLU C 1 94 ? 187.587 157.983 120.842 1.00 25.70 86 GLU B CA 1
ATOM 5494 C C . GLU C 1 94 ? 187.420 156.552 120.352 1.00 27.68 86 GLU B C 1
ATOM 5495 O O . GLU C 1 94 ? 187.921 156.214 119.275 1.00 30.06 86 GLU B O 1
ATOM 5501 N N . PHE C 1 95 ? 186.723 155.709 121.112 1.00 25.15 87 PHE B N 1
ATOM 5502 C CA . PHE C 1 95 ? 186.464 154.345 120.668 1.00 23.24 87 PHE B CA 1
ATOM 5503 C C . PHE C 1 95 ? 185.439 154.305 119.540 1.00 24.02 87 PHE B C 1
ATOM 5504 O O . PHE C 1 95 ? 185.651 153.639 118.522 1.00 30.69 87 PHE B O 1
ATOM 5512 N N . GLY C 1 96 ? 184.326 155.010 119.701 1.00 22.01 88 GLY B N 1
ATOM 5513 C CA . GLY C 1 96 ? 183.217 154.885 118.779 1.00 21.39 88 GLY B CA 1
ATOM 5514 C C . GLY C 1 96 ? 183.365 155.660 117.491 1.00 22.32 88 GLY B C 1
ATOM 5515 O O . GLY C 1 96 ? 183.100 155.131 116.408 1.00 25.97 88 GLY B O 1
ATOM 5516 N N . PHE C 1 97 ? 183.794 156.913 117.590 1.00 22.20 89 PHE B N 1
ATOM 5517 C CA . PHE C 1 97 ? 183.813 157.806 116.440 1.00 21.44 89 PHE B CA 1
ATOM 5518 C C . PHE C 1 97 ? 185.152 157.834 115.719 1.00 25.46 89 PHE B C 1
ATOM 5519 O O . PHE C 1 97 ? 185.296 158.585 114.751 1.00 30.29 89 PHE B O 1
ATOM 5527 N N . PHE C 1 98 ? 186.123 157.035 116.154 1.00 26.85 90 PHE B N 1
ATOM 5528 C CA . PHE C 1 98 ? 187.448 157.009 115.536 1.00 28.70 90 PHE B CA 1
ATOM 5529 C C . PHE C 1 98 ? 187.913 155.558 115.509 1.00 31.54 90 PHE B C 1
ATOM 5530 O O . PHE C 1 98 ? 187.919 154.888 116.544 1.00 38.47 90 PHE B O 1
ATOM 5538 N N . ARG C 1 99 ? 188.285 155.069 114.327 1.00 32.22 91 ARG B N 1
ATOM 5539 C CA . ARG C 1 99 ? 189.011 153.805 114.218 1.00 32.63 91 ARG B CA 1
ATOM 5540 C C . ARG C 1 99 ? 190.510 154.092 114.126 1.00 37.27 91 ARG B C 1
ATOM 5541 O O . ARG C 1 99 ? 191.201 153.719 113.179 1.00 47.64 91 ARG B O 1
ATOM 5549 N N . GLY C 1 100 ? 191.003 154.778 115.152 1.00 37.08 92 GLY B N 1
ATOM 5550 C CA . GLY C 1 100 ? 192.345 155.321 115.150 1.00 38.26 92 GLY B CA 1
ATOM 5551 C C . GLY C 1 100 ? 192.313 156.825 115.324 1.00 43.02 92 GLY B C 1
ATOM 5552 O O . GLY C 1 100 ? 191.693 157.535 114.528 1.00 44.90 92 GLY B O 1
ATOM 5553 N N . LEU C 1 101 ? 192.970 157.319 116.361 1.00 46.34 93 LEU B N 1
ATOM 5554 C CA . LEU C 1 101 ? 192.908 158.738 116.691 1.00 43.37 93 LEU B CA 1
ATOM 5555 C C . LEU C 1 101 ? 193.664 159.564 115.659 1.00 44.75 93 LEU B C 1
ATOM 5556 O O . LEU C 1 101 ? 194.790 159.203 115.294 1.00 46.04 93 LEU B O 1
ATOM 5561 N N . PRO C 1 102 ? 193.095 160.660 115.159 1.00 51.68 94 PRO B N 1
ATOM 5562 C CA . PRO C 1 102 ? 193.836 161.509 114.221 1.00 51.10 94 PRO B CA 1
ATOM 5563 C C . PRO C 1 102 ? 195.020 162.177 114.901 1.00 54.23 94 PRO B C 1
ATOM 5564 O O . PRO C 1 102 ? 195.013 162.424 116.109 1.00 58.76 94 PRO B O 1
ATOM 5568 N N . GLU C 1 103 ? 196.051 162.469 114.106 1.00 54.15 95 GLU B N 1
ATOM 5569 C CA . GLU C 1 103 ? 197.246 163.101 114.653 1.00 59.70 95 GLU B CA 1
ATOM 5570 C C . GLU C 1 103 ? 196.962 164.495 115.194 1.00 60.73 95 GLU B C 1
ATOM 5571 O O . GLU C 1 103 ? 197.744 165.004 116.005 1.00 62.13 95 GLU B O 1
ATOM 5577 N N . ARG C 1 104 ? 195.856 165.114 114.773 1.00 55.44 96 ARG B N 1
ATOM 5578 C CA . ARG C 1 104 ? 195.460 166.407 115.320 1.00 56.20 96 ARG B CA 1
ATOM 5579 C C . ARG C 1 104 ? 195.250 166.328 116.828 1.00 56.75 96 ARG B C 1
ATOM 5580 O O . ARG C 1 104 ? 195.422 167.325 117.540 1.00 54.96 96 ARG B O 1
ATOM 5588 N N . LEU C 1 105 ? 194.884 165.151 117.335 1.00 55.74 97 LEU B N 1
ATOM 5589 C CA . LEU C 1 105 ? 194.715 164.922 118.763 1.00 52.03 97 LEU B CA 1
ATOM 5590 C C . LEU C 1 105 ? 195.888 164.171 119.379 1.00 55.63 97 LEU B C 1
ATOM 5591 O O . LEU C 1 105 ? 195.831 163.816 120.562 1.00 57.78 97 LEU B O 1
ATOM 5596 N N . PHE C 1 106 ? 196.958 163.944 118.608 1.00 57.27 98 PHE B N 1
ATOM 5597 C CA . PHE C 1 106 ? 198.037 163.072 119.066 1.00 56.58 98 PHE B CA 1
ATOM 5598 C C . PHE C 1 106 ? 198.609 163.547 120.394 1.00 58.45 98 PHE B C 1
ATOM 5599 O O . PHE C 1 106 ? 198.833 162.740 121.303 1.00 60.32 98 PHE B O 1
ATOM 5607 N N . VAL C 1 107 ? 198.860 164.849 120.523 1.00 57.14 99 VAL B N 1
ATOM 5608 C CA . VAL C 1 107 ? 199.365 165.378 121.785 1.00 57.23 99 VAL B CA 1
ATOM 5609 C C . VAL C 1 107 ? 198.333 165.189 122.887 1.00 56.57 99 VAL B C 1
ATOM 5610 O O . VAL C 1 107 ? 198.647 164.689 123.976 1.00 58.32 99 VAL B O 1
ATOM 5614 N N . LEU C 1 108 ? 197.073 165.529 122.600 1.00 55.98 100 LEU B N 1
ATOM 5615 C CA . LEU C 1 108 ? 196.060 165.619 123.646 1.00 48.90 100 LEU B CA 1
ATOM 5616 C C . LEU C 1 108 ? 195.861 164.292 124.364 1.00 51.41 100 LEU B C 1
ATOM 5617 O O . LEU C 1 108 ? 195.629 164.279 125.578 1.00 52.54 100 LEU B O 1
ATOM 5622 N N . ASP C 1 109 ? 195.951 163.171 123.649 1.00 48.40 101 ASP B N 1
ATOM 5623 C CA . ASP C 1 109 ? 195.861 161.888 124.336 1.00 52.50 101 ASP B CA 1
ATOM 5624 C C . ASP C 1 109 ? 197.114 161.606 125.157 1.00 55.94 101 ASP B C 1
ATOM 5625 O O . ASP C 1 109 ? 197.011 161.236 126.333 1.00 59.57 101 ASP B O 1
ATOM 5630 N N . ILE C 1 110 ? 198.301 161.819 124.578 1.00 52.99 102 ILE B N 1
ATOM 5631 C CA . ILE C 1 110 ? 199.537 161.463 125.273 1.00 51.12 102 ILE B CA 1
ATOM 5632 C C . ILE C 1 110 ? 199.645 162.237 126.577 1.00 52.87 102 ILE B C 1
ATOM 5633 O O . ILE C 1 110 ? 199.848 161.656 127.652 1.00 55.13 102 ILE B O 1
ATOM 5638 N N . VAL C 1 111 ? 199.449 163.557 126.506 1.00 52.40 103 VAL B N 1
ATOM 5639 C CA . VAL C 1 111 ? 199.476 164.383 127.707 1.00 52.64 103 VAL B CA 1
ATOM 5640 C C . VAL C 1 111 ? 198.498 163.841 128.735 1.00 53.53 103 VAL B C 1
ATOM 5641 O O . VAL C 1 111 ? 198.821 163.740 129.927 1.00 56.39 103 VAL B O 1
ATOM 5645 N N . GLY C 1 112 ? 197.307 163.437 128.285 1.00 50.64 104 GLY B N 1
ATOM 5646 C CA . GLY C 1 112 ? 196.343 162.865 129.208 1.00 45.02 104 GLY B CA 1
ATOM 5647 C C . GLY C 1 112 ? 196.930 161.711 129.992 1.00 45.12 104 GLY B C 1
ATOM 5648 O O . GLY C 1 112 ? 196.903 161.706 131.226 1.00 49.31 104 GLY B O 1
ATOM 5649 N N . GLN C 1 113 ? 197.541 160.756 129.288 1.00 47.57 105 GLN B N 1
ATOM 5650 C CA . GLN C 1 113 ? 198.144 159.628 129.984 1.00 47.51 105 GLN B CA 1
ATOM 5651 C C . GLN C 1 113 ? 199.242 160.094 130.924 1.00 47.72 105 GLN B C 1
ATOM 5652 O O . GLN C 1 113 ? 199.356 159.580 132.044 1.00 49.73 105 GLN B O 1
ATOM 5658 N N . ILE C 1 114 ? 200.019 161.097 130.507 1.00 48.98 106 ILE B N 1
ATOM 5659 C CA . ILE C 1 114 ? 201.036 161.656 131.388 1.00 49.95 106 ILE B CA 1
ATOM 5660 C C . ILE C 1 114 ? 200.399 162.114 132.690 1.00 49.00 106 ILE B C 1
ATOM 5661 O O . ILE C 1 114 ? 200.870 161.773 133.783 1.00 51.57 106 ILE B O 1
ATOM 5666 N N . ALA C 1 115 ? 199.279 162.837 132.594 1.00 45.49 107 ALA B N 1
ATOM 5667 C CA . ALA C 1 115 ? 198.616 163.338 133.792 1.00 41.57 107 ALA B CA 1
ATOM 5668 C C . ALA C 1 115 ? 198.247 162.201 134.730 1.00 43.64 107 ALA B C 1
ATOM 5669 O O . ALA C 1 115 ? 198.282 162.361 135.955 1.00 50.17 107 ALA B O 1
ATOM 5671 N N . PHE C 1 116 ? 197.903 161.037 134.179 1.00 42.20 108 PHE B N 1
ATOM 5672 C CA . PHE C 1 116 ? 197.583 159.906 135.034 1.00 42.03 108 PHE B CA 1
ATOM 5673 C C . PHE C 1 116 ? 198.820 159.131 135.454 1.00 46.44 108 PHE B C 1
ATOM 5674 O O . PHE C 1 116 ? 198.830 158.562 136.551 1.00 50.04 108 PHE B O 1
ATOM 5682 N N . LEU C 1 117 ? 199.870 159.121 134.628 1.00 48.39 109 LEU B N 1
ATOM 5683 C CA . LEU C 1 117 ? 201.109 158.471 135.039 1.00 46.79 109 LEU B CA 1
ATOM 5684 C C . LEU C 1 117 ? 201.651 159.109 136.308 1.00 48.59 109 LEU B C 1
ATOM 5685 O O . LEU C 1 117 ? 201.994 158.409 137.269 1.00 53.40 109 LEU B O 1
ATOM 5690 N N . VAL C 1 118 ? 201.693 160.442 136.342 1.00 46.54 110 VAL B N 1
ATOM 5691 C CA . VAL C 1 118 ? 202.054 161.147 137.566 1.00 48.12 110 VAL B CA 1
ATOM 5692 C C . VAL C 1 118 ? 201.109 160.756 138.692 1.00 48.25 110 VAL B C 1
ATOM 5693 O O . VAL C 1 118 ? 201.536 160.521 139.829 1.00 53.29 110 VAL B O 1
ATOM 5697 N N . ASP C 1 119 ? 199.812 160.651 138.386 1.00 48.45 111 ASP B N 1
ATOM 5698 C CA . ASP C 1 119 ? 198.845 160.260 139.404 1.00 47.02 111 ASP B CA 1
ATOM 5699 C C . ASP C 1 119 ? 199.137 158.866 139.937 1.00 50.67 111 ASP B C 1
ATOM 5700 O O . ASP C 1 119 ? 198.818 158.563 141.091 1.00 56.37 111 ASP B O 1
ATOM 5705 N N . ILE C 1 120 ? 199.742 158.007 139.116 1.00 54.16 112 ILE B N 1
ATOM 5706 C CA . ILE C 1 120 ? 200.140 156.692 139.602 1.00 54.95 112 ILE B CA 1
ATOM 5707 C C . ILE C 1 120 ? 201.305 156.820 140.570 1.00 56.37 112 ILE B C 1
ATOM 5708 O O . ILE C 1 120 ? 201.355 156.126 141.593 1.00 62.14 112 ILE B O 1
ATOM 5713 N N . VAL C 1 121 ? 202.251 157.713 140.277 1.00 53.96 113 VAL B N 1
ATOM 5714 C CA . VAL C 1 121 ? 203.425 157.864 141.129 1.00 54.96 113 VAL B CA 1
ATOM 5715 C C . VAL C 1 121 ? 203.041 158.460 142.476 1.00 58.16 113 VAL B C 1
ATOM 5716 O O . VAL C 1 121 ? 203.452 157.962 143.531 1.00 65.46 113 VAL B O 1
ATOM 5720 N N . LEU C 1 122 ? 202.238 159.526 142.464 1.00 55.95 114 LEU B N 1
ATOM 5721 C CA . LEU C 1 122 ? 201.820 160.153 143.714 1.00 57.44 114 LEU B CA 1
ATOM 5722 C C . LEU C 1 122 ? 200.998 159.206 144.575 1.00 60.71 114 LEU B C 1
ATOM 5723 O O . LEU C 1 122 ? 200.989 159.336 145.803 1.00 70.32 114 LEU B O 1
ATOM 5728 N N . GLN C 1 123 ? 200.306 158.249 143.958 1.00 59.31 115 GLN B N 1
ATOM 5729 C CA . GLN C 1 123 ? 199.547 157.281 144.736 1.00 60.69 115 GLN B CA 1
ATOM 5730 C C . GLN C 1 123 ? 200.451 156.343 145.523 1.00 60.69 115 GLN B C 1
ATOM 5731 O O . GLN C 1 123 ? 199.972 155.656 146.430 1.00 67.11 115 GLN B O 1
ATOM 5737 N N . PHE C 1 124 ? 201.743 156.299 145.198 1.00 60.32 116 PHE B N 1
ATOM 5738 C CA . PHE C 1 124 ? 202.695 155.481 145.935 1.00 65.95 116 PHE B CA 1
ATOM 5739 C C . PHE C 1 124 ? 203.329 156.223 147.101 1.00 71.19 116 PHE B C 1
ATOM 5740 O O . PHE C 1 124 ? 204.185 155.652 147.786 1.00 75.46 116 PHE B O 1
ATOM 5748 N N . PHE C 1 125 ? 202.933 157.466 147.342 1.00 67.17 117 PHE B N 1
ATOM 5749 C CA . PHE C 1 125 ? 203.482 158.275 148.420 1.00 67.51 117 PHE B CA 1
ATOM 5750 C C . PHE C 1 125 ? 202.429 158.823 149.366 1.00 74.79 117 PHE B C 1
ATOM 5751 O O . PHE C 1 125 ? 202.723 159.038 150.542 1.00 84.46 117 PHE B O 1
ATOM 5759 N N . VAL C 1 126 ? 201.207 159.066 148.889 1.00 72.25 118 VAL B N 1
ATOM 5760 C CA . VAL C 1 126 ? 200.185 159.645 149.752 1.00 74.39 118 VAL B CA 1
ATOM 5761 C C . VAL C 1 126 ? 199.778 158.640 150.819 1.00 80.63 118 VAL B C 1
ATOM 5762 O O . VAL C 1 126 ? 199.612 157.444 150.548 1.00 80.66 118 VAL B O 1
ATOM 5766 N N . ALA C 1 127 ? 199.646 159.123 152.050 1.00 82.39 119 ALA B N 1
ATOM 5767 C CA . ALA C 1 127 ? 199.206 158.292 153.156 1.00 78.44 119 ALA B CA 1
ATOM 5768 C C . ALA C 1 127 ? 197.713 158.003 153.042 1.00 81.10 119 ALA B C 1
ATOM 5769 O O . ALA C 1 127 ? 197.014 158.533 152.175 1.00 87.03 119 ALA B O 1
ATOM 5771 N N . TYR C 1 128 ? 197.228 157.126 153.916 1.00 81.69 120 TYR B N 1
ATOM 5772 C CA . TYR C 1 128 ? 195.808 156.812 153.979 1.00 86.47 120 TYR B CA 1
ATOM 5773 C C . TYR C 1 128 ? 195.373 156.615 155.422 1.00 94.08 120 TYR B C 1
ATOM 5774 O O . TYR C 1 128 ? 196.167 156.204 156.272 1.00 96.31 120 TYR B O 1
ATOM 5783 N N . ARG C 1 129 ? 194.105 156.916 155.687 1.00 98.92 121 ARG B N 1
ATOM 5784 C CA . ARG C 1 129 ? 193.519 156.671 156.997 1.00 102.63 121 ARG B CA 1
ATOM 5785 C C . ARG C 1 129 ? 193.039 155.228 157.079 1.00 104.71 121 ARG B C 1
ATOM 5786 O O . ARG C 1 129 ? 192.300 154.762 156.205 1.00 105.17 121 ARG B O 1
ATOM 5794 N N . ASP C 1 130 ? 193.459 154.521 158.124 1.00 106.51 122 ASP B N 1
ATOM 5795 C CA . ASP C 1 130 ? 193.099 153.118 158.268 1.00 107.53 122 ASP B CA 1
ATOM 5796 C C . ASP C 1 130 ? 191.623 152.969 158.612 1.00 111.06 122 ASP B C 1
ATOM 5797 O O . ASP C 1 130 ? 191.014 153.839 159.240 1.00 112.89 122 ASP B O 1
ATOM 5802 N N . THR C 1 131 ? 191.042 151.849 158.182 1.00 111.18 123 THR B N 1
ATOM 5803 C CA . THR C 1 131 ? 189.699 151.490 158.614 1.00 115.81 123 THR B CA 1
ATOM 5804 C C . THR C 1 131 ? 189.703 150.746 159.942 1.00 117.04 123 THR B C 1
ATOM 5805 O O . THR C 1 131 ? 188.658 150.661 160.596 1.00 115.24 123 THR B O 1
ATOM 5809 N N . GLN C 1 132 ? 190.854 150.215 160.357 1.00 118.16 124 GLN B N 1
ATOM 5810 C CA . GLN C 1 132 ? 190.961 149.462 161.602 1.00 115.50 124 GLN B CA 1
ATOM 5811 C C . GLN C 1 132 ? 191.431 150.343 162.757 1.00 114.01 124 GLN B C 1
ATOM 5812 O O . GLN C 1 132 ? 190.728 150.486 163.762 1.00 112.78 124 GLN B O 1
ATOM 5818 N N . THR C 1 133 ? 192.615 150.939 162.627 1.00 113.12 125 THR B N 1
ATOM 5819 C CA . THR C 1 133 ? 193.157 151.795 163.673 1.00 114.94 125 THR B CA 1
ATOM 5820 C C . THR C 1 133 ? 192.655 153.230 163.590 1.00 115.16 125 THR B C 1
ATOM 5821 O O . THR C 1 133 ? 192.928 154.018 164.502 1.00 115.08 125 THR B O 1
ATOM 5825 N N . TYR C 1 134 ? 191.932 153.584 162.528 1.00 113.21 126 TYR B N 1
ATOM 5826 C CA . TYR C 1 134 ? 191.305 154.885 162.324 1.00 113.47 126 TYR B CA 1
ATOM 5827 C C . TYR C 1 134 ? 192.312 156.027 162.316 1.00 112.62 126 TYR B C 1
ATOM 5828 O O . TYR C 1 134 ? 191.916 157.182 162.507 1.00 113.35 126 TYR B O 1
ATOM 5837 N N . ARG C 1 135 ? 193.595 155.750 162.099 1.00 111.29 127 ARG B N 1
ATOM 5838 C CA . ARG C 1 135 ? 194.642 156.756 162.162 1.00 111.90 127 ARG B CA 1
ATOM 5839 C C . ARG C 1 135 ? 195.525 156.682 160.921 1.00 110.26 127 ARG B C 1
ATOM 5840 O O . ARG C 1 135 ? 195.736 155.609 160.349 1.00 110.85 127 ARG B O 1
ATOM 5848 N N . THR C 1 136 ? 196.034 157.841 160.510 1.00 109.09 128 THR B N 1
ATOM 5849 C CA . THR C 1 136 ? 196.825 157.939 159.290 1.00 107.22 128 THR B CA 1
ATOM 5850 C C . THR C 1 136 ? 198.156 157.212 159.444 1.00 103.60 128 THR B C 1
ATOM 5851 O O . THR C 1 136 ? 198.805 157.284 160.491 1.00 105.61 128 THR B O 1
ATOM 5855 N N . VAL C 1 137 ? 198.561 156.507 158.391 1.00 99.73 129 VAL B N 1
ATOM 5856 C CA . VAL C 1 137 ? 199.812 155.757 158.362 1.00 98.94 129 VAL B CA 1
ATOM 5857 C C . VAL C 1 137 ? 200.722 156.354 157.298 1.00 95.34 129 VAL B C 1
ATOM 5858 O O . VAL C 1 137 ? 200.355 156.414 156.119 1.00 94.95 129 VAL B O 1
ATOM 5862 N N . TYR C 1 138 ? 201.910 156.786 157.713 1.00 97.45 130 TYR B N 1
ATOM 5863 C CA . TYR C 1 138 ? 202.937 157.310 156.813 1.00 98.20 130 TYR B CA 1
ATOM 5864 C C . TYR C 1 138 ? 204.035 156.257 156.727 1.00 102.53 130 TYR B C 1
ATOM 5865 O O . TYR C 1 138 ? 205.015 156.297 157.474 1.00 108.77 130 TYR B O 1
ATOM 5874 N N . LYS C 1 139 ? 203.870 155.313 155.808 1.00 97.06 131 LYS B N 1
ATOM 5875 C CA . LYS C 1 139 ? 204.848 154.246 155.649 1.00 95.98 131 LYS B CA 1
ATOM 5876 C C . LYS C 1 139 ? 204.873 153.784 154.198 1.00 94.69 131 LYS B C 1
ATOM 5877 O O . LYS C 1 139 ? 203.880 153.233 153.708 1.00 93.63 131 LYS B O 1
ATOM 5883 N N . PRO C 1 140 ? 205.985 153.992 153.483 1.00 94.49 132 PRO B N 1
ATOM 5884 C CA . PRO C 1 140 ? 206.025 153.666 152.050 1.00 91.69 132 PRO B CA 1
ATOM 5885 C C . PRO C 1 140 ? 205.682 152.218 151.738 1.00 90.36 132 PRO B C 1
ATOM 5886 O O . PRO C 1 140 ? 205.009 151.943 150.741 1.00 92.81 132 PRO B O 1
ATOM 5890 N N . THR C 1 141 ? 206.131 151.285 152.578 1.00 90.34 133 THR B N 1
ATOM 5891 C CA . THR C 1 141 ? 205.781 149.883 152.373 1.00 90.26 133 THR B CA 1
ATOM 5892 C C . THR C 1 141 ? 204.280 149.670 152.523 1.00 87.77 133 THR B C 1
ATOM 5893 O O . THR C 1 141 ? 203.659 148.941 151.741 1.00 84.66 133 THR B O 1
ATOM 5897 N N . ARG C 1 142 ? 203.678 150.305 153.531 1.00 88.99 134 ARG B N 1
ATOM 5898 C CA . ARG C 1 142 ? 202.236 150.215 153.722 1.00 89.20 134 ARG B CA 1
ATOM 5899 C C . ARG C 1 142 ? 201.473 150.941 152.623 1.00 88.68 134 ARG B C 1
ATOM 5900 O O . ARG C 1 142 ? 200.424 150.462 152.179 1.00 87.34 134 ARG B O 1
ATOM 5908 N N . ILE C 1 143 ? 201.986 152.090 152.180 1.00 87.57 135 ILE B N 1
ATOM 5909 C CA . ILE C 1 143 ? 201.316 152.872 151.146 1.00 82.58 135 ILE B CA 1
ATOM 5910 C C . ILE C 1 143 ? 201.311 152.119 149.820 1.00 82.29 135 ILE B C 1
ATOM 5911 O O . ILE C 1 143 ? 200.293 152.073 149.119 1.00 79.43 135 ILE B O 1
ATOM 5916 N N . ALA C 1 144 ? 202.449 151.521 149.458 1.00 80.98 136 ALA B N 1
ATOM 5917 C CA . ALA C 1 144 ? 202.574 150.865 148.160 1.00 74.63 136 ALA B CA 1
ATOM 5918 C C . ALA C 1 144 ? 201.646 149.664 148.041 1.00 72.58 136 ALA B C 1
ATOM 5919 O O . ALA C 1 144 ? 201.079 149.415 146.972 1.00 73.75 136 ALA B O 1
ATOM 5921 N N . PHE C 1 145 ? 201.498 148.894 149.121 1.00 74.12 137 PHE B N 1
ATOM 5922 C CA . PHE C 1 145 ? 200.675 147.690 149.075 1.00 75.90 137 PHE B CA 1
ATOM 5923 C C . PHE C 1 145 ? 199.211 148.028 148.821 1.00 76.91 137 PHE B C 1
ATOM 5924 O O . PHE C 1 145 ? 198.518 147.325 148.077 1.00 78.98 137 PHE B O 1
ATOM 5932 N N . ARG C 1 146 ? 198.724 149.107 149.439 1.00 75.32 138 ARG B N 1
ATOM 5933 C CA . ARG C 1 146 ? 197.344 149.532 149.230 1.00 73.64 138 ARG B CA 1
ATOM 5934 C C . ARG C 1 146 ? 197.067 149.785 147.755 1.00 75.45 138 ARG B C 1
ATOM 5935 O O . ARG C 1 146 ? 196.078 149.296 147.200 1.00 75.91 138 ARG B O 1
ATOM 5943 N N . TYR C 1 147 ? 197.936 150.560 147.104 1.00 74.60 139 TYR B N 1
ATOM 5944 C CA . TYR C 1 147 ? 197.758 150.836 145.683 1.00 65.29 139 TYR B CA 1
ATOM 5945 C C . TYR C 1 147 ? 197.907 149.568 144.853 1.00 65.91 139 TYR B C 1
ATOM 5946 O O . TYR C 1 147 ? 197.097 149.300 143.959 1.00 71.71 139 TYR B O 1
ATOM 5955 N N . LEU C 1 148 ? 198.931 148.763 145.149 1.00 65.19 140 LEU B N 1
ATOM 5956 C CA . LEU C 1 148 ? 199.202 147.574 144.351 1.00 65.59 140 LEU B CA 1
ATOM 5957 C C . LEU C 1 148 ? 198.060 146.573 144.423 1.00 68.18 140 LEU B C 1
ATOM 5958 O O . LEU C 1 148 ? 197.869 145.780 143.494 1.00 69.27 140 LEU B O 1
ATOM 5963 N N . LYS C 1 149 ? 197.293 146.588 145.511 1.00 72.08 141 LYS B N 1
ATOM 5964 C CA . LYS C 1 149 ? 196.159 145.686 145.658 1.00 71.85 141 LYS B CA 1
ATOM 5965 C C . LYS C 1 149 ? 194.858 146.294 145.145 1.00 74.55 141 LYS B C 1
ATOM 5966 O O . LYS C 1 149 ? 194.039 145.588 144.551 1.00 78.03 141 LYS B O 1
ATOM 5972 N N . SER C 1 150 ? 194.647 147.593 145.362 1.00 74.61 142 SER B N 1
ATOM 5973 C CA . SER C 1 150 ? 193.350 148.203 145.095 1.00 75.59 142 SER B CA 1
ATOM 5974 C C . SER C 1 150 ? 193.147 148.612 143.640 1.00 75.67 142 SER B C 1
ATOM 5975 O O . SER C 1 150 ? 192.264 148.075 142.963 1.00 79.38 142 SER B O 1
ATOM 5978 N N . HIS C 1 151 ? 193.954 149.557 143.140 1.00 68.38 143 HIS B N 1
ATOM 5979 C CA . HIS C 1 151 ? 193.658 150.154 141.843 1.00 64.97 143 HIS B CA 1
ATOM 5980 C C . HIS C 1 151 ? 194.872 150.349 140.942 1.00 67.71 143 HIS B C 1
ATOM 5981 O O . HIS C 1 151 ? 194.727 150.954 139.874 1.00 70.78 143 HIS B O 1
ATOM 5988 N N . PHE C 1 152 ? 196.059 149.872 141.320 1.00 64.43 144 PHE B N 1
ATOM 5989 C CA . PHE C 1 152 ? 197.239 150.142 140.502 1.00 59.76 144 PHE B CA 1
ATOM 5990 C C . PHE C 1 152 ? 197.114 149.517 139.121 1.00 62.77 144 PHE B C 1
ATOM 5991 O O . PHE C 1 152 ? 197.481 150.131 138.115 1.00 61.75 144 PHE B O 1
ATOM 5999 N N . LEU C 1 153 ? 196.615 148.283 139.055 1.00 61.95 145 LEU B N 1
ATOM 6000 C CA . LEU C 1 153 ? 196.663 147.517 137.815 1.00 59.34 145 LEU B CA 1
ATOM 6001 C C . LEU C 1 153 ? 195.790 148.156 136.736 1.00 58.75 145 LEU B C 1
ATOM 6002 O O . LEU C 1 153 ? 196.231 148.362 135.599 1.00 57.27 145 LEU B O 1
ATOM 6007 N N . MET C 1 154 ? 194.549 148.500 137.088 1.00 59.88 146 MET B N 1
ATOM 6008 C CA . MET C 1 154 ? 193.643 149.123 136.126 1.00 54.35 146 MET B CA 1
ATOM 6009 C C . MET C 1 154 ? 194.134 150.497 135.690 1.00 52.24 146 MET B C 1
ATOM 6010 O O . MET C 1 154 ? 194.086 150.830 134.501 1.00 57.39 146 MET B O 1
ATOM 6015 N N . ASP C 1 155 ? 194.607 151.314 136.635 1.00 51.58 147 ASP B N 1
ATOM 6016 C CA . ASP C 1 155 ? 195.120 152.633 136.276 1.00 54.08 147 ASP B CA 1
ATOM 6017 C C . ASP C 1 155 ? 196.333 152.521 135.362 1.00 50.68 147 ASP B C 1
ATOM 6018 O O . ASP C 1 155 ? 196.458 153.268 134.383 1.00 50.75 147 ASP B O 1
ATOM 6023 N N . PHE C 1 156 ? 197.235 151.588 135.666 1.00 53.33 148 PHE B N 1
ATOM 6024 C CA . PHE C 1 156 ? 198.424 151.396 134.846 1.00 48.59 148 PHE B CA 1
ATOM 6025 C C . PHE C 1 156 ? 198.055 150.950 133.439 1.00 48.43 148 PHE B C 1
ATOM 6026 O O . PHE C 1 156 ? 198.604 151.458 132.456 1.00 46.47 148 PHE B O 1
ATOM 6034 N N . ILE C 1 157 ? 197.122 150.002 133.321 1.00 49.57 149 ILE B N 1
ATOM 6035 C CA . ILE C 1 157 ? 196.707 149.551 131.995 1.00 45.06 149 ILE B CA 1
ATOM 6036 C C . ILE C 1 157 ? 196.045 150.688 131.228 1.00 46.50 149 ILE B C 1
ATOM 6037 O O . ILE C 1 157 ? 196.285 150.868 130.027 1.00 51.76 149 ILE B O 1
ATOM 6042 N N . GLY C 1 158 ? 195.210 151.478 131.905 1.00 45.46 150 GLY B N 1
ATOM 6043 C CA . GLY C 1 158 ? 194.598 152.621 131.252 1.00 37.10 150 GLY B CA 1
ATOM 6044 C C . GLY C 1 158 ? 195.603 153.663 130.807 1.00 42.17 150 GLY B C 1
ATOM 6045 O O . GLY C 1 158 ? 195.363 154.385 129.836 1.00 41.73 150 GLY B O 1
ATOM 6046 N N . CYS C 1 159 ? 196.737 153.758 131.502 1.00 48.53 151 CYS B N 1
ATOM 6047 C CA . CYS C 1 159 ? 197.771 154.718 131.133 1.00 47.86 151 CYS B CA 1
ATOM 6048 C C . CYS C 1 159 ? 198.535 154.329 129.875 1.00 44.62 151 CYS B C 1
ATOM 6049 O O . CYS C 1 159 ? 199.318 155.142 129.374 1.00 47.24 151 CYS B O 1
ATOM 6052 N N . PHE C 1 160 ? 198.335 153.120 129.357 1.00 44.87 152 PHE B N 1
ATOM 6053 C CA . PHE C 1 160 ? 199.063 152.683 128.178 1.00 45.77 152 PHE B CA 1
ATOM 6054 C C . PHE C 1 160 ? 198.651 153.501 126.955 1.00 46.33 152 PHE B C 1
ATOM 6055 O O . PHE C 1 160 ? 197.497 153.922 126.838 1.00 50.10 152 PHE B O 1
ATOM 6063 N N . PRO C 1 161 ? 199.580 153.745 126.030 1.00 41.03 153 PRO B N 1
ATOM 6064 C CA . PRO C 1 161 ? 199.212 154.421 124.780 1.00 42.54 153 PRO B CA 1
ATOM 6065 C C . PRO C 1 161 ? 198.438 153.492 123.861 1.00 43.77 153 PRO B C 1
ATOM 6066 O O . PRO C 1 161 ? 198.987 152.963 122.891 1.00 47.91 153 PRO B O 1
ATOM 6070 N N . TRP C 1 162 ? 197.154 153.288 124.162 1.00 43.71 154 TRP B N 1
ATOM 6071 C CA . TRP C 1 162 ? 196.385 152.261 123.467 1.00 39.81 154 TRP B CA 1
ATOM 6072 C C . TRP C 1 162 ? 196.140 152.632 122.011 1.00 43.75 154 TRP B C 1
ATOM 6073 O O . TRP C 1 162 ? 196.036 151.752 121.151 1.00 44.92 154 TRP B O 1
ATOM 6084 N N . ASP C 1 163 ? 196.041 153.928 121.711 1.00 44.89 155 ASP B N 1
ATOM 6085 C CA . ASP C 1 163 ? 195.912 154.343 120.318 1.00 42.93 155 ASP B CA 1
ATOM 6086 C C . ASP C 1 163 ? 197.174 154.020 119.528 1.00 44.60 155 ASP B C 1
ATOM 6087 O O . ASP C 1 163 ? 197.101 153.500 118.408 1.00 49.61 155 ASP B O 1
ATOM 6092 N N . LEU C 1 164 ? 198.342 154.321 120.099 1.00 44.06 156 LEU B N 1
ATOM 6093 C CA . LEU C 1 164 ? 199.598 154.016 119.426 1.00 42.67 156 LEU B CA 1
ATOM 6094 C C . LEU C 1 164 ? 199.793 152.513 119.279 1.00 42.74 156 LEU B C 1
ATOM 6095 O O . LEU C 1 164 ? 200.283 152.043 118.247 1.00 49.87 156 LEU B O 1
ATOM 6100 N N . ILE C 1 165 ? 199.423 151.744 120.306 1.00 40.11 157 ILE B N 1
ATOM 6101 C CA . ILE C 1 165 ? 199.519 150.290 120.222 1.00 38.82 157 ILE B CA 1
ATOM 6102 C C . ILE C 1 165 ? 198.594 149.758 119.136 1.00 44.77 157 ILE B C 1
ATOM 6103 O O . ILE C 1 165 ? 198.962 148.857 118.373 1.00 51.09 157 ILE B O 1
ATOM 6108 N N . TYR C 1 166 ? 197.380 150.305 119.050 1.00 42.15 158 TYR B N 1
ATOM 6109 C CA . TYR C 1 166 ? 196.452 149.896 118.002 1.00 43.62 158 TYR B CA 1
ATOM 6110 C C . TYR C 1 166 ? 197.017 150.196 116.621 1.00 42.39 158 TYR B C 1
ATOM 6111 O O . TYR C 1 166 ? 196.945 149.357 115.717 1.00 44.37 158 TYR B O 1
ATOM 6120 N N . LYS C 1 167 ? 197.592 151.385 116.442 1.00 41.89 159 LYS B N 1
ATOM 6121 C CA . LYS C 1 167 ? 198.139 151.752 115.142 1.00 40.41 159 LYS B CA 1
ATOM 6122 C C . LYS C 1 167 ? 199.432 151.014 114.824 1.00 46.30 159 LYS B C 1
ATOM 6123 O O . LYS C 1 167 ? 199.736 150.806 113.645 1.00 53.32 159 LYS B O 1
ATOM 6129 N N . ALA C 1 168 ? 200.195 150.611 115.838 1.00 47.35 160 ALA B N 1
ATOM 6130 C CA . ALA C 1 168 ? 201.442 149.888 115.635 1.00 47.86 160 ALA B CA 1
ATOM 6131 C C . ALA C 1 168 ? 201.249 148.382 115.548 1.00 52.93 160 ALA B C 1
ATOM 6132 O O . ALA C 1 168 ? 202.214 147.663 115.275 1.00 59.60 160 ALA B O 1
ATOM 6134 N N . SER C 1 169 ? 200.032 147.886 115.772 1.00 50.49 161 SER B N 1
ATOM 6135 C CA . SER C 1 169 ? 199.742 146.459 115.696 1.00 47.99 161 SER B CA 1
ATOM 6136 C C . SER C 1 169 ? 198.979 146.100 114.426 1.00 51.71 161 SER B C 1
ATOM 6137 O O . SER C 1 169 ? 198.317 145.060 114.378 1.00 52.96 161 SER B O 1
ATOM 6140 N N . GLY C 1 170 ? 199.059 146.938 113.397 1.00 49.11 162 GLY B N 1
ATOM 6141 C CA . GLY C 1 170 ? 198.340 146.684 112.169 1.00 49.73 162 GLY B CA 1
ATOM 6142 C C . GLY C 1 170 ? 196.872 147.032 112.208 1.00 53.73 162 GLY B C 1
ATOM 6143 O O . GLY C 1 170 ? 196.095 146.474 111.424 1.00 53.31 162 GLY B O 1
ATOM 6144 N N . LYS C 1 171 ? 196.465 147.935 113.103 1.00 48.48 163 LYS B N 1
ATOM 6145 C CA . LYS C 1 171 ? 195.075 148.376 113.221 1.00 39.62 163 LYS B CA 1
ATOM 6146 C C . LYS C 1 171 ? 194.139 147.201 113.504 1.00 45.90 163 LYS B C 1
ATOM 6147 O O . LYS C 1 171 ? 193.262 146.866 112.707 1.00 50.15 163 LYS B O 1
ATOM 6153 N N . HIS C 1 172 ? 194.337 146.570 114.658 1.00 45.32 164 HIS B N 1
ATOM 6154 C CA . HIS C 1 172 ? 193.468 145.488 115.100 1.00 42.25 164 HIS B CA 1
ATOM 6155 C C . HIS C 1 172 ? 192.424 146.043 116.061 1.00 43.02 164 HIS B C 1
ATOM 6156 O O . HIS C 1 172 ? 192.771 146.654 117.077 1.00 45.71 164 HIS B O 1
ATOM 6163 N N . GLU C 1 173 ? 191.146 145.827 115.742 1.00 39.51 165 GLU B N 1
ATOM 6164 C CA . GLU C 1 173 ? 190.068 146.445 116.507 1.00 37.16 165 GLU B CA 1
ATOM 6165 C C . GLU C 1 173 ? 190.023 145.937 117.943 1.00 39.08 165 GLU B C 1
ATOM 6166 O O . GLU C 1 173 ? 189.661 146.692 118.858 1.00 43.52 165 GLU B O 1
ATOM 6172 N N . LEU C 1 174 ? 190.386 144.672 118.164 1.00 36.72 166 LEU B N 1
ATOM 6173 C CA . LEU C 1 174 ? 190.392 144.136 119.520 1.00 38.59 166 LEU B CA 1
ATOM 6174 C C . LEU C 1 174 ? 191.378 144.881 120.407 1.00 38.65 166 LEU B C 1
ATOM 6175 O O . LEU C 1 174 ? 191.126 145.054 121.604 1.00 37.84 166 LEU B O 1
ATOM 6180 N N . VAL C 1 175 ? 192.505 145.319 119.845 1.00 37.94 167 VAL B N 1
ATOM 6181 C CA . VAL C 1 175 ? 193.423 146.174 120.591 1.00 38.19 167 VAL B CA 1
ATOM 6182 C C . VAL C 1 175 ? 192.742 147.482 120.964 1.00 37.48 167 VAL B C 1
ATOM 6183 O O . VAL C 1 175 ? 192.913 147.996 122.076 1.00 39.09 167 VAL B O 1
ATOM 6187 N N . ARG C 1 176 ? 191.962 148.045 120.040 1.00 37.89 168 ARG B N 1
ATOM 6188 C CA . ARG C 1 176 ? 191.244 149.280 120.315 1.00 34.46 168 ARG B CA 1
ATOM 6189 C C . ARG C 1 176 ? 190.175 149.097 121.382 1.00 32.15 168 ARG B C 1
ATOM 6190 O O . ARG C 1 176 ? 189.784 150.076 122.023 1.00 35.19 168 ARG B O 1
ATOM 6198 N N . TYR C 1 177 ? 189.695 147.868 121.584 1.00 33.93 169 TYR B N 1
ATOM 6199 C CA . TYR C 1 177 ? 188.738 147.617 122.657 1.00 31.91 169 TYR B CA 1
ATOM 6200 C C . TYR C 1 177 ? 189.336 147.823 124.043 1.00 34.29 169 TYR B C 1
ATOM 6201 O O . TYR C 1 177 ? 188.584 147.924 125.017 1.00 34.68 169 TYR B O 1
ATOM 6210 N N . LEU C 1 178 ? 190.664 147.881 124.160 1.00 37.43 170 LEU B N 1
ATOM 6211 C CA . LEU C 1 178 ? 191.291 148.080 125.460 1.00 36.13 170 LEU B CA 1
ATOM 6212 C C . LEU C 1 178 ? 191.165 149.508 125.967 1.00 37.01 170 LEU B C 1
ATOM 6213 O O . LEU C 1 178 ? 191.506 149.765 127.126 1.00 40.14 170 LEU B O 1
ATOM 6218 N N . LEU C 1 179 ? 190.691 150.437 125.134 1.00 34.00 171 LEU B N 1
ATOM 6219 C CA . LEU C 1 179 ? 190.453 151.800 125.594 1.00 29.50 171 LEU B CA 1
ATOM 6220 C C . LEU C 1 179 ? 189.439 151.838 126.727 1.00 31.97 171 LEU B C 1
ATOM 6221 O O . LEU C 1 179 ? 189.462 152.757 127.552 1.00 32.39 171 LEU B O 1
ATOM 6226 N N . TRP C 1 180 ? 188.548 150.846 126.789 1.00 34.49 172 TRP B N 1
ATOM 6227 C CA . TRP C 1 180 ? 187.505 150.825 127.805 1.00 29.97 172 TRP B CA 1
ATOM 6228 C C . TRP C 1 180 ? 188.059 150.629 129.209 1.00 31.85 172 TRP B C 1
ATOM 6229 O O . TRP C 1 180 ? 187.326 150.828 130.182 1.00 34.90 172 TRP B O 1
ATOM 6240 N N . ILE C 1 181 ? 189.328 150.240 129.338 1.00 33.25 173 ILE B N 1
ATOM 6241 C CA . ILE C 1 181 ? 189.959 150.202 130.653 1.00 35.96 173 ILE B CA 1
ATOM 6242 C C . ILE C 1 181 ? 190.055 151.607 131.230 1.00 39.29 173 ILE B C 1
ATOM 6243 O O . ILE C 1 181 ? 189.909 151.802 132.443 1.00 43.96 173 ILE B O 1
ATOM 6248 N N . ARG C 1 182 ? 190.276 152.609 130.376 1.00 35.16 174 ARG B N 1
ATOM 6249 C CA . ARG C 1 182 ? 190.329 153.998 130.813 1.00 30.28 174 ARG B CA 1
ATOM 6250 C C . ARG C 1 182 ? 189.005 154.493 131.377 1.00 32.36 174 ARG B C 1
ATOM 6251 O O . ARG C 1 182 ? 188.958 155.609 131.903 1.00 36.30 174 ARG B O 1
ATOM 6259 N N . LEU C 1 183 ? 187.934 153.705 131.274 1.00 36.18 175 LEU B N 1
ATOM 6260 C CA . LEU C 1 183 ? 186.683 154.073 131.921 1.00 34.51 175 LEU B CA 1
ATOM 6261 C C . LEU C 1 183 ? 186.745 153.896 133.430 1.00 36.42 175 LEU B C 1
ATOM 6262 O O . LEU C 1 183 ? 185.884 154.424 134.139 1.00 41.15 175 LEU B O 1
ATOM 6267 N N . PHE C 1 184 ? 187.742 153.169 133.935 1.00 41.69 176 PHE B N 1
ATOM 6268 C CA . PHE C 1 184 ? 187.906 153.007 135.372 1.00 44.09 176 PHE B CA 1
ATOM 6269 C C . PHE C 1 184 ? 188.417 154.271 136.046 1.00 44.32 176 PHE B C 1
ATOM 6270 O O . PHE C 1 184 ? 188.444 154.327 137.279 1.00 50.01 176 PHE B O 1
ATOM 6278 N N . ARG C 1 185 ? 188.822 155.281 135.274 1.00 42.97 177 ARG B N 1
ATOM 6279 C CA . ARG C 1 185 ? 189.132 156.585 135.842 1.00 36.95 177 ARG B CA 1
ATOM 6280 C C . ARG C 1 185 ? 187.892 157.305 136.349 1.00 41.72 177 ARG B C 1
ATOM 6281 O O . ARG C 1 185 ? 188.026 158.322 137.037 1.00 47.41 177 ARG B O 1
ATOM 6289 N N . VAL C 1 186 ? 186.695 156.808 136.026 1.00 41.43 178 VAL B N 1
ATOM 6290 C CA . VAL C 1 186 ? 185.476 157.295 136.659 1.00 40.65 178 VAL B CA 1
ATOM 6291 C C . VAL C 1 186 ? 185.438 156.966 138.143 1.00 44.41 178 VAL B C 1
ATOM 6292 O O . VAL C 1 186 ? 184.599 157.505 138.875 1.00 49.08 178 VAL B O 1
ATOM 6296 N N . ARG C 1 187 ? 186.330 156.087 138.605 1.00 43.46 179 ARG B N 1
ATOM 6297 C CA . ARG C 1 187 ? 186.486 155.878 140.038 1.00 46.63 179 ARG B CA 1
ATOM 6298 C C . ARG C 1 187 ? 186.912 157.161 140.738 1.00 50.17 179 ARG B C 1
ATOM 6299 O O . ARG C 1 187 ? 186.608 157.351 141.917 1.00 52.83 179 ARG B O 1
ATOM 6307 N N . LYS C 1 188 ? 187.599 158.059 140.027 1.00 48.27 180 LYS B N 1
ATOM 6308 C CA . LYS C 1 188 ? 187.923 159.360 140.602 1.00 45.80 180 LYS B CA 1
ATOM 6309 C C . LYS C 1 188 ? 186.664 160.178 140.856 1.00 48.27 180 LYS B C 1
ATOM 6310 O O . LYS C 1 188 ? 186.530 160.815 141.906 1.00 52.09 180 LYS B O 1
ATOM 6316 N N . VAL C 1 189 ? 185.725 160.170 139.907 1.00 49.96 181 VAL B N 1
ATOM 6317 C CA . VAL C 1 189 ? 184.456 160.863 140.105 1.00 46.74 181 VAL B CA 1
ATOM 6318 C C . VAL C 1 189 ? 183.659 160.206 141.220 1.00 49.31 181 VAL B C 1
ATOM 6319 O O . VAL C 1 189 ? 182.993 160.888 142.009 1.00 54.61 181 VAL B O 1
ATOM 6323 N N . VAL C 1 190 ? 183.708 158.877 141.300 1.00 50.96 182 VAL B N 1
ATOM 6324 C CA . VAL C 1 190 ? 183.016 158.168 142.372 1.00 53.57 182 VAL B CA 1
ATOM 6325 C C . VAL C 1 190 ? 183.590 158.559 143.730 1.00 56.79 182 VAL B C 1
ATOM 6326 O O . VAL C 1 190 ? 182.845 158.806 144.686 1.00 61.77 182 VAL B O 1
ATOM 6330 N N . GLU C 1 191 ? 184.918 158.631 143.838 1.00 55.86 183 GLU B N 1
ATOM 6331 C CA . GLU C 1 191 ? 185.545 159.053 145.086 1.00 57.49 183 GLU B CA 1
ATOM 6332 C C . GLU C 1 191 ? 185.218 160.504 145.411 1.00 58.52 183 GLU B C 1
ATOM 6333 O O . GLU C 1 191 ? 185.021 160.854 146.580 1.00 65.27 183 GLU B O 1
ATOM 6339 N N . PHE C 1 192 ? 185.176 161.369 144.397 1.00 56.50 184 PHE B N 1
ATOM 6340 C CA . PHE C 1 192 ? 184.807 162.759 144.639 1.00 57.23 184 PHE B CA 1
ATOM 6341 C C . PHE C 1 192 ? 183.387 162.860 145.176 1.00 58.02 184 PHE B C 1
ATOM 6342 O O . PHE C 1 192 ? 183.117 163.639 146.095 1.00 63.79 184 PHE B O 1
ATOM 6350 N N . PHE C 1 193 ? 182.466 162.076 144.618 1.00 57.85 185 PHE B N 1
ATOM 6351 C CA . PHE C 1 193 ? 181.094 162.092 145.112 1.00 58.16 185 PHE B CA 1
ATOM 6352 C C . PHE C 1 193 ? 181.002 161.494 146.511 1.00 64.66 185 PHE B C 1
ATOM 6353 O O . PHE C 1 193 ? 180.177 161.925 147.322 1.00 71.37 185 PHE B O 1
ATOM 6361 N N . GLN C 1 194 ? 181.838 160.497 146.809 1.00 64.40 186 GLN B N 1
ATOM 6362 C CA . GLN C 1 194 ? 181.875 159.944 148.160 1.00 65.71 186 GLN B CA 1
ATOM 6363 C C . GLN C 1 194 ? 182.368 160.977 149.166 1.00 66.69 186 GLN B C 1
ATOM 6364 O O . GLN C 1 194 ? 181.836 161.076 150.277 1.00 72.87 186 GLN B O 1
ATOM 6370 N N . ARG C 1 195 ? 183.393 161.747 148.798 1.00 64.70 187 ARG B N 1
ATOM 6371 C CA . ARG C 1 195 ? 183.865 162.821 149.666 1.00 67.77 187 ARG B CA 1
ATOM 6372 C C . ARG C 1 195 ? 182.816 163.917 149.806 1.00 71.24 187 ARG B C 1
ATOM 6373 O O . ARG C 1 195 ? 182.656 164.500 150.884 1.00 73.08 187 ARG B O 1
ATOM 6381 N N . LEU C 1 196 ? 182.097 164.213 148.722 1.00 70.67 188 LEU B N 1
ATOM 6382 C CA . LEU C 1 196 ? 181.065 165.242 148.767 1.00 70.29 188 LEU B CA 1
ATOM 6383 C C . LEU C 1 196 ? 179.889 164.805 149.631 1.00 76.90 188 LEU B C 1
ATOM 6384 O O . LEU C 1 196 ? 179.217 165.641 150.247 1.00 81.63 188 LEU B O 1
ATOM 6389 N N . GLU C 1 197 ? 179.618 163.499 149.679 1.00 76.50 189 GLU B N 1
ATOM 6390 C CA . GLU C 1 197 ? 178.545 162.995 150.529 1.00 79.27 189 GLU B CA 1
ATOM 6391 C C . GLU C 1 197 ? 178.838 163.259 152.000 1.00 85.52 189 GLU B C 1
ATOM 6392 O O . GLU C 1 197 ? 177.938 163.625 152.764 1.00 91.42 189 GLU B O 1
ATOM 6398 N N . LYS C 1 198 ? 180.091 163.079 152.414 1.00 82.70 190 LYS B N 1
ATOM 6399 C CA . LYS C 1 198 ? 180.484 163.345 153.790 1.00 85.51 190 LYS B CA 1
ATOM 6400 C C . LYS C 1 198 ? 180.759 164.830 153.987 1.00 88.41 190 LYS B C 1
ATOM 6401 O O . LYS C 1 198 ? 181.821 165.212 154.490 1.00 89.97 190 LYS B O 1
ATOM 6407 N N . ASP C 1 199 ? 179.807 165.673 153.593 1.00 89.92 191 ASP B N 1
ATOM 6408 C CA . ASP C 1 199 ? 179.923 167.117 153.732 1.00 93.20 191 ASP B CA 1
ATOM 6409 C C . ASP C 1 199 ? 178.604 167.662 154.254 1.00 99.81 191 ASP B C 1
ATOM 6410 O O . ASP C 1 199 ? 177.540 167.331 153.722 1.00 103.33 191 ASP B O 1
ATOM 6415 N N . THR C 1 200 ? 178.677 168.494 155.294 1.00 101.49 192 THR B N 1
ATOM 6416 C CA . THR C 1 200 ? 177.467 169.027 155.910 1.00 104.03 192 THR B CA 1
ATOM 6417 C C . THR C 1 200 ? 176.782 170.077 155.045 1.00 104.26 192 THR B C 1
ATOM 6418 O O . THR C 1 200 ? 175.604 170.372 155.270 1.00 102.30 192 THR B O 1
ATOM 6422 N N . ARG C 1 201 ? 177.487 170.645 154.065 1.00 105.04 193 ARG B N 1
ATOM 6423 C CA . ARG C 1 201 ? 176.915 171.732 153.275 1.00 106.85 193 ARG B CA 1
ATOM 6424 C C . ARG C 1 201 ? 175.823 171.233 152.335 1.00 107.08 193 ARG B C 1
ATOM 6425 O O . ARG C 1 201 ? 174.878 171.969 152.028 1.00 105.98 193 ARG B O 1
ATOM 6433 N N . ILE C 1 202 ? 175.930 169.991 151.868 1.00 103.14 194 ILE B N 1
ATOM 6434 C CA . ILE C 1 202 ? 175.056 169.464 150.827 1.00 94.64 194 ILE B CA 1
ATOM 6435 C C . ILE C 1 202 ? 174.332 168.232 151.357 1.00 91.52 194 ILE B C 1
ATOM 6436 O O . ILE C 1 202 ? 174.931 167.394 152.041 1.00 89.65 194 ILE B O 1
ATOM 6441 N N . ASN C 1 203 ? 173.040 168.133 151.043 1.00 87.74 195 ASN B N 1
ATOM 6442 C CA . ASN C 1 203 ? 172.207 167.039 151.529 1.00 85.00 195 ASN B CA 1
ATOM 6443 C C . ASN C 1 203 ? 172.696 165.699 150.985 1.00 82.72 195 ASN B C 1
ATOM 6444 O O . ASN C 1 203 ? 173.271 165.614 149.897 1.00 83.25 195 ASN B O 1
ATOM 6449 N N . TYR C 1 204 ? 172.458 164.642 151.766 1.00 81.07 196 TYR B N 1
ATOM 6450 C CA . TYR C 1 204 ? 172.858 163.300 151.352 1.00 78.68 196 TYR B CA 1
ATOM 6451 C C . TYR C 1 204 ? 172.034 162.818 150.165 1.00 76.85 196 TYR B C 1
ATOM 6452 O O . TYR C 1 204 ? 172.582 162.325 149.172 1.00 79.51 196 TYR B O 1
ATOM 6461 N N . LEU C 1 205 ? 170.708 162.941 150.254 1.00 76.25 197 LEU B N 1
ATOM 6462 C CA . LEU C 1 205 ? 169.853 162.482 149.165 1.00 73.61 197 LEU B CA 1
ATOM 6463 C C . LEU C 1 205 ? 170.037 163.341 147.921 1.00 69.25 197 LEU B C 1
ATOM 6464 O O . LEU C 1 205 ? 169.977 162.835 146.795 1.00 68.41 197 LEU B O 1
ATOM 6469 N N . PHE C 1 206 ? 170.259 164.643 148.104 1.00 69.26 198 PHE B N 1
ATOM 6470 C CA . PHE C 1 206 ? 170.560 165.498 146.963 1.00 67.13 198 PHE B CA 1
ATOM 6471 C C . PHE C 1 206 ? 171.883 165.107 146.317 1.00 65.25 198 PHE B C 1
ATOM 6472 O O . PHE C 1 206 ? 172.001 165.121 145.086 1.00 62.26 198 PHE B O 1
ATOM 6480 N N . THR C 1 207 ? 172.881 164.746 147.126 1.00 68.99 199 THR B N 1
ATOM 6481 C CA . THR C 1 207 ? 174.123 164.215 146.573 1.00 67.85 199 THR B CA 1
ATOM 6482 C C . THR C 1 207 ? 173.868 162.927 145.806 1.00 66.45 199 THR B C 1
ATOM 6483 O O . THR C 1 207 ? 174.489 162.679 144.770 1.00 66.34 199 THR B O 1
ATOM 6487 N N . ARG C 1 208 ? 172.960 162.089 146.308 1.00 65.49 200 ARG B N 1
ATOM 6488 C CA . ARG C 1 208 ? 172.640 160.844 145.618 1.00 61.91 200 ARG B CA 1
ATOM 6489 C C . ARG C 1 208 ? 171.992 161.114 144.264 1.00 58.60 200 ARG B C 1
ATOM 6490 O O . ARG C 1 208 ? 172.312 160.450 143.270 1.00 59.07 200 ARG B O 1
ATOM 6498 N N . ILE C 1 209 ? 171.080 162.086 144.201 1.00 56.58 201 ILE B N 1
ATOM 6499 C CA . ILE C 1 209 ? 170.435 162.384 142.924 1.00 54.33 201 ILE B CA 1
ATOM 6500 C C . ILE C 1 209 ? 171.420 163.051 141.969 1.00 51.89 201 ILE B C 1
ATOM 6501 O O . ILE C 1 209 ? 171.346 162.856 140.753 1.00 52.00 201 ILE B O 1
ATOM 6506 N N . LEU C 1 210 ? 172.364 163.840 142.495 1.00 54.54 202 LEU B N 1
ATOM 6507 C CA . LEU C 1 210 ? 173.426 164.373 141.642 1.00 51.44 202 LEU B CA 1
ATOM 6508 C C . LEU C 1 210 ? 174.315 163.258 141.104 1.00 47.36 202 LEU B C 1
ATOM 6509 O O . LEU C 1 210 ? 174.726 163.290 139.938 1.00 48.56 202 LEU B O 1
ATOM 6514 N N . LYS C 1 211 ? 174.625 162.268 141.943 1.00 49.29 203 LYS B N 1
ATOM 6515 C CA . LYS C 1 211 ? 175.364 161.100 141.481 1.00 45.75 203 LYS B CA 1
ATOM 6516 C C . LYS C 1 211 ? 174.614 160.391 140.368 1.00 44.66 203 LYS B C 1
ATOM 6517 O O . LYS C 1 211 ? 175.207 160.002 139.359 1.00 47.46 203 LYS B O 1
ATOM 6523 N N . LEU C 1 212 ? 173.305 160.208 140.538 1.00 45.84 204 LEU B N 1
ATOM 6524 C CA . LEU C 1 212 ? 172.527 159.520 139.516 1.00 44.28 204 LEU B CA 1
ATOM 6525 C C . LEU C 1 212 ? 172.399 160.349 138.245 1.00 41.43 204 LEU B C 1
ATOM 6526 O O . LEU C 1 212 ? 172.334 159.786 137.153 1.00 41.30 204 LEU B O 1
ATOM 6531 N N . LEU C 1 213 ? 172.367 161.677 138.358 1.00 39.19 205 LEU B N 1
ATOM 6532 C CA . LEU C 1 213 ? 172.349 162.514 137.162 1.00 40.31 205 LEU B CA 1
ATOM 6533 C C . LEU C 1 213 ? 173.674 162.431 136.415 1.00 38.40 205 LEU B C 1
ATOM 6534 O O . LEU C 1 213 ? 173.699 162.382 135.180 1.00 41.27 205 LEU B O 1
ATOM 6539 N N . PHE C 1 214 ? 174.788 162.407 137.148 1.00 42.03 206 PHE B N 1
ATOM 6540 C CA . PHE C 1 214 ? 176.078 162.167 136.510 1.00 40.39 206 PHE B CA 1
ATOM 6541 C C . PHE C 1 214 ? 176.134 160.786 135.871 1.00 36.87 206 PHE B C 1
ATOM 6542 O O . PHE C 1 214 ? 176.714 160.627 134.792 1.00 37.34 206 PHE B O 1
ATOM 6550 N N . VAL C 1 215 ? 175.542 159.783 136.520 1.00 35.82 207 VAL B N 1
ATOM 6551 C CA . VAL C 1 215 ? 175.494 158.440 135.950 1.00 33.98 207 VAL B CA 1
ATOM 6552 C C . VAL C 1 215 ? 174.669 158.434 134.670 1.00 30.09 207 VAL B C 1
ATOM 6553 O O . VAL C 1 215 ? 175.037 157.791 133.685 1.00 32.30 207 VAL B O 1
ATOM 6557 N N . GLU C 1 216 ? 173.538 159.143 134.665 1.00 34.81 208 GLU B N 1
ATOM 6558 C CA . GLU C 1 216 ? 172.740 159.269 133.450 1.00 33.43 208 GLU B CA 1
ATOM 6559 C C . GLU C 1 216 ? 173.513 159.958 132.338 1.00 28.25 208 GLU B C 1
ATOM 6560 O O . GLU C 1 216 ? 173.457 159.517 131.189 1.00 29.08 208 GLU B O 1
ATOM 6566 N N . VAL C 1 217 ? 174.238 161.030 132.659 1.00 29.15 209 VAL B N 1
ATOM 6567 C CA . VAL C 1 217 ? 175.047 161.713 131.652 1.00 30.11 209 VAL B CA 1
ATOM 6568 C C . VAL C 1 217 ? 176.085 160.760 131.072 1.00 26.50 209 VAL B C 1
ATOM 6569 O O . VAL C 1 217 ? 176.226 160.630 129.847 1.00 30.41 209 VAL B O 1
ATOM 6573 N N . TYR C 1 218 ? 176.813 160.063 131.948 1.00 26.59 210 TYR B N 1
ATOM 6574 C CA . TYR C 1 218 ? 177.860 159.150 131.505 1.00 25.53 210 TYR B CA 1
ATOM 6575 C C . TYR C 1 218 ? 177.286 158.026 130.657 1.00 23.26 210 TYR B C 1
ATOM 6576 O O . TYR C 1 218 ? 177.822 157.701 129.592 1.00 23.99 210 TYR B O 1
ATOM 6585 N N . CYS C 1 219 ? 176.190 157.423 131.117 1.00 22.20 211 CYS B N 1
ATOM 6586 C CA . CYS C 1 219 ? 175.612 156.282 130.422 1.00 19.99 211 CYS B CA 1
ATOM 6587 C C . CYS C 1 219 ? 175.009 156.695 129.091 1.00 19.08 211 CYS B C 1
ATOM 6588 O O . CYS C 1 219 ? 175.129 155.969 128.104 1.00 24.89 211 CYS B O 1
ATOM 6591 N N . THR C 1 220 ? 174.369 157.864 129.036 1.00 19.52 212 THR B N 1
ATOM 6592 C CA . THR C 1 220 ? 173.820 158.349 127.777 1.00 17.07 212 THR B CA 1
ATOM 6593 C C . THR C 1 220 ? 174.922 158.645 126.769 1.00 18.63 212 THR B C 1
ATOM 6594 O O . THR C 1 220 ? 174.816 158.269 125.596 1.00 23.59 212 THR B O 1
ATOM 6598 N N . HIS C 1 221 ? 175.995 159.310 127.204 1.00 18.21 213 HIS B N 1
ATOM 6599 C CA . HIS C 1 221 ? 177.088 159.616 126.287 1.00 17.11 213 HIS B CA 1
ATOM 6600 C C . HIS C 1 221 ? 177.771 158.340 125.802 1.00 18.03 213 HIS B C 1
ATOM 6601 O O . HIS C 1 221 ? 178.054 158.189 124.604 1.00 20.13 213 HIS B O 1
ATOM 6608 N N . THR C 1 222 ? 178.015 157.396 126.714 1.00 18.39 214 THR B N 1
ATOM 6609 C CA . THR C 1 222 ? 178.625 156.126 126.338 1.00 18.46 214 THR B CA 1
ATOM 6610 C C . THR C 1 222 ? 177.718 155.329 125.411 1.00 17.93 214 THR B C 1
ATOM 6611 O O . THR C 1 222 ? 178.195 154.684 124.473 1.00 23.72 214 THR B O 1
ATOM 6615 N N . ALA C 1 223 ? 176.408 155.356 125.661 1.00 18.18 215 ALA B N 1
ATOM 6616 C CA . ALA C 1 223 ? 175.466 154.665 124.795 1.00 16.17 215 ALA B CA 1
ATOM 6617 C C . ALA C 1 223 ? 175.441 155.282 123.407 1.00 17.98 215 ALA B C 1
ATOM 6618 O O . ALA C 1 223 ? 175.344 154.566 122.410 1.00 24.52 215 ALA B O 1
ATOM 6620 N N . ALA C 1 224 ? 175.521 156.610 123.321 1.00 16.84 216 ALA B N 1
ATOM 6621 C CA . ALA C 1 224 ? 175.601 157.259 122.016 1.00 13.56 216 ALA B CA 1
ATOM 6622 C C . ALA C 1 224 ? 176.852 156.826 121.266 1.00 13.93 216 ALA B C 1
ATOM 6623 O O . ALA C 1 224 ? 176.800 156.517 120.066 1.00 17.52 216 ALA B O 1
ATOM 6625 N N . CYS C 1 225 ? 177.988 156.790 121.963 1.00 17.17 217 CYS B N 1
ATOM 6626 C CA . CYS C 1 225 ? 179.232 156.376 121.322 1.00 15.24 217 CYS B CA 1
ATOM 6627 C C . CYS C 1 225 ? 179.167 154.926 120.856 1.00 17.31 217 CYS B C 1
ATOM 6628 O O . CYS C 1 225 ? 179.599 154.608 119.743 1.00 18.89 217 CYS B O 1
ATOM 6631 N N . ILE C 1 226 ? 178.617 154.034 121.684 1.00 18.64 218 ILE B N 1
ATOM 6632 C CA . ILE C 1 226 ? 178.510 152.628 121.302 1.00 17.09 218 ILE B CA 1
ATOM 6633 C C . ILE C 1 226 ? 177.510 152.455 120.164 1.00 17.85 218 ILE B C 1
ATOM 6634 O O . ILE C 1 226 ? 177.693 151.608 119.283 1.00 24.09 218 ILE B O 1
ATOM 6639 N N . PHE C 1 227 ? 176.439 153.248 120.165 1.00 16.28 219 PHE B N 1
ATOM 6640 C CA . PHE C 1 227 ? 175.455 153.187 119.093 1.00 15.87 219 PHE B CA 1
ATOM 6641 C C . PHE C 1 227 ? 176.072 153.578 117.758 1.00 17.62 219 PHE B C 1
ATOM 6642 O O . PHE C 1 227 ? 175.805 152.940 116.734 1.00 19.82 219 PHE B O 1
ATOM 6650 N N . TYR C 1 228 ? 176.891 154.631 117.747 1.00 14.38 220 TYR B N 1
ATOM 6651 C CA . TYR C 1 228 ? 177.591 154.987 116.515 1.00 14.43 220 TYR B CA 1
ATOM 6652 C C . TYR C 1 228 ? 178.616 153.921 116.133 1.00 17.85 220 TYR B C 1
ATOM 6653 O O . TYR C 1 228 ? 178.784 153.600 114.946 1.00 22.19 220 TYR B O 1
ATOM 6662 N N . TYR C 1 229 ? 179.318 153.370 117.124 1.00 17.78 221 TYR B N 1
ATOM 6663 C CA . TYR C 1 229 ? 180.319 152.350 116.842 1.00 17.67 221 TYR B CA 1
ATOM 6664 C C . TYR C 1 229 ? 179.694 151.121 116.195 1.00 17.77 221 TYR B C 1
ATOM 6665 O O . TYR C 1 229 ? 180.284 150.520 115.292 1.00 20.33 221 TYR B O 1
ATOM 6674 N N . LEU C 1 230 ? 178.508 150.724 116.656 1.00 17.20 222 LEU B N 1
ATOM 6675 C CA . LEU C 1 230 ? 177.832 149.576 116.062 1.00 16.42 222 LEU B CA 1
ATOM 6676 C C . LEU C 1 230 ? 177.480 149.829 114.606 1.00 20.08 222 LEU B C 1
ATOM 6677 O O . LEU C 1 230 ? 177.533 148.907 113.785 1.00 24.33 222 LEU B O 1
ATOM 6682 N N . ALA C 1 231 ? 177.106 151.063 114.269 1.00 19.81 223 ALA B N 1
ATOM 6683 C CA . ALA C 1 231 ? 176.919 151.419 112.870 1.00 18.53 223 ALA B CA 1
ATOM 6684 C C . ALA C 1 231 ? 178.218 151.296 112.091 1.00 19.68 223 ALA B C 1
ATOM 6685 O O . ALA C 1 231 ? 178.207 150.868 110.933 1.00 23.18 223 ALA B O 1
ATOM 6687 N N . THR C 1 232 ? 179.339 151.676 112.701 1.00 19.97 224 THR B N 1
ATOM 6688 C CA . THR C 1 232 ? 180.623 151.542 112.017 1.00 19.94 224 THR B CA 1
ATOM 6689 C C . THR C 1 232 ? 181.104 150.099 111.922 1.00 23.68 224 THR B C 1
ATOM 6690 O O . THR C 1 232 ? 181.987 149.812 111.107 1.00 27.92 224 THR B O 1
ATOM 6694 N N . THR C 1 233 ? 180.558 149.189 112.733 1.00 25.57 225 THR B N 1
ATOM 6695 C CA . THR C 1 233 ? 180.983 147.793 112.661 1.00 21.49 225 THR B CA 1
ATOM 6696 C C . THR C 1 233 ? 180.532 147.135 111.366 1.00 23.79 225 THR B C 1
ATOM 6697 O O . THR C 1 233 ? 181.110 146.125 110.950 1.00 31.30 225 THR B O 1
ATOM 6701 N N . LEU C 1 234 ? 179.503 147.674 110.725 1.00 23.37 226 LEU B N 1
ATOM 6702 C CA . LEU C 1 234 ? 179.132 147.199 109.406 1.00 26.66 226 LEU B CA 1
ATOM 6703 C C . LEU C 1 234 ? 180.028 147.845 108.351 1.00 31.06 226 LEU B C 1
ATOM 6704 O O . LEU C 1 234 ? 180.476 148.982 108.518 1.00 31.55 226 LEU B O 1
ATOM 6709 N N . PRO C 1 235 ? 180.315 147.135 107.258 1.00 34.11 227 PRO B N 1
ATOM 6710 C CA . PRO C 1 235 ? 181.103 147.739 106.189 1.00 32.66 227 PRO B CA 1
ATOM 6711 C C . PRO C 1 235 ? 180.351 148.896 105.562 1.00 35.88 227 PRO B C 1
ATOM 6712 O O . PRO C 1 235 ? 179.109 148.936 105.589 1.00 38.81 227 PRO B O 1
ATOM 6716 N N . PRO C 1 236 ? 181.061 149.879 105.001 1.00 37.53 228 PRO B N 1
ATOM 6717 C CA . PRO C 1 236 ? 180.368 151.050 104.440 1.00 35.45 228 PRO B CA 1
ATOM 6718 C C . PRO C 1 236 ? 179.369 150.704 103.352 1.00 37.52 228 PRO B C 1
ATOM 6719 O O . PRO C 1 236 ? 178.336 151.374 103.241 1.00 42.29 228 PRO B O 1
ATOM 6723 N N . GLU C 1 237 ? 179.633 149.668 102.552 1.00 39.14 229 GLU B N 1
ATOM 6724 C CA . GLU C 1 237 ? 178.684 149.279 101.514 1.00 39.35 229 GLU B CA 1
ATOM 6725 C C . GLU C 1 237 ? 177.377 148.765 102.106 1.00 42.53 229 GLU B C 1
ATOM 6726 O O . GLU C 1 237 ? 176.340 148.799 101.435 1.00 46.60 229 GLU B O 1
ATOM 6732 N N . ASN C 1 238 ? 177.402 148.291 103.352 1.00 38.28 230 ASN B N 1
ATOM 6733 C CA . ASN C 1 238 ? 176.203 147.870 104.066 1.00 34.43 230 ASN B CA 1
ATOM 6734 C C . ASN C 1 238 ? 175.672 148.968 104.980 1.00 32.53 230 ASN B C 1
ATOM 6735 O O . ASN C 1 238 ? 174.822 148.711 105.839 1.00 36.96 230 ASN B O 1
ATOM 6740 N N . GLU C 1 239 ? 176.164 150.194 104.801 1.00 31.71 231 GLU B N 1
ATOM 6741 C CA . GLU C 1 239 ? 175.770 151.311 105.649 1.00 29.72 231 GLU B CA 1
ATOM 6742 C C . GLU C 1 239 ? 174.286 151.631 105.553 1.00 28.41 231 GLU B C 1
ATOM 6743 O O . GLU C 1 239 ? 173.733 152.222 106.485 1.00 30.03 231 GLU B O 1
ATOM 6749 N N . GLY C 1 240 ? 173.624 151.252 104.459 1.00 30.76 232 GLY B N 1
ATOM 6750 C CA . GLY C 1 240 ? 172.189 151.440 104.371 1.00 25.52 232 GLY B CA 1
ATOM 6751 C C . GLY C 1 240 ? 171.415 150.619 105.377 1.00 27.86 232 GLY B C 1
ATOM 6752 O O . GLY C 1 240 ? 170.242 150.906 105.631 1.00 29.92 232 GLY B O 1
ATOM 6753 N N . TYR C 1 241 ? 172.045 149.597 105.952 1.00 27.01 233 TYR B N 1
ATOM 6754 C CA . TYR C 1 241 ? 171.423 148.826 107.015 1.00 23.86 233 TYR B CA 1
ATOM 6755 C C . TYR C 1 241 ? 171.700 149.394 108.401 1.00 25.24 233 TYR B C 1
ATOM 6756 O O . TYR C 1 241 ? 171.067 148.960 109.361 1.00 28.91 233 TYR B O 1
ATOM 6765 N N . THR C 1 242 ? 172.586 150.373 108.535 1.00 25.28 234 THR B N 1
ATOM 6766 C CA . THR C 1 242 ? 172.858 150.914 109.856 1.00 21.53 234 THR B CA 1
ATOM 6767 C C . THR C 1 242 ? 171.832 151.986 110.222 1.00 22.14 234 THR B C 1
ATOM 6768 O O . THR C 1 242 ? 171.065 152.467 109.385 1.00 24.53 234 THR B O 1
ATOM 6772 N N . TRP C 1 243 ? 171.821 152.351 111.506 1.00 18.55 235 TRP B N 1
ATOM 6773 C CA . TRP C 1 243 ? 170.860 153.337 111.988 1.00 16.63 235 TRP B CA 1
ATOM 6774 C C . TRP C 1 243 ? 171.146 154.727 111.436 1.00 16.50 235 TRP B C 1
ATOM 6775 O O . TRP C 1 243 ? 170.210 155.487 111.166 1.00 19.18 235 TRP B O 1
ATOM 6786 N N . ILE C 1 244 ? 172.417 155.077 111.263 1.00 18.15 236 ILE B N 1
ATOM 6787 C CA . ILE C 1 244 ? 172.792 156.414 110.819 1.00 17.59 236 ILE B CA 1
ATOM 6788 C C . ILE C 1 244 ? 172.907 156.425 109.301 1.00 20.35 236 ILE B C 1
ATOM 6789 O O . ILE C 1 244 ? 172.559 157.415 108.651 1.00 25.00 236 ILE B O 1
ATOM 6794 N N . GLY C 1 245 ? 173.373 155.320 108.723 1.00 20.48 237 GLY B N 1
ATOM 6795 C CA . GLY C 1 245 ? 173.481 155.238 107.278 1.00 23.26 237 GLY B CA 1
ATOM 6796 C C . GLY C 1 245 ? 172.159 155.297 106.546 1.00 26.24 237 GLY B C 1
ATOM 6797 O O . GLY C 1 245 ? 172.139 155.690 105.375 1.00 31.90 237 GLY B O 1
ATOM 6798 N N . SER C 1 246 ? 171.064 154.919 107.203 1.00 25.03 238 SER B N 1
ATOM 6799 C CA . SER C 1 246 ? 169.726 155.033 106.638 1.00 23.80 238 SER B CA 1
ATOM 6800 C C . SER C 1 246 ? 168.988 156.265 107.149 1.00 24.31 238 SER B C 1
ATOM 6801 O O . SER C 1 246 ? 167.815 156.458 106.812 1.00 29.68 238 SER B O 1
ATOM 6804 N N . LEU C 1 247 ? 169.645 157.101 107.947 1.00 21.68 239 LEU B N 1
ATOM 6805 C CA . LEU C 1 247 ? 169.007 158.284 108.505 1.00 19.96 239 LEU B CA 1
ATOM 6806 C C . LEU C 1 247 ? 168.822 159.361 107.443 1.00 25.75 239 LEU B C 1
ATOM 6807 O O . LEU C 1 247 ? 169.743 159.676 106.685 1.00 27.59 239 LEU B O 1
ATOM 6812 N N . LYS C 1 248 ? 167.618 159.924 107.391 1.00 26.81 240 LYS B N 1
ATOM 6813 C CA . LYS C 1 248 ? 167.269 160.963 106.425 1.00 25.52 240 LYS B CA 1
ATOM 6814 C C . LYS C 1 248 ? 166.506 162.092 107.112 1.00 28.32 240 LYS B C 1
ATOM 6815 O O . LYS C 1 248 ? 165.424 162.492 106.681 1.00 38.63 240 LYS B O 1
ATOM 6821 N N . LEU C 1 249 ? 167.103 162.612 108.192 1.00 25.16 241 LEU B N 1
ATOM 6822 C CA . LEU C 1 249 ? 166.451 163.691 108.981 1.00 23.36 241 LEU B CA 1
ATOM 6823 C C . LEU C 1 249 ? 166.221 164.921 108.095 1.00 23.50 241 LEU B C 1
ATOM 6824 O O . LEU C 1 249 ? 167.213 165.478 107.579 1.00 24.84 241 LEU B O 1
ATOM 6829 N N . GLY C 1 250 ? 164.964 165.341 107.957 1.00 24.87 242 GLY B N 1
ATOM 6830 C CA . GLY C 1 250 ? 164.628 166.468 107.108 1.00 23.00 242 GLY B CA 1
ATOM 6831 C C . GLY C 1 250 ? 165.001 166.242 105.659 1.00 28.85 242 GLY B C 1
ATOM 6832 O O . GLY C 1 250 ? 164.710 165.184 105.094 1.00 34.31 242 GLY B O 1
ATOM 6833 N N . ASP C 1 251 ? 165.642 167.231 105.042 1.00 26.61 243 ASP B N 1
ATOM 6834 C CA . ASP C 1 251 ? 166.175 167.091 103.696 1.00 29.12 243 ASP B CA 1
ATOM 6835 C C . ASP C 1 251 ? 167.634 166.660 103.676 1.00 33.63 243 ASP B C 1
ATOM 6836 O O . ASP C 1 251 ? 168.225 166.556 102.596 1.00 32.52 243 ASP B O 1
ATOM 6841 N N . TYR C 1 252 ? 168.226 166.410 104.838 1.00 30.98 244 TYR B N 1
ATOM 6842 C CA . TYR C 1 252 ? 169.601 165.946 104.950 1.00 24.99 244 TYR B CA 1
ATOM 6843 C C . TYR C 1 252 ? 169.589 164.434 105.118 1.00 26.32 244 TYR B C 1
ATOM 6844 O O . TYR C 1 252 ? 168.852 163.900 105.951 1.00 28.25 244 TYR B O 1
ATOM 6853 N N . SER C 1 253 ? 170.404 163.747 104.328 1.00 26.81 245 SER B N 1
ATOM 6854 C CA . SER C 1 253 ? 170.556 162.308 104.459 1.00 24.69 245 SER B CA 1
ATOM 6855 C C . SER C 1 253 ? 171.972 161.996 104.919 1.00 24.74 245 SER B C 1
ATOM 6856 O O . SER C 1 253 ? 172.941 162.535 104.376 1.00 28.13 245 SER B O 1
ATOM 6859 N N . TYR C 1 254 ? 172.087 161.135 105.925 1.00 26.73 246 TYR B N 1
ATOM 6860 C CA . TYR C 1 254 ? 173.387 160.765 106.468 1.00 24.15 246 TYR B CA 1
ATOM 6861 C C . TYR C 1 254 ? 174.005 159.646 105.643 1.00 27.04 246 TYR B C 1
ATOM 6862 O O . TYR C 1 254 ? 174.362 158.602 106.196 1.00 32.65 246 TYR B O 1
ATOM 6871 N N . GLU C 1 255 ? 174.133 159.839 104.328 1.00 33.01 247 GLU B N 1
ATOM 6872 C CA . GLU C 1 255 ? 174.549 158.739 103.465 1.00 34.21 247 GLU B CA 1
ATOM 6873 C C . GLU C 1 255 ? 175.938 158.236 103.825 1.00 37.69 247 GLU B C 1
ATOM 6874 O O . GLU C 1 255 ? 176.071 157.158 104.406 1.00 43.65 247 GLU B O 1
ATOM 6880 N N . ASN C 1 256 ? 176.970 159.033 103.561 1.00 35.60 248 ASN B N 1
ATOM 6881 C CA . ASN C 1 256 ? 178.345 158.611 103.832 1.00 33.00 248 ASN B CA 1
ATOM 6882 C C . ASN C 1 256 ? 178.726 159.066 105.238 1.00 34.59 248 ASN B C 1
ATOM 6883 O O . ASN C 1 256 ? 179.508 159.995 105.447 1.00 41.11 248 ASN B O 1
ATOM 6888 N N . PHE C 1 257 ? 178.142 158.376 106.220 1.00 28.23 249 PHE B N 1
ATOM 6889 C CA . PHE C 1 257 ? 178.170 158.873 107.588 1.00 25.57 249 PHE B CA 1
ATOM 6890 C C . PHE C 1 257 ? 179.568 158.876 108.188 1.00 27.76 249 PHE B C 1
ATOM 6891 O O . PHE C 1 257 ? 179.798 159.594 109.162 1.00 32.36 249 PHE B O 1
ATOM 6899 N N . ARG C 1 258 ? 180.507 158.105 107.640 1.00 28.32 250 ARG B N 1
ATOM 6900 C CA . ARG C 1 258 ? 181.871 158.182 108.147 1.00 26.76 250 ARG B CA 1
ATOM 6901 C C . ARG C 1 258 ? 182.568 159.479 107.765 1.00 31.45 250 ARG B C 1
ATOM 6902 O O . ARG C 1 258 ? 183.483 159.902 108.479 1.00 37.86 250 ARG B O 1
ATOM 6910 N N . GLU C 1 259 ? 182.160 160.122 106.671 1.00 32.10 251 GLU B N 1
ATOM 6911 C CA . GLU C 1 259 ? 182.757 161.378 106.242 1.00 32.41 251 GLU B CA 1
ATOM 6912 C C . GLU C 1 259 ? 182.031 162.604 106.778 1.00 33.61 251 GLU B C 1
ATOM 6913 O O . GLU C 1 259 ? 182.482 163.726 106.530 1.00 38.38 251 GLU B O 1
ATOM 6919 N N . ILE C 1 260 ? 180.922 162.420 107.497 1.00 29.12 252 ILE B N 1
ATOM 6920 C CA . ILE C 1 260 ? 180.263 163.551 108.129 1.00 27.25 252 ILE B CA 1
ATOM 6921 C C . ILE C 1 260 ? 181.155 164.096 109.246 1.00 28.44 252 ILE B C 1
ATOM 6922 O O . ILE C 1 260 ? 182.021 163.399 109.787 1.00 31.11 252 ILE B O 1
ATOM 6927 N N . ASP C 1 261 ? 180.952 165.372 109.569 1.00 27.20 253 ASP B N 1
ATOM 6928 C CA . ASP C 1 261 ? 181.683 166.002 110.658 1.00 22.77 253 ASP B CA 1
ATOM 6929 C C . ASP C 1 261 ? 181.502 165.215 111.948 1.00 23.32 253 ASP B C 1
ATOM 6930 O O . ASP C 1 261 ? 180.421 164.692 112.230 1.00 24.45 253 ASP B O 1
ATOM 6935 N N . LEU C 1 262 ? 182.582 165.120 112.727 1.00 23.16 254 LEU B N 1
ATOM 6936 C CA . LEU C 1 262 ? 182.537 164.363 113.973 1.00 21.09 254 LEU B CA 1
ATOM 6937 C C . LEU C 1 262 ? 181.441 164.876 114.893 1.00 25.38 254 LEU B C 1
ATOM 6938 O O . LEU C 1 262 ? 180.725 164.085 115.517 1.00 27.66 254 LEU B O 1
ATOM 6943 N N . TRP C 1 263 ? 181.289 166.194 114.990 1.00 26.37 255 TRP B N 1
ATOM 6944 C CA . TRP C 1 263 ? 180.312 166.744 115.917 1.00 20.50 255 TRP B CA 1
ATOM 6945 C C . TRP C 1 263 ? 178.887 166.572 115.418 1.00 20.52 255 TRP B C 1
ATOM 6946 O O . TRP C 1 263 ? 177.980 166.404 116.232 1.00 21.97 255 TRP B O 1
ATOM 6957 N N . LYS C 1 264 ? 178.668 166.572 114.103 1.00 20.98 256 LYS B N 1
ATOM 6958 C CA . LYS C 1 264 ? 177.346 166.231 113.588 1.00 18.50 256 LYS B CA 1
ATOM 6959 C C . LYS C 1 264 ? 176.963 164.796 113.935 1.00 20.21 256 LYS B C 1
ATOM 6960 O O . LYS C 1 264 ? 175.855 164.551 114.428 1.00 19.47 256 LYS B O 1
ATOM 6966 N N . ARG C 1 265 ? 177.873 163.847 113.704 1.00 22.05 257 ARG B N 1
ATOM 6967 C CA . ARG C 1 265 ? 177.614 162.450 114.036 1.00 16.37 257 ARG B CA 1
ATOM 6968 C C . ARG C 1 265 ? 177.393 162.267 115.530 1.00 18.13 257 ARG B C 1
ATOM 6969 O O . ARG C 1 265 ? 176.471 161.554 115.948 1.00 19.91 257 ARG B O 1
ATOM 6977 N N . TYR C 1 266 ? 178.237 162.895 116.350 1.00 18.19 258 TYR B N 1
ATOM 6978 C CA . TYR C 1 266 ? 178.109 162.754 117.793 1.00 15.11 258 TYR B CA 1
ATOM 6979 C C . TYR C 1 266 ? 176.829 163.399 118.297 1.00 17.42 258 TYR B C 1
ATOM 6980 O O . TYR C 1 266 ? 176.176 162.870 119.196 1.00 18.61 258 TYR B O 1
ATOM 6989 N N . THR C 1 267 ? 176.467 164.560 117.749 1.00 18.44 259 THR B N 1
ATOM 6990 C CA . THR C 1 267 ? 175.229 165.210 118.146 1.00 17.16 259 THR B CA 1
ATOM 6991 C C . THR C 1 267 ? 174.029 164.354 117.779 1.00 16.19 259 THR B C 1
ATOM 6992 O O . THR C 1 267 ? 173.082 164.243 118.557 1.00 21.17 259 THR B O 1
ATOM 6996 N N . THR C 1 268 ? 174.063 163.719 116.607 1.00 15.89 260 THR B N 1
ATOM 6997 C CA . THR C 1 268 ? 172.978 162.825 116.217 1.00 15.16 260 THR B CA 1
ATOM 6998 C C . THR C 1 268 ? 172.868 161.636 117.170 1.00 16.39 260 THR B C 1
ATOM 6999 O O . THR C 1 268 ? 171.779 161.315 117.668 1.00 18.80 260 THR B O 1
ATOM 7003 N N . ALA C 1 269 ? 173.997 160.973 117.439 1.00 15.38 261 ALA B N 1
ATOM 7004 C CA . ALA C 1 269 ? 173.985 159.815 118.327 1.00 12.26 261 ALA B CA 1
ATOM 7005 C C . ALA C 1 269 ? 173.566 160.200 119.741 1.00 13.24 261 ALA B C 1
ATOM 7006 O O . ALA C 1 269 ? 172.793 159.481 120.384 1.00 17.29 261 ALA B O 1
ATOM 7008 N N . LEU C 1 270 ? 174.063 161.333 120.240 1.00 16.35 262 LEU B N 1
ATOM 7009 C CA . LEU C 1 270 ? 173.701 161.795 121.572 1.00 14.10 262 LEU B CA 1
ATOM 7010 C C . LEU C 1 270 ? 172.242 162.213 121.633 1.00 13.54 262 LEU B C 1
ATOM 7011 O O . LEU C 1 270 ? 171.593 162.039 122.663 1.00 18.01 262 LEU B O 1
ATOM 7016 N N . TYR C 1 271 ? 171.737 162.771 120.530 1.00 15.39 263 TYR B N 1
ATOM 7017 C CA . TYR C 1 271 ? 170.294 163.125 120.468 1.00 13.83 263 TYR B CA 1
ATOM 7018 C C . TYR C 1 271 ? 169.500 161.845 120.670 1.00 15.36 263 TYR B C 1
ATOM 7019 O O . TYR C 1 271 ? 168.621 161.803 121.556 1.00 19.17 263 TYR B O 1
ATOM 7028 N N . PHE C 1 272 ? 169.818 160.813 119.883 1.00 13.79 264 PHE B N 1
ATOM 7029 C CA . PHE C 1 272 ? 169.134 159.534 120.034 1.00 15.14 264 PHE B CA 1
ATOM 7030 C C . PHE C 1 272 ? 169.222 159.033 121.472 1.00 15.81 264 PHE B C 1
ATOM 7031 O O . PHE C 1 272 ? 168.213 158.659 122.078 1.00 16.88 264 PHE B O 1
ATOM 7039 N N . ALA C 1 273 ? 170.431 159.028 122.036 1.00 15.55 265 ALA B N 1
ATOM 7040 C CA . ALA C 1 273 ? 170.627 158.460 123.365 1.00 15.51 265 ALA B CA 1
ATOM 7041 C C . ALA C 1 273 ? 169.880 159.254 124.431 1.00 16.81 265 ALA B C 1
ATOM 7042 O O . ALA C 1 273 ? 169.342 158.677 125.380 1.00 18.73 265 ALA B O 1
ATOM 7044 N N . ILE C 1 274 ? 169.837 160.580 124.292 1.00 17.34 266 ILE B N 1
ATOM 7045 C CA . ILE C 1 274 ? 169.148 161.418 125.264 1.00 16.88 266 ILE B CA 1
ATOM 7046 C C . ILE C 1 274 ? 167.642 161.226 125.168 1.00 17.56 266 ILE B C 1
ATOM 7047 O O . ILE C 1 274 ? 166.961 161.088 126.190 1.00 20.70 266 ILE B O 1
ATOM 7052 N N . VAL C 1 275 ? 167.118 161.165 123.939 1.00 16.26 267 VAL B N 1
ATOM 7053 C CA . VAL C 1 275 ? 165.638 161.025 123.757 1.00 17.81 267 VAL B CA 1
ATOM 7054 C C . VAL C 1 275 ? 165.208 159.638 124.268 1.00 18.88 267 VAL B C 1
ATOM 7055 O O . VAL C 1 275 ? 164.097 159.542 124.831 1.00 24.01 267 VAL B O 1
ATOM 7059 N N . THR C 1 276 ? 166.046 158.610 124.089 1.00 15.81 268 THR B N 1
ATOM 7060 C CA . THR C 1 276 ? 165.721 157.298 124.633 1.00 17.39 268 THR B CA 1
ATOM 7061 C C . THR C 1 276 ? 165.942 157.196 126.136 1.00 19.90 268 THR B C 1
ATOM 7062 O O . THR C 1 276 ? 165.256 156.405 126.791 1.00 26.98 268 THR B O 1
ATOM 7066 N N . MET C 1 277 ? 166.874 157.969 126.698 1.00 20.04 269 MET B N 1
ATOM 7067 C CA . MET C 1 277 ? 167.069 157.958 128.143 1.00 19.75 269 MET B CA 1
ATOM 7068 C C . MET C 1 277 ? 165.862 158.542 128.867 1.00 23.85 269 MET B C 1
ATOM 7069 O O . MET C 1 277 ? 165.476 158.058 129.936 1.00 31.03 269 MET B O 1
ATOM 7074 N N . ALA C 1 278 ? 165.244 159.572 128.300 1.00 21.60 270 ALA B N 1
ATOM 7075 C CA . ALA C 1 278 ? 164.036 160.149 128.866 1.00 21.12 270 ALA B CA 1
ATOM 7076 C C . ALA C 1 278 ? 162.780 159.406 128.446 1.00 25.66 270 ALA B C 1
ATOM 7077 O O . ALA C 1 278 ? 161.677 159.830 128.805 1.00 30.53 270 ALA B O 1
ATOM 7079 N N . THR C 1 279 ? 162.949 158.314 127.688 1.00 25.13 271 THR B N 1
ATOM 7080 C CA . THR C 1 279 ? 161.808 157.496 127.199 1.00 23.67 271 THR B CA 1
ATOM 7081 C C . THR C 1 279 ? 160.907 158.329 126.304 1.00 22.41 271 THR B C 1
ATOM 7082 O O . THR C 1 279 ? 159.703 158.004 126.225 1.00 31.39 271 THR B O 1
ATOM 7086 N N . VAL C 1 280 ? 161.449 159.361 125.651 1.00 20.82 272 VAL B N 1
ATOM 7087 C CA . VAL C 1 280 ? 160.636 160.142 124.668 1.00 22.37 272 VAL B CA 1
ATOM 7088 C C . VAL C 1 280 ? 160.416 159.257 123.431 1.00 24.65 272 VAL B C 1
ATOM 7089 O O . VAL C 1 280 ? 159.262 159.191 122.953 1.00 31.34 272 VAL B O 1
ATOM 7093 N N . GLY C 1 281 ? 161.476 158.607 122.938 1.00 25.44 273 GLY B N 1
ATOM 7094 C CA . GLY C 1 281 ? 161.349 157.674 121.799 1.00 21.93 273 GLY B CA 1
ATOM 7095 C C . GLY C 1 281 ? 160.593 158.276 120.630 1.00 19.07 273 GLY B C 1
ATOM 7096 O O . GLY C 1 281 ? 159.563 157.691 120.239 1.00 26.05 273 GLY B O 1
ATOM 7097 N N . TYR C 1 282 ? 161.078 159.395 120.082 1.00 16.59 274 TYR B N 1
ATOM 7098 C CA . TYR C 1 282 ? 160.439 159.991 118.877 1.00 16.61 274 TYR B CA 1
ATOM 7099 C C . TYR C 1 282 ? 160.307 158.915 117.804 1.00 21.02 274 TYR B C 1
ATOM 7100 O O . TYR C 1 282 ? 159.179 158.674 117.320 1.00 25.75 274 TYR B O 1
ATOM 7109 N N . GLY C 1 283 ? 161.427 158.284 117.439 1.00 16.64 275 GLY B N 1
ATOM 7110 C CA . GLY C 1 283 ? 161.412 157.251 116.387 1.00 14.97 275 GLY B CA 1
ATOM 7111 C C . GLY C 1 283 ? 162.240 157.680 115.194 1.00 16.95 275 GLY B C 1
ATOM 7112 O O . GLY C 1 283 ? 162.768 156.793 114.491 1.00 19.80 275 GLY B O 1
ATOM 7113 N N . ASP C 1 284 ? 162.352 158.993 114.971 1.00 17.06 276 ASP B N 1
ATOM 7114 C CA . ASP C 1 284 ? 163.126 159.513 113.809 1.00 15.92 276 ASP B CA 1
ATOM 7115 C C . ASP C 1 284 ? 164.456 158.757 113.738 1.00 16.43 276 ASP B C 1
ATOM 7116 O O . ASP C 1 284 ? 164.846 158.352 112.621 1.00 16.39 276 ASP B O 1
ATOM 7121 N N . ILE C 1 285 ? 165.119 158.572 114.882 1.00 15.61 277 ILE B N 1
ATOM 7122 C CA . ILE C 1 285 ? 166.381 157.776 114.925 1.00 15.46 277 ILE B CA 1
ATOM 7123 C C . ILE C 1 285 ? 166.080 156.480 115.690 1.00 17.37 277 ILE B C 1
ATOM 7124 O O . ILE C 1 285 ? 165.479 156.575 116.783 1.00 20.04 277 ILE B O 1
ATOM 7129 N N . HIS C 1 286 ? 166.469 155.324 115.144 1.00 20.20 278 HIS B N 1
ATOM 7130 C CA . HIS C 1 286 ? 166.131 154.068 115.793 1.00 16.73 278 HIS B CA 1
ATOM 7131 C C . HIS C 1 286 ? 167.078 152.981 115.312 1.00 16.26 278 HIS B C 1
ATOM 7132 O O . HIS C 1 286 ? 167.793 153.143 114.321 1.00 19.07 278 HIS B O 1
ATOM 7139 N N . ALA C 1 287 ? 167.070 151.867 116.037 1.00 20.39 279 ALA B N 1
ATOM 7140 C CA . ALA C 1 287 ? 167.881 150.712 115.681 1.00 13.87 279 ALA B CA 1
ATOM 7141 C C . ALA C 1 287 ? 167.393 150.090 114.379 1.00 16.16 279 ALA B C 1
ATOM 7142 O O . ALA C 1 287 ? 166.194 150.082 114.091 1.00 18.32 279 ALA B O 1
ATOM 7144 N N . VAL C 1 288 ? 168.329 149.562 113.584 1.00 20.14 280 VAL B N 1
ATOM 7145 C CA . VAL C 1 288 ? 168.002 148.920 112.319 1.00 17.50 280 VAL B CA 1
ATOM 7146 C C . VAL C 1 288 ? 168.593 147.517 112.219 1.00 19.94 280 VAL B C 1
ATOM 7147 O O . VAL C 1 288 ? 167.860 146.553 111.969 1.00 22.19 280 VAL B O 1
ATOM 7151 N N . ASN C 1 289 ? 169.911 147.371 112.400 1.00 23.70 281 ASN B N 1
ATOM 7152 C CA . ASN C 1 289 ? 170.534 146.053 112.502 1.00 16.88 281 ASN B CA 1
ATOM 7153 C C . ASN C 1 289 ? 170.020 145.315 113.731 1.00 16.62 281 ASN B C 1
ATOM 7154 O O . ASN C 1 289 ? 169.435 145.906 114.639 1.00 16.28 281 ASN B O 1
ATOM 7159 N N . LEU C 1 290 ? 170.278 144.008 113.786 1.00 19.83 282 LEU B N 1
ATOM 7160 C CA . LEU C 1 290 ? 170.058 143.224 114.993 1.00 15.39 282 LEU B CA 1
ATOM 7161 C C . LEU C 1 290 ? 170.972 143.639 116.134 1.00 17.94 282 LEU B C 1
ATOM 7162 O O . LEU C 1 290 ? 170.535 143.652 117.289 1.00 20.20 282 LEU B O 1
ATOM 7167 N N . ARG C 1 291 ? 172.236 143.956 115.839 1.00 18.37 283 ARG B N 1
ATOM 7168 C CA . ARG C 1 291 ? 173.132 144.464 116.871 1.00 16.22 283 ARG B CA 1
ATOM 7169 C C . ARG C 1 291 ? 172.616 145.769 117.456 1.00 16.82 283 ARG B C 1
ATOM 7170 O O . ARG C 1 291 ? 172.696 145.979 118.673 1.00 19.10 283 ARG B O 1
ATOM 7178 N N . GLU C 1 292 ? 172.082 146.649 116.609 1.00 16.62 284 GLU B N 1
ATOM 7179 C CA . GLU C 1 292 ? 171.454 147.866 117.099 1.00 13.07 284 GLU B CA 1
ATOM 7180 C C . GLU C 1 292 ? 170.250 147.564 117.982 1.00 15.83 284 GLU B C 1
ATOM 7181 O O . GLU C 1 292 ? 170.088 148.194 119.031 1.00 17.80 284 GLU B O 1
ATOM 7187 N N . MET C 1 293 ? 169.399 146.607 117.590 1.00 16.64 285 MET B N 1
ATOM 7188 C CA . MET C 1 293 ? 168.269 146.239 118.441 1.00 13.41 285 MET B CA 1
ATOM 7189 C C . MET C 1 293 ? 168.746 145.728 119.789 1.00 16.39 285 MET B C 1
ATOM 7190 O O . MET C 1 293 ? 168.189 146.084 120.829 1.00 18.44 285 MET B O 1
ATOM 7195 N N . ILE C 1 294 ? 169.764 144.866 119.787 1.00 17.19 286 ILE B N 1
ATOM 7196 C CA . ILE C 1 294 ? 170.238 144.272 121.032 1.00 14.63 286 ILE B CA 1
ATOM 7197 C C . ILE C 1 294 ? 170.811 145.344 121.947 1.00 15.47 286 ILE B C 1
ATOM 7198 O O . ILE C 1 294 ? 170.524 145.375 123.152 1.00 19.56 286 ILE B O 1
ATOM 7203 N N . PHE C 1 295 ? 171.619 146.249 121.390 1.00 16.06 287 PHE B N 1
ATOM 7204 C CA . PHE C 1 295 ? 172.171 147.321 122.207 1.00 16.64 287 PHE B CA 1
ATOM 7205 C C . PHE C 1 295 ? 171.078 148.242 122.726 1.00 18.80 287 PHE B C 1
ATOM 7206 O O . PHE C 1 295 ? 171.138 148.697 123.872 1.00 21.69 287 PHE B O 1
ATOM 7214 N N . VAL C 1 296 ? 170.087 148.558 121.889 1.00 18.49 288 VAL B N 1
ATOM 7215 C CA . VAL C 1 296 ? 169.006 149.428 122.335 1.00 14.15 288 VAL B CA 1
ATOM 7216 C C . VAL C 1 296 ? 168.199 148.747 123.429 1.00 19.21 288 VAL B C 1
ATOM 7217 O O . VAL C 1 296 ? 167.781 149.389 124.391 1.00 24.57 288 VAL B O 1
ATOM 7221 N N . MET C 1 297 ? 167.989 147.434 123.319 1.00 17.69 289 MET B N 1
ATOM 7222 C CA . MET C 1 297 ? 167.295 146.708 124.377 1.00 17.11 289 MET B CA 1
ATOM 7223 C C . MET C 1 297 ? 168.075 146.755 125.683 1.00 21.25 289 MET B C 1
ATOM 7224 O O . MET C 1 297 ? 167.501 147.018 126.747 1.00 25.01 289 MET B O 1
ATOM 7229 N N . ILE C 1 298 ? 169.386 146.516 125.621 1.00 18.99 290 ILE B N 1
ATOM 7230 C CA . ILE C 1 298 ? 170.204 146.541 126.830 1.00 16.88 290 ILE B CA 1
ATOM 7231 C C . ILE C 1 298 ? 170.185 147.930 127.456 1.00 20.96 290 ILE B C 1
ATOM 7232 O O . ILE C 1 298 ? 169.927 148.090 128.657 1.00 29.10 290 ILE B O 1
ATOM 7237 N N . TYR C 1 299 ? 170.441 148.954 126.642 1.00 22.23 291 TYR B N 1
ATOM 7238 C CA . TYR C 1 299 ? 170.484 150.322 127.138 1.00 20.87 291 TYR B CA 1
ATOM 7239 C C . TYR C 1 299 ? 169.125 150.759 127.658 1.00 20.20 291 TYR B C 1
ATOM 7240 O O . TYR C 1 299 ? 169.038 151.449 128.673 1.00 25.33 291 TYR B O 1
ATOM 7249 N N . VAL C 1 300 ? 168.053 150.346 126.988 1.00 20.42 292 VAL B N 1
ATOM 7250 C CA . VAL C 1 300 ? 166.706 150.753 127.357 1.00 21.47 292 VAL B CA 1
ATOM 7251 C C . VAL C 1 300 ? 166.272 150.091 128.661 1.00 23.32 292 VAL B C 1
ATOM 7252 O O . VAL C 1 300 ? 165.648 150.732 129.509 1.00 25.68 292 VAL B O 1
ATOM 7256 N N . SER C 1 301 ? 166.608 148.815 128.858 1.00 23.40 293 SER B N 1
ATOM 7257 C CA . SER C 1 301 ? 166.291 148.160 130.125 1.00 22.03 293 SER B CA 1
ATOM 7258 C C . SER C 1 301 ? 167.096 148.764 131.271 1.00 25.60 293 SER B C 1
ATOM 7259 O O . SER C 1 301 ? 166.549 149.082 132.341 1.00 29.94 293 SER B O 1
ATOM 7262 N N . PHE C 1 302 ? 168.404 148.940 131.059 1.00 26.96 294 PHE B N 1
ATOM 7263 C CA . PHE C 1 302 ? 169.235 149.550 132.089 1.00 26.82 294 PHE B CA 1
ATOM 7264 C C . PHE C 1 302 ? 168.757 150.957 132.410 1.00 27.03 294 PHE B C 1
ATOM 7265 O O . PHE C 1 302 ? 168.731 151.362 133.576 1.00 29.97 294 PHE B O 1
ATOM 7273 N N . ASP C 1 303 ? 168.360 151.713 131.388 1.00 25.08 295 ASP B N 1
ATOM 7274 C CA . ASP C 1 303 ? 167.912 153.079 131.598 1.00 25.26 295 ASP B CA 1
ATOM 7275 C C . ASP C 1 303 ? 166.528 153.129 132.223 1.00 25.67 295 ASP B C 1
ATOM 7276 O O . ASP C 1 303 ? 166.218 154.081 132.935 1.00 27.66 295 ASP B O 1
ATOM 7281 N N . MET C 1 304 ? 165.685 152.127 131.975 1.00 25.04 296 MET B N 1
ATOM 7282 C CA . MET C 1 304 ? 164.436 152.027 132.718 1.00 27.24 296 MET B CA 1
ATOM 7283 C C . MET C 1 304 ? 164.707 151.869 134.204 1.00 27.70 296 MET B C 1
ATOM 7284 O O . MET C 1 304 ? 164.119 152.577 135.032 1.00 28.72 296 MET B O 1
ATOM 7289 N N . VAL C 1 305 ? 165.618 150.961 134.557 1.00 30.19 297 VAL B N 1
ATOM 7290 C CA . VAL C 1 305 ? 165.958 150.785 135.967 1.00 28.32 297 VAL B CA 1
ATOM 7291 C C . VAL C 1 305 ? 166.580 152.058 136.536 1.00 26.20 297 VAL B C 1
ATOM 7292 O O . VAL C 1 305 ? 166.262 152.476 137.655 1.00 31.09 297 VAL B O 1
ATOM 7296 N N . LEU C 1 306 ? 167.460 152.704 135.771 1.00 26.26 298 LEU B N 1
ATOM 7297 C CA . LEU C 1 306 ? 168.159 153.884 136.272 1.00 30.41 298 LEU B CA 1
ATOM 7298 C C . LEU C 1 306 ? 167.221 155.081 136.407 1.00 30.57 298 LEU B C 1
ATOM 7299 O O . LEU C 1 306 ? 167.351 155.875 137.343 1.00 35.71 298 LEU B O 1
ATOM 7304 N N . GLY C 1 307 ? 166.270 155.230 135.484 1.00 26.78 299 GLY B N 1
ATOM 7305 C CA . GLY C 1 307 ? 165.278 156.281 135.615 1.00 28.87 299 GLY B CA 1
ATOM 7306 C C . GLY C 1 307 ? 164.323 156.036 136.765 1.00 28.62 299 GLY B C 1
ATOM 7307 O O . GLY C 1 307 ? 163.912 156.976 137.452 1.00 32.51 299 GLY B O 1
ATOM 7308 N N . ALA C 1 308 ? 163.951 154.774 136.989 1.00 27.06 300 ALA B N 1
ATOM 7309 C CA . ALA C 1 308 ? 163.173 154.450 138.177 1.00 25.84 300 ALA B CA 1
ATOM 7310 C C . ALA C 1 308 ? 163.949 154.789 139.441 1.00 27.13 300 ALA B C 1
ATOM 7311 O O . ALA C 1 308 ? 163.373 155.284 140.414 1.00 32.43 300 ALA B O 1
ATOM 7313 N N . TYR C 1 309 ? 165.261 154.547 139.438 1.00 27.60 301 TYR B N 1
ATOM 7314 C CA . TYR C 1 309 ? 166.082 154.911 140.590 1.00 30.13 301 TYR B CA 1
ATOM 7315 C C . TYR C 1 309 ? 166.170 156.422 140.766 1.00 32.33 301 TYR B C 1
ATOM 7316 O O . TYR C 1 309 ? 166.173 156.919 141.895 1.00 36.68 301 TYR B O 1
ATOM 7325 N N . LEU C 1 310 ? 166.268 157.168 139.664 1.00 32.42 302 LEU B N 1
ATOM 7326 C CA . LEU C 1 310 ? 166.268 158.626 139.754 1.00 30.56 302 LEU B CA 1
ATOM 7327 C C . LEU C 1 310 ? 164.966 159.139 140.352 1.00 32.20 302 LEU B C 1
ATOM 7328 O O . LEU C 1 310 ? 164.973 159.999 141.245 1.00 36.46 302 LEU B O 1
ATOM 7333 N N . ILE C 1 311 ? 163.837 158.613 139.873 1.00 31.43 303 ILE B N 1
ATOM 7334 C CA . ILE C 1 311 ? 162.540 159.007 140.410 1.00 29.66 303 ILE B CA 1
ATOM 7335 C C . ILE C 1 311 ? 162.443 158.635 141.883 1.00 33.58 303 ILE B C 1
ATOM 7336 O O . ILE C 1 311 ? 161.940 159.413 142.699 1.00 37.13 303 ILE B O 1
ATOM 7341 N N . GLY C 1 312 ? 162.935 157.450 142.248 1.00 33.06 304 GLY B N 1
ATOM 7342 C CA . GLY C 1 312 ? 162.883 157.032 143.640 1.00 31.53 304 GLY B CA 1
ATOM 7343 C C . GLY C 1 312 ? 163.728 157.904 144.546 1.00 35.77 304 GLY B C 1
ATOM 7344 O O . GLY C 1 312 ? 163.316 158.251 145.653 1.00 40.21 304 GLY B O 1
ATOM 7345 N N . ASN C 1 313 ? 164.926 158.271 144.088 1.00 35.44 305 ASN B N 1
ATOM 7346 C CA . ASN C 1 313 ? 165.791 159.143 144.874 1.00 36.80 305 ASN B CA 1
ATOM 7347 C C . ASN C 1 313 ? 165.169 160.519 145.061 1.00 37.41 305 ASN B C 1
ATOM 7348 O O . ASN C 1 313 ? 165.168 161.063 146.173 1.00 42.88 305 ASN B O 1
ATOM 7353 N N . ILE C 1 314 ? 164.629 161.099 143.988 1.00 34.77 306 ILE B N 1
ATOM 7354 C CA . ILE C 1 314 ? 164.006 162.415 144.099 1.00 34.81 306 ILE B CA 1
ATOM 7355 C C . ILE C 1 314 ? 162.777 162.348 144.999 1.00 35.81 306 ILE B C 1
ATOM 7356 O O . ILE C 1 314 ? 162.538 163.237 145.828 1.00 41.99 306 ILE B O 1
ATOM 7361 N N . THR C 1 315 ? 161.988 161.280 144.864 1.00 39.00 307 THR B N 1
ATOM 7362 C CA . THR C 1 315 ? 160.799 161.118 145.689 1.00 36.45 307 THR B CA 1
ATOM 7363 C C . THR C 1 315 ? 161.162 160.943 147.156 1.00 38.97 307 THR B C 1
ATOM 7364 O O . THR C 1 315 ? 160.466 161.454 148.035 1.00 44.51 307 THR B O 1
ATOM 7368 N N . ALA C 1 316 ? 162.236 160.207 147.442 1.00 39.10 308 ALA B N 1
ATOM 7369 C CA . ALA C 1 316 ? 162.685 160.060 148.821 1.00 42.46 308 ALA B CA 1
ATOM 7370 C C . ALA C 1 316 ? 163.196 161.376 149.384 1.00 43.82 308 ALA B C 1
ATOM 7371 O O . ALA C 1 316 ? 162.986 161.667 150.566 1.00 49.25 308 ALA B O 1
ATOM 7373 N N . LEU C 1 317 ? 163.881 162.174 148.563 1.00 43.93 309 LEU B N 1
ATOM 7374 C CA . LEU C 1 317 ? 164.313 163.491 149.016 1.00 42.75 309 LEU B CA 1
ATOM 7375 C C . LEU C 1 317 ? 163.118 164.372 149.357 1.00 45.55 309 LEU B C 1
ATOM 7376 O O . LEU C 1 317 ? 163.135 165.091 150.363 1.00 49.31 309 LEU B O 1
ATOM 7381 N N . ILE C 1 318 ? 162.044 164.259 148.575 1.00 43.79 310 ILE B N 1
ATOM 7382 C CA . ILE C 1 318 ? 160.823 165.083 148.825 1.00 43.04 310 ILE B CA 1
ATOM 7383 C C . ILE C 1 318 ? 160.046 164.496 150.019 1.00 46.82 310 ILE B C 1
ATOM 7384 O O . ILE C 1 318 ? 159.587 165.288 150.866 1.00 53.72 310 ILE B O 1
ATOM 7389 N N . VAL C 1 319 ? 159.923 163.169 150.095 1.00 43.86 311 VAL B N 1
ATOM 7390 C CA . VAL C 1 319 ? 159.175 162.510 151.210 1.00 45.29 311 VAL B CA 1
ATOM 7391 C C . VAL C 1 319 ? 159.913 162.781 152.532 1.00 51.07 311 VAL B C 1
ATOM 7392 O O . VAL C 1 319 ? 159.234 163.087 153.535 1.00 56.97 311 VAL B O 1
ATOM 7396 N N . LYS C 1 320 ? 161.241 162.632 152.550 1.00 50.02 312 LYS B N 1
ATOM 7397 C CA . LYS C 1 320 ? 162.032 162.930 153.771 1.00 56.47 312 LYS B CA 1
ATOM 7398 C C . LYS C 1 320 ? 161.437 164.183 154.413 1.00 62.42 312 LYS B C 1
ATOM 7399 O O . LYS C 1 320 ? 161.095 164.133 155.612 1.00 65.06 312 LYS B O 1
ATOM 7405 N N . GLY C 1 321 ? 161.338 165.265 153.643 1.00 64.31 313 GLY B N 1
ATOM 7406 C CA . GLY C 1 321 ? 160.698 166.499 154.128 1.00 71.18 313 GLY B CA 1
ATOM 7407 C C . GLY C 1 321 ? 161.687 167.377 154.862 1.00 82.59 313 GLY B C 1
ATOM 7408 O O . GLY C 1 321 ? 162.878 167.008 154.921 1.00 81.66 313 GLY B O 1
ATOM 7409 N N . SER C 1 322 ? 161.214 168.501 155.405 1.00 89.61 314 SER B N 1
ATOM 7410 C CA . SER C 1 322 ? 162.097 169.438 156.142 1.00 90.25 314 SER B CA 1
ATOM 7411 C C . SER C 1 322 ? 161.519 169.691 157.536 1.00 95.05 314 SER B C 1
ATOM 7412 O O . SER C 1 322 ? 160.312 169.442 157.727 1.00 95.71 314 SER B O 1
ATOM 7415 N N . ASN C 1 323 ? 162.343 170.177 158.466 1.00 99.18 315 ASN B N 1
ATOM 7416 C CA . ASN C 1 323 ? 161.817 170.538 159.809 1.00 99.23 315 ASN B CA 1
ATOM 7417 C C . ASN C 1 323 ? 160.711 171.573 159.597 1.00 98.12 315 ASN B C 1
ATOM 7418 O O . ASN C 1 323 ? 159.676 171.483 160.289 1.00 102.65 315 ASN B O 1
ATOM 7423 N N . THR C 1 324 ? 160.922 172.499 158.658 1.00 96.78 316 THR B N 1
ATOM 7424 C CA . THR C 1 324 ? 159.898 173.515 158.344 1.00 101.52 316 THR B CA 1
ATOM 7425 C C . THR C 1 324 ? 158.642 172.816 157.883 1.00 102.40 316 THR B C 1
ATOM 7426 O O . THR C 1 324 ? 157.553 173.182 158.364 1.00 107.36 316 THR B O 1
ATOM 7430 N N . GLU C 1 325 ? 158.780 171.850 156.973 1.00 98.70 317 GLU B N 1
ATOM 7431 C CA . GLU C 1 325 ? 157.604 171.119 156.437 1.00 99.02 317 GLU B CA 1
ATOM 7432 C C . GLU C 1 325 ? 156.913 170.366 157.584 1.00 101.56 317 GLU B C 1
ATOM 7433 O O . GLU C 1 325 ? 155.671 170.394 157.642 1.00 105.10 317 GLU B O 1
ATOM 7439 N N . ARG C 1 326 ? 157.694 169.729 158.460 1.00 100.56 318 ARG B N 1
ATOM 7440 C CA . ARG C 1 326 ? 157.110 169.008 159.622 1.00 101.33 318 ARG B CA 1
ATOM 7441 C C . ARG C 1 326 ? 156.349 170.022 160.489 1.00 106.43 318 ARG B C 1
ATOM 7442 O O . ARG C 1 326 ? 155.231 169.693 160.945 1.00 106.73 318 ARG B O 1
ATOM 7450 N N . PHE C 1 327 ? 156.926 171.209 160.689 1.00 109.17 319 PHE B N 1
ATOM 7451 C CA . PHE C 1 327 ? 156.246 172.275 161.471 1.00 111.34 319 PHE B CA 1
ATOM 7452 C C . PHE C 1 327 ? 154.966 172.677 160.760 1.00 110.19 319 PHE B C 1
ATOM 7453 O O . PHE C 1 327 ? 153.911 172.779 161.414 1.00 113.65 319 PHE B O 1
ATOM 7461 N N . ARG C 1 328 ? 155.051 172.893 159.447 1.00 107.85 320 ARG B N 1
ATOM 7462 C CA . ARG C 1 328 ? 153.863 173.318 158.665 1.00 107.58 320 ARG B CA 1
ATOM 7463 C C . ARG C 1 328 ? 152.760 172.273 158.857 1.00 109.90 320 ARG B C 1
ATOM 7464 O O . ARG C 1 328 ? 151.590 172.670 158.998 1.00 113.47 320 ARG B O 1
ATOM 7472 N N . ASP C 1 329 ? 153.132 170.991 158.859 1.00 109.91 321 ASP B N 1
ATOM 7473 C CA . ASP C 1 329 ? 152.131 169.906 159.034 1.00 111.42 321 ASP B CA 1
ATOM 7474 C C . ASP C 1 329 ? 151.402 170.123 160.362 1.00 114.47 321 ASP B C 1
ATOM 7475 O O . ASP C 1 329 ? 150.160 170.198 160.345 1.00 115.49 321 ASP B O 1
ATOM 7480 N N . LYS C 1 330 ? 152.152 170.260 161.458 1.00 116.23 322 LYS B N 1
ATOM 7481 C CA . LYS C 1 330 ? 151.537 170.450 162.798 1.00 115.40 322 LYS B CA 1
ATOM 7482 C C . LYS C 1 330 ? 150.765 171.777 162.823 1.00 115.16 322 LYS B C 1
ATOM 7483 O O . LYS C 1 330 ? 149.587 171.764 163.232 1.00 116.99 322 LYS B O 1
ATOM 7489 N N . MET C 1 331 ? 151.400 172.874 162.404 1.00 116.07 323 MET B N 1
ATOM 7490 C CA . MET C 1 331 ? 150.741 174.174 162.433 1.00 118.58 323 MET B CA 1
ATOM 7491 C C . MET C 1 331 ? 149.474 174.179 161.590 1.00 118.33 323 MET B C 1
ATOM 7492 O O . MET C 1 331 ? 148.495 174.832 161.953 1.00 119.95 323 MET B O 1
ATOM 7497 N N . ASN C 1 332 ? 149.487 173.474 160.458 1.00 116.84 324 ASN B N 1
ATOM 7498 C CA . ASN C 1 332 ? 148.242 173.374 159.647 1.00 116.90 324 ASN B CA 1
ATOM 7499 C C . ASN C 1 332 ? 147.168 172.682 160.489 1.00 116.76 324 ASN B C 1
ATOM 7500 O O . ASN C 1 332 ? 146.024 173.182 160.515 1.00 119.01 324 ASN B O 1
ATOM 7505 N N . ASP C 1 333 ? 147.528 171.578 161.151 1.00 119.04 325 ASP B N 1
ATOM 7506 C CA . ASP C 1 333 ? 146.564 170.883 162.001 1.00 121.19 325 ASP B CA 1
ATOM 7507 C C . ASP C 1 333 ? 146.037 171.808 163.093 1.00 121.75 325 ASP B C 1
ATOM 7508 O O . ASP C 1 333 ? 144.830 171.845 163.373 1.00 119.62 325 ASP B O 1
ATOM 7513 N N . LEU C 1 334 ? 146.937 172.572 163.717 1.00 121.85 326 LEU B N 1
ATOM 7514 C CA . LEU C 1 334 ? 146.531 173.489 164.777 1.00 120.02 326 LEU B CA 1
ATOM 7515 C C . LEU C 1 334 ? 145.612 174.582 164.248 1.00 120.52 326 LEU B C 1
ATOM 7516 O O . LEU C 1 334 ? 144.648 174.966 164.913 1.00 124.39 326 LEU B O 1
ATOM 7521 N N . ILE C 1 335 ? 145.909 175.115 163.061 1.00 119.72 327 ILE B N 1
ATOM 7522 C CA . ILE C 1 335 ? 145.067 176.156 162.476 1.00 120.26 327 ILE B CA 1
ATOM 7523 C C . ILE C 1 335 ? 143.689 175.602 162.150 1.00 118.99 327 ILE B C 1
ATOM 7524 O O . ILE C 1 335 ? 142.669 176.267 162.366 1.00 121.72 327 ILE B O 1
ATOM 7529 N N . SER C 1 336 ? 143.633 174.374 161.627 1.00 118.70 328 SER B N 1
ATOM 7530 C CA . SER C 1 336 ? 142.341 173.748 161.368 1.00 119.49 328 SER B CA 1
ATOM 7531 C C . SER C 1 336 ? 141.544 173.596 162.658 1.00 123.83 328 SER B C 1
ATOM 7532 O O . SER C 1 336 ? 140.347 173.908 162.706 1.00 123.79 328 SER B O 1
ATOM 7535 N N . PHE C 1 337 ? 142.202 173.137 163.725 1.00 125.44 329 PHE B N 1
ATOM 7536 C CA . PHE C 1 337 ? 141.531 172.989 165.014 1.00 123.66 329 PHE B CA 1
ATOM 7537 C C . PHE C 1 337 ? 141.046 174.335 165.544 1.00 122.13 329 PHE B C 1
ATOM 7538 O O . PHE C 1 337 ? 139.914 174.460 166.024 1.00 123.96 329 PHE B O 1
ATOM 7546 N N . MET C 1 338 ? 141.897 175.359 165.458 1.00 121.38 330 MET B N 1
ATOM 7547 C CA . MET C 1 338 ? 141.585 176.657 166.042 1.00 122.95 330 MET B CA 1
ATOM 7548 C C . MET C 1 338 ? 140.474 177.369 165.283 1.00 124.75 330 MET B C 1
ATOM 7549 O O . MET C 1 338 ? 139.621 178.018 165.897 1.00 126.18 330 MET B O 1
ATOM 7554 N N . ASN C 1 339 ? 140.465 177.264 163.954 1.00 124.09 331 ASN B N 1
ATOM 7555 C CA . ASN C 1 339 ? 139.354 177.786 163.171 1.00 124.49 331 ASN B CA 1
ATOM 7556 C C . ASN C 1 339 ? 138.081 176.979 163.367 1.00 126.80 331 ASN B C 1
ATOM 7557 O O . ASN C 1 339 ? 136.982 177.543 163.300 1.00 127.48 331 ASN B O 1
ATOM 7562 N N . ARG C 1 340 ? 138.204 175.670 163.605 1.00 126.37 332 ARG B N 1
ATOM 7563 C CA . ARG C 1 340 ? 137.025 174.850 163.859 1.00 126.07 332 ARG B CA 1
ATOM 7564 C C . ARG C 1 340 ? 136.327 175.276 165.146 1.00 126.44 332 ARG B C 1
ATOM 7565 O O . ARG C 1 340 ? 135.094 175.341 165.207 1.00 124.75 332 ARG B O 1
ATOM 7573 N N . LYS C 1 341 ? 137.102 175.570 166.188 1.00 126.19 333 LYS B N 1
ATOM 7574 C CA . LYS C 1 341 ? 136.553 175.970 167.477 1.00 125.31 333 LYS B CA 1
ATOM 7575 C C . LYS C 1 341 ? 136.473 177.483 167.648 1.00 127.36 333 LYS B C 1
ATOM 7576 O O . LYS C 1 341 ? 135.980 177.948 168.681 1.00 125.54 333 LYS B O 1
ATOM 7582 N N . LYS C 1 342 ? 136.940 178.253 166.665 1.00 128.06 334 LYS B N 1
ATOM 7583 C CA . LYS C 1 342 ? 136.833 179.713 166.663 1.00 126.94 334 LYS B CA 1
ATOM 7584 C C . LYS C 1 342 ? 137.443 180.309 167.936 1.00 127.20 334 LYS B C 1
ATOM 7585 O O . LYS C 1 342 ? 136.773 180.928 168.763 1.00 126.87 334 LYS B O 1
ATOM 7591 N N . LEU C 1 343 ? 138.749 180.097 168.063 1.00 126.52 335 LEU B N 1
ATOM 7592 C CA . LEU C 1 343 ? 139.476 180.440 169.273 1.00 127.23 335 LEU B CA 1
ATOM 7593 C C . LEU C 1 343 ? 139.948 181.895 169.235 1.00 127.92 335 LEU B C 1
ATOM 7594 O O . LEU C 1 343 ? 140.045 182.523 168.177 1.00 125.38 335 LEU B O 1
ATOM 7599 N N . GLY C 1 344 ? 140.242 182.431 170.420 1.00 128.48 336 GLY B N 1
ATOM 7600 C CA . GLY C 1 344 ? 140.656 183.822 170.540 1.00 132.04 336 GLY B CA 1
ATOM 7601 C C . GLY C 1 344 ? 142.055 184.043 169.992 1.00 135.74 336 GLY B C 1
ATOM 7602 O O . GLY C 1 344 ? 142.908 183.152 170.055 1.00 136.74 336 GLY B O 1
ATOM 7603 N N . ARG C 1 345 ? 142.294 185.246 169.461 1.00 134.56 337 ARG B N 1
ATOM 7604 C CA . ARG C 1 345 ? 143.561 185.525 168.791 1.00 135.29 337 ARG B CA 1
ATOM 7605 C C . ARG C 1 345 ? 144.733 185.529 169.767 1.00 137.44 337 ARG B C 1
ATOM 7606 O O . ARG C 1 345 ? 145.848 185.143 169.404 1.00 139.00 337 ARG B O 1
ATOM 7614 N N . ASP C 1 346 ? 144.505 185.964 171.007 1.00 137.84 338 ASP B N 1
ATOM 7615 C CA . ASP C 1 346 ? 145.592 186.009 171.984 1.00 138.81 338 ASP B CA 1
ATOM 7616 C C . ASP C 1 346 ? 146.040 184.605 172.382 1.00 138.13 338 ASP B C 1
ATOM 7617 O O . ASP C 1 346 ? 147.240 184.294 172.384 1.00 136.96 338 ASP B O 1
ATOM 7622 N N . LEU C 1 347 ? 145.085 183.738 172.722 1.00 137.74 339 LEU B N 1
ATOM 7623 C CA . LEU C 1 347 ? 145.425 182.359 173.053 1.00 137.09 339 LEU B CA 1
ATOM 7624 C C . LEU C 1 347 ? 145.952 181.627 171.825 1.00 137.51 339 LEU B C 1
ATOM 7625 O O . LEU C 1 347 ? 146.815 180.746 171.932 1.00 137.73 339 LEU B O 1
ATOM 7630 N N . ARG C 1 348 ? 145.449 181.992 170.642 1.00 136.07 340 ARG B N 1
ATOM 7631 C CA . ARG C 1 348 ? 146.009 181.457 169.406 1.00 134.73 340 ARG B CA 1
ATOM 7632 C C . ARG C 1 348 ? 147.480 181.822 169.273 1.00 135.11 340 ARG B C 1
ATOM 7633 O O . ARG C 1 348 ? 148.307 180.978 168.910 1.00 134.99 340 ARG B O 1
ATOM 7641 N N . SER C 1 349 ? 147.822 183.080 169.558 1.00 136.45 341 SER B N 1
ATOM 7642 C CA . SER C 1 349 ? 149.212 183.513 169.488 1.00 137.99 341 SER B CA 1
ATOM 7643 C C . SER C 1 349 ? 150.068 182.765 170.499 1.00 136.85 341 SER B C 1
ATOM 7644 O O . SER C 1 349 ? 151.193 182.357 170.190 1.00 134.74 341 SER B O 1
ATOM 7647 N N . GLN C 1 350 ? 149.549 182.572 171.713 1.00 138.14 342 GLN B N 1
ATOM 7648 C CA . GLN C 1 350 ? 150.280 181.802 172.714 1.00 137.69 342 GLN B CA 1
ATOM 7649 C C . GLN C 1 350 ? 150.542 180.365 172.276 1.00 138.46 342 GLN B C 1
ATOM 7650 O O . GLN C 1 350 ? 151.683 179.896 172.382 1.00 139.48 342 GLN B O 1
ATOM 7656 N N . ILE C 1 351 ? 149.527 179.670 171.769 1.00 137.49 343 ILE B N 1
ATOM 7657 C CA . ILE C 1 351 ? 149.694 178.295 171.299 1.00 136.12 343 ILE B CA 1
ATOM 7658 C C . ILE C 1 351 ? 150.657 178.222 170.122 1.00 135.91 343 ILE B C 1
ATOM 7659 O O . ILE C 1 351 ? 151.519 177.339 170.060 1.00 135.32 343 ILE B O 1
ATOM 7664 N N . THR C 1 352 ? 150.523 179.148 169.168 1.00 136.43 344 THR B N 1
ATOM 7665 C CA . THR C 1 352 ? 151.404 179.146 168.007 1.00 136.11 344 THR B CA 1
ATOM 7666 C C . THR C 1 352 ? 152.848 179.423 168.396 1.00 135.58 344 THR B C 1
ATOM 7667 O O . THR C 1 352 ? 153.759 178.800 167.846 1.00 135.99 344 THR B O 1
ATOM 7671 N N . GLY C 1 353 ? 153.082 180.342 169.335 1.00 135.14 345 GLY B N 1
ATOM 7672 C CA . GLY C 1 353 ? 154.438 180.564 169.809 1.00 137.18 345 GLY B CA 1
ATOM 7673 C C . GLY C 1 353 ? 155.001 179.360 170.540 1.00 138.03 345 GLY B C 1
ATOM 7674 O O . GLY C 1 353 ? 156.169 178.999 170.356 1.00 138.89 345 GLY B O 1
ATOM 7675 N N . HIS C 1 354 ? 154.175 178.712 171.366 1.00 137.51 346 HIS B N 1
ATOM 7676 C CA . HIS C 1 354 ? 154.633 177.518 172.068 1.00 137.08 346 HIS B CA 1
ATOM 7677 C C . HIS C 1 354 ? 155.026 176.420 171.087 1.00 138.31 346 HIS B C 1
ATOM 7678 O O . HIS C 1 354 ? 156.029 175.726 171.290 1.00 138.17 346 HIS B O 1
ATOM 7685 N N . VAL C 1 355 ? 154.245 176.243 170.021 1.00 138.18 347 VAL B N 1
ATOM 7686 C CA . VAL C 1 355 ? 154.580 175.222 169.031 1.00 137.74 347 VAL B CA 1
ATOM 7687 C C . VAL C 1 355 ? 155.807 175.632 168.222 1.00 136.98 347 VAL B C 1
ATOM 7688 O O . VAL C 1 355 ? 156.682 174.804 167.938 1.00 135.07 347 VAL B O 1
ATOM 7692 N N . ARG C 1 356 ? 155.897 176.911 167.842 1.00 137.95 348 ARG B N 1
ATOM 7693 C CA . ARG C 1 356 ? 157.079 177.405 167.143 1.00 137.88 348 ARG B CA 1
ATOM 7694 C C . ARG C 1 356 ? 158.340 177.172 167.958 1.00 139.10 348 ARG B C 1
ATOM 7695 O O . ARG C 1 356 ? 159.426 177.002 167.392 1.00 139.23 348 ARG B O 1
ATOM 7703 N N . LEU C 1 357 ? 158.216 177.172 169.286 1.00 137.99 349 LEU B N 1
ATOM 7704 C CA . LEU C 1 357 ? 159.341 176.788 170.130 1.00 138.69 349 LEU B CA 1
ATOM 7705 C C . LEU C 1 357 ? 159.761 175.346 169.858 1.00 139.58 349 LEU B C 1
ATOM 7706 O O . LEU C 1 357 ? 160.957 175.042 169.781 1.00 139.23 349 LEU B O 1
ATOM 7711 N N . GLN C 1 358 ? 158.787 174.443 169.709 1.00 140.54 350 GLN B N 1
ATOM 7712 C CA . GLN C 1 358 ? 159.105 173.028 169.531 1.00 141.26 350 GLN B CA 1
ATOM 7713 C C . GLN C 1 358 ? 159.835 172.780 168.215 1.00 139.12 350 GLN B C 1
ATOM 7714 O O . GLN C 1 358 ? 160.858 172.087 168.181 1.00 138.11 350 GLN B O 1
ATOM 7720 N N . TYR C 1 359 ? 159.325 173.341 167.118 1.00 138.05 351 TYR B N 1
ATOM 7721 C CA . TYR C 1 359 ? 159.922 173.136 165.799 1.00 136.65 351 TYR B CA 1
ATOM 7722 C C . TYR C 1 359 ? 161.066 174.124 165.563 1.00 138.17 351 TYR B C 1
ATOM 7723 O O . TYR C 1 359 ? 161.116 174.862 164.579 1.00 136.58 351 TYR B O 1
ATOM 7732 N N . ASP C 1 360 ? 162.005 174.119 166.516 1.00 139.24 352 ASP B N 1
ATOM 7733 C CA . ASP C 1 360 ? 163.232 174.893 166.375 1.00 139.98 352 ASP B CA 1
ATOM 7734 C C . ASP C 1 360 ? 164.454 174.085 166.801 1.00 140.27 352 ASP B C 1
ATOM 7735 O O . ASP C 1 360 ? 165.432 174.677 167.274 1.00 137.25 352 ASP B O 1
ATOM 7740 N N . SER C 1 361 ? 164.424 172.758 166.651 1.00 142.14 353 SER B N 1
ATOM 7741 C CA . SER C 1 361 ? 165.476 171.871 167.151 1.00 142.88 353 SER B CA 1
ATOM 7742 C C . SER C 1 361 ? 165.711 172.090 168.645 1.00 141.67 353 SER B C 1
ATOM 7743 O O . SER C 1 361 ? 166.804 172.474 169.066 1.00 139.23 353 SER B O 1
ATOM 7746 N N . HIS C 1 362 ? 164.670 171.858 169.440 1.00 141.72 354 HIS B N 1
ATOM 7747 C CA . HIS C 1 362 ? 164.697 172.058 170.887 1.00 141.03 354 HIS B CA 1
ATOM 7748 C C . HIS C 1 362 ? 165.899 171.395 171.552 1.00 140.01 354 HIS B C 1
ATOM 7749 O O . HIS C 1 362 ? 166.067 171.473 172.770 1.00 137.26 354 HIS B O 1
ATOM 7756 N N . GLY D 1 58 ? 162.276 113.210 162.472 1.00 133.60 50 GLY C N 1
ATOM 7757 C CA . GLY D 1 58 ? 161.198 112.526 163.162 1.00 134.07 50 GLY C CA 1
ATOM 7758 C C . GLY D 1 58 ? 160.296 111.742 162.229 1.00 137.38 50 GLY C C 1
ATOM 7759 O O . GLY D 1 58 ? 159.071 111.784 162.351 1.00 137.70 50 GLY C O 1
ATOM 7760 N N . HIS D 1 59 ? 160.911 111.022 161.280 1.00 136.25 51 HIS C N 1
ATOM 7761 C CA . HIS D 1 59 ? 160.144 110.232 160.322 1.00 133.53 51 HIS C CA 1
ATOM 7762 C C . HIS D 1 59 ? 160.754 108.853 160.101 1.00 134.17 51 HIS C C 1
ATOM 7763 O O . HIS D 1 59 ? 160.848 108.397 158.956 1.00 133.64 51 HIS C O 1
ATOM 7770 N N . ASN D 1 60 ? 161.172 108.178 161.173 1.00 135.11 52 ASN C N 1
ATOM 7771 C CA . ASN D 1 60 ? 161.762 106.851 161.047 1.00 137.09 52 ASN C CA 1
ATOM 7772 C C . ASN D 1 60 ? 160.796 105.880 160.375 1.00 135.09 52 ASN C C 1
ATOM 7773 O O . ASN D 1 60 ? 161.206 104.991 159.620 1.00 132.21 52 ASN C O 1
ATOM 7778 N N . ASP D 1 61 ? 159.502 106.041 160.650 1.00 134.36 53 ASP C N 1
ATOM 7779 C CA . ASP D 1 61 ? 158.470 105.257 159.984 1.00 131.49 53 ASP C CA 1
ATOM 7780 C C . ASP D 1 61 ? 158.416 105.586 158.497 1.00 131.64 53 ASP C C 1
ATOM 7781 O O . ASP D 1 61 ? 158.276 104.687 157.661 1.00 131.24 53 ASP C O 1
ATOM 7786 N N . TYR D 1 62 ? 158.527 106.870 158.158 1.00 131.29 54 TYR C N 1
ATOM 7787 C CA . TYR D 1 62 ? 158.481 107.316 156.765 1.00 126.08 54 TYR C CA 1
ATOM 7788 C C . TYR D 1 62 ? 159.897 107.464 156.205 1.00 126.23 54 TYR C C 1
ATOM 7789 O O . TYR D 1 62 ? 160.370 108.557 155.900 1.00 125.84 54 TYR C O 1
ATOM 7798 N N . LYS D 1 63 ? 160.578 106.323 156.077 1.00 127.43 55 LYS C N 1
ATOM 7799 C CA . LYS D 1 63 ? 161.956 106.339 155.595 1.00 128.05 55 LYS C CA 1
ATOM 7800 C C . LYS D 1 63 ? 162.026 106.759 154.131 1.00 124.67 55 LYS C C 1
ATOM 7801 O O . LYS D 1 63 ? 162.980 107.426 153.712 1.00 122.09 55 LYS C O 1
ATOM 7807 N N . TYR D 1 64 ? 161.021 106.379 153.339 1.00 123.33 56 TYR C N 1
ATOM 7808 C CA . TYR D 1 64 ? 161.025 106.699 151.914 1.00 121.72 56 TYR C CA 1
ATOM 7809 C C . TYR D 1 64 ? 160.961 108.204 151.677 1.00 116.16 56 TYR C C 1
ATOM 7810 O O . TYR D 1 64 ? 161.517 108.709 150.695 1.00 109.72 56 TYR C O 1
ATOM 7819 N N . ILE D 1 65 ? 160.284 108.935 152.566 1.00 114.73 57 ILE C N 1
ATOM 7820 C CA . ILE D 1 65 ? 160.039 110.357 152.348 1.00 107.72 57 ILE C CA 1
ATOM 7821 C C . ILE D 1 65 ? 161.342 111.132 152.463 1.00 106.93 57 ILE C C 1
ATOM 7822 O O . ILE D 1 65 ? 162.131 110.926 153.394 1.00 110.37 57 ILE C O 1
ATOM 7827 N N . ILE D 1 66 ? 161.572 112.031 151.511 1.00 104.76 58 ILE C N 1
ATOM 7828 C CA . ILE D 1 66 ? 162.770 112.861 151.486 1.00 103.29 58 ILE C CA 1
ATOM 7829 C C . ILE D 1 66 ? 162.511 114.137 152.274 1.00 100.30 58 ILE C C 1
ATOM 7830 O O . ILE D 1 66 ? 161.471 114.784 152.106 1.00 98.00 58 ILE C O 1
ATOM 7835 N N . HIS D 1 67 ? 163.452 114.492 153.137 1.00 102.33 59 HIS C N 1
ATOM 7836 C CA . HIS D 1 67 ? 163.391 115.740 153.885 1.00 101.56 59 HIS C CA 1
ATOM 7837 C C . HIS D 1 67 ? 163.504 116.914 152.915 1.00 99.58 59 HIS C C 1
ATOM 7838 O O . HIS D 1 67 ? 164.413 116.920 152.071 1.00 95.89 59 HIS C O 1
ATOM 7845 N N . PRO D 1 68 ? 162.615 117.913 152.983 1.00 97.80 60 PRO C N 1
ATOM 7846 C CA . PRO D 1 68 ? 162.697 119.037 152.040 1.00 95.01 60 PRO C CA 1
ATOM 7847 C C . PRO D 1 68 ? 163.985 119.837 152.155 1.00 94.89 60 PRO C C 1
ATOM 7848 O O . PRO D 1 68 ? 164.352 120.564 151.227 1.00 96.18 60 PRO C O 1
ATOM 7852 N N . LYS D 1 69 ? 164.680 119.716 153.285 1.00 95.47 61 LYS C N 1
ATOM 7853 C CA . LYS D 1 69 ? 165.962 120.379 153.484 1.00 95.27 61 LYS C CA 1
ATOM 7854 C C . LYS D 1 69 ? 167.138 119.465 153.160 1.00 91.17 61 LYS C C 1
ATOM 7855 O O . LYS D 1 69 ? 168.287 119.821 153.444 1.00 85.51 61 LYS C O 1
ATOM 7861 N N . ASN D 1 70 ? 166.880 118.295 152.579 1.00 89.39 62 ASN C N 1
ATOM 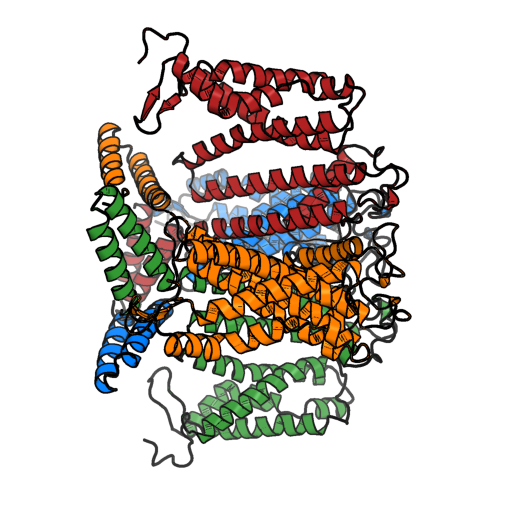7862 C CA . ASN D 1 70 ? 167.962 117.414 152.163 1.00 88.59 62 ASN C CA 1
ATOM 7863 C C . ASN D 1 70 ? 168.859 118.124 151.158 1.00 87.55 62 ASN C C 1
ATOM 7864 O O . ASN D 1 70 ? 168.385 118.853 150.283 1.00 88.78 62 ASN C O 1
ATOM 7869 N N . ARG D 1 71 ? 170.170 117.920 151.301 1.00 87.39 63 ARG C N 1
ATOM 7870 C CA . ARG D 1 71 ? 171.121 118.608 150.435 1.00 92.39 63 ARG C CA 1
ATOM 7871 C C . ARG D 1 71 ? 170.945 118.203 148.978 1.00 91.24 63 ARG C C 1
ATOM 7872 O O . ARG D 1 71 ? 170.984 119.059 148.084 1.00 90.36 63 ARG C O 1
ATOM 7880 N N . TRP D 1 72 ? 170.740 116.911 148.717 1.00 91.76 64 TRP C N 1
ATOM 7881 C CA . TRP D 1 72 ? 170.506 116.468 147.349 1.00 90.90 64 TRP C CA 1
ATOM 7882 C C . TRP D 1 72 ? 169.172 116.963 146.810 1.00 82.49 64 TRP C C 1
ATOM 7883 O O . TRP D 1 72 ? 169.069 117.274 145.619 1.00 80.17 64 TRP C O 1
ATOM 7894 N N . TYR D 1 73 ? 168.147 117.068 147.658 1.00 82.14 65 TYR C N 1
ATOM 7895 C CA . TYR D 1 73 ? 166.901 117.654 147.181 1.00 79.82 65 TYR C CA 1
ATOM 7896 C C . TYR D 1 73 ? 167.041 119.150 146.941 1.00 79.30 65 TYR C C 1
ATOM 7897 O O . TYR D 1 73 ? 166.373 119.691 146.060 1.00 80.28 65 TYR C O 1
ATOM 7906 N N . LYS D 1 74 ? 167.904 119.836 147.694 1.00 78.31 66 LYS C N 1
ATOM 7907 C CA . LYS D 1 74 ? 168.177 121.237 147.387 1.00 76.28 66 LYS C CA 1
ATOM 7908 C C . LYS D 1 74 ? 168.904 121.373 146.053 1.00 71.49 66 LYS C C 1
ATOM 7909 O O . LYS D 1 74 ? 168.623 122.291 145.269 1.00 73.95 66 LYS C O 1
ATOM 7915 N N . ALA D 1 75 ? 169.842 120.465 145.777 1.00 70.11 67 ALA C N 1
ATOM 7916 C CA . ALA D 1 75 ? 170.502 120.464 144.475 1.00 68.72 67 ALA C CA 1
ATOM 7917 C C . ALA D 1 75 ? 169.504 120.204 143.353 1.00 65.49 67 ALA C C 1
ATOM 7918 O O . ALA D 1 75 ? 169.554 120.859 142.304 1.00 62.56 67 ALA C O 1
ATOM 7920 N N . TRP D 1 76 ? 168.587 119.255 143.558 1.00 65.84 68 TRP C N 1
ATOM 7921 C CA . TRP D 1 76 ? 167.554 119.003 142.560 1.00 61.30 68 TRP C CA 1
ATOM 7922 C C . TRP D 1 76 ? 166.628 120.203 142.411 1.00 61.47 68 TRP C C 1
ATOM 7923 O O . TRP D 1 76 ? 166.142 120.485 141.313 1.00 62.57 68 TRP C O 1
ATOM 7934 N N . GLU D 1 77 ? 166.355 120.909 143.508 1.00 62.12 69 GLU C N 1
ATOM 7935 C CA . GLU D 1 77 ? 165.537 122.113 143.428 1.00 59.05 69 GLU C CA 1
ATOM 7936 C C . GLU D 1 77 ? 166.207 123.174 142.569 1.00 57.97 69 GLU C C 1
ATOM 7937 O O . GLU D 1 77 ? 165.551 123.815 141.746 1.00 61.09 69 GLU C O 1
ATOM 7943 N N . MET D 1 78 ? 167.515 123.368 142.740 1.00 55.09 70 MET C N 1
ATOM 7944 C CA . MET D 1 78 ? 168.228 124.321 141.890 1.00 53.64 70 MET C CA 1
ATOM 7945 C C . MET D 1 78 ? 168.239 123.871 140.431 1.00 52.50 70 MET C C 1
ATOM 7946 O O . MET D 1 78 ? 168.039 124.685 139.517 1.00 54.99 70 MET C O 1
ATOM 7951 N N . PHE D 1 79 ? 168.470 122.577 140.19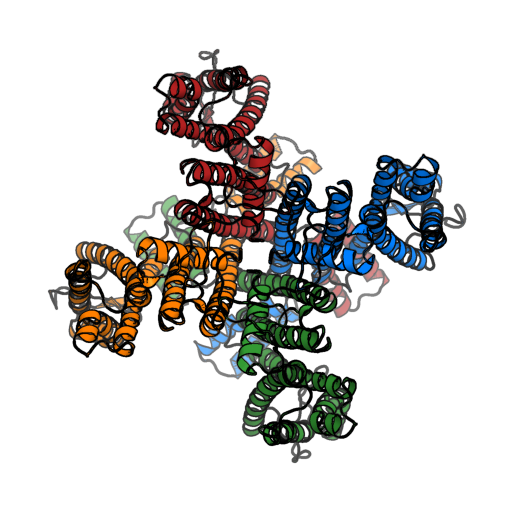7 1.00 52.19 71 PHE C N 1
ATOM 7952 C CA . PHE D 1 79 ? 168.491 122.043 138.838 1.00 49.07 71 PHE C CA 1
ATOM 7953 C C . PHE D 1 79 ? 167.142 122.225 138.150 1.00 50.94 71 PHE C C 1
ATOM 7954 O O . PHE D 1 79 ? 167.073 122.680 137.000 1.00 50.27 71 PHE C O 1
ATOM 7962 N N . ILE D 1 80 ? 166.053 121.911 138.852 1.00 49.08 72 ILE C N 1
ATOM 7963 C CA . ILE D 1 80 ? 164.725 122.081 138.283 1.00 47.74 72 ILE C CA 1
ATOM 7964 C C . ILE D 1 80 ? 164.314 123.544 138.225 1.00 45.80 72 ILE C C 1
ATOM 7965 O O . ILE D 1 80 ? 163.471 123.898 137.404 1.00 50.76 72 ILE C O 1
ATOM 7970 N N . LEU D 1 81 ? 164.898 124.413 139.050 1.00 44.98 73 LEU C N 1
ATOM 7971 C CA . LEU D 1 81 ? 164.669 125.843 138.883 1.00 42.19 73 LEU C CA 1
ATOM 7972 C C . LEU D 1 81 ? 165.278 126.337 137.582 1.00 43.41 73 LEU C C 1
ATOM 7973 O O . LEU D 1 81 ? 164.654 127.112 136.848 1.00 48.16 73 LEU C O 1
ATOM 7978 N N . VAL D 1 82 ? 166.498 125.892 137.277 1.00 43.74 74 VAL C N 1
ATOM 7979 C CA . VAL D 1 82 ? 167.111 126.240 135.999 1.00 43.17 74 VAL C CA 1
ATOM 7980 C C . VAL D 1 82 ? 166.279 125.691 134.845 1.00 44.30 74 VAL C C 1
ATOM 7981 O O . VAL D 1 82 ? 166.007 126.395 133.859 1.00 44.48 74 VAL C O 1
ATOM 7985 N N . TRP D 1 83 ? 165.835 124.439 134.949 1.00 43.94 75 TRP C N 1
ATOM 7986 C CA . TRP D 1 83 ? 165.025 123.834 133.859 1.00 40.53 75 TRP C CA 1
ATOM 7987 C C . TRP D 1 83 ? 163.700 124.583 133.690 1.00 38.26 75 TRP C C 1
ATOM 7988 O O . TRP D 1 83 ? 163.263 124.759 132.538 1.00 39.25 75 TRP C O 1
ATOM 7999 N N . ALA D 1 84 ? 163.084 125.004 134.796 1.00 38.90 76 ALA C N 1
ATOM 8000 C CA . ALA D 1 84 ? 161.774 125.693 134.735 1.00 36.00 76 ALA C CA 1
ATOM 8001 C C . ALA D 1 84 ? 161.929 127.046 134.046 1.00 36.57 76 ALA C C 1
ATOM 8002 O O . ALA D 1 84 ? 161.034 127.428 133.278 1.00 39.40 76 ALA C O 1
ATOM 8004 N N . ILE D 1 85 ? 163.036 127.741 134.318 1.00 36.58 77 ILE C N 1
ATOM 8005 C CA . ILE D 1 85 ? 163.279 129.075 133.694 1.00 32.78 77 ILE C CA 1
ATOM 8006 C C . ILE D 1 85 ? 163.327 128.892 132.171 1.00 30.81 77 ILE C C 1
ATOM 8007 O O . ILE D 1 85 ? 162.609 129.624 131.468 1.00 36.15 77 ILE C O 1
ATOM 8012 N N . TYR D 1 86 ? 164.106 127.920 131.697 1.00 30.87 78 TYR C N 1
ATOM 8013 C CA . TYR D 1 86 ? 164.215 127.673 130.237 1.00 30.20 78 TYR C CA 1
ATOM 8014 C C . TYR D 1 86 ? 162.851 127.265 129.697 1.00 31.62 78 TYR C C 1
ATOM 8015 O O . TYR D 1 86 ? 162.431 127.806 128.665 1.00 36.50 78 TYR C O 1
ATOM 8024 N N . SER D 1 87 ? 162.172 126.338 130.372 1.00 29.01 79 SER C N 1
ATOM 8025 C CA . SER D 1 87 ? 160.878 125.825 129.857 1.00 29.13 79 SER C CA 1
ATOM 8026 C C . SER D 1 87 ? 159.857 126.963 129.771 1.00 33.09 79 SER C C 1
ATOM 8027 O O . SER D 1 87 ? 159.116 127.014 128.774 1.00 36.92 79 SER C O 1
ATOM 8030 N N . SER D 1 88 ? 159.816 127.832 130.778 1.00 31.18 80 SER C N 1
ATOM 8031 C CA . SER D 1 88 ? 158.791 128.905 130.793 1.00 30.05 80 SER C CA 1
ATOM 8032 C C . SER D 1 88 ? 159.223 130.056 129.874 1.00 32.50 80 SER C C 1
ATOM 8033 O O . SER D 1 88 ? 158.372 130.918 129.582 1.00 38.21 80 SER C O 1
ATOM 8036 N N . LEU D 1 89 ? 160.476 130.048 129.415 1.00 28.35 81 LEU C N 1
ATOM 8037 C CA . LEU D 1 89 ? 160.947 131.079 128.455 1.00 24.17 81 LEU C CA 1
ATOM 8038 C C . LEU D 1 89 ? 160.895 130.497 127.036 1.00 27.42 81 LEU C C 1
ATOM 8039 O O . LEU D 1 89 ? 160.555 131.241 126.101 1.00 29.81 81 LEU C O 1
ATOM 8044 N N . PHE D 1 90 ? 161.214 129.212 126.891 1.00 28.18 82 PHE C N 1
ATOM 8045 C CA . PHE D 1 90 ? 161.181 128.553 125.559 1.00 27.30 82 PHE C CA 1
ATOM 8046 C C . PHE D 1 90 ? 159.738 128.331 125.121 1.00 28.66 82 PHE C C 1
ATOM 8047 O O . PHE D 1 90 ? 159.471 128.429 123.913 1.00 32.63 82 PHE C O 1
ATOM 8055 N N . THR D 1 91 ? 158.836 128.032 126.057 1.00 27.41 83 THR C N 1
ATOM 8056 C CA . THR D 1 91 ? 157.440 127.709 125.682 1.00 28.21 83 THR C CA 1
ATOM 8057 C C . THR D 1 91 ? 156.843 128.830 124.851 1.00 29.45 83 THR C C 1
ATOM 8058 O O . THR D 1 91 ? 156.306 128.517 123.770 1.00 32.93 83 THR C O 1
ATOM 8062 N N . PRO D 1 92 ? 156.903 130.117 125.263 1.00 28.85 84 PRO C N 1
ATOM 8063 C CA . PRO D 1 92 ? 156.408 131.197 124.422 1.00 24.78 84 PRO C CA 1
ATOM 8064 C C . PRO D 1 92 ? 157.037 131.227 123.029 1.00 25.93 84 PRO C C 1
ATOM 8065 O O . PRO D 1 92 ? 156.313 131.503 122.058 1.00 28.39 84 PRO C O 1
ATOM 8069 N N . MET D 1 93 ? 158.341 130.953 122.929 1.00 24.30 85 MET C N 1
ATOM 8070 C CA . MET D 1 93 ? 159.041 130.957 121.615 1.00 25.54 85 MET C CA 1
ATOM 8071 C C . MET D 1 93 ? 158.573 129.764 120.771 1.00 26.45 85 MET C C 1
ATOM 8072 O O . MET D 1 93 ? 158.373 129.945 119.556 1.00 29.70 85 MET C O 1
ATOM 8077 N N . GLU D 1 94 ? 158.416 128.596 121.392 1.00 24.83 86 GLU C N 1
ATOM 8078 C CA . GLU D 1 94 ? 157.925 127.396 120.671 1.00 27.90 86 GLU C CA 1
ATOM 8079 C C . GLU D 1 94 ? 156.514 127.679 120.140 1.00 30.31 86 GLU C C 1
ATOM 8080 O O . GLU D 1 94 ? 156.193 127.209 119.031 1.00 31.86 86 GLU C O 1
ATOM 8086 N N . PHE D 1 95 ? 155.710 128.417 120.907 1.00 26.94 87 PHE C N 1
ATOM 8087 C CA . PHE D 1 95 ? 154.314 128.711 120.498 1.00 26.60 87 PHE C CA 1
ATOM 8088 C C . PHE D 1 95 ? 154.279 129.866 119.511 1.00 24.85 87 PHE C C 1
ATOM 8089 O O . PHE D 1 95 ? 153.358 129.925 118.682 1.00 31.66 87 PHE C O 1
ATOM 8097 N N . GLY D 1 96 ? 155.241 130.778 119.585 1.00 20.70 88 GLY C N 1
ATOM 8098 C CA . GLY D 1 96 ? 155.147 131.973 118.733 1.00 19.28 88 GLY C CA 1
ATOM 8099 C C . GLY D 1 96 ? 155.910 131.858 117.439 1.00 22.11 88 GLY C C 1
ATOM 8100 O O . GLY D 1 96 ? 155.351 132.278 116.410 1.00 24.44 88 GLY C O 1
ATOM 8101 N N . PHE D 1 97 ? 157.110 131.278 117.460 1.00 23.06 89 PHE C N 1
ATOM 8102 C CA . PHE D 1 97 ? 157.967 131.301 116.244 1.00 20.75 89 PHE C CA 1
ATOM 8103 C C . PHE D 1 97 ? 157.944 129.979 115.489 1.00 27.79 89 PHE C C 1
ATOM 8104 O O . PHE D 1 97 ? 158.558 129.922 114.407 1.00 32.91 89 PHE C O 1
ATOM 8112 N N . PHE D 1 98 ? 157.275 128.954 116.018 1.00 27.11 90 PHE C N 1
ATOM 8113 C CA . PHE D 1 98 ? 157.157 127.704 115.286 1.00 29.55 90 PHE C CA 1
ATOM 8114 C C . PHE D 1 98 ? 155.719 127.222 115.339 1.00 34.49 90 PHE C C 1
ATOM 8115 O O . PHE D 1 98 ? 155.089 127.245 116.399 1.00 41.60 90 PHE C O 1
ATOM 8123 N N . ARG D 1 99 ? 155.200 126.794 114.193 1.00 33.32 91 ARG C N 1
ATOM 8124 C CA . ARG D 1 99 ? 153.959 126.021 114.157 1.00 34.59 91 ARG C CA 1
ATOM 8125 C C . ARG D 1 99 ? 154.291 124.532 114.063 1.00 38.84 91 ARG C C 1
ATOM 8126 O O . ARG D 1 99 ? 153.996 123.848 113.085 1.00 42.49 91 ARG C O 1
ATOM 8134 N N . GLY D 1 100 ? 154.932 124.045 115.119 1.00 36.57 92 GLY C N 1
ATOM 8135 C CA . GLY D 1 100 ? 155.484 122.695 115.165 1.00 41.71 92 GLY C CA 1
ATOM 8136 C C . GLY D 1 100 ? 156.986 122.806 115.326 1.00 47.45 92 GLY C C 1
ATOM 8137 O O . GLY D 1 100 ? 157.670 123.515 114.588 1.00 47.84 92 GLY C O 1
ATOM 8138 N N . LEU D 1 101 ? 157.507 122.096 116.320 1.00 51.33 93 LEU C N 1
ATOM 8139 C CA . LEU D 1 101 ? 158.928 122.171 116.620 1.00 47.18 93 LEU C CA 1
ATOM 8140 C C . LEU D 1 101 ? 159.744 121.518 115.506 1.00 53.19 93 LEU C C 1
ATOM 8141 O O . LEU D 1 101 ? 159.409 120.421 115.051 1.00 57.29 93 LEU C O 1
ATOM 8146 N N . PRO D 1 102 ? 160.807 122.169 115.041 1.00 56.08 94 PRO C N 1
ATOM 8147 C CA . PRO D 1 102 ? 161.715 121.512 114.098 1.00 56.31 94 PRO C CA 1
ATOM 8148 C C . PRO D 1 102 ? 162.388 120.309 114.737 1.00 63.13 94 PRO C C 1
ATOM 8149 O O . PRO D 1 102 ? 162.607 120.261 115.949 1.00 68.28 94 PRO C O 1
ATOM 8153 N N . GLU D 1 103 ? 162.713 119.325 113.898 1.00 65.83 95 GLU C N 1
ATOM 8154 C CA . GLU D 1 103 ? 163.316 118.085 114.372 1.00 70.70 95 GLU C CA 1
ATOM 8155 C C . GLU D 1 103 ? 164.661 118.298 115.054 1.00 68.24 95 GLU C C 1
ATOM 8156 O O . GLU D 1 103 ? 165.024 117.497 115.923 1.00 68.59 95 GLU C O 1
ATOM 8162 N N . ARG D 1 104 ? 165.391 119.360 114.698 1.00 62.65 96 ARG C N 1
ATOM 8163 C CA . ARG D 1 104 ? 166.735 119.567 115.231 1.00 66.95 96 ARG C CA 1
ATOM 8164 C C . ARG D 1 104 ? 166.737 119.615 116.754 1.00 66.61 96 ARG C C 1
ATOM 8165 O O . ARG D 1 104 ? 167.701 119.179 117.393 1.00 67.82 96 ARG C O 1
ATOM 8173 N N . LEU D 1 105 ? 165.670 120.132 117.354 1.00 63.50 97 LEU C N 1
ATOM 8174 C CA . LEU D 1 105 ? 165.566 120.252 118.803 1.00 64.67 97 LEU C CA 1
ATOM 8175 C C . LEU D 1 105 ? 164.507 119.311 119.373 1.00 64.40 97 LEU C C 1
ATOM 8176 O O . LEU D 1 105 ? 164.052 119.479 120.508 1.00 66.06 97 LEU C O 1
ATOM 8181 N N . PHE D 1 106 ? 164.129 118.291 118.593 1.00 66.62 98 PHE C N 1
ATOM 8182 C CA . PHE D 1 106 ? 163.140 117.319 119.056 1.00 67.06 98 PHE C CA 1
ATOM 8183 C C . PHE D 1 106 ? 163.528 116.733 120.407 1.00 66.35 98 PHE C C 1
ATOM 8184 O O . PHE D 1 106 ? 162.709 116.696 121.334 1.00 67.10 98 PHE C O 1
ATOM 8192 N N . VAL D 1 107 ? 164.780 116.292 120.545 1.00 63.39 99 VAL C N 1
ATOM 8193 C CA . VAL D 1 107 ? 165.237 115.740 121.816 1.00 65.87 99 VAL C CA 1
ATOM 8194 C C . VAL D 1 107 ? 165.069 116.767 122.926 1.00 63.11 99 VAL C C 1
ATOM 8195 O O . VAL D 1 107 ? 164.550 116.455 124.006 1.00 63.87 99 VAL C O 1
ATOM 8199 N N . LEU D 1 108 ? 165.453 118.020 122.658 1.00 60.14 100 LEU C N 1
ATOM 8200 C CA . LEU D 1 108 ? 165.330 119.064 123.669 1.00 59.81 100 LEU C CA 1
ATOM 8201 C C . LEU D 1 108 ? 163.895 119.206 124.150 1.00 62.95 100 LEU C C 1
ATOM 8202 O O . LEU D 1 108 ? 163.661 119.618 125.292 1.00 62.19 100 LEU C O 1
ATOM 8207 N N . ASP D 1 109 ? 162.924 118.868 123.303 1.00 63.12 101 ASP C N 1
ATOM 8208 C CA . ASP D 1 109 ? 161.544 118.811 123.765 1.00 61.46 101 ASP C CA 1
ATOM 8209 C C . ASP D 1 109 ? 161.363 117.676 124.765 1.00 64.73 101 ASP C C 1
ATOM 8210 O O . ASP D 1 109 ? 161.053 117.910 125.940 1.00 64.98 101 ASP C O 1
ATOM 8215 N N . ILE D 1 110 ? 161.610 116.438 124.325 1.00 64.91 102 ILE C N 1
ATOM 8216 C CA . ILE D 1 110 ? 161.293 115.275 125.150 1.00 63.20 102 ILE C CA 1
ATOM 8217 C C . ILE D 1 110 ? 162.078 115.313 126.451 1.00 62.41 102 ILE C C 1
ATOM 8218 O O . ILE D 1 110 ? 161.505 115.212 127.544 1.00 64.02 102 ILE C O 1
ATOM 8223 N N . VAL D 1 111 ? 163.395 115.512 126.356 1.00 62.84 103 VAL C N 1
ATOM 8224 C CA . VAL D 1 111 ? 164.226 115.603 127.552 1.00 63.32 103 VAL C CA 1
ATOM 8225 C C . VAL D 1 111 ? 163.711 116.705 128.464 1.00 63.64 103 VAL C C 1
ATOM 8226 O O . VAL D 1 111 ? 163.648 116.539 129.690 1.00 64.50 103 VAL C O 1
ATOM 8230 N N . GLY D 1 112 ? 163.282 117.825 127.876 1.00 64.34 104 GLY C N 1
ATOM 8231 C CA . GLY D 1 112 ? 162.790 118.927 128.684 1.00 59.66 104 GLY C CA 1
ATOM 8232 C C . GLY D 1 112 ? 161.645 118.510 129.583 1.00 57.64 104 GLY C C 1
ATOM 8233 O O . GLY D 1 112 ?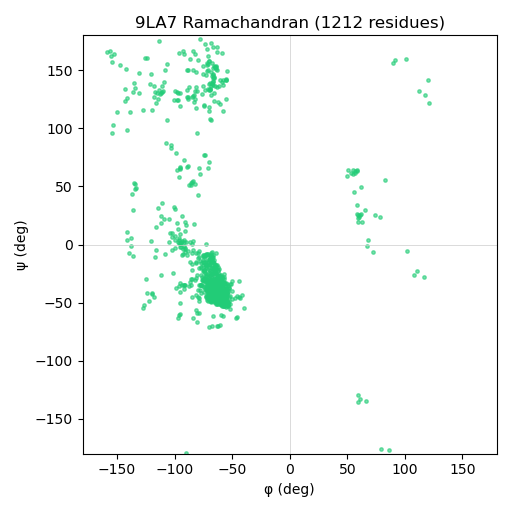 161.539 118.958 130.726 1.00 57.18 104 GLY C O 1
ATOM 8234 N N . GLN D 1 113 ? 160.777 117.633 129.080 1.00 60.17 105 GLN C N 1
ATOM 8235 C CA . GLN D 1 113 ? 159.683 117.140 129.904 1.00 59.00 105 GLN C CA 1
ATOM 8236 C C . GLN D 1 113 ? 160.147 116.091 130.902 1.00 58.37 105 GLN C C 1
ATOM 8237 O O . GLN D 1 113 ? 159.631 116.044 132.025 1.00 58.22 105 GLN C O 1
ATOM 8243 N N . ILE D 1 114 ? 161.126 115.263 130.526 1.00 60.10 106 ILE C N 1
ATOM 8244 C CA . ILE D 1 114 ? 161.531 114.155 131.388 1.00 59.39 106 ILE C CA 1
ATOM 8245 C C . ILE D 1 114 ? 162.068 114.685 132.710 1.00 56.15 106 ILE C C 1
ATOM 8246 O O . ILE D 1 114 ? 161.693 114.209 133.789 1.00 56.28 106 ILE C O 1
ATOM 8251 N N . ALA D 1 115 ? 162.927 115.706 132.646 1.00 54.99 107 ALA C N 1
ATOM 8252 C CA . ALA D 1 115 ? 163.441 116.321 133.864 1.00 54.48 107 ALA C CA 1
ATOM 8253 C C . ALA D 1 115 ? 162.315 116.827 134.750 1.00 52.61 107 ALA C C 1
ATOM 8254 O O . ALA D 1 115 ? 162.434 116.802 135.979 1.00 59.63 107 ALA C O 1
ATOM 8256 N N . PHE D 1 116 ? 161.217 117.290 134.151 1.00 51.92 108 PHE C N 1
ATOM 8257 C CA . PHE D 1 116 ? 160.073 117.699 134.953 1.00 50.27 108 PHE C CA 1
ATOM 8258 C C . PHE D 1 116 ? 159.269 116.506 135.441 1.00 56.19 108 PHE C C 1
ATOM 8259 O O . PHE D 1 116 ? 158.756 116.536 136.564 1.00 62.44 108 PHE C O 1
ATOM 8267 N N . LEU D 1 117 ? 159.173 115.445 134.634 1.00 58.48 109 LEU C N 1
ATOM 8268 C CA . LEU D 1 117 ? 158.411 114.273 135.050 1.00 57.33 109 LEU C CA 1
ATOM 8269 C C . LEU D 1 117 ? 158.963 113.698 136.345 1.00 59.15 109 LEU C C 1
ATOM 8270 O O . LEU D 1 117 ? 158.202 113.379 137.267 1.00 65.46 109 LEU C O 1
ATOM 8275 N N . VAL D 1 118 ? 160.291 113.604 136.447 1.00 55.51 110 VAL C N 1
ATOM 8276 C CA . VAL D 1 118 ? 160.920 113.164 137.687 1.00 56.96 110 VAL C CA 1
ATOM 8277 C C . VAL D 1 118 ? 160.453 114.030 138.847 1.00 57.89 110 VAL C C 1
ATOM 8278 O O . VAL D 1 118 ? 160.087 113.521 139.914 1.00 63.86 110 VAL C O 1
ATOM 8282 N N . ASP D 1 119 ? 160.419 115.349 138.640 1.00 53.23 111 ASP C N 1
ATOM 8283 C CA . ASP D 1 119 ? 159.936 116.249 139.679 1.00 58.55 111 ASP C CA 1
ATOM 8284 C C . ASP D 1 119 ? 158.526 115.880 140.114 1.00 62.64 111 ASP C C 1
ATOM 8285 O O . ASP D 1 119 ? 158.235 115.834 141.316 1.00 70.75 111 ASP C O 1
ATOM 8290 N N . ILE D 1 120 ? 157.645 115.579 139.154 1.00 60.22 112 ILE C N 1
ATOM 8291 C CA . ILE D 1 120 ? 156.288 115.162 139.504 1.00 62.25 112 ILE C CA 1
ATOM 8292 C C . ILE D 1 120 ? 156.333 113.959 140.434 1.00 66.43 112 ILE C C 1
ATOM 8293 O O . ILE D 1 120 ? 155.606 113.901 141.433 1.00 71.24 112 ILE C O 1
ATOM 8298 N N . VAL D 1 121 ? 157.200 112.991 140.135 1.00 64.77 113 VAL C N 1
ATOM 8299 C CA . VAL D 1 121 ? 157.383 111.869 141.046 1.00 64.92 113 VAL C CA 1
ATOM 8300 C C . VAL D 1 121 ? 158.047 112.334 142.335 1.00 68.25 113 VAL C C 1
ATOM 8301 O O . VAL D 1 121 ? 157.609 111.983 143.437 1.00 71.91 113 VAL C O 1
ATOM 8305 N N . LEU D 1 122 ? 159.093 113.158 142.220 1.00 66.87 114 LEU C N 1
ATOM 8306 C CA . LEU D 1 122 ? 159.892 113.510 143.390 1.00 67.74 114 LEU C CA 1
ATOM 8307 C C . LEU D 1 122 ? 159.064 114.271 144.413 1.00 71.98 114 LEU C C 1
ATOM 8308 O O . LEU D 1 122 ? 159.196 114.050 145.622 1.00 77.95 114 LEU C O 1
ATOM 8313 N N . GLN D 1 123 ? 158.191 115.161 143.943 1.00 73.75 115 GLN C N 1
ATOM 8314 C CA . GLN D 1 123 ? 157.369 115.947 144.850 1.00 76.84 115 GLN C CA 1
ATOM 8315 C C . GLN D 1 123 ? 156.408 115.064 145.635 1.00 79.58 115 GLN C C 1
ATOM 8316 O O . GLN D 1 123 ? 155.911 115.475 146.688 1.00 81.92 115 GLN C O 1
ATOM 8322 N N . PHE D 1 124 ? 156.138 113.850 145.145 1.00 78.18 116 PHE C N 1
ATOM 8323 C CA . PHE D 1 124 ? 155.298 112.921 145.892 1.00 79.07 116 PHE C CA 1
ATOM 8324 C C . PHE D 1 124 ? 156.026 112.318 147.084 1.00 84.63 116 PHE C C 1
ATOM 8325 O O . PHE D 1 124 ? 155.373 111.848 148.022 1.00 89.81 116 PHE C O 1
ATOM 8333 N N . PHE D 1 125 ? 157.355 112.307 147.067 1.00 85.72 117 PHE C N 1
ATOM 8334 C CA . PHE D 1 125 ? 158.162 111.720 148.128 1.00 86.13 117 PHE C CA 1
ATOM 8335 C C . PHE D 1 125 ? 158.908 112.798 148.903 1.00 89.00 117 PHE C C 1
ATOM 8336 O O . PHE D 1 125 ? 160.042 112.600 149.341 1.00 92.88 117 PHE C O 1
ATOM 8344 N N . VAL D 1 126 ? 158.282 113.958 149.079 1.00 86.85 118 VAL C N 1
ATOM 8345 C CA . VAL D 1 126 ? 158.926 115.102 149.714 1.00 90.55 118 VAL C CA 1
ATOM 8346 C C . VAL D 1 126 ? 157.995 115.654 150.783 1.00 96.87 118 VAL C C 1
ATOM 8347 O O . VAL D 1 126 ? 156.810 115.885 150.522 1.00 96.54 118 VAL C O 1
ATOM 8351 N N . ALA D 1 127 ? 158.531 115.866 151.984 1.00 99.74 119 ALA C N 1
ATOM 8352 C CA . ALA D 1 127 ? 157.744 116.347 153.111 1.00 95.86 119 ALA C CA 1
ATOM 8353 C C . ALA D 1 127 ? 157.515 117.851 152.974 1.00 97.59 119 ALA C C 1
ATOM 8354 O O . ALA D 1 127 ? 158.017 118.501 152.055 1.00 100.89 119 ALA C O 1
ATOM 8356 N N . TYR D 1 128 ? 156.751 118.427 153.899 1.00 99.64 120 TYR C N 1
ATOM 8357 C CA . TYR D 1 128 ? 156.429 119.844 153.823 1.00 103.79 120 TYR C CA 1
ATOM 8358 C C . TYR D 1 128 ? 156.109 120.357 155.217 1.00 112.33 120 TYR C C 1
ATOM 8359 O O . TYR D 1 128 ? 155.819 119.585 156.133 1.00 114.64 120 TYR C O 1
ATOM 8368 N N . ARG D 1 129 ? 156.162 121.678 155.358 1.00 115.95 121 ARG C N 1
ATOM 8369 C CA . ARG D 1 129 ? 155.798 122.344 156.599 1.00 119.50 121 ARG C CA 1
ATOM 8370 C C . ARG D 1 129 ? 154.359 122.832 156.517 1.00 124.37 121 ARG C C 1
ATOM 8371 O O . ARG D 1 129 ? 153.965 123.482 155.544 1.00 127.06 121 ARG C O 1
ATOM 8379 N N . ASP D 1 130 ? 153.575 122.511 157.542 1.00 127.25 122 ASP C N 1
ATOM 8380 C CA . ASP D 1 130 ? 152.167 122.871 157.545 1.00 130.99 122 ASP C CA 1
ATOM 8381 C C . ASP D 1 130 ? 151.993 124.378 157.707 1.00 133.27 122 ASP C C 1
ATOM 8382 O O . ASP D 1 130 ? 152.872 125.088 158.203 1.00 131.97 122 ASP C O 1
ATOM 8387 N N . THR D 1 131 ? 150.832 124.866 157.270 1.00 136.13 123 THR C N 1
ATOM 8388 C CA . THR D 1 131 ? 150.487 126.274 157.382 1.00 139.77 123 THR C CA 1
ATOM 8389 C C . THR D 1 131 ? 149.532 126.570 158.529 1.00 141.96 123 THR C C 1
ATOM 8390 O O . THR D 1 131 ? 149.514 127.704 159.019 1.00 141.43 123 THR C O 1
ATOM 8394 N N 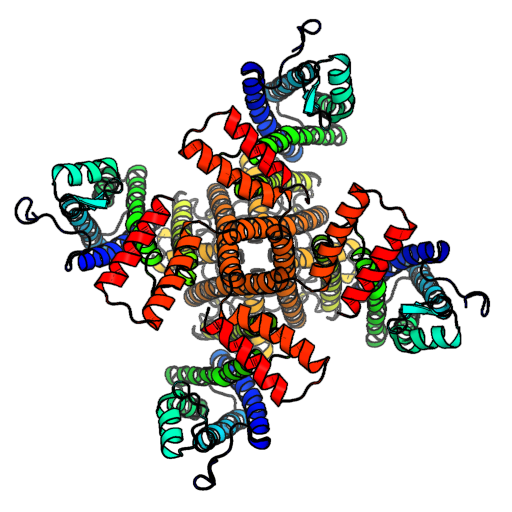. GLN D 1 132 ? 148.746 125.590 158.970 1.00 143.68 124 GLN C N 1
ATOM 8395 C CA . GLN D 1 132 ? 147.862 125.743 160.118 1.00 144.27 124 GLN C CA 1
ATOM 8396 C C . GLN D 1 132 ? 148.494 125.236 161.404 1.00 142.53 124 GLN C C 1
ATOM 8397 O O . GLN D 1 132 ? 148.498 125.943 162.416 1.00 141.54 124 GLN C O 1
ATOM 8403 N N . THR D 1 133 ? 149.029 124.017 161.389 1.00 139.66 125 THR C N 1
ATOM 8404 C CA . THR D 1 133 ? 149.753 123.473 162.528 1.00 139.68 125 THR C CA 1
ATOM 8405 C C . THR D 1 133 ? 151.159 124.045 162.650 1.00 139.31 125 THR C C 1
ATOM 8406 O O . THR D 1 133 ? 151.698 124.102 163.762 1.00 139.80 125 THR C O 1
ATOM 8410 N N . TYR D 1 134 ? 151.748 124.486 161.535 1.00 138.95 126 TYR C N 1
ATOM 8411 C CA . TYR D 1 134 ? 153.131 124.969 161.490 1.00 138.52 126 TYR C CA 1
ATOM 8412 C C . TYR D 1 134 ? 154.112 123.874 161.905 1.00 135.19 126 TYR C C 1
ATOM 8413 O O . TYR D 1 134 ? 155.223 124.148 162.365 1.00 132.10 126 TYR C O 1
ATOM 8422 N N . ARG D 1 135 ? 153.700 122.622 161.727 1.00 134.68 127 ARG C N 1
ATOM 8423 C CA . ARG D 1 135 ? 154.546 121.462 161.953 1.00 132.23 127 ARG C CA 1
ATOM 8424 C C . ARG D 1 135 ? 154.886 120.822 160.616 1.00 129.20 127 ARG C C 1
ATOM 8425 O O . ARG D 1 135 ? 154.032 120.718 159.731 1.00 129.80 127 ARG C O 1
ATOM 8433 N N . THR D 1 136 ? 156.136 120.393 160.477 1.00 127.09 128 THR C N 1
ATOM 8434 C CA . THR D 1 136 ? 156.594 119.746 159.255 1.00 122.63 128 THR C CA 1
ATOM 8435 C C . THR D 1 136 ? 155.947 118.374 159.087 1.00 117.12 128 THR C C 1
ATOM 8436 O O . THR D 1 136 ? 156.271 117.433 159.817 1.00 115.94 128 THR C O 1
ATOM 8440 N N . VAL D 1 137 ? 155.025 118.260 158.128 1.00 114.59 129 VAL C N 1
ATOM 8441 C CA . VAL D 1 137 ? 154.233 117.043 157.964 1.00 111.31 129 VAL C CA 1
ATOM 8442 C C . VAL D 1 137 ? 154.967 116.074 157.046 1.00 108.48 129 VAL C C 1
ATOM 8443 O O . VAL D 1 137 ? 155.351 116.431 155.926 1.00 111.34 129 VAL C O 1
ATOM 8447 N N . TYR D 1 138 ? 155.160 114.838 157.512 1.00 107.87 130 TYR C N 1
ATOM 8448 C CA . TYR D 1 138 ? 155.837 113.806 156.734 1.00 108.40 130 TYR C CA 1
ATOM 8449 C C . TYR D 1 138 ? 154.942 112.619 156.396 1.00 110.72 130 TYR C C 1
ATOM 8450 O O . TYR D 1 138 ? 155.458 111.567 156.004 1.00 111.68 130 TYR C O 1
ATOM 8459 N N . LYS D 1 139 ? 153.630 112.746 156.543 1.00 110.99 131 LYS C N 1
ATOM 8460 C CA . LYS D 1 139 ? 152.741 111.631 156.218 1.00 113.39 131 LYS C CA 1
ATOM 8461 C C . LYS D 1 139 ? 152.706 111.417 154.711 1.00 110.37 131 LYS C C 1
ATOM 8462 O O . LYS D 1 139 ? 152.286 112.322 153.978 1.00 109.74 131 LYS C O 1
ATOM 8468 N N . PRO D 1 140 ? 153.124 110.252 154.206 1.00 109.87 132 PRO C N 1
ATOM 8469 C CA . PRO D 1 140 ? 153.163 110.061 152.746 1.00 108.15 132 PRO C CA 1
ATOM 8470 C C . PRO D 1 140 ? 151.808 110.197 152.077 1.00 106.70 132 PRO C C 1
ATOM 8471 O O . PRO D 1 140 ? 151.725 110.773 150.985 1.00 106.36 132 PRO C O 1
ATOM 8475 N N . THR D 1 141 ? 150.739 109.694 152.697 1.00 107.89 133 THR C N 1
ATOM 8476 C CA . THR D 1 141 ? 149.411 109.852 152.113 1.00 108.33 133 THR C CA 1
ATOM 8477 C C . THR D 1 141 ? 148.984 111.314 152.123 1.00 104.41 133 THR C C 1
ATOM 8478 O O . THR D 1 141 ? 148.414 111.813 151.145 1.00 102.78 133 THR C O 1
ATOM 8482 N N . ARG D 1 142 ? 149.255 112.018 153.224 1.00 104.04 134 ARG C N 1
ATOM 8483 C CA . ARG D 1 142 ? 148.954 113.443 153.278 1.00 104.92 134 ARG C CA 1
ATOM 8484 C C . ARG D 1 142 ? 149.780 114.218 152.263 1.00 104.46 134 ARG C C 1
ATOM 8485 O O . ARG D 1 142 ? 149.268 115.145 151.627 1.00 105.01 134 ARG C O 1
ATOM 8493 N N . ILE D 1 143 ? 151.050 113.843 152.091 1.00 105.08 135 ILE C N 1
ATOM 8494 C CA . ILE D 1 143 ? 151.886 114.443 151.055 1.00 102.80 135 ILE C CA 1
ATOM 8495 C C . ILE D 1 143 ? 151.249 114.257 149.685 1.00 98.70 135 ILE C C 1
ATOM 8496 O O . ILE D 1 143 ? 151.096 115.215 148.911 1.00 94.93 135 ILE C O 1
ATOM 8501 N N . ALA D 1 144 ? 150.866 113.019 149.368 1.00 98.10 136 ALA C N 1
ATOM 8502 C CA . ALA D 1 144 ? 150.313 112.717 148.056 1.00 97.03 136 ALA C CA 1
ATOM 8503 C C . ALA D 1 144 ? 149.028 113.493 147.811 1.00 95.31 136 ALA C C 1
ATOM 8504 O O . ALA D 1 144 ? 148.845 114.076 146.740 1.00 94.93 136 ALA C O 1
ATOM 8506 N N . PHE D 1 145 ? 148.129 113.524 148.798 1.00 96.66 137 PHE C N 1
ATOM 8507 C CA . PHE D 1 145 ? 146.884 114.267 148.621 1.00 95.55 137 PHE C CA 1
ATOM 8508 C C . PHE D 1 145 ? 147.134 115.762 148.483 1.00 92.70 137 PHE C C 1
ATOM 8509 O O . PHE D 1 145 ? 146.503 116.420 147.644 1.00 93.52 137 PHE C O 1
ATOM 8517 N N . ARG D 1 146 ? 148.050 116.314 149.282 1.00 92.16 138 ARG C N 1
ATOM 8518 C CA . ARG D 1 146 ? 148.343 117.740 149.211 1.00 92.67 138 ARG C CA 1
ATOM 8519 C C . ARG D 1 146 ? 148.852 118.122 147.830 1.00 95.42 138 ARG C C 1
ATOM 8520 O O . ARG D 1 146 ? 148.421 119.125 147.250 1.00 94.05 138 ARG C O 1
ATOM 8528 N N . TYR D 1 147 ? 149.768 117.325 147.276 1.00 96.31 139 TYR C N 1
ATOM 8529 C CA . TYR D 1 147 ? 150.311 117.673 145.967 1.00 89.25 139 TYR C CA 1
ATOM 8530 C C . TYR D 1 147 ? 149.320 117.367 144.849 1.00 83.87 139 TYR C C 1
ATOM 8531 O O . TYR D 1 147 ? 149.289 118.073 143.835 1.00 83.57 139 TYR C O 1
ATOM 8540 N N . LEU D 1 148 ? 148.486 116.337 145.019 1.00 84.41 140 LEU C N 1
ATOM 8541 C CA . LEU D 1 148 ? 147.453 116.053 144.028 1.00 82.46 140 LEU C CA 1
ATOM 8542 C C . LEU D 1 148 ? 146.436 117.179 143.933 1.00 82.49 140 LEU C C 1
ATOM 8543 O O . LEU D 1 148 ? 145.973 117.504 142.834 1.00 81.84 140 LEU C O 1
ATOM 8548 N N . LYS D 1 149 ? 146.066 117.781 145.063 1.00 84.09 141 LYS C N 1
ATOM 8549 C CA . LYS D 1 149 ? 145.088 118.858 145.053 1.00 85.98 141 LYS C CA 1
ATOM 8550 C C . LYS D 1 149 ? 145.704 120.245 144.946 1.00 87.23 141 LYS C C 1
ATOM 8551 O O . LYS D 1 149 ? 144.962 121.219 144.778 1.00 86.26 141 LYS C O 1
ATOM 8557 N N . SER D 1 150 ? 147.029 120.369 145.038 1.00 88.04 142 SER C N 1
ATOM 8558 C CA . SER D 1 150 ? 147.688 121.670 144.965 1.00 86.24 142 SER C CA 1
ATOM 8559 C C . SER D 1 150 ? 148.202 121.991 143.566 1.00 83.15 142 SER C C 1
ATOM 8560 O O . SER D 1 150 ? 147.772 122.974 142.956 1.00 83.60 142 SER C O 1
ATOM 8563 N N . HIS D 1 151 ? 149.116 121.170 143.037 1.00 79.36 143 HIS C N 1
ATOM 8564 C CA . HIS D 1 151 ? 149.796 121.518 141.796 1.00 74.83 143 HIS C CA 1
ATOM 8565 C C . HIS D 1 151 ? 150.018 120.335 140.860 1.00 72.61 143 HIS C C 1
ATOM 8566 O O . HIS D 1 151 ? 150.654 120.515 139.815 1.00 72.01 143 HIS C O 1
ATOM 8573 N N . PHE D 1 152 ? 149.532 119.138 141.191 1.00 74.16 144 PHE C N 1
ATOM 8574 C CA . PHE D 1 152 ? 149.830 117.975 140.360 1.00 66.77 144 PHE C CA 1
ATOM 8575 C C . PHE D 1 152 ? 149.242 118.123 138.965 1.00 68.75 144 PHE C C 1
ATOM 8576 O O . PHE D 1 152 ? 149.872 117.745 137.973 1.00 70.41 144 PHE C O 1
ATOM 8584 N N . LEU D 1 153 ? 148.018 118.645 138.871 1.00 69.22 145 LEU C N 1
ATOM 8585 C CA . LEU D 1 153 ? 147.325 118.677 137.588 1.00 69.50 145 LEU C CA 1
ATOM 8586 C C . LEU D 1 153 ? 148.084 119.515 136.568 1.00 67.59 145 LEU C C 1
ATOM 8587 O O . LEU D 1 153 ? 148.323 119.073 135.438 1.00 65.33 145 LEU C O 1
ATOM 8592 N N . MET D 1 154 ? 148.481 120.727 136.955 1.00 67.10 146 MET C N 1
ATOM 8593 C CA . MET D 1 154 ? 149.136 121.625 136.012 1.00 63.40 146 MET C CA 1
ATOM 8594 C C . MET D 1 154 ? 150.519 121.112 135.631 1.00 61.05 146 MET C C 1
ATOM 8595 O O . MET D 1 154 ? 150.899 121.144 134.454 1.00 61.35 146 MET C O 1
ATOM 8600 N N . ASP D 1 155 ? 151.278 120.619 136.612 1.00 60.26 147 ASP C N 1
ATOM 8601 C CA . ASP D 1 155 ? 152.594 120.059 136.323 1.00 59.03 147 ASP C CA 1
ATOM 8602 C C . ASP D 1 155 ? 152.494 118.855 135.396 1.00 59.00 147 ASP C C 1
ATOM 8603 O O . ASP D 1 155 ? 153.277 118.729 134.450 1.00 56.96 147 ASP C O 1
ATOM 8608 N N . PHE D 1 156 ? 151.536 117.964 135.650 1.00 60.33 148 PHE C N 1
ATOM 8609 C CA . PHE D 1 156 ? 151.415 116.751 134.849 1.00 58.53 148 PHE C CA 1
ATOM 8610 C C . PHE D 1 156 ? 150.940 117.065 133.437 1.00 59.70 148 PHE C C 1
ATOM 8611 O O . PHE D 1 156 ? 151.468 116.522 132.460 1.00 59.11 148 PHE C O 1
ATOM 8619 N N . ILE D 1 157 ? 149.938 117.939 133.307 1.00 59.61 149 ILE C N 1
ATOM 8620 C CA . ILE D 1 157 ? 149.451 118.312 131.988 1.00 57.09 149 ILE C CA 1
ATOM 8621 C C . ILE D 1 157 ? 150.515 119.072 131.207 1.00 56.27 149 ILE C C 1
ATOM 8622 O O . ILE D 1 157 ? 150.577 118.960 129.977 1.00 59.64 149 ILE C O 1
ATOM 8627 N N . GLY D 1 158 ? 151.390 119.810 131.895 1.00 52.56 150 GLY C N 1
ATOM 8628 C CA . GLY D 1 158 ? 152.470 120.493 131.210 1.00 42.44 150 GLY C CA 1
ATOM 8629 C C . GLY D 1 158 ? 153.540 119.582 130.650 1.00 48.20 150 GLY C C 1
ATOM 8630 O O . GLY D 1 158 ? 154.281 119.998 129.755 1.00 51.81 150 GLY C O 1
ATOM 8631 N N . CYS D 1 159 ? 153.638 118.348 131.145 1.00 54.10 151 CYS C N 1
ATOM 8632 C CA . CYS D 1 159 ? 154.634 117.396 130.671 1.00 53.83 151 CYS C CA 1
ATOM 8633 C C . CYS D 1 159 ? 154.127 116.517 129.537 1.00 52.10 151 CYS C C 1
ATOM 8634 O O . CYS D 1 159 ? 154.846 115.612 129.103 1.00 58.05 151 CYS C O 1
ATOM 8637 N N . PHE D 1 160 ? 152.914 116.751 129.054 1.00 52.07 152 PHE C N 1
ATOM 8638 C CA . PHE D 1 160 ? 152.437 116.010 127.898 1.00 50.60 152 PHE C CA 1
ATOM 8639 C C . PHE D 1 160 ? 153.252 116.403 126.669 1.00 51.18 152 PHE C C 1
ATOM 8640 O O . PHE D 1 160 ? 153.662 117.563 126.541 1.00 56.69 152 PHE C O 1
ATOM 8648 N N . PRO D 1 161 ? 153.515 115.471 125.752 1.00 46.99 153 PRO C N 1
ATOM 8649 C CA . PRO D 1 161 ? 154.255 115.830 124.534 1.00 49.06 153 PRO C CA 1
ATOM 8650 C C . PRO D 1 161 ? 153.417 116.697 123.610 1.00 46.58 153 PRO C C 1
ATOM 8651 O O . PRO D 1 161 ? 152.986 116.248 122.545 1.00 48.64 153 PRO C O 1
ATOM 8655 N N . TRP D 1 162 ? 153.194 117.950 124.014 1.00 44.03 154 TRP C N 1
ATOM 8656 C CA . TRP D 1 162 ? 152.251 118.809 123.306 1.00 40.95 154 TRP C CA 1
ATOM 8657 C C . TRP D 1 162 ? 152.687 119.079 121.874 1.00 42.83 154 TRP C C 1
ATOM 8658 O O . TRP D 1 162 ? 151.839 119.287 121.001 1.00 44.23 154 TRP C O 1
ATOM 8669 N N . ASP D 1 163 ? 153.992 119.072 121.605 1.00 44.99 155 ASP C N 1
ATOM 8670 C CA . ASP D 1 163 ? 154.444 119.181 120.222 1.00 43.74 155 ASP C CA 1
ATOM 8671 C C . ASP D 1 163 ? 154.116 117.920 119.434 1.00 47.36 155 ASP C C 1
ATOM 8672 O O . ASP D 1 163 ? 153.611 117.996 118.308 1.00 52.77 155 ASP C O 1
ATOM 8677 N N . LEU D 1 164 ? 154.399 116.750 120.010 1.00 46.04 156 LEU C N 1
ATOM 8678 C CA . LEU D 1 164 ? 154.058 115.498 119.345 1.00 44.70 156 LEU C CA 1
ATOM 8679 C C . LEU D 1 164 ? 152.551 115.342 119.208 1.00 47.42 156 LEU C C 1
ATOM 8680 O O . LEU D 1 164 ? 152.066 114.825 118.197 1.00 53.06 156 LEU C O 1
ATOM 8685 N N . ILE D 1 165 ? 151.793 115.778 120.217 1.00 45.47 157 ILE C N 1
ATOM 8686 C CA . ILE D 1 165 ? 150.338 115.694 120.139 1.00 41.72 157 ILE C CA 1
ATOM 8687 C C . ILE D 1 165 ? 149.807 116.650 119.079 1.00 46.01 157 ILE C C 1
ATOM 8688 O O . ILE D 1 165 ? 148.852 116.334 118.359 1.00 52.18 157 ILE C O 1
ATOM 8693 N N . TYR D 1 166 ? 150.417 117.832 118.962 1.00 44.42 158 TYR C N 1
ATOM 8694 C CA . TYR D 1 166 ? 150.024 118.772 117.917 1.00 44.61 158 TYR C CA 1
ATOM 8695 C C . TYR D 1 166 ? 150.303 118.204 116.533 1.00 42.83 158 TYR C C 1
ATOM 8696 O O . TYR D 1 166 ? 149.468 118.303 115.627 1.00 42.83 158 TYR C O 1
ATOM 8705 N N . LYS D 1 167 ? 151.480 117.606 116.349 1.00 43.62 159 LYS C N 1
ATOM 8706 C CA . LYS D 1 167 ? 151.839 117.084 115.035 1.00 45.70 159 LYS C CA 1
ATOM 8707 C C . LYS D 1 167 ? 151.040 115.836 114.683 1.00 51.10 159 LYS C C 1
ATOM 8708 O O . LYS D 1 167 ? 150.745 115.606 113.505 1.00 57.12 159 LYS C O 1
ATOM 8714 N N . ALA D 1 168 ? 150.683 115.025 115.678 1.00 48.25 160 ALA C N 1
ATOM 8715 C CA . ALA D 1 168 ? 149.916 113.814 115.406 1.00 50.31 160 ALA C CA 1
ATOM 8716 C C . ALA D 1 168 ? 148.460 114.135 115.100 1.00 55.14 160 ALA C C 1
ATOM 8717 O O . ALA D 1 168 ? 147.835 113.466 114.270 1.00 57.96 160 ALA C O 1
ATOM 8719 N N . SER D 1 169 ? 147.901 115.148 115.758 1.00 51.10 161 SER C N 1
ATOM 8720 C CA . SER D 1 169 ? 146.491 115.470 115.580 1.00 48.97 161 SER C CA 1
ATOM 8721 C C . SER D 1 169 ? 146.264 116.425 114.414 1.00 49.54 161 SER C C 1
ATOM 8722 O O . SER D 1 169 ? 145.583 117.444 114.566 1.00 50.00 161 SER C O 1
ATOM 8725 N N . GLY D 1 170 ? 146.809 116.092 113.248 1.00 50.58 162 GLY C N 1
ATOM 8726 C CA . GLY D 1 170 ? 146.539 116.849 112.033 1.00 52.15 162 GLY C CA 1
ATOM 8727 C C . GLY D 1 170 ? 146.927 118.311 112.080 1.00 52.86 162 GLY C C 1
ATOM 8728 O O . GLY D 1 170 ? 146.352 119.121 111.343 1.00 51.90 162 GLY C O 1
ATOM 8729 N N . LYS D 1 171 ? 147.894 118.667 112.926 1.00 51.66 163 LYS C N 1
ATOM 8730 C CA . LYS D 1 171 ? 148.365 120.047 113.057 1.00 45.04 163 LYS C CA 1
ATOM 8731 C C . LYS D 1 171 ? 147.218 120.990 113.416 1.00 44.35 163 LYS C C 1
ATOM 8732 O O . LYS D 1 171 ? 146.868 121.902 112.665 1.00 48.17 163 LYS C O 1
ATOM 8738 N N . HIS D 1 172 ? 146.626 120.762 114.585 1.00 42.17 164 HIS C N 1
ATOM 8739 C CA . HIS D 1 172 ? 145.517 121.579 115.063 1.00 44.96 164 HIS C CA 1
ATOM 8740 C C . HIS D 1 172 ? 146.045 122.630 116.032 1.00 47.99 164 HIS C C 1
ATOM 8741 O O . HIS D 1 172 ? 146.682 122.293 117.033 1.00 52.03 164 HIS C O 1
ATOM 8748 N N . GLU D 1 173 ? 145.756 123.901 115.741 1.00 42.79 165 GLU C N 1
ATOM 8749 C CA . GLU D 1 173 ? 146.354 125.001 116.492 1.00 40.34 165 GLU C CA 1
ATOM 8750 C C . GLU D 1 173 ? 145.915 125.011 117.953 1.00 41.74 165 GLU C C 1
ATOM 8751 O O . GLU D 1 173 ? 146.704 125.375 118.838 1.00 44.82 165 GLU C O 1
ATOM 8757 N N . LEU D 1 174 ? 144.667 124.629 118.227 1.00 40.73 166 LEU C N 1
ATOM 8758 C CA . LEU D 1 174 ? 144.196 124.607 119.607 1.00 43.85 166 LEU C CA 1
ATOM 8759 C C . LEU D 1 174 ? 145.014 123.647 120.460 1.00 44.42 166 LEU C C 1
ATOM 8760 O O . LEU D 1 174 ? 145.156 123.860 121.669 1.00 45.22 166 LEU C O 1
ATOM 8765 N N . VAL D 1 175 ? 145.554 122.588 119.854 1.00 42.18 167 VAL C N 1
ATOM 8766 C CA . VAL D 1 175 ? 146.466 121.707 120.578 1.00 41.14 167 VAL C CA 1
ATOM 8767 C C . VAL D 1 175 ? 147.729 122.461 120.969 1.00 40.21 167 VAL C C 1
ATOM 8768 O O . VAL D 1 175 ? 148.230 122.325 122.092 1.00 39.95 167 VAL C O 1
ATOM 8772 N N . ARG D 1 176 ? 148.266 123.264 120.048 1.00 40.96 168 ARG C N 1
ATOM 8773 C CA . ARG D 1 176 ? 149.435 124.078 120.352 1.00 35.01 168 ARG C CA 1
ATOM 8774 C C . ARG D 1 176 ? 149.146 125.131 121.408 1.00 32.92 168 ARG C C 1
ATOM 8775 O O . ARG D 1 176 ? 150.077 125.592 122.074 1.00 34.78 168 ARG C O 1
ATOM 8783 N N . TYR D 1 177 ? 147.884 125.531 121.572 1.00 37.06 169 TYR C N 1
ATOM 8784 C CA . TYR D 1 177 ? 147.563 126.462 122.648 1.00 34.39 169 TYR C CA 1
ATOM 8785 C C . TYR D 1 177 ? 147.717 125.838 124.028 1.00 34.49 169 TYR C C 1
ATOM 8786 O O . TYR D 1 177 ? 147.717 126.566 125.025 1.00 36.07 169 TYR C O 1
ATOM 8795 N N . LEU D 1 178 ? 147.845 124.513 124.113 1.00 39.31 170 LEU C N 1
ATOM 8796 C CA . LEU D 1 178 ? 148.059 123.865 125.400 1.00 36.50 170 LEU C CA 1
ATOM 8797 C C . LEU D 1 178 ? 149.505 123.946 125.862 1.00 38.07 170 LEU C C 1
ATOM 8798 O O . LEU D 1 178 ? 149.795 123.553 126.997 1.00 40.94 170 LEU C O 1
ATOM 8803 N N . LEU D 1 179 ? 150.413 124.438 125.016 1.00 35.16 171 LEU C N 1
ATOM 8804 C CA . LEU D 1 179 ? 151.787 124.668 125.447 1.00 31.62 171 LEU C CA 1
ATOM 8805 C C . LEU D 1 179 ? 151.850 125.669 126.590 1.00 31.88 171 LEU C C 1
ATOM 8806 O O . LEU D 1 179 ? 152.766 125.612 127.415 1.00 35.10 171 LEU C O 1
ATOM 8811 N N . TRP D 1 180 ? 150.875 126.576 126.666 1.00 31.97 172 TRP C N 1
ATOM 8812 C CA . TRP D 1 180 ? 150.904 127.635 127.665 1.00 29.43 172 TRP C CA 1
ATOM 8813 C C . TRP D 1 180 ? 150.739 127.105 129.080 1.00 32.20 172 TRP C C 1
ATOM 8814 O O . TRP D 1 180 ? 150.954 127.853 130.038 1.00 36.70 172 TRP C O 1
ATOM 8825 N N . ILE D 1 181 ? 150.354 125.837 129.233 1.00 34.89 173 ILE C N 1
ATOM 8826 C CA . ILE D 1 181 ? 150.326 125.223 130.556 1.00 36.81 173 ILE C CA 1
ATOM 8827 C C . ILE D 1 181 ? 151.732 125.167 131.136 1.00 40.13 173 ILE C C 1
ATOM 8828 O O . ILE D 1 181 ? 151.927 125.289 132.351 1.00 46.55 173 ILE C O 1
ATOM 8833 N N . ARG D 1 182 ? 152.738 125.008 130.274 1.00 36.07 174 ARG C N 1
ATOM 8834 C CA . ARG D 1 182 ? 154.120 124.960 130.729 1.00 31.70 174 ARG C CA 1
ATOM 8835 C C . ARG D 1 182 ? 154.600 126.291 131.287 1.00 34.95 174 ARG C C 1
ATOM 8836 O O . ARG D 1 182 ? 155.682 126.340 131.879 1.00 39.30 174 ARG C O 1
ATOM 8844 N N . LEU D 1 183 ? 153.836 127.368 131.109 1.00 36.90 175 LEU C N 1
ATOM 8845 C CA . LEU D 1 183 ? 154.127 128.609 131.811 1.00 34.41 175 LEU C CA 1
ATOM 8846 C C . LEU D 1 183 ? 153.839 128.517 133.300 1.00 38.57 175 LEU C C 1
ATOM 8847 O O . LEU D 1 183 ? 154.266 129.396 134.051 1.00 44.03 175 LEU C O 1
ATOM 8852 N N . PHE D 1 184 ? 153.123 127.486 133.742 1.00 44.24 176 PHE C N 1
ATOM 8853 C CA . PHE D 1 184 ? 152.942 127.257 135.168 1.00 45.73 176 PHE C CA 1
ATOM 8854 C C . PHE D 1 184 ? 154.215 126.764 135.835 1.00 46.89 176 PHE C C 1
ATOM 8855 O O . PHE D 1 184 ? 154.254 126.667 137.064 1.00 52.83 176 PHE C O 1
ATOM 8863 N N . ARG D 1 185 ? 155.248 126.444 135.056 1.00 48.36 177 ARG C N 1
ATOM 8864 C CA . ARG D 1 185 ? 156.551 126.120 135.615 1.00 36.82 177 ARG C CA 1
ATOM 8865 C C . ARG D 1 185 ? 157.227 127.326 136.253 1.00 42.02 177 ARG C C 1
ATOM 8866 O O . ARG D 1 185 ? 158.239 127.151 136.939 1.00 49.18 177 ARG C O 1
ATOM 8874 N N . VAL D 1 186 ? 156.626 128.505 136.085 1.00 44.77 178 VAL C N 1
ATOM 8875 C CA . VAL D 1 186 ? 157.153 129.726 136.761 1.00 44.67 178 VAL C CA 1
ATOM 8876 C C . VAL D 1 186 ? 156.901 129.566 138.267 1.00 52.11 178 VAL C C 1
ATOM 8877 O O . VAL D 1 186 ? 157.548 130.290 139.047 1.00 57.16 178 VAL C O 1
ATOM 8881 N N . ARG D 1 187 ? 155.998 128.660 138.660 1.00 51.13 179 ARG C N 1
ATOM 8882 C CA . ARG D 1 187 ? 155.799 128.421 140.084 1.00 51.02 179 ARG C CA 1
ATOM 8883 C C . ARG D 1 187 ? 157.128 128.140 140.767 1.00 55.93 179 ARG C C 1
ATOM 8884 O O . ARG D 1 187 ? 157.332 128.517 141.924 1.00 62.48 179 ARG C O 1
ATOM 8892 N N . LYS D 1 188 ? 158.053 127.490 140.055 1.00 52.78 180 LYS C N 1
ATOM 8893 C CA . LYS D 1 188 ? 159.378 127.238 140.612 1.00 49.19 180 LYS C CA 1
ATOM 8894 C C . LYS D 1 188 ? 160.118 128.539 140.889 1.00 51.55 180 LYS C C 1
ATOM 8895 O O . LYS D 1 188 ? 160.752 128.688 141.938 1.00 58.25 180 LYS C O 1
ATOM 8901 N N . VAL D 1 189 ? 160.046 129.497 139.963 1.00 54.12 181 VAL C N 1
ATOM 8902 C CA . VAL D 1 189 ? 160.733 130.770 140.165 1.00 53.18 181 VAL C CA 1
ATOM 8903 C C . VAL D 1 189 ? 160.057 131.577 141.265 1.00 56.10 181 VAL C C 1
ATOM 8904 O O . VAL D 1 189 ? 160.722 132.263 142.050 1.00 61.42 181 VAL C O 1
ATOM 8908 N N . VAL D 1 190 ? 158.726 131.529 141.326 1.00 53.02 182 VAL C N 1
ATOM 8909 C CA . VAL D 1 190 ? 158.018 132.220 142.401 1.00 58.54 182 VAL C CA 1
ATOM 8910 C C . VAL D 1 190 ? 158.397 131.628 143.753 1.00 63.81 182 VAL C C 1
ATOM 8911 O O . VAL D 1 190 ? 158.600 132.356 144.731 1.00 65.71 182 VAL C O 1
ATOM 8915 N N . GLU D 1 191 ? 158.510 130.300 143.828 1.00 61.48 183 GLU C N 1
ATOM 8916 C CA . GLU D 1 191 ? 158.946 129.655 145.062 1.00 62.88 183 GLU C CA 1
ATOM 8917 C C . GLU D 1 191 ? 160.382 130.030 145.404 1.00 64.69 183 GLU C C 1
ATOM 8918 O O . GLU D 1 191 ? 160.713 130.243 146.576 1.00 70.74 183 GLU C O 1
ATOM 8924 N N . PHE D 1 192 ? 161.253 130.104 144.395 1.00 57.72 184 PHE C N 1
ATOM 8925 C CA . PHE D 1 192 ? 162.629 130.526 144.633 1.00 60.72 184 PHE C CA 1
ATOM 8926 C C . PHE D 1 192 ? 162.690 131.942 145.184 1.00 63.45 184 PHE C C 1
ATOM 8927 O O . PHE D 1 192 ? 163.455 132.213 146.116 1.00 69.44 184 PHE C O 1
ATOM 8935 N N . PHE D 1 193 ? 161.898 132.854 144.626 1.00 61.56 185 PHE C N 1
ATOM 8936 C CA . PHE D 1 193 ? 161.883 134.221 145.128 1.00 60.71 185 PHE C CA 1
ATOM 8937 C C . PHE D 1 193 ? 161.258 134.314 146.513 1.00 66.07 185 PHE C C 1
ATOM 8938 O O . PHE D 1 193 ? 161.700 135.128 147.326 1.00 70.72 185 PHE C O 1
ATOM 8946 N N . GLN D 1 194 ? 160.255 133.484 146.813 1.00 66.16 186 GLN C N 1
ATOM 8947 C CA . GLN D 1 194 ? 159.736 133.429 148.177 1.00 67.60 186 GLN C CA 1
ATOM 8948 C C . GLN D 1 194 ? 160.808 132.963 149.154 1.00 69.05 186 GLN C C 1
ATOM 8949 O O . GLN D 1 194 ? 160.963 133.536 150.239 1.00 73.03 186 GLN C O 1
ATOM 8955 N N . ARG D 1 195 ? 161.557 131.922 148.785 1.00 66.38 187 ARG C N 1
ATOM 8956 C CA . ARG D 1 195 ? 162.624 131.427 149.648 1.00 69.76 187 ARG C CA 1
ATOM 8957 C C . ARG D 1 195 ? 163.699 132.486 149.851 1.00 73.03 187 ARG C C 1
ATOM 8958 O O . ARG D 1 195 ? 164.192 132.684 150.967 1.00 76.69 187 ARG C O 1
ATOM 8966 N N . LEU D 1 196 ? 164.074 133.184 148.777 1.00 71.96 188 LEU C N 1
ATOM 8967 C CA . LEU D 1 196 ? 165.137 134.175 148.880 1.00 70.88 188 LEU C CA 1
ATOM 8968 C C . LEU D 1 196 ? 164.662 135.429 149.604 1.00 73.28 188 LEU C C 1
ATOM 8969 O O . LEU D 1 196 ? 165.476 136.154 150.186 1.00 78.72 188 LEU C O 1
ATOM 8974 N N . GLU D 1 197 ? 163.355 135.697 149.588 1.00 70.80 189 GLU C N 1
ATOM 8975 C CA . GLU D 1 197 ? 162.804 136.763 150.417 1.00 76.89 189 GLU C CA 1
ATOM 8976 C C . GLU D 1 197 ? 162.799 136.362 151.884 1.00 83.22 189 GLU C C 1
ATOM 8977 O O . GLU D 1 197 ? 163.055 137.192 152.765 1.00 85.69 189 GLU C O 1
ATOM 8983 N N . LYS D 1 198 ? 162.504 135.090 152.167 1.00 80.45 190 LYS C N 1
ATOM 8984 C CA . LYS D 1 198 ? 162.599 134.599 153.537 1.00 79.08 190 LYS C CA 1
ATOM 8985 C C . LYS D 1 198 ? 164.040 134.605 154.031 1.00 83.80 190 LYS C C 1
ATOM 8986 O O . LYS D 1 198 ? 164.278 134.600 155.244 1.00 88.63 190 LYS C O 1
ATOM 8992 N N . ASP D 1 199 ? 165.006 134.617 153.116 1.00 83.02 191 ASP C N 1
ATOM 8993 C CA . ASP D 1 199 ? 166.409 134.687 153.499 1.00 85.60 191 ASP C CA 1
ATOM 8994 C C . ASP D 1 199 ? 166.728 136.065 154.062 1.00 91.93 191 ASP C C 1
ATOM 8995 O O . ASP D 1 199 ? 166.660 137.070 153.348 1.00 89.84 191 ASP C O 1
ATOM 9000 N N . THR D 1 200 ? 167.079 136.108 155.349 1.00 96.77 192 THR C N 1
ATOM 9001 C CA . THR D 1 200 ? 167.342 137.368 156.031 1.00 95.96 192 THR C CA 1
ATOM 9002 C C . THR D 1 200 ? 168.615 138.054 155.553 1.00 94.11 192 THR C C 1
ATOM 9003 O O . THR D 1 200 ? 168.790 139.246 155.825 1.00 92.83 192 THR C O 1
ATOM 9007 N N . ARG D 1 201 ? 169.503 137.337 154.861 1.00 91.22 193 ARG C N 1
ATOM 9008 C CA . ARG D 1 201 ? 170.751 137.942 154.405 1.00 93.33 193 ARG C CA 1
ATOM 9009 C C . ARG D 1 201 ? 170.490 139.068 153.413 1.00 93.96 193 ARG C C 1
ATOM 9010 O O . ARG D 1 201 ? 171.113 140.134 153.487 1.00 93.05 193 ARG C O 1
ATOM 9018 N N . ILE D 1 202 ? 169.572 138.852 152.481 1.00 95.83 194 ILE C N 1
ATOM 9019 C CA . ILE D 1 202 ? 169.289 139.826 151.438 1.00 88.41 194 ILE C CA 1
ATOM 9020 C C . ILE D 1 202 ? 168.211 140.789 151.921 1.00 81.07 194 ILE C C 1
ATOM 9021 O O . ILE D 1 202 ? 167.352 140.448 152.740 1.00 82.40 194 ILE C O 1
ATOM 9026 N N . ASN D 1 203 ? 168.271 142.019 151.421 1.00 76.14 195 ASN C N 1
ATOM 9027 C CA . ASN D 1 203 ? 167.265 143.013 151.761 1.00 74.52 195 ASN C CA 1
ATOM 9028 C C . ASN D 1 203 ? 165.917 142.607 151.177 1.00 69.08 195 ASN C C 1
ATOM 9029 O O . ASN D 1 203 ? 165.838 142.086 150.062 1.00 70.08 195 ASN C O 1
ATOM 9034 N N . TYR D 1 204 ? 164.851 142.840 151.945 1.00 67.56 196 TYR C N 1
ATOM 9035 C CA . TYR D 1 204 ? 163.536 142.350 151.545 1.00 69.51 196 TYR C CA 1
ATOM 9036 C C . TYR D 1 204 ? 163.015 143.090 150.320 1.00 65.69 196 TYR C C 1
ATOM 9037 O O . TYR D 1 204 ? 162.507 142.469 149.379 1.00 65.79 196 TYR C O 1
ATOM 9046 N N . LEU D 1 205 ? 163.119 144.419 150.317 1.00 64.65 197 LEU C N 1
ATOM 9047 C CA . LEU D 1 205 ? 162.631 145.210 149.196 1.00 60.41 197 LEU C CA 1
ATOM 9048 C C . LEU D 1 205 ? 163.480 145.036 147.945 1.00 52.96 197 LEU C C 1
ATOM 9049 O O . LEU D 1 205 ? 162.951 145.140 146.834 1.00 54.24 197 LEU C O 1
ATOM 9054 N N . PHE D 1 206 ? 164.778 144.767 148.098 1.00 53.66 198 PHE C N 1
ATOM 9055 C CA . PHE D 1 206 ? 165.587 144.410 146.939 1.00 51.28 198 PHE C CA 1
ATOM 9056 C C . PHE D 1 206 ? 165.105 143.112 146.308 1.00 51.96 198 PHE C C 1
ATOM 9057 O O . PHE D 1 206 ? 165.139 142.970 145.082 1.00 50.91 198 PHE C O 1
ATOM 9065 N N . THR D 1 207 ? 164.657 142.156 147.125 1.00 56.24 199 THR C N 1
ATOM 9066 C CA . THR D 1 207 ? 164.070 140.936 146.584 1.00 53.89 199 THR C CA 1
ATOM 9067 C C . THR D 1 207 ? 162.806 141.238 145.791 1.00 51.98 199 THR C C 1
ATOM 9068 O O . THR D 1 207 ? 162.569 140.640 144.737 1.00 51.54 199 THR C O 1
ATOM 9072 N N . ARG D 1 208 ? 161.977 142.160 146.285 1.00 51.55 200 ARG C N 1
ATOM 9073 C CA . ARG D 1 208 ? 160.786 142.552 145.538 1.00 50.60 200 ARG C CA 1
ATOM 9074 C C . ARG D 1 208 ? 161.152 143.231 144.225 1.00 46.02 200 ARG C C 1
ATOM 9075 O O . ARG D 1 208 ? 160.496 143.006 143.203 1.00 47.44 200 ARG C O 1
ATOM 9083 N N . ILE D 1 209 ? 162.187 144.072 144.236 1.00 44.38 201 ILE C N 1
ATOM 9084 C CA . ILE D 1 209 ? 162.633 144.712 143.001 1.00 39.18 201 ILE C CA 1
ATOM 9085 C C . ILE D 1 209 ? 163.129 143.670 142.006 1.00 39.78 201 ILE C C 1
ATOM 9086 O O . ILE D 1 209 ? 162.826 143.740 140.810 1.00 40.39 201 ILE C O 1
ATOM 9091 N N . LEU D 1 210 ? 163.903 142.692 142.481 1.00 42.02 202 LEU C N 1
ATOM 9092 C CA . LEU D 1 210 ? 164.380 141.628 141.602 1.00 40.23 202 LEU C CA 1
ATOM 9093 C C . LEU D 1 210 ? 163.222 140.810 141.048 1.00 39.83 202 LEU C C 1
ATOM 9094 O O . LEU D 1 210 ? 163.222 140.438 139.870 1.00 41.87 202 LEU C O 1
ATOM 9099 N N . LYS D 1 211 ? 162.227 140.517 141.885 1.00 41.61 203 LYS C N 1
ATOM 9100 C CA . LYS D 1 211 ? 161.056 139.777 141.429 1.00 37.97 203 LYS C CA 1
ATOM 9101 C C . LYS D 1 211 ? 160.293 140.561 140.370 1.00 37.08 203 LYS C C 1
ATOM 9102 O O . LYS D 1 211 ? 159.845 139.998 139.367 1.00 39.94 203 LYS C O 1
ATOM 9108 N N . LEU D 1 212 ? 160.134 141.869 140.578 1.00 36.65 204 LEU C N 1
ATOM 9109 C CA . LEU D 1 212 ? 159.448 142.702 139.597 1.00 33.31 204 LEU C CA 1
ATOM 9110 C C . LEU D 1 212 ? 160.223 142.779 138.290 1.00 35.60 204 LEU C C 1
ATOM 9111 O O . LEU D 1 212 ? 159.627 142.765 137.210 1.00 38.28 204 LEU C O 1
ATOM 9116 N N . LEU D 1 213 ? 161.551 142.873 138.364 1.00 34.76 205 LEU C N 1
ATOM 9117 C CA . LEU D 1 213 ? 162.350 142.914 137.144 1.00 33.44 205 LEU C CA 1
ATOM 9118 C C . LEU D 1 213 ? 162.290 141.583 136.407 1.00 33.54 205 LEU C C 1
ATOM 9119 O O . LEU D 1 213 ? 162.273 141.548 135.172 1.00 37.66 205 LEU C O 1
ATOM 9124 N N . PHE D 1 214 ? 162.247 140.477 137.148 1.00 35.26 206 PHE C N 1
ATOM 9125 C CA . PHE D 1 214 ? 162.087 139.172 136.516 1.00 33.90 206 PHE C CA 1
ATOM 9126 C C . PHE D 1 214 ? 160.717 139.041 135.863 1.00 32.96 206 PHE C C 1
ATOM 9127 O O . PHE D 1 214 ? 160.595 138.482 134.766 1.00 35.01 206 PHE C O 1
ATOM 9135 N N . VAL D 1 215 ? 159.675 139.539 136.530 1.00 33.08 207 VAL C N 1
ATOM 9136 C CA . VAL D 1 215 ? 158.339 139.541 135.945 1.00 30.25 207 VAL C CA 1
ATOM 9137 C C . VAL D 1 215 ? 158.319 140.391 134.684 1.00 30.16 207 VAL C C 1
ATOM 9138 O O . VAL D 1 215 ? 157.681 140.036 133.690 1.00 32.66 207 VAL C O 1
ATOM 9142 N N . GLU D 1 216 ? 159.016 141.526 134.706 1.00 32.07 208 GLU C N 1
ATOM 9143 C CA . GLU D 1 216 ? 159.101 142.373 133.523 1.00 30.91 208 GLU C CA 1
ATOM 9144 C C . GLU D 1 216 ? 159.822 141.664 132.385 1.00 25.55 208 GLU C C 1
ATOM 9145 O O . GLU D 1 216 ? 159.395 141.743 131.230 1.00 28.45 208 GLU C O 1
ATOM 9151 N N . VAL D 1 217 ? 160.909 140.957 132.696 1.00 28.91 209 VAL C N 1
ATOM 9152 C CA . VAL D 1 217 ? 161.626 140.188 131.680 1.00 29.17 209 VAL C CA 1
ATOM 9153 C C . VAL D 1 217 ? 160.710 139.138 131.064 1.00 24.21 209 VAL C C 1
ATOM 9154 O O . VAL D 1 217 ? 160.612 139.011 129.837 1.00 26.74 209 VAL C O 1
ATOM 9158 N N . TYR D 1 218 ? 160.013 138.381 131.909 1.00 24.01 210 TYR C N 1
ATOM 9159 C CA . TYR D 1 218 ? 159.126 137.299 131.401 1.00 25.97 210 TYR C CA 1
ATOM 9160 C C . TYR D 1 218 ? 158.000 137.899 130.578 1.00 23.72 210 TYR C C 1
ATOM 9161 O O . TYR D 1 218 ? 157.706 137.363 129.495 1.00 25.13 210 TYR C O 1
ATOM 9170 N N . CYS D 1 219 ? 157.381 138.971 131.072 1.00 21.65 211 CYS C N 1
ATOM 9171 C CA . CYS D 1 219 ? 156.245 139.549 130.371 1.00 18.68 211 CYS C CA 1
ATOM 9172 C C . CYS D 1 219 ? 156.675 140.165 129.051 1.00 18.51 211 CYS C C 1
ATOM 9173 O O . CYS D 1 219 ? 155.956 140.072 128.056 1.00 22.13 211 CYS C O 1
ATOM 9176 N N . THR D 1 220 ? 157.861 140.772 129.011 1.00 21.58 212 THR C N 1
ATOM 9177 C CA . THR D 1 220 ? 158.367 141.334 127.765 1.00 17.30 212 THR C CA 1
ATOM 9178 C C . THR D 1 220 ? 158.673 140.239 126.751 1.00 17.33 212 THR C C 1
ATOM 9179 O O . THR D 1 220 ? 158.313 140.348 125.574 1.00 22.67 212 THR C O 1
ATOM 9183 N N . HIS D 1 221 ? 159.339 139.169 127.192 1.00 17.61 213 HIS C N 1
ATOM 9184 C CA . HIS D 1 221 ? 159.654 138.066 126.288 1.00 16.40 213 HIS C CA 1
ATOM 9185 C C . HIS D 1 221 ? 158.384 137.393 125.775 1.00 15.28 213 HIS C C 1
ATOM 9186 O O . HIS D 1 221 ? 158.247 137.127 124.572 1.00 16.96 213 HIS C O 1
ATOM 9193 N N . THR D 1 222 ? 157.430 137.138 126.674 1.00 16.32 214 THR C N 1
ATOM 9194 C CA . THR D 1 222 ? 156.162 136.538 126.283 1.00 17.00 214 THR C CA 1
ATOM 9195 C C . THR D 1 222 ? 155.379 137.456 125.355 1.00 17.05 214 THR C C 1
ATOM 9196 O O . THR D 1 222 ? 154.747 136.987 124.406 1.00 21.19 214 THR C O 1
ATOM 9200 N N . ALA D 1 223 ? 155.406 138.763 125.616 1.00 15.25 215 ALA C N 1
ATOM 9201 C CA . ALA D 1 223 ? 154.716 139.711 124.754 1.00 13.27 215 ALA C CA 1
ATOM 9202 C C . ALA D 1 223 ? 155.337 139.744 123.369 1.00 15.90 215 ALA C C 1
ATOM 9203 O O . ALA D 1 223 ? 154.625 139.858 122.371 1.00 21.39 215 ALA C O 1
ATOM 9205 N N . ALA D 1 224 ? 156.665 139.656 123.287 1.00 15.29 216 ALA C N 1
ATOM 9206 C CA . ALA D 1 224 ? 157.318 139.578 121.985 1.00 12.94 216 ALA C CA 1
ATOM 9207 C C . ALA D 1 224 ? 156.880 138.333 121.226 1.00 13.62 216 ALA C C 1
ATOM 9208 O O . ALA D 1 224 ? 156.560 138.398 120.031 1.00 18.09 216 ALA C O 1
ATOM 9210 N N . CYS D 1 225 ? 156.852 137.189 121.912 1.00 15.77 217 CYS C N 1
ATOM 9211 C CA . CYS D 1 225 ? 156.443 135.953 121.253 1.00 14.17 217 CYS C CA 1
ATOM 9212 C C . CYS D 1 225 ? 154.988 136.017 120.799 1.00 16.08 217 CYS C C 1
ATOM 9213 O O . CYS D 1 225 ? 154.662 135.587 119.688 1.00 17.60 217 CYS C O 1
ATOM 9216 N N . ILE D 1 226 ? 154.107 136.573 121.632 1.00 16.57 218 ILE C N 1
ATOM 9217 C CA . ILE D 1 226 ? 152.697 136.692 121.270 1.00 14.71 218 ILE C CA 1
ATOM 9218 C C . ILE D 1 226 ? 152.515 137.689 120.132 1.00 17.14 218 ILE C C 1
ATOM 9219 O O . ILE D 1 226 ? 151.672 137.498 119.250 1.00 20.00 218 ILE C O 1
ATOM 9224 N N . PHE D 1 227 ? 153.291 138.773 120.139 1.00 15.36 219 PHE C N 1
ATOM 9225 C CA . PHE D 1 227 ? 153.205 139.769 119.081 1.00 13.68 219 PHE C CA 1
ATOM 9226 C C . PHE D 1 227 ? 153.608 139.180 117.738 1.00 16.10 219 PHE C C 1
ATOM 9227 O O . PHE D 1 227 ? 152.970 139.454 116.716 1.00 17.59 219 PHE C O 1
ATOM 9235 N N . TYR D 1 228 ? 154.673 138.375 117.717 1.00 13.12 220 TYR C N 1
ATOM 9236 C CA . TYR D 1 228 ? 155.032 137.687 116.479 1.00 12.85 220 TYR C CA 1
ATOM 9237 C C . TYR D 1 228 ? 153.978 136.651 116.096 1.00 16.51 220 TYR C C 1
ATOM 9238 O O . TYR D 1 228 ? 153.660 136.479 114.909 1.00 21.42 220 TYR C O 1
ATOM 9247 N N . TYR D 1 229 ? 153.425 135.951 117.088 1.00 16.58 221 TYR C N 1
ATOM 9248 C CA . TYR D 1 229 ? 152.412 134.945 116.804 1.00 15.84 221 TYR C CA 1
ATOM 9249 C C . TYR D 1 229 ? 151.184 135.560 116.147 1.00 16.24 221 TYR C C 1
ATOM 9250 O O . TYR D 1 229 ? 150.606 134.973 115.228 1.00 19.09 221 TYR C O 1
ATOM 9259 N N . LEU D 1 230 ? 150.761 136.735 116.617 1.00 14.20 222 LEU C N 1
ATOM 9260 C CA . LEU D 1 230 ? 149.600 137.391 116.022 1.00 15.59 222 LEU C CA 1
ATOM 9261 C C . LEU D 1 230 ? 149.851 137.765 114.571 1.00 19.61 222 LEU C C 1
ATOM 9262 O O . LEU D 1 230 ? 148.922 137.741 113.756 1.00 25.03 222 LEU C O 1
ATOM 9267 N N . ALA D 1 231 ? 151.087 138.129 114.232 1.00 17.38 223 ALA C N 1
ATOM 9268 C CA . ALA D 1 231 ? 151.436 138.317 112.831 1.00 16.51 223 ALA C CA 1
ATOM 9269 C C . ALA D 1 231 ? 151.298 137.013 112.062 1.00 19.25 223 ALA C C 1
ATOM 9270 O O . ALA D 1 231 ? 150.825 137.000 110.921 1.00 22.64 223 ALA C O 1
ATOM 9272 N N . THR D 1 232 ? 151.712 135.904 112.673 1.00 20.47 224 THR C N 1
ATOM 9273 C CA . THR D 1 232 ? 151.563 134.608 112.016 1.00 21.79 224 THR C CA 1
ATOM 9274 C C . THR D 1 232 ? 150.113 134.146 111.917 1.00 25.01 224 THR C C 1
ATOM 9275 O O . THR D 1 232 ? 149.820 133.251 111.117 1.00 27.20 224 THR C O 1
ATOM 9279 N N . THR D 1 233 ? 149.205 134.718 112.711 1.00 24.34 225 THR C N 1
ATOM 9280 C CA . THR D 1 233 ? 147.811 134.281 112.666 1.00 20.06 225 THR C CA 1
ATOM 9281 C C . THR D 1 233 ? 147.140 134.697 111.364 1.00 24.69 225 THR C C 1
ATOM 9282 O O . THR D 1 233 ? 146.204 134.034 110.905 1.00 35.64 225 THR C O 1
ATOM 9286 N N . LEU D 1 234 ? 147.590 135.792 110.763 1.00 25.72 226 LEU C N 1
ATOM 9287 C CA . LEU D 1 234 ? 147.123 136.144 109.437 1.00 28.79 226 LEU C CA 1
ATOM 9288 C C . LEU D 1 234 ? 147.785 135.240 108.399 1.00 32.01 226 LEU C C 1
ATOM 9289 O O . LEU D 1 234 ? 148.930 134.816 108.574 1.00 32.82 226 LEU C O 1
ATOM 9294 N N . PRO D 1 235 ? 147.082 134.920 107.315 1.00 35.73 227 PRO C N 1
ATOM 9295 C CA . PRO D 1 235 ? 147.709 134.149 106.249 1.00 34.85 227 PRO C CA 1
ATOM 9296 C C . PRO D 1 235 ? 148.836 134.940 105.617 1.00 36.39 227 PRO C C 1
ATOM 9297 O O . PRO D 1 235 ? 148.830 136.185 105.637 1.00 39.32 227 PRO C O 1
ATOM 9301 N N . PRO D 1 236 ? 149.838 134.259 105.058 1.00 37.79 228 PRO C N 1
ATOM 9302 C CA . PRO D 1 236 ? 150.980 134.988 104.481 1.00 38.63 228 PRO C CA 1
ATOM 9303 C C . PRO D 1 236 ? 150.591 135.958 103.380 1.00 41.15 228 PRO C C 1
ATOM 9304 O O . PRO D 1 236 ? 151.278 136.968 103.192 1.00 44.96 228 PRO C O 1
ATOM 9308 N N . GLU D 1 237 ? 149.505 135.692 102.651 1.00 42.80 229 GLU C N 1
ATOM 9309 C CA . GLU D 1 237 ? 149.048 136.635 101.635 1.00 41.20 229 GLU C CA 1
ATOM 9310 C C . GLU D 1 237 ? 148.686 137.983 102.245 1.00 41.31 229 GLU C C 1
ATOM 9311 O O . GLU D 1 237 ? 149.039 139.028 101.686 1.00 41.09 229 GLU C O 1
ATOM 9317 N N . ASN D 1 238 ? 147.991 137.983 103.384 1.00 39.89 230 ASN C N 1
ATOM 9318 C CA . ASN D 1 238 ? 147.694 139.202 104.126 1.00 35.90 230 ASN C CA 1
ATOM 9319 C C . ASN D 1 238 ? 148.842 139.620 105.033 1.00 32.66 230 ASN C C 1
ATOM 9320 O O . ASN D 1 238 ? 148.648 140.423 105.955 1.00 35.68 230 ASN C O 1
ATOM 9325 N N . GLU D 1 239 ? 150.039 139.093 104.780 1.00 32.70 231 GLU C N 1
ATOM 9326 C CA . GLU D 1 239 ? 151.227 139.439 105.547 1.00 31.34 231 GLU C CA 1
ATOM 9327 C C . GLU D 1 239 ? 151.534 140.929 105.533 1.00 28.18 231 GLU C C 1
ATOM 9328 O O . GLU D 1 239 ? 152.171 141.424 106.467 1.00 28.78 231 GLU C O 1
ATOM 9334 N N . GLY D 1 240 ? 151.097 141.658 104.505 1.00 31.11 232 GLY C N 1
ATOM 9335 C CA . GLY D 1 240 ? 151.316 143.090 104.475 1.00 24.70 232 GLY C CA 1
ATOM 9336 C C . GLY D 1 240 ? 150.508 143.849 105.501 1.00 24.65 232 GLY C C 1
ATOM 9337 O O . GLY D 1 240 ? 150.774 145.031 105.737 1.00 27.52 232 GLY C O 1
ATOM 9338 N N . TYR D 1 241 ? 149.522 143.199 106.109 1.00 23.96 233 TYR C N 1
ATOM 9339 C CA . TYR D 1 241 ? 148.730 143.803 107.168 1.00 21.59 233 TYR C CA 1
ATOM 9340 C C . TYR D 1 241 ? 149.229 143.436 108.560 1.00 22.94 233 TYR C C 1
ATOM 9341 O O . TYR D 1 241 ? 148.597 143.812 109.549 1.00 25.50 233 TYR C O 1
ATOM 9350 N N . THR D 1 242 ? 150.345 142.729 108.668 1.00 21.98 234 THR C N 1
ATOM 9351 C CA . THR D 1 242 ? 150.921 142.429 109.968 1.00 20.70 234 THR C CA 1
ATOM 9352 C C . THR D 1 242 ? 152.013 143.437 110.313 1.00 18.95 234 THR C C 1
ATOM 9353 O O . THR D 1 242 ? 152.500 144.184 109.463 1.00 20.81 234 THR C O 1
ATOM 9357 N N . TRP D 1 243 ? 152.390 143.459 111.593 1.00 16.29 235 TRP C N 1
ATOM 9358 C CA . TRP D 1 243 ? 153.412 144.393 112.049 1.00 14.18 235 TRP C CA 1
ATOM 9359 C C . TRP D 1 243 ? 154.774 144.081 111.445 1.00 15.76 235 TRP C C 1
ATOM 9360 O O . TRP D 1 243 ? 155.535 145.001 111.131 1.00 19.43 235 TRP C O 1
ATOM 9371 N N . ILE D 1 244 ? 155.098 142.803 111.276 1.00 15.33 236 ILE C N 1
ATOM 9372 C CA . ILE D 1 244 ? 156.409 142.417 110.770 1.00 14.04 236 ILE C CA 1
ATOM 9373 C C . ILE D 1 244 ? 156.400 142.273 109.253 1.00 17.21 236 ILE C C 1
ATOM 9374 O O . ILE D 1 244 ? 157.384 142.602 108.590 1.00 22.87 236 ILE C O 1
ATOM 9379 N N . GLY D 1 245 ? 155.292 141.807 108.674 1.00 18.59 237 GLY C N 1
ATOM 9380 C CA . GLY D 1 245 ? 155.236 141.656 107.231 1.00 22.29 237 GLY C CA 1
ATOM 9381 C C . GLY D 1 245 ? 155.244 142.977 106.491 1.00 24.19 237 GLY C C 1
ATOM 9382 O O . GLY D 1 245 ? 155.667 143.040 105.334 1.00 28.41 237 GLY C O 1
ATOM 9383 N N . SER D 1 246 ? 154.780 144.043 107.139 1.00 21.12 238 SER C N 1
ATOM 9384 C CA . SER D 1 246 ? 154.834 145.388 106.586 1.00 21.00 238 SER C CA 1
ATOM 9385 C C . SER D 1 246 ? 156.039 146.170 107.084 1.00 23.62 238 SER C C 1
ATOM 9386 O O . SER D 1 246 ? 156.185 147.348 106.747 1.00 31.69 238 SER C O 1
ATOM 9389 N N . LEU D 1 247 ? 156.905 145.542 107.871 1.00 21.75 239 LEU C N 1
ATOM 9390 C CA . LEU D 1 247 ? 158.007 146.230 108.526 1.00 16.99 239 LEU C CA 1
ATOM 9391 C C . LEU D 1 247 ? 159.166 146.402 107.553 1.00 22.91 239 LEU C C 1
ATOM 9392 O O . LEU D 1 247 ? 159.514 145.472 106.819 1.00 27.49 239 LEU C O 1
ATOM 9397 N N . LYS D 1 248 ? 159.752 147.594 107.547 1.00 23.90 240 LYS C N 1
ATOM 9398 C CA . LYS D 1 248 ? 160.919 147.912 106.731 1.00 22.40 240 LYS C CA 1
ATOM 9399 C C . LYS D 1 248 ? 161.854 148.749 107.597 1.00 24.33 240 LYS C C 1
ATOM 9400 O O . LYS D 1 248 ? 161.519 149.874 107.977 1.00 30.63 240 LYS C O 1
ATOM 9406 N N . LEU D 1 249 ? 163.019 148.198 107.915 1.00 23.87 241 LEU C N 1
ATOM 9407 C CA . LEU D 1 249 ? 164.004 148.870 108.751 1.00 21.57 241 LEU C CA 1
ATOM 9408 C C . LEU D 1 249 ? 165.285 149.052 107.952 1.00 24.60 241 LEU C C 1
ATOM 9409 O O . LEU D 1 249 ? 165.933 148.069 107.582 1.00 29.62 241 LEU C O 1
ATOM 9414 N N . GLY D 1 250 ? 165.652 150.306 107.699 1.00 24.00 242 GLY C N 1
ATOM 9415 C CA . GLY D 1 250 ? 166.776 150.602 106.834 1.00 22.76 242 GLY C CA 1
ATOM 9416 C C . GLY D 1 250 ? 166.578 150.039 105.444 1.00 30.57 242 GLY C C 1
ATOM 9417 O O . GLY D 1 250 ? 165.536 150.262 104.823 1.00 33.90 242 GLY C O 1
ATOM 9418 N N . ASP D 1 251 ? 167.573 149.314 104.938 1.00 30.69 243 ASP C N 1
ATOM 9419 C CA . ASP D 1 251 ? 167.443 148.596 103.676 1.00 31.12 243 ASP C CA 1
ATOM 9420 C C . ASP D 1 251 ? 166.594 147.342 103.791 1.00 34.59 243 ASP C C 1
ATOM 9421 O O . ASP D 1 251 ? 165.854 147.015 102.859 1.00 36.02 243 ASP C O 1
ATOM 9426 N N . TYR D 1 252 ? 166.687 146.632 104.912 1.00 34.03 244 TYR C N 1
ATOM 9427 C CA . TYR D 1 252 ? 166.037 145.335 105.046 1.00 27.39 244 TYR C CA 1
ATOM 9428 C C . TYR D 1 252 ? 164.525 145.495 105.101 1.00 27.78 244 TYR C C 1
ATOM 9429 O O . TYR D 1 252 ? 164.005 146.343 105.832 1.00 26.85 244 TYR C O 1
ATOM 9438 N N . SER D 1 253 ? 163.824 144.679 104.325 1.00 31.66 245 SER C N 1
ATOM 9439 C CA . SER D 1 253 ? 162.375 144.581 104.391 1.00 27.22 245 SER C CA 1
ATOM 9440 C C . SER D 1 253 ? 162.013 143.184 104.875 1.00 26.73 245 SER C C 1
ATOM 9441 O O . SER D 1 253 ? 162.451 142.189 104.290 1.00 28.62 245 SER C O 1
ATOM 9444 N N . TYR D 1 254 ? 161.224 143.113 105.942 1.00 26.00 246 TYR C N 1
ATOM 9445 C CA . TYR D 1 254 ? 160.793 141.829 106.478 1.00 28.13 246 TYR C CA 1
ATOM 9446 C C . TYR D 1 254 ? 159.661 141.265 105.634 1.00 28.58 246 TYR C C 1
ATOM 9447 O O . TYR D 1 254 ? 158.560 141.045 106.147 1.00 31.68 246 TYR C O 1
ATOM 9456 N N . GLU D 1 255 ? 159.907 141.022 104.345 1.00 33.67 247 GLU C N 1
ATOM 9457 C CA . GLU D 1 255 ? 158.802 140.657 103.468 1.00 37.76 247 GLU C CA 1
ATOM 9458 C C . GLU D 1 255 ? 158.288 139.261 103.784 1.00 43.00 247 GLU C C 1
ATOM 9459 O O . GLU D 1 255 ? 157.243 139.109 104.417 1.00 47.76 247 GLU C O 1
ATOM 9465 N N . ASN D 1 256 ? 159.068 138.233 103.468 1.00 41.45 248 ASN C N 1
ATOM 9466 C CA . ASN D 1 256 ? 158.628 136.858 103.703 1.00 36.89 248 ASN C CA 1
ATOM 9467 C C . ASN D 1 256 ? 159.052 136.450 105.111 1.00 37.36 248 ASN C C 1
ATOM 9468 O O . ASN D 1 256 ? 159.893 135.576 105.325 1.00 42.81 248 ASN C O 1
ATOM 9473 N N . PHE D 1 257 ? 158.430 137.119 106.085 1.00 32.14 249 PHE C N 1
ATOM 9474 C CA . PHE D 1 257 ? 158.915 137.074 107.458 1.00 28.24 249 PHE C CA 1
ATOM 9475 C C . PHE D 1 257 ? 158.895 135.670 108.042 1.00 27.19 249 PHE C C 1
ATOM 9476 O O . PHE D 1 257 ? 159.704 135.375 108.923 1.00 31.39 249 PHE C O 1
ATOM 9484 N N . ARG D 1 258 ? 158.014 134.794 107.563 1.00 27.36 250 ARG C N 1
ATOM 9485 C CA . ARG D 1 258 ? 157.990 133.428 108.066 1.00 26.62 250 ARG C CA 1
ATOM 9486 C C . ARG D 1 258 ? 159.269 132.667 107.744 1.00 29.46 250 ARG C C 1
ATOM 9487 O O . ARG D 1 258 ? 159.605 131.717 108.458 1.00 33.07 250 ARG C O 1
ATOM 9495 N N . GLU D 1 259 ? 159.992 133.065 106.696 1.00 29.99 251 GLU C N 1
ATOM 9496 C CA . GLU D 1 259 ? 161.220 132.395 106.290 1.00 32.42 251 GLU C CA 1
ATOM 9497 C C . GLU D 1 259 ? 162.471 133.173 106.686 1.00 33.51 251 GLU C C 1
ATOM 9498 O O . GLU D 1 259 ? 163.575 132.823 106.259 1.00 35.26 251 GLU C O 1
ATOM 9504 N N . ILE D 1 260 ? 162.324 134.211 107.487 1.00 29.91 252 ILE C N 1
ATOM 9505 C CA . ILE D 1 260 ? 163.462 134.926 108.049 1.00 25.96 252 ILE C CA 1
ATOM 9506 C C . ILE D 1 260 ? 164.048 134.071 109.164 1.00 29.39 252 ILE C C 1
ATOM 9507 O O . ILE D 1 260 ? 163.353 133.246 109.764 1.00 30.88 252 ILE C O 1
ATOM 9512 N N . ASP D 1 261 ? 165.343 134.247 109.426 1.00 30.35 253 ASP C N 1
ATOM 9513 C CA . ASP D 1 261 ? 166.011 133.504 110.485 1.00 22.83 253 ASP C CA 1
ATOM 9514 C C . ASP D 1 261 ? 165.283 133.697 111.807 1.00 24.53 253 ASP C C 1
ATOM 9515 O O . ASP D 1 261 ? 164.791 134.786 112.110 1.00 25.69 253 ASP C O 1
ATOM 9520 N N . LEU D 1 262 ? 165.205 132.615 112.585 1.00 25.34 254 LEU C N 1
ATOM 9521 C CA . LEU D 1 262 ? 164.451 132.642 113.834 1.00 21.37 254 LEU C CA 1
ATOM 9522 C C . LEU D 1 262 ? 164.921 133.764 114.745 1.00 25.14 254 LEU C C 1
ATOM 9523 O O . LEU D 1 262 ? 164.103 134.472 115.343 1.00 26.80 254 LEU C O 1
ATOM 9528 N N . TRP D 1 263 ? 166.234 133.946 114.862 1.00 24.19 255 TRP C N 1
ATOM 9529 C CA . TRP D 1 263 ? 166.748 134.941 115.789 1.00 20.91 255 TRP C CA 1
ATOM 9530 C C . TRP D 1 263 ? 166.559 136.362 115.287 1.00 21.17 255 TRP C C 1
ATOM 9531 O O . TRP D 1 263 ? 166.390 137.262 116.107 1.00 23.07 255 TRP C O 1
ATOM 9542 N N . LYS D 1 264 ? 166.545 136.588 113.971 1.00 21.30 256 LYS C N 1
ATOM 9543 C CA . LYS D 1 264 ? 166.162 137.907 113.471 1.00 19.60 256 LYS C CA 1
ATOM 9544 C C . LYS D 1 264 ? 164.738 138.255 113.880 1.00 19.99 256 LYS C C 1
ATOM 9545 O O . LYS D 1 264 ? 164.479 139.353 114.388 1.00 20.03 256 LYS C O 1
ATOM 9551 N N . ARG D 1 265 ? 163.806 137.324 113.671 1.00 21.79 257 ARG C N 1
ATOM 9552 C CA . ARG D 1 265 ? 162.414 137.540 114.039 1.00 17.29 257 ARG C CA 1
ATOM 9553 C C . ARG D 1 265 ? 162.258 137.755 115.536 1.00 19.14 257 ARG C C 1
ATOM 9554 O O . ARG D 1 265 ? 161.541 138.668 115.966 1.00 21.08 257 ARG C O 1
ATOM 9562 N N . TYR D 1 266 ? 162.922 136.924 116.341 1.00 15.42 258 TYR C N 1
ATOM 9563 C CA . TYR D 1 266 ? 162.804 137.055 117.786 1.00 13.98 258 TYR C CA 1
ATOM 9564 C C . TYR D 1 266 ? 163.428 138.354 118.270 1.00 15.79 258 TYR C C 1
ATOM 9565 O O . TYR D 1 266 ? 162.901 139.002 119.175 1.00 16.33 258 TYR C O 1
ATOM 9574 N N . THR D 1 267 ? 164.567 138.741 117.694 1.00 18.39 259 THR C N 1
ATOM 9575 C CA . THR D 1 267 ? 165.205 139.986 118.092 1.00 15.75 259 THR C CA 1
ATOM 9576 C C . THR D 1 267 ? 164.339 141.180 117.733 1.00 15.10 259 THR C C 1
ATOM 9577 O O . THR D 1 267 ? 164.241 142.130 118.508 1.00 17.85 259 THR C O 1
ATOM 9581 N N . THR D 1 268 ? 163.688 141.145 116.570 1.00 14.87 260 THR C N 1
ATOM 9582 C CA . THR D 1 268 ? 162.791 142.237 116.203 1.00 14.28 260 THR C CA 1
ATOM 9583 C C . THR D 1 268 ? 161.591 142.312 117.141 1.00 15.88 260 THR C C 1
ATOM 9584 O O . THR D 1 268 ? 161.227 143.398 117.619 1.00 17.76 260 THR C O 1
ATOM 9588 N N . ALA D 1 269 ? 160.966 141.166 117.424 1.00 14.85 261 ALA C N 1
ATOM 9589 C CA . ALA D 1 269 ? 159.816 141.157 118.321 1.00 12.47 261 ALA C CA 1
ATOM 9590 C C . ALA D 1 269 ? 160.205 141.590 119.729 1.00 12.54 261 ALA C C 1
ATOM 9591 O O . ALA D 1 269 ? 159.489 142.372 120.364 1.00 15.82 261 ALA C O 1
ATOM 9593 N N . LEU D 1 270 ? 161.339 141.099 120.231 1.00 14.49 262 LEU C N 1
ATOM 9594 C CA . LEU D 1 270 ? 161.806 141.481 121.556 1.00 13.37 262 LEU C CA 1
ATOM 9595 C C . LEU D 1 270 ? 162.242 142.933 121.598 1.00 12.39 262 LEU C C 1
ATOM 9596 O O . LEU D 1 270 ? 162.106 143.582 122.632 1.00 16.60 262 LEU C O 1
ATOM 9601 N N . TYR D 1 271 ? 162.774 143.457 120.496 1.00 14.02 263 TYR C N 1
ATOM 9602 C CA . TYR D 1 271 ? 163.094 144.873 120.426 1.00 13.32 263 TYR C CA 1
ATOM 9603 C C . TYR D 1 271 ? 161.837 145.714 120.563 1.00 15.14 263 TYR C C 1
ATOM 9604 O O . TYR D 1 271 ? 161.801 146.666 121.351 1.00 18.38 263 TYR C O 1
ATOM 9613 N N . PHE D 1 272 ? 160.783 145.343 119.845 1.00 13.14 264 PHE C N 1
ATOM 9614 C CA . PHE D 1 272 ? 159.488 146.043 119.979 1.00 13.19 264 PHE C CA 1
ATOM 9615 C C . PHE D 1 272 ? 158.973 145.928 121.406 1.00 15.46 264 PHE C C 1
ATOM 9616 O O . PHE D 1 272 ? 158.470 146.921 121.947 1.00 17.17 264 PHE C O 1
ATOM 9624 N N . ALA D 1 273 ? 159.060 144.740 122.000 1.00 15.05 265 ALA C N 1
ATOM 9625 C CA . ALA D 1 273 ? 158.506 144.525 123.333 1.00 14.16 265 ALA C CA 1
ATOM 9626 C C . ALA D 1 273 ? 159.297 145.274 124.400 1.00 17.13 265 ALA C C 1
ATOM 9627 O O . ALA D 1 273 ? 158.712 145.833 125.332 1.00 19.98 265 ALA C O 1
ATOM 9629 N N . ILE D 1 274 ? 160.626 145.282 124.293 1.00 16.48 266 ILE C N 1
ATOM 9630 C CA . ILE D 1 274 ? 161.464 145.996 125.251 1.00 16.91 266 ILE C CA 1
ATOM 9631 C C . ILE D 1 274 ? 161.255 147.498 125.122 1.00 16.34 266 ILE C C 1
ATOM 9632 O O . ILE D 1 274 ? 161.123 148.211 126.123 1.00 20.29 266 ILE C O 1
ATOM 9637 N N . VAL D 1 275 ? 161.223 148.001 123.885 1.00 15.54 267 VAL C N 1
ATOM 9638 C CA . VAL D 1 275 ? 161.027 149.424 123.650 1.00 16.06 267 VAL C CA 1
ATOM 9639 C C . VAL D 1 275 ? 159.670 149.905 124.133 1.00 17.63 267 VAL C C 1
ATOM 9640 O O . VAL D 1 275 ? 159.570 151.006 124.685 1.00 22.09 267 VAL C O 1
ATOM 9644 N N . THR D 1 276 ? 158.667 149.041 124.069 1.00 17.39 268 THR C N 1
ATOM 9645 C CA . THR D 1 276 ? 157.320 149.363 124.566 1.00 16.77 268 THR C CA 1
ATOM 9646 C C . THR D 1 276 ? 157.301 149.256 126.071 1.00 18.53 268 THR C C 1
ATOM 9647 O O . THR D 1 276 ? 156.681 150.109 126.709 1.00 21.94 268 THR C O 1
ATOM 9651 N N . MET D 1 277 ? 157.983 148.263 126.629 1.00 20.82 269 MET C N 1
ATOM 9652 C CA . MET D 1 277 ? 158.014 148.081 128.076 1.00 20.10 269 MET C CA 1
ATOM 9653 C C . MET D 1 277 ? 158.640 149.272 128.791 1.00 22.87 269 MET C C 1
ATOM 9654 O O . MET D 1 277 ? 158.206 149.634 129.891 1.00 28.65 269 MET C O 1
ATOM 9659 N N . ALA D 1 278 ? 159.649 149.897 128.196 1.00 21.27 270 ALA C N 1
ATOM 9660 C CA . ALA D 1 278 ? 160.253 151.085 128.782 1.00 20.08 270 ALA C CA 1
ATOM 9661 C C . ALA D 1 278 ? 159.537 152.368 128.391 1.00 24.34 270 ALA C C 1
ATOM 9662 O O . ALA D 1 278 ? 159.985 153.453 128.776 1.00 26.87 270 ALA C O 1
ATOM 9664 N N . THR D 1 279 ? 158.450 152.266 127.625 1.00 26.54 271 THR C N 1
ATOM 9665 C CA . THR D 1 279 ? 157.649 153.414 127.197 1.00 22.81 271 THR C CA 1
ATOM 9666 C C . THR D 1 279 ? 158.459 154.369 126.325 1.00 22.60 271 THR C C 1
ATOM 9667 O O . THR D 1 279 ? 158.114 155.541 126.170 1.00 29.99 271 THR C O 1
ATOM 9671 N N . VAL D 1 280 ? 159.561 153.877 125.748 1.00 21.48 272 VAL C N 1
ATOM 9672 C CA . VAL D 1 280 ? 160.309 154.728 124.772 1.00 24.54 272 VAL C CA 1
ATOM 9673 C C . VAL D 1 280 ? 159.378 154.878 123.563 1.00 24.34 272 VAL C C 1
ATOM 9674 O O . VAL D 1 280 ? 158.880 156.003 123.340 1.00 32.63 272 VAL C O 1
ATOM 9678 N N . GLY D 1 281 ? 159.171 153.797 122.805 1.00 24.20 273 GLY C N 1
ATOM 9679 C CA . GLY D 1 281 ? 158.165 153.820 121.725 1.00 18.51 273 GLY C CA 1
ATOM 9680 C C . GLY D 1 281 ? 158.612 154.418 120.407 1.00 19.03 273 GLY C C 1
ATOM 9681 O O . GLY D 1 281 ? 157.877 155.289 119.896 1.00 25.22 273 GLY C O 1
ATOM 9682 N N . TYR D 1 282 ? 159.682 153.949 119.793 1.00 20.01 274 TYR C N 1
ATOM 9683 C CA . TYR D 1 282 ? 160.211 154.578 118.558 1.00 15.61 274 TYR C CA 1
ATOM 9684 C C . TYR D 1 282 ? 159.124 154.700 117.495 1.00 21.36 274 TYR C C 1
ATOM 9685 O O . TYR D 1 282 ? 158.961 155.800 116.974 1.00 29.13 274 TYR C O 1
ATOM 9694 N N . GLY D 1 283 ? 158.416 153.622 117.160 1.00 16.72 275 GLY C N 1
ATOM 9695 C CA . GLY D 1 283 ? 157.410 153.672 116.090 1.00 14.45 275 GLY C CA 1
ATOM 9696 C C . GLY D 1 283 ? 157.846 152.898 114.882 1.00 18.35 275 GLY C C 1
ATOM 9697 O O . GLY D 1 283 ? 156.973 152.641 114.052 1.00 20.92 275 GLY C O 1
ATOM 9698 N N . ASP D 1 284 ? 159.143 152.679 114.689 1.00 17.28 276 ASP C N 1
ATOM 9699 C CA . ASP D 1 284 ? 159.692 151.806 113.657 1.00 16.94 276 ASP C CA 1
ATOM 9700 C C . ASP D 1 284 ? 158.912 150.501 113.583 1.00 15.99 276 ASP C C 1
ATOM 9701 O O . ASP D 1 284 ? 158.557 150.033 112.496 1.00 21.47 276 ASP C O 1
ATOM 9706 N N . ILE D 1 285 ? 158.622 149.905 114.736 1.00 14.25 277 ILE C N 1
ATOM 9707 C CA . ILE D 1 285 ? 157.734 148.752 114.830 1.00 14.91 277 ILE C CA 1
ATOM 9708 C C . ILE D 1 285 ? 156.512 149.164 115.634 1.00 16.76 277 ILE C C 1
ATOM 9709 O O . ILE D 1 285 ? 156.638 149.738 116.721 1.00 22.22 277 ILE C O 1
ATOM 9714 N N . HIS D 1 286 ? 155.329 148.877 115.100 1.00 17.99 278 HIS C N 1
ATOM 9715 C CA . HIS D 1 286 ? 154.085 149.225 115.769 1.00 15.80 278 HIS C CA 1
ATOM 9716 C C . HIS D 1 286 ? 153.008 148.245 115.335 1.00 16.08 278 HIS C C 1
ATOM 9717 O O . HIS D 1 286 ? 153.158 147.531 114.341 1.00 16.20 278 HIS C O 1
ATOM 9724 N N . ALA D 1 287 ? 151.921 148.221 116.098 1.00 21.17 279 ALA C N 1
ATOM 9725 C CA . ALA D 1 287 ? 150.784 147.385 115.749 1.00 13.19 279 ALA C CA 1
ATOM 9726 C C . ALA D 1 287 ? 150.120 147.892 114.476 1.00 15.96 279 ALA C C 1
ATOM 9727 O O . ALA D 1 287 ? 149.950 149.098 114.279 1.00 20.91 279 ALA C O 1
ATOM 9729 N N . VAL D 1 288 ? 149.742 146.957 113.607 1.00 18.38 280 VAL C N 1
ATOM 9730 C CA . VAL D 1 288 ? 149.088 147.269 112.346 1.00 16.24 280 VAL C CA 1
ATOM 9731 C C . VAL D 1 288 ? 147.689 146.672 112.275 1.00 18.14 280 VAL C C 1
ATOM 9732 O O . VAL D 1 288 ? 146.737 147.352 111.880 1.00 20.27 280 VAL C O 1
ATOM 9736 N N . ASN D 1 289 ? 147.542 145.412 112.674 1.00 25.24 281 ASN C N 1
ATOM 9737 C CA . ASN D 1 289 ? 146.267 144.718 112.744 1.00 18.03 281 ASN C CA 1
ATOM 9738 C C . ASN D 1 289 ? 145.385 145.300 113.843 1.00 17.63 281 ASN C C 1
ATOM 9739 O O . ASN D 1 289 ? 145.801 146.148 114.633 1.00 17.23 281 ASN C O 1
ATOM 9744 N N . LEU D 1 290 ? 144.142 144.819 113.884 1.00 18.92 282 LEU C N 1
ATOM 9745 C CA . LEU D 1 290 ? 143.301 145.028 115.055 1.00 15.11 282 LEU C CA 1
ATOM 9746 C C . LEU D 1 290 ? 143.694 144.096 116.193 1.00 16.38 282 LEU C C 1
ATOM 9747 O O . LEU D 1 290 ? 143.607 144.477 117.363 1.00 17.14 282 LEU C O 1
ATOM 9752 N N . ARG D 1 291 ? 144.115 142.869 115.875 1.00 14.84 283 ARG C N 1
ATOM 9753 C CA . ARG D 1 291 ? 144.554 141.951 116.922 1.00 14.33 283 ARG C CA 1
ATOM 9754 C C . ARG D 1 291 ? 145.864 142.417 117.546 1.00 13.64 283 ARG C C 1
ATOM 9755 O O . ARG D 1 291 ? 146.013 142.411 118.774 1.00 14.91 283 ARG C O 1
ATOM 9763 N N . GLU D 1 292 ? 146.820 142.839 116.715 1.00 14.95 284 GLU C N 1
ATOM 9764 C CA . GLU D 1 292 ? 148.027 143.482 117.215 1.00 12.77 284 GLU C CA 1
ATOM 9765 C C . GLU D 1 292 ? 147.690 144.729 118.011 1.00 14.39 284 GLU C C 1
ATOM 9766 O O . GLU D 1 292 ? 148.312 144.995 119.042 1.00 15.52 284 GLU C O 1
ATOM 9772 N N . MET D 1 293 ? 146.706 145.489 117.536 1.00 17.66 285 MET C N 1
ATOM 9773 C CA . MET D 1 293 ? 146.246 146.690 118.221 1.00 14.37 285 MET C CA 1
ATOM 9774 C C . MET D 1 293 ? 145.787 146.372 119.640 1.00 14.95 285 MET C C 1
ATOM 9775 O O . MET D 1 293 ? 146.232 146.995 120.614 1.00 16.41 285 MET C O 1
ATOM 9780 N N . ILE D 1 294 ? 144.895 145.389 119.766 1.00 14.73 286 ILE C N 1
ATOM 9781 C CA . ILE D 1 294 ? 144.333 145.022 121.060 1.00 12.88 286 ILE C CA 1
ATOM 9782 C C . ILE D 1 294 ? 145.419 144.471 121.972 1.00 13.99 286 ILE C C 1
ATOM 9783 O O . ILE D 1 294 ? 145.467 144.782 123.169 1.00 19.32 286 ILE C O 1
ATOM 9788 N N . PHE D 1 295 ? 146.307 143.640 121.421 1.00 13.92 287 PHE C N 1
ATOM 9789 C CA . PHE D 1 295 ? 147.389 143.093 122.228 1.00 13.88 287 PHE C CA 1
ATOM 9790 C C . PHE D 1 295 ? 148.306 144.191 122.743 1.00 15.82 287 PHE C C 1
ATOM 9791 O O . PHE D 1 295 ? 148.756 144.145 123.891 1.00 20.11 287 PHE C O 1
ATOM 9799 N N . VAL D 1 296 ? 148.623 145.172 121.898 1.00 17.92 288 VAL C N 1
ATOM 9800 C CA . VAL D 1 296 ? 149.487 146.261 122.337 1.00 13.22 288 VAL C CA 1
ATOM 9801 C C . VAL D 1 296 ? 148.800 147.077 123.421 1.00 15.95 288 VAL C C 1
ATOM 9802 O O . VAL D 1 296 ? 149.433 147.483 124.400 1.00 19.07 288 VAL C O 1
ATOM 9806 N N . MET D 1 297 ? 147.495 147.322 123.276 1.00 16.18 289 MET C N 1
ATOM 9807 C CA . MET D 1 297 ? 146.771 148.020 124.335 1.00 15.84 289 MET C CA 1
ATOM 9808 C C . MET D 1 297 ? 146.859 147.259 125.650 1.00 17.36 289 MET C C 1
ATOM 9809 O O . MET D 1 297 ? 147.166 147.839 126.699 1.00 21.97 289 MET C O 1
ATOM 9814 N N . ILE D 1 298 ? 146.606 145.949 125.608 1.00 16.68 290 ILE C N 1
ATOM 9815 C CA . ILE D 1 298 ? 146.655 145.137 126.821 1.00 16.88 290 ILE C CA 1
ATOM 9816 C C . ILE D 1 298 ? 148.051 145.167 127.427 1.00 18.96 290 ILE C C 1
ATOM 9817 O O . ILE D 1 298 ? 148.218 145.348 128.640 1.00 22.55 290 ILE C O 1
ATOM 9822 N N . TYR D 1 299 ? 149.073 145.006 126.587 1.00 18.57 291 TYR C N 1
ATOM 9823 C CA . TYR D 1 299 ? 150.446 144.943 127.067 1.00 17.68 291 TYR C CA 1
ATOM 9824 C C . TYR D 1 299 ? 150.880 146.262 127.689 1.00 20.30 291 TYR C C 1
ATOM 9825 O O . TYR D 1 299 ? 151.489 146.274 128.761 1.00 23.79 291 TYR C O 1
ATOM 9834 N N . VAL D 1 300 ? 150.582 147.387 127.036 1.00 19.48 292 VAL C N 1
ATOM 9835 C CA . VAL D 1 300 ? 151.014 148.671 127.577 1.00 19.88 292 VAL C CA 1
ATOM 9836 C C . VAL D 1 300 ? 150.217 149.021 128.827 1.00 22.77 292 VAL C C 1
ATOM 9837 O O . VAL D 1 300 ? 150.753 149.622 129.761 1.00 26.29 292 VAL C O 1
ATOM 9841 N N . SER D 1 301 ? 148.935 148.646 128.879 1.00 21.60 293 SER C N 1
ATOM 9842 C CA . SER D 1 301 ? 148.158 148.897 130.087 1.00 21.43 293 SER C CA 1
ATOM 9843 C C . SER D 1 301 ? 148.703 148.102 131.264 1.00 23.72 293 SER C C 1
ATOM 9844 O O . SER D 1 301 ? 148.820 148.627 132.377 1.00 25.67 293 SER C O 1
ATOM 9847 N N . PHE D 1 302 ? 149.043 146.831 131.039 1.00 25.49 294 PHE C N 1
ATOM 9848 C CA . PHE D 1 302 ? 149.630 146.028 132.106 1.00 25.68 294 PHE C CA 1
ATOM 9849 C C . PHE D 1 302 ? 151.009 146.549 132.499 1.00 26.09 294 PHE C C 1
ATOM 9850 O O . PHE D 1 302 ? 151.339 146.622 133.690 1.00 27.77 294 PHE C O 1
ATOM 9858 N N . ASP D 1 303 ? 151.822 146.931 131.512 1.00 24.64 295 ASP C N 1
ATOM 9859 C CA . ASP D 1 303 ? 153.180 147.372 131.794 1.00 22.97 295 ASP C CA 1
ATOM 9860 C C . ASP D 1 303 ? 153.207 148.753 132.429 1.00 23.90 295 ASP C C 1
ATOM 9861 O O . ASP D 1 303 ? 154.176 149.094 133.105 1.00 25.29 295 ASP C O 1
ATOM 9866 N N . MET D 1 304 ? 152.155 149.551 132.247 1.00 24.80 296 MET C N 1
ATOM 9867 C CA . MET D 1 304 ? 152.061 150.821 132.957 1.00 24.06 296 MET C CA 1
ATOM 9868 C C . MET D 1 304 ? 151.966 150.592 134.460 1.00 25.82 296 MET C C 1
ATOM 9869 O O . MET D 1 304 ? 152.718 151.185 135.244 1.00 29.10 296 MET C O 1
ATOM 9874 N N . VAL D 1 305 ? 151.057 149.709 134.876 1.00 26.99 297 VAL C N 1
ATOM 9875 C CA . VAL D 1 305 ? 150.933 149.364 136.287 1.00 26.09 297 VAL C CA 1
ATOM 9876 C C . VAL D 1 305 ? 152.197 148.672 136.782 1.00 27.08 297 VAL C C 1
ATOM 9877 O O . VAL D 1 305 ? 152.644 148.904 137.910 1.00 31.98 297 VAL C O 1
ATOM 9881 N N . LEU D 1 306 ? 152.793 147.814 135.953 1.00 26.10 298 LEU C N 1
ATOM 9882 C CA . LEU D 1 306 ? 153.999 147.110 136.376 1.00 28.07 298 LEU C CA 1
ATOM 9883 C C . LEU D 1 306 ? 155.182 148.061 136.558 1.00 29.55 298 LEU C C 1
ATOM 9884 O O . LEU D 1 306 ? 155.942 147.925 137.523 1.00 35.92 298 LEU C O 1
ATOM 9889 N N . GLY D 1 307 ? 155.352 149.031 135.657 1.00 26.23 299 GLY C N 1
ATOM 9890 C CA . GLY D 1 307 ? 156.380 150.037 135.834 1.00 26.06 299 GLY C CA 1
ATOM 9891 C C . GLY D 1 307 ? 156.122 150.955 137.004 1.00 27.89 299 GLY C C 1
ATOM 9892 O O . GLY D 1 307 ? 157.064 151.367 137.687 1.00 32.66 299 GLY C O 1
ATOM 9893 N N . ALA D 1 308 ? 154.856 151.296 137.253 1.00 26.01 300 ALA C N 1
ATOM 9894 C CA . ALA D 1 308 ? 154.524 152.035 138.462 1.00 23.96 300 ALA C CA 1
ATOM 9895 C C . ALA D 1 308 ? 154.880 151.249 139.715 1.00 29.09 300 ALA C C 1
ATOM 9896 O O . ALA D 1 308 ? 155.381 151.830 140.681 1.00 34.52 300 ALA C O 1
ATOM 9898 N N . TYR D 1 309 ? 154.639 149.936 139.716 1.00 27.66 301 TYR C N 1
ATOM 9899 C CA . TYR D 1 309 ? 155.033 149.109 140.853 1.00 30.96 301 TYR C CA 1
ATOM 9900 C C . TYR D 1 309 ? 156.547 149.050 141.003 1.00 32.52 301 TYR C C 1
ATOM 9901 O O . TYR D 1 309 ? 157.062 149.055 142.124 1.00 37.08 301 TYR C O 1
ATOM 9910 N N . LEU D 1 310 ? 157.275 148.971 139.888 1.00 30.03 302 LEU C N 1
ATOM 9911 C CA . LEU D 1 310 ? 158.733 149.003 139.957 1.00 29.56 302 LEU C CA 1
ATOM 9912 C C . LEU D 1 310 ? 159.228 150.310 140.563 1.00 31.14 302 LEU C C 1
ATOM 9913 O O . LEU D 1 310 ? 160.098 150.308 141.446 1.00 36.39 302 LEU C O 1
ATOM 9918 N N . ILE D 1 311 ? 158.682 151.437 140.101 1.00 30.39 303 ILE C N 1
ATOM 9919 C CA . ILE D 1 311 ? 159.065 152.734 140.649 1.00 30.16 303 ILE C CA 1
ATOM 9920 C C . ILE D 1 311 ? 158.724 152.804 142.129 1.00 32.64 303 ILE C C 1
ATOM 9921 O O . ILE D 1 311 ? 159.515 153.299 142.939 1.00 35.64 303 ILE C O 1
ATOM 9926 N N . GLY D 1 312 ? 157.544 152.311 142.506 1.00 32.97 304 GLY C N 1
ATOM 9927 C CA . GLY D 1 312 ? 157.149 152.343 143.902 1.00 32.24 304 GLY C CA 1
ATOM 9928 C C . GLY D 1 312 ? 158.046 151.504 144.789 1.00 34.99 304 GLY C C 1
ATOM 9929 O O . GLY D 1 312 ? 158.395 151.916 145.894 1.00 39.29 304 GLY C O 1
ATOM 9930 N N . ASN D 1 313 ? 158.432 150.316 144.320 1.00 32.67 305 ASN C N 1
ATOM 9931 C CA . ASN D 1 313 ? 159.317 149.467 145.111 1.00 33.28 305 ASN C CA 1
ATOM 9932 C C . ASN D 1 313 ? 160.707 150.076 145.238 1.00 35.32 305 ASN C C 1
ATOM 9933 O O . ASN D 1 313 ? 161.306 150.045 146.319 1.00 40.83 305 ASN C O 1
ATOM 9938 N N . ILE D 1 314 ? 161.235 150.641 144.151 1.00 33.97 306 ILE C N 1
ATOM 9939 C CA . ILE D 1 314 ? 162.543 151.285 144.226 1.00 32.26 306 ILE C CA 1
ATOM 9940 C C . ILE D 1 314 ? 162.490 152.491 145.159 1.00 35.75 306 ILE C C 1
ATOM 9941 O O . ILE D 1 314 ? 163.403 152.713 145.967 1.00 40.43 306 ILE C O 1
ATOM 9946 N N . THR D 1 315 ? 161.413 153.274 145.079 1.00 36.26 307 THR C N 1
ATOM 9947 C CA . THR D 1 315 ? 161.255 154.424 145.959 1.00 34.30 307 THR C CA 1
ATOM 9948 C C . THR D 1 315 ? 161.120 153.995 147.413 1.00 38.17 307 THR C C 1
ATOM 9949 O O . THR D 1 315 ? 161.646 154.658 148.310 1.00 45.44 307 THR C O 1
ATOM 9953 N N . ALA D 1 316 ? 160.399 152.904 147.669 1.00 37.75 308 ALA C N 1
ATOM 9954 C CA . ALA D 1 316 ? 160.277 152.400 149.031 1.00 39.92 308 ALA C CA 1
ATOM 9955 C C . ALA D 1 316 ? 161.622 151.928 149.562 1.00 43.67 308 ALA C C 1
ATOM 9956 O O . ALA D 1 316 ? 161.940 152.131 150.739 1.00 49.36 308 ALA C O 1
ATOM 9958 N N . LEU D 1 317 ? 162.421 151.276 148.722 1.00 44.04 309 LEU C N 1
ATOM 9959 C CA . LEU D 1 317 ? 163.775 150.868 149.171 1.00 43.19 309 LEU C CA 1
ATOM 9960 C C . LEU D 1 317 ? 164.565 152.127 149.564 1.00 46.16 309 LEU C C 1
ATOM 9961 O O . LEU D 1 317 ? 165.122 152.161 150.685 1.00 51.42 309 LEU C O 1
ATOM 9966 N N . ILE D 1 318 ? 164.595 153.127 148.683 1.00 42.54 310 ILE C N 1
ATOM 9967 C CA . ILE D 1 318 ? 165.375 154.373 148.945 1.00 44.30 310 ILE C CA 1
ATOM 9968 C C . ILE D 1 318 ? 164.763 155.120 150.142 1.00 47.61 310 ILE C C 1
ATOM 9969 O O . ILE D 1 318 ? 165.538 155.598 150.993 1.00 55.32 310 ILE C O 1
ATOM 9974 N N . VAL D 1 319 ? 163.433 155.195 150.213 1.00 44.56 311 VAL C N 1
ATOM 9975 C CA . VAL D 1 319 ? 162.744 155.914 151.328 1.00 46.49 311 VAL C CA 1
ATOM 9976 C C . VAL D 1 319 ? 163.130 155.242 152.656 1.00 51.58 311 VAL C C 1
ATOM 9977 O O . VAL D 1 319 ? 163.383 155.975 153.636 1.00 52.69 311 VAL C O 1
ATOM 9981 N N . LYS D 1 320 ? 163.212 153.909 152.676 1.00 54.00 312 LYS C N 1
ATOM 9982 C CA . LYS D 1 320 ? 163.618 153.193 153.914 1.00 56.83 312 LYS C CA 1
ATOM 9983 C C . LYS D 1 320 ? 164.900 153.852 154.436 1.00 65.08 312 LYS C C 1
ATOM 9984 O O . LYS D 1 320 ? 165.022 154.011 155.668 1.00 72.03 312 LYS C O 1
ATOM 9990 N N . GLY D 1 321 ? 165.815 154.218 153.536 1.00 65.63 313 GLY C N 1
ATOM 9991 C CA . GLY D 1 321 ? 167.021 154.954 153.961 1.00 73.52 313 GLY C CA 1
ATOM 9992 C C . GLY D 1 321 ? 168.159 154.026 154.319 1.00 82.57 313 GLY C C 1
ATOM 9993 O O . GLY D 1 321 ? 167.888 152.858 154.665 1.00 79.38 313 GLY C O 1
ATOM 9994 N N . SER D 1 322 ? 169.394 154.528 154.242 1.00 90.59 314 SER C N 1
ATOM 9995 C CA . SER D 1 322 ? 170.583 153.715 154.604 1.00 93.66 314 SER C CA 1
ATOM 9996 C C . SER D 1 322 ? 171.125 154.201 155.954 1.00 96.97 314 SER C C 1
ATOM 9997 O O . SER D 1 322 ? 170.881 155.375 156.296 1.00 95.21 314 SER C O 1
ATOM 10000 N N . ASN D 1 323 ? 171.830 153.336 156.687 1.00 99.33 315 ASN C N 1
ATOM 10001 C CA . ASN D 1 323 ? 172.456 153.770 157.966 1.00 99.53 315 ASN C CA 1
ATOM 10002 C C . ASN D 1 323 ? 173.341 154.982 157.671 1.00 100.68 315 ASN C C 1
ATOM 10003 O O . ASN D 1 323 ? 173.394 155.892 158.522 1.00 104.89 315 ASN C O 1
ATOM 10008 N N . THR D 1 324 ? 173.990 155.001 156.504 1.00 97.76 316 THR C N 1
ATOM 10009 C CA . THR D 1 324 ? 174.810 156.162 156.105 1.00 99.19 316 THR C CA 1
ATOM 10010 C C . THR D 1 324 ? 173.951 157.404 156.146 1.00 97.53 316 THR C C 1
ATOM 10011 O O . THR D 1 324 ? 174.435 158.439 156.642 1.00 101.39 316 THR C O 1
ATOM 10015 N N . GLU D 1 325 ? 172.720 157.315 155.637 1.00 95.98 317 GLU C N 1
ATOM 10016 C CA . GLU D 1 325 ? 171.785 158.472 155.648 1.00 96.12 317 GLU C CA 1
ATOM 10017 C C . GLU D 1 325 ? 171.349 158.762 157.093 1.00 96.15 317 GLU C C 1
ATOM 10018 O O . GLU D 1 325 ? 171.385 159.944 157.495 1.00 96.35 317 GLU C O 1
ATOM 10024 N N . ARG D 1 326 ? 170.952 157.728 157.838 1.00 95.92 318 ARG C N 1
ATOM 10025 C CA . ARG D 1 326 ? 170.588 157.924 159.265 1.00 94.72 318 ARG C CA 1
ATOM 10026 C C . ARG D 1 326 ? 171.749 158.650 159.958 1.00 99.62 318 ARG C C 1
ATOM 10027 O O . ARG D 1 326 ? 171.479 159.518 160.814 1.00 101.93 318 ARG C O 1
ATOM 10035 N N . PHE D 1 327 ? 172.985 158.316 159.588 1.00 100.48 319 PHE C N 1
ATOM 10036 C CA . PHE D 1 327 ? 174.162 158.957 160.159 1.00 100.41 319 PHE C CA 1
ATOM 10037 C C . PHE D 1 327 ? 174.304 160.388 159.663 1.00 99.91 319 PHE C C 1
ATOM 10038 O O . PHE D 1 327 ? 174.684 161.279 160.424 1.00 104.93 319 PHE C O 1
ATOM 10046 N N . ARG D 1 328 ? 174.029 160.625 158.382 1.00 98.28 320 ARG C N 1
ATOM 10047 C CA . ARG D 1 328 ? 174.118 161.970 157.826 1.00 99.07 320 ARG C CA 1
ATOM 10048 C C . ARG D 1 328 ? 173.108 162.906 158.482 1.00 99.00 320 ARG C C 1
ATOM 10049 O O . ARG D 1 328 ? 173.431 164.054 158.806 1.00 101.72 320 ARG C O 1
ATOM 10057 N N . ASP D 1 329 ? 171.879 162.425 158.678 1.00 99.10 321 ASP C N 1
ATOM 10058 C CA . ASP D 1 329 ? 170.868 163.246 159.339 1.00 96.63 321 ASP C CA 1
ATOM 10059 C C . ASP D 1 329 ? 171.242 163.538 160.789 1.00 96.47 321 ASP C C 1
ATOM 10060 O O . ASP D 1 329 ? 171.069 164.668 161.267 1.00 96.83 321 ASP C O 1
ATOM 10065 N N . LYS D 1 330 ? 171.758 162.533 161.500 1.00 98.71 322 LYS C N 1
ATOM 10066 C CA . LYS D 1 330 ? 172.211 162.753 162.870 1.00 98.72 322 LYS C CA 1
ATOM 10067 C C . LYS D 1 330 ? 173.381 163.730 162.905 1.00 101.38 322 LYS C C 1
ATOM 10068 O O . LYS D 1 330 ? 173.469 164.580 163.798 1.00 102.50 322 LYS C O 1
ATOM 10074 N N . MET D 1 331 ? 174.284 163.628 161.928 1.00 103.44 323 MET C N 1
ATOM 10075 C CA . MET D 1 331 ? 175.368 164.591 161.770 1.00 103.70 323 MET C CA 1
ATOM 10076 C C . MET D 1 331 ? 174.832 166.006 161.630 1.00 103.88 323 MET C C 1
ATOM 10077 O O . MET D 1 331 ? 175.311 166.933 162.287 1.00 106.57 323 MET C O 1
ATOM 10082 N N . ASN D 1 332 ? 173.843 166.189 160.757 1.00 103.45 324 ASN C N 1
ATOM 10083 C CA . ASN D 1 332 ? 173.288 167.521 160.548 1.00 101.18 324 ASN C CA 1
ATOM 10084 C C . ASN D 1 332 ? 172.635 168.050 161.819 1.00 104.72 324 ASN C C 1
ATOM 10085 O O . ASN D 1 332 ? 172.767 169.235 162.146 1.00 107.64 324 ASN C O 1
ATOM 10090 N N . ASP D 1 333 ? 171.937 167.183 162.555 1.00 106.23 325 ASP C N 1
ATOM 10091 C CA . ASP D 1 333 ? 171.345 167.603 163.824 1.00 106.66 325 ASP C CA 1
ATOM 10092 C C . ASP D 1 333 ? 172.418 168.042 164.818 1.00 107.33 325 ASP C C 1
ATOM 10093 O O . ASP D 1 333 ? 172.284 169.079 165.484 1.00 106.69 325 ASP C O 1
ATOM 10098 N N . LEU D 1 334 ? 173.497 167.261 164.929 1.00 107.65 326 LEU C N 1
ATOM 10099 C CA . LEU D 1 334 ? 174.570 167.608 165.856 1.00 106.51 326 LEU C CA 1
ATOM 10100 C C . LEU D 1 334 ? 175.255 168.906 165.449 1.00 108.46 326 LEU C C 1
ATOM 10101 O O . LEU D 1 334 ? 175.620 169.716 166.304 1.00 112.54 326 LEU C O 1
ATOM 10106 N N . ILE D 1 335 ? 175.448 169.119 164.146 1.00 108.93 327 ILE C N 1
ATOM 10107 C CA . ILE D 1 335 ? 176.072 170.360 163.688 1.00 111.31 327 ILE C CA 1
ATOM 10108 C C . ILE D 1 335 ? 175.158 171.548 163.960 1.00 111.87 327 ILE C C 1
ATOM 10109 O O . ILE D 1 335 ? 175.620 172.635 164.320 1.00 116.21 327 ILE C O 1
ATOM 10114 N N . SER D 1 336 ? 173.847 171.360 163.796 1.00 110.34 328 SER C N 1
ATOM 10115 C CA . SER D 1 336 ? 172.907 172.427 164.123 1.00 113.25 328 SER C CA 1
ATOM 10116 C C . SER D 1 336 ? 173.002 172.802 165.597 1.00 116.12 328 SER C C 1
ATOM 10117 O O . SER D 1 336 ? 173.116 173.982 165.947 1.00 117.82 328 SER C O 1
ATOM 10120 N N . PHE D 1 337 ? 172.986 171.795 166.474 1.00 114.18 329 PHE C N 1
ATOM 10121 C CA . PHE D 1 337 ? 173.123 172.035 167.909 1.00 114.54 329 PHE C CA 1
ATOM 10122 C C . PHE D 1 337 ? 174.449 172.724 168.228 1.00 116.58 329 PHE C C 1
ATOM 10123 O O . PHE D 1 337 ? 174.502 173.706 168.981 1.00 118.19 329 PHE C O 1
ATOM 10131 N N . MET D 1 338 ? 175.530 172.222 167.634 1.00 115.29 330 MET C N 1
ATOM 10132 C CA . MET D 1 338 ? 176.872 172.724 167.898 1.00 116.49 330 MET C CA 1
ATOM 10133 C C . MET D 1 338 ? 177.024 174.178 167.470 1.00 117.30 330 MET C C 1
ATOM 10134 O O . MET D 1 338 ? 177.586 174.995 168.208 1.00 118.01 330 MET C O 1
ATOM 10139 N N . ASN D 1 339 ? 176.523 174.523 166.281 1.00 115.93 331 ASN C N 1
ATOM 10140 C CA . ASN D 1 339 ? 176.629 175.895 165.804 1.00 117.42 331 ASN C CA 1
ATOM 10141 C C . ASN D 1 339 ? 175.618 176.805 166.486 1.00 118.42 331 ASN C C 1
ATOM 10142 O O . ASN D 1 339 ? 175.793 178.029 166.486 1.00 120.26 331 ASN C O 1
ATOM 10147 N N . ARG D 1 340 ? 174.560 176.239 167.069 1.00 118.12 332 ARG C N 1
ATOM 10148 C CA . ARG D 1 340 ? 173.642 177.037 167.866 1.00 120.70 332 ARG C CA 1
ATOM 10149 C C . ARG D 1 340 ? 174.143 177.269 169.284 1.00 119.79 332 ARG C C 1
ATOM 10150 O O . ARG D 1 340 ? 173.618 178.154 169.968 1.00 117.12 332 ARG C O 1
ATOM 10158 N N . LYS D 1 341 ? 175.137 176.504 169.745 1.00 119.93 333 LYS C N 1
ATOM 10159 C CA . LYS D 1 341 ? 175.760 176.790 171.033 1.00 119.09 333 LYS C CA 1
ATOM 10160 C C . LYS D 1 341 ? 177.234 177.168 170.919 1.00 119.45 333 LYS C C 1
ATOM 10161 O O . LYS D 1 341 ? 177.842 177.527 171.935 1.00 117.56 333 LYS C O 1
ATOM 10167 N N . LYS D 1 342 ? 177.818 177.114 169.718 1.00 121.93 334 LYS C N 1
ATOM 10168 C CA . LYS D 1 342 ? 179.202 177.520 169.481 1.00 123.33 334 LYS C CA 1
ATOM 10169 C C . LYS D 1 342 ? 180.169 176.873 170.469 1.00 124.32 334 LYS C C 1
ATOM 10170 O O . LYS D 1 342 ? 180.793 177.567 171.277 1.00 124.57 334 LYS C O 1
ATOM 10176 N N . LEU D 1 343 ? 180.290 175.545 170.415 1.00 125.20 335 LEU C N 1
ATOM 10177 C CA . LEU D 1 343 ? 181.084 174.829 171.411 1.00 126.50 335 LEU C CA 1
ATOM 10178 C C . LEU D 1 343 ? 182.568 175.168 171.310 1.00 129.55 335 LEU C C 1
ATOM 10179 O O . LEU D 1 343 ? 183.230 175.377 172.333 1.00 129.53 335 LEU C O 1
ATOM 10184 N N . GLY D 1 344 ? 183.110 175.228 170.096 1.00 127.54 336 GLY C N 1
ATOM 10185 C CA . GLY D 1 344 ? 184.530 175.469 169.919 1.00 126.11 336 GLY C CA 1
ATOM 10186 C C . GLY D 1 344 ? 185.230 174.345 169.181 1.00 131.10 336 GLY C C 1
ATOM 10187 O O . GLY D 1 344 ? 184.939 173.171 169.422 1.00 131.10 336 GLY C O 1
ATOM 10188 N N . ARG D 1 345 ? 186.183 174.698 168.311 1.00 133.10 337 ARG C N 1
ATOM 10189 C CA . ARG D 1 345 ? 186.726 173.747 167.341 1.00 134.35 337 ARG C CA 1
ATOM 10190 C C . ARG D 1 345 ? 187.266 172.485 168.006 1.00 134.14 337 ARG C C 1
ATOM 10191 O O . ARG D 1 345 ? 187.135 171.384 167.464 1.00 133.14 337 ARG C O 1
ATOM 10199 N N . ASP D 1 346 ? 187.883 172.624 169.180 1.00 131.39 338 ASP C N 1
ATOM 10200 C CA . ASP D 1 346 ? 188.417 171.458 169.878 1.00 131.04 338 ASP C CA 1
ATOM 10201 C C . ASP D 1 346 ? 187.308 170.459 170.198 1.00 132.04 338 ASP C C 1
ATOM 10202 O O . ASP D 1 346 ? 187.329 169.307 169.742 1.00 131.06 338 ASP C O 1
ATOM 10207 N N . LEU D 1 347 ? 186.318 170.898 170.978 1.00 131.66 339 LEU C N 1
ATOM 10208 C CA . LEU D 1 347 ? 185.211 170.023 171.347 1.00 130.22 339 LEU C CA 1
ATOM 10209 C C . LEU D 1 347 ? 184.387 169.634 170.126 1.00 128.66 339 LEU C C 1
ATOM 10210 O O . LEU D 1 347 ? 183.861 168.520 170.054 1.00 127.77 339 LEU C O 1
ATOM 10215 N N . ARG D 1 348 ? 184.265 170.542 169.153 1.00 130.35 340 ARG C N 1
ATOM 10216 C CA . ARG D 1 348 ? 183.531 170.220 167.933 1.00 128.32 340 ARG C CA 1
ATOM 10217 C C . ARG D 1 348 ? 184.167 169.046 167.198 1.00 125.42 340 ARG C C 1
ATOM 10218 O O . ARG D 1 348 ? 183.480 168.088 166.825 1.00 124.58 340 ARG C O 1
ATOM 10226 N N . SER D 1 349 ? 185.484 169.103 166.988 1.00 126.60 341 SER C N 1
ATOM 10227 C CA . SER D 1 349 ? 186.180 168.028 166.293 1.00 126.27 341 SER C CA 1
ATOM 10228 C C . SER D 1 349 ? 186.143 166.742 167.105 1.00 124.78 341 SER C C 1
ATOM 10229 O O . SER D 1 349 ? 185.982 165.649 166.547 1.00 124.25 341 SER C O 1
ATOM 10232 N N . GLN D 1 350 ? 186.289 166.850 168.430 1.00 124.87 342 GLN C N 1
ATOM 10233 C CA . GLN D 1 350 ? 186.182 165.660 169.269 1.00 124.73 342 GLN C CA 1
ATOM 10234 C C . GLN D 1 350 ? 184.819 165.000 169.111 1.00 124.25 342 GLN C C 1
ATOM 10235 O O . GLN D 1 350 ? 184.723 163.779 168.943 1.00 122.23 342 GLN C O 1
ATOM 10241 N N . ILE D 1 351 ? 183.751 165.800 169.151 1.00 123.61 343 ILE C N 1
ATOM 10242 C CA . ILE D 1 351 ? 182.398 165.261 169.054 1.00 119.79 343 ILE C CA 1
ATOM 10243 C C . ILE D 1 351 ? 182.186 164.608 167.695 1.00 120.87 343 ILE C C 1
ATOM 10244 O O . ILE D 1 351 ? 181.657 163.494 167.597 1.00 121.55 343 ILE C O 1
ATOM 10249 N N . THR D 1 352 ? 182.600 165.294 166.625 1.00 119.54 344 THR C N 1
ATOM 10250 C CA . THR D 1 352 ? 182.423 164.739 165.287 1.00 117.28 344 THR C CA 1
ATOM 10251 C C . THR D 1 352 ? 183.172 163.422 165.132 1.00 116.40 344 THR C C 1
ATOM 10252 O O . THR D 1 352 ? 182.607 162.427 164.669 1.00 117.06 344 THR C O 1
ATOM 10256 N N . GLY D 1 353 ? 184.445 163.390 165.530 1.00 116.58 345 GLY C N 1
ATOM 10257 C CA . GLY D 1 353 ? 185.206 162.157 165.414 1.00 116.83 345 GLY C CA 1
ATOM 10258 C C . GLY D 1 353 ? 184.622 161.030 166.243 1.00 119.93 345 GLY C C 1
ATOM 10259 O O . GLY D 1 353 ? 184.535 159.886 165.781 1.00 119.49 345 GLY C O 1
ATOM 10260 N N . HIS D 1 354 ? 184.197 161.335 167.471 1.00 121.21 346 HIS C N 1
ATOM 10261 C CA . HIS D 1 354 ? 183.664 160.295 168.339 1.00 119.01 346 HIS C CA 1
ATOM 10262 C C . HIS D 1 354 ? 182.353 159.741 167.801 1.00 118.91 346 HIS C C 1
ATOM 10263 O O . HIS D 1 354 ? 182.114 158.532 167.872 1.00 119.95 346 HIS C O 1
ATOM 10270 N N . VAL D 1 355 ? 181.489 160.597 167.255 1.00 118.20 347 VAL C N 1
ATOM 10271 C CA . VAL D 1 355 ? 180.214 160.106 166.741 1.00 117.96 347 VAL C CA 1
ATOM 10272 C C . VAL D 1 355 ? 180.418 159.352 165.428 1.00 119.50 347 VAL C C 1
ATOM 10273 O O . VAL D 1 355 ? 179.698 158.391 165.131 1.00 120.95 347 VAL C O 1
ATOM 10277 N N . ARG D 1 356 ? 181.409 159.761 164.625 1.00 118.84 348 ARG C N 1
ATOM 10278 C CA . ARG D 1 356 ? 181.757 158.975 163.444 1.00 118.23 348 ARG C CA 1
ATOM 10279 C C . ARG D 1 356 ? 182.232 157.584 163.839 1.00 119.71 348 ARG C C 1
ATOM 10280 O O . ARG D 1 356 ? 181.843 156.585 163.222 1.00 121.34 348 ARG C O 1
ATOM 10288 N N . LEU D 1 357 ? 183.070 157.499 164.875 1.00 118.41 349 LEU C N 1
ATOM 10289 C CA . LEU D 1 357 ? 183.513 156.194 165.357 1.00 119.55 349 LEU C CA 1
ATOM 10290 C C . LEU D 1 357 ? 182.360 155.398 165.962 1.00 120.61 349 LEU C C 1
ATOM 10291 O O . LEU D 1 357 ? 182.337 154.166 165.857 1.00 123.09 349 LEU C O 1
ATOM 10296 N N . GLN D 1 358 ? 181.403 156.080 166.595 1.00 118.70 350 GLN C N 1
ATOM 10297 C CA . GLN D 1 358 ? 180.237 155.401 167.152 1.00 120.23 350 GLN C CA 1
ATOM 10298 C C . GLN D 1 358 ? 179.383 154.782 166.054 1.00 122.95 350 GLN C C 1
ATOM 10299 O O . GLN D 1 358 ? 178.960 153.626 166.164 1.00 123.73 350 GLN C O 1
ATOM 10305 N N . TYR D 1 359 ? 179.113 155.544 164.993 1.00 121.54 351 TYR C N 1
ATOM 10306 C CA . TYR D 1 359 ? 178.352 155.008 163.870 1.00 122.74 351 TYR C CA 1
ATOM 10307 C C . TYR D 1 359 ? 179.125 153.916 163.143 1.00 124.03 351 TYR C C 1
ATOM 10308 O O . TYR D 1 359 ? 178.523 152.956 162.650 1.00 124.66 351 TYR C O 1
ATOM 10317 N N . ASP D 1 360 ? 180.451 154.042 163.067 1.00 123.53 352 ASP C N 1
ATOM 10318 C CA . ASP D 1 360 ? 181.257 153.013 162.419 1.00 125.77 352 ASP C CA 1
ATOM 10319 C C . ASP D 1 360 ? 181.282 151.731 163.243 1.00 126.49 352 ASP C C 1
ATOM 10320 O O . ASP D 1 360 ? 181.210 150.626 162.693 1.00 125.84 352 ASP C O 1
ATOM 10325 N N . SER D 1 361 ? 181.380 151.859 164.564 1.00 125.30 353 SER C N 1
ATOM 10326 C CA . SER D 1 361 ? 181.469 150.708 165.463 1.00 125.65 353 SER C CA 1
ATOM 10327 C C . SER D 1 361 ? 180.126 150.339 166.072 1.00 127.06 353 SER C C 1
ATOM 10328 O O . SER D 1 361 ? 180.076 149.637 167.087 1.00 124.60 353 SER C O 1
ATOM 10331 N N . HIS D 1 362 ? 179.029 150.799 165.472 1.00 128.85 354 HIS C N 1
ATOM 10332 C CA . HIS D 1 362 ? 177.673 150.508 165.942 1.00 129.07 354 HIS C CA 1
ATOM 10333 C C . HIS D 1 362 ? 177.476 150.893 167.406 1.00 125.09 354 HIS C C 1
ATOM 10334 O O . HIS D 1 362 ? 176.818 151.887 167.714 1.00 118.69 354 HIS C O 1
#

GO terms:
  GO:0031965 nuclear membrane (C, IDA)
  GO:0005886 plasma membrane (C, IDA)
  GO:0009409 response to cold (P, IEP)
  GO:0009414 response to water deprivation (P, IEP)
  GO:0009737 response to abscisic acid (P, IEP)
  GO:0015079 potassium ion transmembrane transporter activity (F, IDA)
  GO:0051592 response to calcium ion (P, IEP)
  GO:0005634 nucleus (C, HDA)
  GO:0009753 response to jasmonic acid (P, IMP)
  GO:0010118 stomatal movement (P, IMP)
  GO:0015075 monoatomic ion transmembrane transporter activity (F, IMP)
  GO:0015271 outward rectifier potassium channel activity (F, IMP)
  GO:1902458 positive regulation of stomatal opening (P, IMP)
  GO:0006811 monoatomic ion transport (P, IMP)
  GO:0005515 protein binding (F, IPI)
  GO:0015271 outward rectifier potassium channel activity (F, IDA)

Sequence (1220 aa):
GHNDYKYIIHPKNRWYKAWEMFILVWAIYSSLFTPMEFGFFRGLPERLFVLDIVGQIAFLVDIVLQFFVAYRDTQTYRTVYKPTRIAFRYLKSHFLMDFIGCFPWDLIYKASGKHELVRYLLWIRLFRVRKVVEFFQRLEKDTRINYLFTRILKLLFVEVYCTHTAACIFYYLATTLPPENEGYTWIGSLKLGDYSYENFREIDLWKRYTTALYFAIVTMATVGYGDIHAVNLREMIFVMIYVSFDMVLGAYLIGNITALIVKGSNTERFRDKMNDLISFMNRKKLGRDLRSQITGHVRLQYDSHGHNDYKYIIHPKNRWYKAWEMFILVWAIYSSLFTPMEFGFFRGLPERLFVLDIVGQIAFLVDIVLQFFVAYRDTQTYRTVYKPTRIAFRYLKSHFLMDFIGCFPWDLIYKASGKHELVRYLLWIRLFRVRKVVEFFQRLEKDTRINYLFTRILKLLFVEVYCTHTAACIFYYLATTLPPENEGYTWIGSLKLGDYSYENFREIDLWKRYTTALYFAIVTMATVGYGDIHAVNLREMIFVMIYVSFDMVLGAYLIGNITALIVKGSNTERFRDKMNDLISFMNRKKLGRDLRSQITGHVRLQYDSHGHNDYKYIIHPKNRWYKAWEMFILVWAIYSSLFTPMEFGFFRGLPERLFVLDIVGQIAFLVDIVLQFFVAYRDTQTYRTVYKPTRIAFRYLKSHFLMDFIGCFPWDLIYKASGKHELVRYLLWIRLFRVRKVVEFFQRLEKDTRINYLFTRILKLLFVEVYCTHTAACIFYYLATTLPPENEGYTWIGSLKLGDYSYENFREIDLWKRYTTALYFAIVTMATVGYGDIHAVNLREMIFVMIYVSFDMVLGAYLIGNITALIVKGSNTERFRDKMNDLISFMNRKKLGRDLRSQITGHVRLQYDSHGHNDYKYIIHPKNRWYKAWEMFILVWAIYSSLFTPMEFGFFRGLPERLFVLDIVGQIAFLVDIVLQFFVAYRDTQTYRTVYKPTRIAFRYLKSHFLMDFIGCFPWDLIYKASGKHELVRYLLWIRLFRVRKVVEFFQRLEKDTRINYLFTRILKLLFVEVYCTHTAACIFYYLATTLPPENEGYTWIGSLKLGDYSYENFREIDLWKRYTTALYFAIVTMATVGYGDIHAVNLREMIFVMIYVSFDMVLGAYLIGNITALIVKGSNTERFRDKMNDLISFMNRKKLGRDLRSQITGHVRLQYDSH

Organism: Arabidopsis thaliana (NCBI:txid3702)